Protein AF-A0A316MLR7-F1 (afdb_monomer_lite)

Foldseek 3Di:
DVVQLVLLLLLLLLLQQLLLLLLCLVAVQAADPQQSVLQNVVSNVVSNVNSNVVSVCPVDQLLVSQLVSLVSSCQLQVQVLCVVPVDPVVSVVVSVVVSCVQSVCCVPPNNVVSSVVSVVSNVVSVVSCVVCVPPHHPHLADDQVPDDDPDAFAFPDQFAEEEEAAEQFFDQVLCCVPPVDGPVVLVVLQVVLQKDWDALAWAQELDQQQSVLLQQQLAPPSPHDRVLLVNCVSNQAAEAEEDLQLRNCLHVVVRHDADYLADHPQVSVVCNNHVSSCQSHPVSQVVSVHDHNPPPQDRVRDLVSSVVVVLVVLVDDDPTHYHYYYYYHLDDNDCQLLPLVHDSVNSVVSRVVRSVSVSVVSVSVVVSCVVVVGFHKYKYKYSWHNNNPPCCLDDPDGSCVSVVVVVHHLQSVSSRRIRMIIIINQGPFDAAPDAFRYSSCRSQCVSCSSNVHNHHDDDRYWSFHDDPQFWTQDGRSGGDPPTDTRDPPPDAPAWFFWFDPDDDDDDDPPTPTDGDDPVCLVVLVVVVVVVVVPVRTDRPPHLQVVLVSCCSDPNNVVSLVSLVVVCVVVVPDLPSLLVSLVSCVVVVNLVVNLVNVVPDDPPHDLSSLQSNLVSCVSVVNLVSSLVSLVCSLPPDDPDDLLSNLSSLLSNCVSCVVVVHHNDLVSLVSNLVSCLVPLLDDDPSNVVLLVVLLVDPDPPSCVSSPSVVLRRPDDPSVLVSLLVVPDDPPPDPPVVVSVVVVVVPCPPDLLVLLLSLLLCVVSVHDDDPVSVVSVVVNLVVVLVVLVVLLQADQVVQCVVCCPPPQNDPPHDRSSSCLSRPCLPVVDDRDPQARSVQQCVVVVVVNSVPDRSSNPDPQQQRRDPVDRQVVQCVQPVVNVPDPHGSNSVCRVPPSDGDDDPPDDDD

Sequence (904 aa):
MTAFSCETISVFLFAFISPTLFFCANNTQFFTRSQIVHSLLISGVSGIAAGCVFSLFPSLPPYVISTAALGCFMLLCERMIVELLPHKRMRLFTVSGVFLTFSGLTPFAGLWPLLFFLILFALLSLYDLRRNWNIPKRATFHNFQKRHSSGSKSFTEKPDVFLLLLESFHSRKALDLLYSCDDQDTESFLRQNGFTIYDDIFSNKHNTELSLAALLSQTLDFDAPPETLYRFRDNGYKVFFFDTIAFLSSRYSEFLDTENAGLQPRHIALYRFAGPLFAQSRWLRVFAGGRDPFATTESPITFEDMKGAFERHLSTPDDSPGFHILHFGARHFSGQWYDLRNPANVYRAAYIRGAEQIREIVSLIMHSARAAGRNPLIVAIGDHGALRFRGSFNGPSDPESNVRLHGLDPGLLPYDFFSVLFAVRWGQVSRPARMPHSHVNVFRHICAALEGHSSPSGQDEPDISLLADQYVLARSGKPVSPWERWEESSSPTSLFTLIRPETPLRETMTQIRLAWSRKDFPLAESLVEKLERMPHAELRNNAPDAAAIFMASDRREKGLALMRDELARNPRSEELKLRLARLLIALKRPEDALEMSDGAPSSSSPQFLYEMARASWLCGRPDQAEDTLLRLWESGTQTPVRFKLQVSCLLTLAMERRGEEPCSWLLHQMNALSEQDPLFLPMELQIIIQRLAAGDRPGAEERAWPLLQRAPYLFGLAFLLMDGRLQAGDFPGMEELMKIFHGSMSASPALFGQACCLARAGNLPLDPARTRAADSWLAETGASVLHTGCFSGKWYAARYSRTPHHGPGAQPPLSHYLTRTLLDLTSPNPLFDTRFYLGNCPHIFGYGLLPLLARSDTRLTSPEFDEESYKELHACLLYSNESPMAHALQTGPCPPQEPSGKTR

Radius of gyration: 35.34 Å; chains: 1; bounding box: 99×94×98 Å

Structure (mmCIF, N/CA/C/O backbone):
data_AF-A0A316MLR7-F1
#
_entry.id   AF-A0A316MLR7-F1
#
loop_
_atom_site.group_PDB
_atom_site.id
_atom_site.type_symbol
_atom_site.label_atom_id
_atom_site.label_alt_id
_atom_site.label_comp_id
_atom_site.label_asym_id
_atom_site.label_entity_id
_atom_site.label_seq_id
_atom_site.pdbx_PDB_ins_code
_atom_site.Cartn_x
_atom_site.Cartn_y
_atom_site.Cartn_z
_atom_site.occupancy
_atom_site.B_iso_or_equiv
_atom_site.auth_seq_id
_atom_site.auth_comp_id
_atom_site.auth_asym_id
_atom_site.auth_atom_id
_atom_site.pdbx_PDB_model_num
ATOM 1 N N . MET A 1 1 ? 39.845 43.186 -3.674 1.00 48.44 1 MET A N 1
ATOM 2 C CA . MET A 1 1 ? 39.099 42.715 -2.483 1.00 48.44 1 MET A CA 1
ATOM 3 C C . MET A 1 1 ? 37.630 42.432 -2.790 1.00 48.44 1 MET A C 1
ATOM 5 O O . MET A 1 1 ? 37.203 41.327 -2.503 1.00 48.44 1 MET A O 1
ATOM 9 N N . THR A 1 2 ? 36.889 43.341 -3.437 1.00 56.06 2 THR A N 1
ATOM 10 C CA . THR A 1 2 ? 35.445 43.178 -3.736 1.00 56.06 2 THR A CA 1
ATOM 11 C C . THR A 1 2 ? 35.095 42.010 -4.676 1.00 56.06 2 THR A C 1
ATOM 13 O O . THR A 1 2 ? 34.097 41.331 -4.458 1.00 56.06 2 THR A O 1
ATOM 16 N N . ALA A 1 3 ? 35.921 41.718 -5.689 1.00 59.06 3 ALA A N 1
ATOM 17 C CA . ALA A 1 3 ? 35.700 40.571 -6.584 1.00 59.06 3 ALA A CA 1
ATOM 18 C C . ALA A 1 3 ? 35.919 39.215 -5.879 1.00 59.06 3 ALA A C 1
ATOM 20 O O . ALA A 1 3 ? 35.096 38.314 -5.999 1.00 59.06 3 ALA A O 1
ATOM 21 N N . PHE A 1 4 ? 36.976 39.106 -5.064 1.00 62.66 4 PHE A N 1
ATOM 22 C CA . PHE A 1 4 ? 37.304 37.890 -4.304 1.00 62.66 4 PHE A CA 1
ATOM 23 C C . PHE A 1 4 ? 36.253 37.567 -3.227 1.00 62.66 4 PHE A C 1
ATOM 25 O O . PHE A 1 4 ? 35.919 36.402 -3.006 1.00 62.66 4 PHE A O 1
ATOM 32 N N . SER A 1 5 ? 35.670 38.596 -2.597 1.00 73.44 5 SER A N 1
ATOM 33 C CA . SER A 1 5 ? 34.531 38.414 -1.690 1.00 73.44 5 SER A CA 1
ATOM 34 C C . SER A 1 5 ? 33.284 37.917 -2.425 1.00 73.44 5 SER A C 1
ATOM 36 O O . SER A 1 5 ? 32.590 37.045 -1.913 1.00 73.44 5 SER A O 1
ATOM 38 N N . CYS A 1 6 ? 33.015 38.394 -3.647 1.00 83.44 6 CYS A N 1
ATOM 39 C CA . CYS A 1 6 ? 31.874 37.917 -4.435 1.00 83.44 6 CYS A CA 1
ATOM 40 C C . CYS A 1 6 ? 32.024 36.449 -4.864 1.00 83.44 6 CYS A C 1
ATOM 42 O O . CYS A 1 6 ? 31.054 35.695 -4.783 1.00 83.44 6 CYS A O 1
ATOM 44 N N . GLU A 1 7 ? 33.219 36.023 -5.281 1.00 87.50 7 GLU A N 1
ATOM 45 C CA . GLU A 1 7 ? 33.492 34.622 -5.642 1.00 87.50 7 GLU A CA 1
ATOM 46 C C . GLU A 1 7 ? 33.340 33.689 -4.433 1.00 87.50 7 GLU A C 1
ATOM 48 O O . GLU A 1 7 ? 32.655 32.669 -4.516 1.00 87.50 7 GLU A O 1
ATOM 53 N N . THR A 1 8 ? 33.900 34.082 -3.285 1.00 90.56 8 THR A N 1
ATOM 54 C CA . THR A 1 8 ? 33.795 33.325 -2.027 1.00 90.56 8 THR A CA 1
ATOM 55 C C . THR A 1 8 ? 32.337 33.186 -1.583 1.00 90.56 8 THR A C 1
ATOM 57 O O . THR A 1 8 ? 31.883 32.082 -1.280 1.00 90.56 8 THR A O 1
ATOM 60 N N . ILE A 1 9 ? 31.568 34.281 -1.608 1.00 94.31 9 ILE A N 1
ATOM 61 C CA . ILE A 1 9 ? 30.137 34.263 -1.271 1.00 94.31 9 ILE A CA 1
ATOM 62 C C . ILE A 1 9 ? 29.349 33.374 -2.238 1.00 94.31 9 ILE A C 1
ATOM 64 O O . ILE A 1 9 ? 28.513 32.586 -1.798 1.00 94.31 9 ILE A O 1
ATOM 68 N N . SER A 1 10 ? 29.638 33.451 -3.538 1.00 95.25 10 SER A N 1
ATOM 69 C CA . SER A 1 10 ? 28.940 32.660 -4.558 1.00 95.25 10 SER A CA 1
ATOM 70 C C . SER A 1 10 ? 29.178 31.162 -4.378 1.00 95.25 10 SER A C 1
ATOM 72 O O . SER A 1 10 ? 28.230 30.379 -4.415 1.00 95.25 10 SER A O 1
ATOM 74 N N . VAL A 1 11 ? 30.422 30.750 -4.121 1.00 96.25 11 VAL A N 1
ATOM 75 C CA . VAL A 1 11 ? 30.760 29.339 -3.892 1.00 96.25 11 VAL A CA 1
ATOM 76 C C . VAL A 1 11 ? 30.018 28.779 -2.682 1.00 96.25 11 VAL A C 1
ATOM 78 O O . VAL A 1 11 ? 29.439 27.700 -2.783 1.00 96.25 11 VAL A O 1
ATOM 81 N N . PHE A 1 12 ? 29.968 29.504 -1.561 1.00 97.25 12 PHE A N 1
ATOM 82 C CA . PHE A 1 12 ? 29.240 29.037 -0.378 1.00 97.25 12 PHE A CA 1
ATOM 83 C C . PHE A 1 12 ? 27.716 29.078 -0.551 1.00 97.25 12 PHE A C 1
ATOM 85 O O . PHE A 1 12 ? 27.039 28.150 -0.108 1.00 97.25 12 PHE A O 1
ATOM 92 N N . LEU A 1 13 ? 27.164 30.082 -1.241 1.00 97.00 13 LEU A N 1
ATOM 93 C CA . LEU A 1 13 ? 25.744 30.109 -1.606 1.00 97.00 13 LEU A CA 1
ATOM 94 C C . LEU A 1 13 ? 25.360 28.839 -2.374 1.00 97.00 13 LEU A C 1
ATOM 96 O O . LEU A 1 13 ? 24.424 28.138 -1.984 1.00 97.00 13 LEU A O 1
ATOM 100 N N . PHE A 1 14 ? 26.105 28.513 -3.433 1.00 97.38 14 PHE A N 1
ATOM 101 C CA . PHE A 1 14 ? 25.813 27.337 -4.243 1.00 97.38 14 PHE A CA 1
ATOM 102 C C . PHE A 1 14 ? 26.165 26.022 -3.532 1.00 97.38 14 PHE A C 1
ATOM 104 O O . PHE A 1 14 ? 25.438 25.043 -3.689 1.00 97.38 14 PHE A O 1
ATOM 111 N N . ALA A 1 15 ? 27.187 25.983 -2.676 1.00 96.62 15 ALA A N 1
ATOM 112 C CA . ALA A 1 15 ? 27.495 24.797 -1.876 1.00 96.62 15 ALA A CA 1
ATOM 113 C C . ALA A 1 15 ? 26.358 24.422 -0.910 1.00 96.62 15 ALA A C 1
ATOM 115 O O . ALA A 1 15 ? 26.166 23.241 -0.635 1.00 96.62 15 ALA A O 1
ATOM 116 N N . PHE A 1 16 ? 25.588 25.404 -0.430 1.00 96.56 16 PHE A N 1
ATOM 117 C CA . PHE A 1 16 ? 24.447 25.168 0.455 1.00 96.56 16 PHE A CA 1
ATOM 118 C C . PHE A 1 16 ? 23.129 24.955 -0.292 1.00 96.56 16 PHE A C 1
ATOM 120 O O . PHE A 1 16 ? 22.374 24.043 0.041 1.00 96.56 16 PHE A O 1
ATOM 127 N N . ILE A 1 17 ? 22.817 25.794 -1.284 1.00 95.62 17 ILE A N 1
ATOM 128 C CA . ILE A 1 17 ? 21.501 25.752 -1.933 1.00 95.62 17 ILE A CA 1
ATOM 129 C C . ILE A 1 17 ? 21.362 24.561 -2.884 1.00 95.62 17 ILE A C 1
ATOM 131 O O . ILE A 1 17 ? 20.275 24.000 -2.984 1.00 95.62 17 ILE A O 1
ATOM 135 N N . SER A 1 18 ? 22.441 24.151 -3.559 1.00 95.12 18 SER A N 1
ATOM 136 C CA . SER A 1 18 ? 22.368 23.137 -4.619 1.00 95.12 18 SER A CA 1
ATOM 137 C C . SER A 1 18 ? 22.010 21.739 -4.088 1.00 95.12 18 SER A C 1
ATOM 139 O O . SER A 1 18 ? 21.106 21.129 -4.659 1.00 95.12 18 SER A O 1
ATOM 141 N N . PRO A 1 19 ? 22.601 21.245 -2.977 1.00 94.00 19 PRO A N 1
ATOM 142 C CA . PRO A 1 19 ? 22.156 20.015 -2.310 1.00 94.00 19 PRO A CA 1
ATOM 143 C C . PRO A 1 19 ? 20.678 20.041 -1.915 1.00 94.00 19 PRO A C 1
ATOM 145 O O . PRO A 1 19 ? 19.926 19.127 -2.252 1.00 94.00 19 PRO A O 1
ATOM 148 N N . THR A 1 20 ? 20.239 21.127 -1.269 1.00 94.19 20 THR A N 1
ATOM 149 C CA . THR A 1 20 ? 18.849 21.286 -0.818 1.00 94.19 20 THR A CA 1
ATOM 150 C C . THR A 1 20 ? 17.881 21.321 -1.988 1.00 94.19 20 THR A C 1
ATOM 152 O O . THR A 1 20 ? 16.806 20.723 -1.925 1.00 94.19 20 THR A O 1
ATOM 155 N N . LEU A 1 21 ? 18.260 21.991 -3.073 1.00 94.25 21 LEU A N 1
ATOM 156 C CA . LEU A 1 21 ? 17.476 22.062 -4.296 1.00 94.25 21 LEU A CA 1
ATOM 157 C C . LEU A 1 21 ? 17.327 20.689 -4.948 1.00 94.25 21 LEU A C 1
ATOM 159 O O . LEU A 1 21 ? 16.205 20.301 -5.268 1.00 94.25 21 LEU A O 1
ATOM 163 N N . PHE A 1 22 ? 18.421 19.937 -5.067 1.00 91.50 22 PHE A N 1
ATOM 164 C CA . PHE A 1 22 ? 18.403 18.565 -5.568 1.00 91.50 22 PHE A CA 1
ATOM 165 C C . PHE A 1 22 ? 17.524 17.655 -4.710 1.00 91.50 22 PHE A C 1
ATOM 167 O O . PHE A 1 22 ? 16.672 16.929 -5.227 1.00 91.50 22 PHE A O 1
ATOM 174 N N . PHE A 1 23 ? 17.687 17.713 -3.386 1.00 88.81 23 PHE A N 1
ATOM 175 C CA . PHE A 1 23 ? 16.889 16.910 -2.471 1.00 88.81 23 PHE A CA 1
ATOM 176 C C . PHE A 1 23 ? 15.397 17.233 -2.608 1.00 88.81 23 PHE A C 1
ATOM 178 O O . PHE A 1 23 ? 14.576 16.322 -2.722 1.00 88.81 23 PHE A O 1
ATOM 185 N N . CYS A 1 24 ? 15.038 18.520 -2.667 1.00 88.94 24 CYS A N 1
ATOM 186 C CA . CYS A 1 24 ? 13.657 18.945 -2.887 1.00 88.94 24 CYS A CA 1
ATOM 187 C C . CYS A 1 24 ? 13.115 18.455 -4.234 1.00 88.94 24 CYS A C 1
ATOM 189 O O . CYS A 1 24 ? 11.983 17.980 -4.281 1.00 88.94 24 CY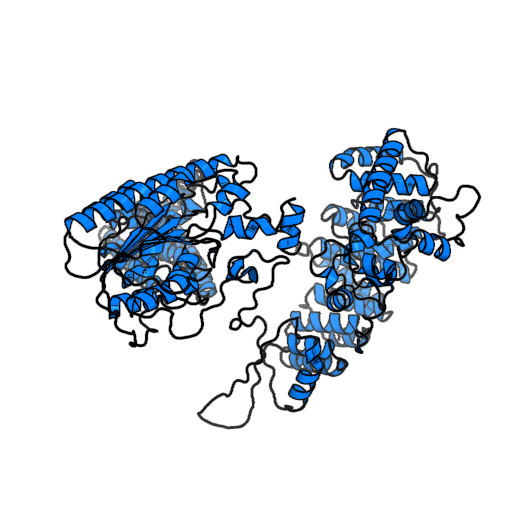S A O 1
ATOM 191 N N . ALA A 1 25 ? 13.906 18.543 -5.308 1.00 87.25 25 ALA A N 1
ATOM 192 C CA . ALA A 1 25 ? 13.509 18.139 -6.657 1.00 87.25 25 ALA A CA 1
ATOM 193 C C . ALA A 1 25 ? 13.110 16.659 -6.741 1.00 87.25 25 ALA A C 1
ATOM 195 O O . ALA A 1 25 ? 12.138 16.318 -7.415 1.00 87.25 25 ALA A O 1
ATOM 196 N N . ASN A 1 26 ? 13.817 15.798 -6.008 1.00 81.69 26 ASN A N 1
ATOM 197 C CA . ASN A 1 26 ? 13.578 14.354 -5.983 1.00 81.69 26 ASN A CA 1
ATOM 198 C C . ASN A 1 26 ? 12.516 13.917 -4.960 1.00 81.69 26 ASN A C 1
ATOM 200 O O . ASN A 1 26 ? 12.100 12.763 -4.960 1.00 81.69 26 ASN A O 1
ATOM 204 N N . ASN A 1 27 ? 12.057 14.824 -4.092 1.00 75.69 27 ASN A N 1
ATOM 205 C CA . ASN A 1 27 ? 11.161 14.501 -2.978 1.00 75.69 27 ASN A CA 1
ATOM 206 C C . ASN A 1 27 ? 9.944 15.437 -2.890 1.00 75.69 27 ASN A C 1
ATOM 208 O O . ASN A 1 27 ? 9.342 15.575 -1.824 1.00 75.69 27 ASN A O 1
ATOM 212 N N . THR A 1 28 ? 9.550 16.087 -3.993 1.00 77.75 28 THR A N 1
ATOM 213 C CA . THR A 1 28 ? 8.468 17.095 -4.001 1.00 77.75 28 THR A CA 1
ATOM 214 C C . THR A 1 28 ? 7.137 16.571 -3.465 1.00 77.75 28 THR A C 1
ATOM 216 O O . THR A 1 28 ? 6.372 17.344 -2.882 1.00 77.75 28 THR A O 1
ATOM 219 N N . GLN A 1 29 ? 6.884 15.269 -3.619 1.00 67.00 29 GLN A N 1
ATOM 220 C CA . GLN A 1 29 ? 5.690 14.590 -3.125 1.00 67.00 29 GLN A CA 1
ATOM 221 C C . GLN A 1 29 ? 5.604 14.549 -1.590 1.00 67.00 29 GLN A C 1
ATOM 223 O O . GLN A 1 29 ? 4.504 14.589 -1.059 1.00 67.00 29 GLN A O 1
ATOM 228 N N . PHE A 1 30 ? 6.721 14.539 -0.856 1.00 66.94 30 PHE A N 1
ATOM 229 C CA . PHE A 1 30 ? 6.719 14.362 0.607 1.00 66.94 30 PHE A CA 1
ATOM 230 C C . PHE A 1 30 ? 6.669 15.673 1.400 1.00 66.94 30 PHE A C 1
ATOM 232 O O . PHE A 1 30 ? 6.506 15.659 2.622 1.00 66.94 30 PHE A O 1
ATOM 239 N N . PHE A 1 31 ? 6.781 16.821 0.727 1.00 74.00 31 PHE A N 1
ATOM 240 C CA . PHE A 1 31 ? 6.895 18.123 1.383 1.00 74.00 31 PHE A CA 1
ATOM 241 C C . PHE A 1 31 ? 5.919 19.147 0.814 1.00 74.00 31 PHE A C 1
ATOM 243 O O . PHE A 1 31 ? 5.691 19.239 -0.393 1.00 74.00 31 PHE A O 1
ATOM 250 N N . THR A 1 32 ? 5.370 19.993 1.682 1.00 76.94 32 THR A N 1
ATOM 251 C CA . THR A 1 32 ? 4.546 21.144 1.291 1.00 76.94 32 THR A CA 1
ATOM 252 C C . THR A 1 32 ? 5.365 22.176 0.505 1.00 76.94 32 THR A C 1
ATOM 254 O O . THR A 1 32 ? 6.594 22.184 0.525 1.00 76.94 32 THR A O 1
ATOM 257 N N . ARG A 1 33 ? 4.694 23.061 -0.252 1.00 82.31 33 ARG A N 1
ATOM 258 C CA . ARG A 1 33 ? 5.398 24.132 -0.995 1.00 82.31 33 ARG A CA 1
ATOM 259 C C . ARG A 1 33 ? 6.144 25.066 -0.040 1.00 82.31 33 ARG A C 1
ATOM 261 O O . ARG A 1 33 ? 7.282 25.420 -0.320 1.00 82.31 33 ARG A O 1
ATOM 268 N N . SER A 1 34 ? 5.530 25.393 1.096 1.00 82.19 34 SER A N 1
ATOM 269 C CA . SER A 1 34 ? 6.141 26.237 2.122 1.00 82.19 34 SER A CA 1
ATOM 270 C C . SER A 1 34 ? 7.401 25.601 2.704 1.00 82.19 34 SER A C 1
ATOM 272 O O . SER A 1 34 ? 8.418 26.274 2.774 1.00 82.19 34 SER A O 1
ATOM 274 N N . GLN A 1 35 ? 7.384 24.300 3.017 1.00 84.06 35 GLN A N 1
ATOM 275 C CA . GLN A 1 35 ? 8.579 23.586 3.491 1.00 84.06 35 GLN A CA 1
ATOM 276 C C . GLN A 1 35 ? 9.738 23.653 2.492 1.00 84.06 35 GLN A C 1
ATOM 278 O O . GLN A 1 35 ? 10.861 23.947 2.888 1.00 84.06 35 GLN A O 1
ATOM 283 N N . ILE A 1 36 ? 9.468 23.425 1.201 1.00 89.00 36 ILE A N 1
ATOM 284 C CA . ILE A 1 36 ? 10.488 23.516 0.143 1.00 89.00 36 ILE A CA 1
ATOM 285 C C . ILE A 1 36 ? 11.070 24.933 0.083 1.00 89.00 36 ILE A C 1
ATOM 287 O O . ILE A 1 36 ? 12.287 25.104 0.102 1.00 89.00 36 ILE A O 1
ATOM 291 N N . VAL A 1 37 ? 10.210 25.954 0.064 1.00 91.69 37 VAL A N 1
ATOM 292 C CA . VAL A 1 37 ? 10.641 27.358 0.006 1.00 91.69 37 VAL A CA 1
ATOM 293 C C . VAL A 1 37 ? 11.453 27.742 1.243 1.00 91.69 37 VAL A C 1
ATOM 295 O O . VAL A 1 37 ? 12.539 28.296 1.101 1.00 91.69 37 VAL A O 1
ATOM 298 N N . HIS A 1 38 ? 10.986 27.410 2.448 1.00 93.75 38 HIS A N 1
ATOM 299 C CA . HIS A 1 38 ? 11.709 27.701 3.686 1.00 93.75 38 HIS A CA 1
ATOM 300 C C . HIS A 1 38 ? 13.068 26.996 3.730 1.00 93.75 38 HIS A C 1
ATOM 302 O O . HIS A 1 38 ? 14.062 27.626 4.075 1.00 93.75 38 HIS A O 1
ATOM 308 N N . SER A 1 39 ? 13.152 25.722 3.332 1.00 93.75 39 SER A N 1
ATOM 309 C CA . SER A 1 39 ? 14.428 24.999 3.287 1.00 93.75 39 SER A CA 1
ATOM 310 C C . SER A 1 39 ? 15.426 25.629 2.314 1.00 93.75 39 SER A C 1
ATOM 312 O O . SER A 1 39 ? 16.605 25.752 2.656 1.00 93.75 39 SER A O 1
ATOM 314 N N . LEU A 1 40 ? 14.973 26.065 1.135 1.00 95.62 40 LEU A N 1
ATOM 315 C CA . LEU A 1 40 ? 15.818 26.759 0.159 1.00 95.62 40 LEU A CA 1
ATOM 316 C C . LEU A 1 40 ? 16.275 28.130 0.667 1.00 95.62 40 LEU A C 1
ATOM 318 O O . LEU A 1 40 ? 17.453 28.457 0.542 1.00 95.62 40 LEU A O 1
ATOM 322 N N . LEU A 1 41 ? 15.373 28.899 1.285 1.00 95.88 41 LEU A N 1
ATOM 323 C CA . LEU A 1 41 ? 15.694 30.197 1.882 1.00 95.88 41 LEU A CA 1
ATOM 324 C C . LEU A 1 41 ? 16.731 30.059 2.997 1.00 95.88 41 LEU A C 1
ATOM 326 O O . LEU A 1 41 ? 17.741 30.756 2.970 1.00 95.88 41 LEU A O 1
ATOM 330 N N . ILE A 1 42 ? 16.522 29.134 3.938 1.00 94.75 42 ILE A N 1
ATOM 331 C CA . ILE A 1 42 ? 17.468 28.891 5.034 1.00 94.75 42 ILE A CA 1
ATOM 332 C C . ILE A 1 42 ? 18.824 28.471 4.467 1.00 94.75 42 ILE A C 1
ATOM 334 O O . ILE A 1 42 ? 19.839 29.039 4.854 1.00 94.75 42 ILE A O 1
ATOM 338 N N . SER A 1 43 ? 18.849 27.546 3.502 1.00 94.94 43 SER A N 1
ATOM 339 C CA . SER A 1 43 ? 20.102 27.100 2.874 1.00 94.94 43 SER A CA 1
ATOM 340 C C . SER A 1 43 ? 20.839 28.253 2.194 1.00 94.94 43 SER A C 1
ATOM 342 O O . SER A 1 43 ? 22.039 28.419 2.398 1.00 94.94 43 SER A O 1
ATOM 344 N N . GLY A 1 44 ? 20.127 29.084 1.428 1.00 95.56 44 GLY A N 1
ATOM 345 C CA . GLY A 1 44 ? 20.712 30.240 0.754 1.00 95.56 44 GLY A CA 1
ATOM 346 C C . GLY A 1 44 ? 21.274 31.272 1.734 1.00 95.56 44 GLY A C 1
ATOM 347 O O . GLY A 1 44 ? 22.416 31.701 1.584 1.00 95.56 44 GLY A O 1
ATOM 348 N N . VAL A 1 45 ? 20.512 31.620 2.777 1.00 96.31 45 VAL A N 1
ATOM 349 C CA . VAL A 1 45 ? 20.953 32.556 3.825 1.00 96.31 45 VAL A CA 1
ATOM 350 C C . VAL A 1 45 ? 22.162 32.005 4.583 1.00 96.31 45 VAL A C 1
ATOM 352 O O . VAL A 1 45 ? 23.124 32.739 4.797 1.00 96.31 45 VAL A O 1
ATOM 355 N N . SER A 1 46 ? 22.163 30.717 4.939 1.00 94.94 46 SER A N 1
ATOM 356 C CA . SER A 1 46 ? 23.307 30.066 5.588 1.00 94.94 46 SER A CA 1
ATOM 357 C C . SER A 1 46 ? 24.551 30.050 4.697 1.00 94.94 46 SER A C 1
ATOM 359 O O . SER A 1 46 ? 25.644 30.322 5.190 1.00 94.94 46 SER A O 1
ATOM 361 N N . GLY A 1 47 ? 24.395 29.803 3.393 1.00 95.81 47 GLY A N 1
ATOM 362 C CA . GLY A 1 47 ? 25.494 29.860 2.429 1.00 95.81 47 GLY A CA 1
ATOM 363 C C . GLY A 1 47 ? 26.076 31.267 2.281 1.00 95.81 47 GLY A C 1
ATOM 364 O O . GLY A 1 47 ? 27.291 31.439 2.336 1.00 95.81 47 GLY A O 1
ATOM 365 N N . ILE A 1 48 ? 25.227 32.296 2.184 1.00 95.88 48 ILE A N 1
ATOM 366 C CA . ILE A 1 48 ? 25.680 33.697 2.143 1.00 95.88 48 ILE A CA 1
ATOM 367 C C . ILE A 1 48 ? 26.408 34.061 3.439 1.00 95.88 48 ILE A C 1
ATOM 369 O O . ILE A 1 48 ? 27.496 34.627 3.386 1.00 95.88 48 ILE A O 1
ATOM 373 N N . ALA A 1 49 ? 25.851 33.700 4.599 1.00 95.00 49 ALA A N 1
ATOM 374 C CA . ALA A 1 49 ? 26.470 33.968 5.894 1.00 95.00 49 ALA A CA 1
ATOM 375 C C . ALA A 1 49 ? 27.848 33.297 6.018 1.00 95.00 49 ALA A C 1
ATOM 377 O O . ALA A 1 49 ? 28.812 33.956 6.407 1.00 95.00 49 ALA A O 1
ATOM 378 N N . ALA A 1 50 ? 27.969 32.024 5.624 1.00 93.81 50 ALA A N 1
ATOM 379 C CA . ALA A 1 50 ? 29.248 31.320 5.584 1.00 93.81 50 ALA A CA 1
ATOM 380 C C . ALA A 1 50 ? 30.242 32.021 4.643 1.00 93.81 50 ALA A C 1
ATOM 382 O O . ALA A 1 50 ? 31.369 32.313 5.036 1.00 93.81 50 ALA A O 1
ATOM 383 N N . GLY A 1 51 ? 29.806 32.383 3.436 1.00 93.81 51 GLY A N 1
ATOM 384 C CA . GLY A 1 51 ? 30.617 33.126 2.476 1.00 93.81 51 GLY A CA 1
ATOM 385 C C . GLY A 1 51 ? 31.112 34.476 3.002 1.00 93.81 51 GLY A C 1
ATOM 386 O O . GLY A 1 51 ? 32.279 34.822 2.809 1.00 93.81 51 GLY A O 1
ATOM 387 N N . CYS A 1 52 ? 30.263 35.218 3.718 1.00 92.62 52 CYS A N 1
ATOM 388 C CA . CYS A 1 52 ? 30.638 36.465 4.383 1.00 92.62 52 CYS A CA 1
ATOM 389 C C . CYS A 1 52 ? 31.701 36.229 5.461 1.00 92.62 52 CYS A C 1
ATOM 391 O O . CYS A 1 52 ? 32.687 36.959 5.491 1.00 92.62 52 CYS A O 1
ATOM 393 N N . VAL A 1 53 ? 31.548 35.194 6.297 1.00 91.94 53 VAL A N 1
ATOM 394 C CA . VAL A 1 53 ? 32.535 34.840 7.333 1.00 91.94 53 VAL A CA 1
ATOM 395 C C . VAL A 1 53 ? 33.893 34.524 6.710 1.00 91.94 53 VAL A C 1
ATOM 397 O O . VAL A 1 53 ? 34.898 35.081 7.138 1.00 91.94 53 VAL A O 1
ATOM 400 N N . PHE A 1 54 ? 33.943 33.694 5.666 1.00 90.19 54 PHE A N 1
ATOM 401 C CA . PHE A 1 54 ? 35.204 33.381 4.984 1.00 90.19 54 PHE A CA 1
ATOM 402 C C . PHE A 1 54 ? 35.800 34.596 4.258 1.00 90.19 54 PHE A C 1
ATOM 404 O O . PHE A 1 54 ? 37.020 34.736 4.199 1.00 90.19 54 PHE A O 1
ATOM 411 N N . SER A 1 55 ? 34.963 35.524 3.787 1.00 87.94 55 SER A N 1
ATOM 412 C CA . SER A 1 55 ? 35.417 36.782 3.178 1.00 87.94 55 SER A CA 1
ATOM 413 C C . SER A 1 55 ? 36.087 37.739 4.176 1.00 87.94 55 SER A C 1
ATOM 415 O O . SER A 1 55 ? 36.832 38.619 3.748 1.00 87.94 55 SER A O 1
ATOM 417 N N . LEU A 1 56 ? 35.882 37.561 5.492 1.00 88.00 56 LEU A N 1
ATOM 418 C CA . LEU A 1 56 ? 36.606 38.306 6.536 1.00 88.00 56 LEU A CA 1
ATOM 419 C C . LEU A 1 56 ? 38.080 37.880 6.659 1.00 88.00 56 LEU A C 1
ATOM 421 O O . LEU A 1 56 ? 38.869 38.594 7.274 1.00 88.00 56 LEU A O 1
ATOM 425 N N . PHE A 1 57 ? 38.465 36.752 6.053 1.00 86.81 57 PHE A N 1
ATOM 426 C CA . PHE A 1 57 ? 39.819 36.197 6.097 1.00 86.81 57 PHE A CA 1
ATOM 427 C C . PHE A 1 57 ? 40.444 36.135 4.690 1.00 86.81 57 PHE A C 1
ATOM 429 O O . PHE A 1 57 ? 40.683 35.048 4.159 1.00 86.81 57 PHE A O 1
ATOM 436 N N . PRO A 1 58 ? 40.754 37.285 4.060 1.00 78.00 58 PRO A N 1
ATOM 437 C CA . PRO A 1 58 ? 41.244 37.345 2.677 1.00 78.00 58 PRO A CA 1
ATOM 438 C C . PRO A 1 58 ? 42.635 36.721 2.478 1.00 78.00 58 PRO A C 1
ATOM 440 O O . PRO A 1 58 ? 43.062 36.535 1.343 1.00 78.00 58 PRO A O 1
ATOM 443 N N . SER A 1 59 ? 43.352 36.412 3.562 1.00 83.88 59 SER A N 1
ATOM 444 C CA . SER A 1 59 ? 44.638 35.709 3.544 1.00 83.88 59 SER A CA 1
ATOM 445 C C . SER A 1 59 ? 44.507 34.188 3.406 1.00 83.88 59 SER A C 1
ATOM 447 O O . SER A 1 59 ? 45.524 33.512 3.243 1.00 83.88 59 SER A O 1
ATOM 449 N N . LEU A 1 60 ? 43.291 33.629 3.477 1.00 86.69 60 LEU A N 1
ATOM 450 C CA . LEU A 1 60 ? 43.082 32.195 3.301 1.00 86.69 60 LEU A CA 1
ATOM 451 C C . LEU A 1 60 ? 43.377 31.771 1.854 1.00 86.69 60 LEU A C 1
ATOM 453 O O . LEU A 1 60 ? 42.832 32.359 0.916 1.00 86.69 60 LEU A O 1
ATOM 457 N N . PRO A 1 61 ? 44.177 30.710 1.647 1.00 89.31 61 PRO A N 1
ATOM 458 C CA . PRO A 1 61 ? 44.395 30.172 0.314 1.00 89.31 61 PRO A CA 1
ATOM 459 C C . PRO A 1 61 ? 43.077 29.706 -0.335 1.00 89.31 61 PRO A C 1
ATOM 461 O O . PRO A 1 61 ? 42.273 29.050 0.335 1.00 89.31 61 PRO A O 1
ATOM 464 N N . PRO A 1 62 ? 42.862 29.929 -1.646 1.00 88.56 62 PRO A N 1
ATOM 465 C CA . PRO A 1 62 ? 41.627 29.530 -2.327 1.00 88.56 62 PRO A CA 1
ATOM 466 C C . PRO A 1 62 ? 41.292 28.038 -2.202 1.00 88.56 62 PRO A C 1
ATOM 468 O O . PRO A 1 62 ? 40.121 27.678 -2.116 1.00 88.56 62 PRO A O 1
ATOM 471 N N . TYR A 1 63 ? 42.293 27.151 -2.126 1.00 89.19 63 TYR A N 1
ATOM 472 C CA . TYR A 1 63 ? 42.048 25.714 -1.944 1.00 89.19 63 TYR A CA 1
ATOM 473 C C . TYR A 1 63 ? 41.442 25.391 -0.569 1.00 89.19 63 TYR A C 1
ATOM 475 O O . TYR A 1 63 ? 40.697 24.419 -0.454 1.00 89.19 63 TYR A O 1
ATOM 483 N N . VAL A 1 64 ? 41.704 26.205 0.464 1.00 91.06 64 VAL A N 1
ATOM 484 C CA . VAL A 1 64 ? 41.070 26.072 1.788 1.00 91.06 64 VAL A CA 1
ATOM 485 C C . VAL A 1 64 ? 39.593 26.441 1.689 1.00 91.06 64 VAL A C 1
ATOM 487 O O . VAL A 1 64 ? 38.747 25.704 2.188 1.00 91.06 64 VAL A O 1
ATOM 490 N N . ILE A 1 65 ? 39.279 27.528 0.977 1.00 91.88 65 ILE A N 1
ATOM 491 C CA . ILE A 1 65 ? 37.902 27.974 0.712 1.00 91.88 65 ILE A CA 1
ATOM 492 C C . ILE A 1 65 ? 37.140 26.905 -0.086 1.00 91.88 65 ILE A C 1
ATOM 494 O O . ILE A 1 65 ? 36.047 26.503 0.305 1.00 91.88 65 ILE A O 1
ATOM 498 N N . SER A 1 66 ? 37.750 26.389 -1.156 1.00 93.50 66 SER A N 1
ATOM 499 C CA . SER A 1 66 ? 37.210 25.309 -1.992 1.00 93.50 66 SER A CA 1
ATOM 500 C C . SER A 1 66 ? 36.942 24.030 -1.186 1.00 93.50 66 SER A C 1
ATOM 502 O O . SER A 1 66 ? 35.846 23.475 -1.237 1.00 93.50 66 SER A O 1
ATOM 504 N N . THR A 1 67 ? 37.896 23.614 -0.347 1.00 93.81 67 THR A N 1
ATOM 505 C CA . THR A 1 67 ? 37.756 22.436 0.527 1.00 93.81 67 THR A CA 1
ATOM 506 C C . THR A 1 67 ? 36.655 22.628 1.574 1.00 93.81 67 THR A C 1
ATOM 508 O O . THR A 1 67 ? 35.863 21.715 1.801 1.00 93.81 67 THR A O 1
ATOM 511 N N . ALA A 1 68 ? 36.560 23.809 2.194 1.00 94.25 68 ALA A N 1
ATOM 512 C CA . ALA A 1 68 ? 35.519 24.115 3.174 1.00 94.25 68 ALA A CA 1
ATOM 513 C C . ALA A 1 68 ? 34.119 24.115 2.539 1.00 94.25 68 ALA A C 1
ATOM 515 O O . ALA A 1 68 ? 33.205 23.476 3.062 1.00 94.25 68 ALA A O 1
ATOM 516 N N . ALA A 1 69 ? 33.961 24.763 1.382 1.00 95.31 69 ALA A N 1
ATOM 517 C CA . ALA A 1 69 ? 32.702 24.781 0.647 1.00 95.31 69 ALA A CA 1
ATOM 518 C C . ALA A 1 69 ? 32.283 23.378 0.189 1.00 95.31 69 ALA A C 1
ATOM 520 O O . ALA A 1 69 ? 31.120 22.999 0.339 1.00 95.31 69 ALA A O 1
ATOM 521 N N . LEU A 1 70 ? 33.230 22.572 -0.297 1.00 94.56 70 LEU A N 1
ATOM 522 C CA . LEU A 1 70 ? 32.967 21.183 -0.660 1.00 94.56 70 LEU A CA 1
ATOM 523 C C . LEU A 1 70 ? 32.589 20.338 0.565 1.00 94.56 70 LEU A C 1
ATOM 525 O O . LEU A 1 70 ? 31.693 19.504 0.479 1.00 94.56 70 LEU A O 1
ATOM 529 N N . GLY A 1 71 ? 33.198 20.596 1.725 1.00 93.31 71 GLY A N 1
ATOM 530 C CA . GLY A 1 71 ? 32.789 20.016 3.004 1.00 93.31 71 GLY A CA 1
ATOM 531 C C . GLY A 1 71 ? 31.325 20.308 3.336 1.00 93.31 71 GLY A C 1
ATOM 532 O O . GLY A 1 71 ? 30.569 19.382 3.627 1.00 93.31 71 GLY A O 1
ATOM 533 N N . CYS A 1 72 ? 30.894 21.566 3.218 1.00 94.12 72 CYS A N 1
ATOM 534 C CA . CYS A 1 72 ? 29.492 21.944 3.411 1.00 94.12 72 CYS A CA 1
ATOM 535 C C . CYS A 1 72 ? 28.559 21.250 2.409 1.00 94.12 72 CYS A C 1
ATOM 537 O O . CYS A 1 72 ? 27.543 20.686 2.816 1.00 94.12 72 CYS A O 1
ATOM 539 N N . PHE A 1 73 ? 28.928 21.229 1.124 1.00 94.44 73 PHE A N 1
ATOM 540 C CA . PHE A 1 73 ? 28.173 20.529 0.084 1.00 94.44 73 PHE A CA 1
ATOM 541 C C . PHE A 1 73 ? 27.996 19.042 0.424 1.00 94.44 73 PHE A C 1
ATOM 543 O O . PHE A 1 73 ? 26.884 18.524 0.378 1.00 94.44 73 PHE A O 1
ATOM 550 N N . MET A 1 74 ? 29.069 18.363 0.838 1.00 90.56 74 MET A N 1
ATOM 551 C CA . MET A 1 74 ? 29.049 16.937 1.184 1.00 90.56 74 MET A CA 1
ATOM 552 C C . MET A 1 74 ? 28.233 16.644 2.448 1.00 90.56 74 MET A C 1
ATOM 554 O O . MET A 1 74 ? 27.537 15.631 2.499 1.00 90.56 74 MET A O 1
ATOM 558 N N . LEU A 1 75 ? 28.273 17.528 3.452 1.00 90.06 75 LEU A N 1
ATOM 559 C CA . LEU A 1 75 ? 27.455 17.400 4.664 1.00 90.06 75 LEU A CA 1
ATOM 560 C C . LEU A 1 75 ? 25.956 17.490 4.362 1.00 90.06 75 LEU A C 1
ATOM 562 O O . LEU A 1 75 ? 25.165 16.779 4.984 1.00 90.06 75 LEU A O 1
ATOM 566 N N . LEU A 1 76 ? 25.563 18.346 3.417 1.00 90.56 76 LEU A N 1
ATOM 567 C CA . LEU A 1 76 ? 24.169 18.522 3.004 1.00 90.56 76 LEU A CA 1
ATOM 568 C C . LEU A 1 76 ? 23.709 17.445 2.008 1.00 90.56 76 LEU A C 1
ATOM 570 O O . LEU A 1 76 ? 22.553 17.041 2.051 1.00 90.56 76 LEU A O 1
ATOM 574 N N . CYS A 1 77 ? 24.621 16.927 1.180 1.00 87.38 77 CYS A N 1
ATOM 575 C CA . CYS A 1 77 ? 24.401 15.810 0.251 1.00 87.38 77 CYS A CA 1
ATOM 576 C C . CYS A 1 77 ? 24.512 14.416 0.900 1.00 87.38 77 CYS A C 1
ATOM 578 O O . CYS A 1 77 ? 24.460 13.410 0.192 1.00 87.38 77 CYS A O 1
ATOM 580 N N . GLU A 1 78 ? 24.694 14.321 2.219 1.00 86.38 78 GLU A N 1
ATOM 581 C CA . GLU A 1 78 ? 25.045 13.070 2.903 1.00 86.38 78 GLU A CA 1
ATOM 582 C C . GLU A 1 78 ? 24.067 11.928 2.600 1.00 86.38 78 GLU A C 1
ATOM 584 O O . GLU A 1 78 ? 24.501 10.852 2.185 1.00 86.38 78 GLU A O 1
ATOM 589 N N . ARG A 1 79 ? 22.754 12.163 2.714 1.00 81.25 79 ARG A N 1
ATOM 590 C CA . ARG A 1 79 ? 21.743 11.135 2.431 1.00 81.25 79 ARG A CA 1
ATOM 591 C C . ARG A 1 79 ? 21.792 10.645 0.985 1.00 81.25 79 ARG A C 1
ATOM 593 O O . ARG A 1 79 ? 21.776 9.441 0.757 1.00 81.25 79 ARG A O 1
ATOM 600 N N . MET A 1 80 ? 21.942 11.559 0.028 1.00 80.62 80 MET A N 1
ATOM 601 C CA . MET A 1 80 ? 22.071 11.223 -1.392 1.00 80.62 80 MET A CA 1
ATOM 602 C C . MET A 1 80 ? 23.300 10.339 -1.644 1.00 80.62 80 MET A C 1
ATOM 604 O O . MET A 1 80 ? 23.212 9.342 -2.355 1.00 80.62 80 MET A O 1
ATOM 608 N N . ILE A 1 81 ? 24.444 10.670 -1.039 1.00 81.62 81 ILE A N 1
ATOM 609 C CA . ILE A 1 81 ? 25.678 9.882 -1.173 1.00 81.62 81 ILE A CA 1
ATOM 610 C C . ILE A 1 81 ? 25.489 8.483 -0.576 1.00 81.62 81 ILE A C 1
ATOM 612 O O . ILE A 1 81 ? 25.959 7.500 -1.145 1.00 81.62 81 ILE A O 1
ATOM 616 N N . VAL A 1 82 ? 24.814 8.380 0.570 1.00 77.88 82 VAL A N 1
ATOM 617 C CA . VAL A 1 82 ? 24.531 7.100 1.232 1.00 77.88 82 VAL A CA 1
ATOM 618 C C . VAL A 1 82 ? 23.598 6.227 0.390 1.00 77.88 82 VAL A C 1
ATOM 620 O O . VAL A 1 82 ? 23.859 5.032 0.267 1.00 77.88 82 VAL A O 1
ATOM 623 N N . GLU A 1 83 ? 22.552 6.812 -0.190 1.00 72.06 83 GLU A N 1
ATOM 624 C CA . GLU A 1 83 ? 21.546 6.100 -0.985 1.00 72.06 83 GLU A CA 1
ATOM 625 C C . GLU A 1 83 ? 22.080 5.684 -2.368 1.00 72.06 83 GLU A C 1
ATOM 627 O O . GLU A 1 83 ? 21.853 4.552 -2.791 1.00 72.06 83 GLU A O 1
ATOM 632 N N . LEU A 1 84 ? 22.846 6.544 -3.052 1.00 74.25 84 LEU A N 1
ATOM 633 C CA . LEU A 1 84 ? 23.432 6.233 -4.366 1.00 74.25 84 LEU A CA 1
ATOM 634 C C . LEU A 1 84 ? 24.629 5.275 -4.283 1.00 74.25 84 LEU A C 1
ATOM 636 O O . LEU A 1 84 ? 24.881 4.513 -5.215 1.00 74.25 84 LEU A O 1
ATOM 640 N N . LEU A 1 85 ? 25.396 5.322 -3.189 1.00 80.62 85 LEU A N 1
ATOM 641 C CA . LEU A 1 85 ? 26.622 4.542 -3.013 1.00 80.62 85 LEU A CA 1
ATOM 642 C C . LEU A 1 85 ? 26.531 3.698 -1.727 1.00 80.62 85 LEU A C 1
ATOM 644 O O . LEU A 1 85 ? 27.104 4.062 -0.697 1.00 80.62 85 LEU A O 1
ATOM 648 N N . PRO A 1 86 ? 25.876 2.525 -1.758 1.00 70.94 86 PRO A N 1
ATOM 649 C CA . PRO A 1 86 ? 25.634 1.737 -0.546 1.00 70.94 86 PRO A CA 1
ATOM 650 C C . PRO A 1 86 ? 26.935 1.210 0.094 1.00 70.94 86 PRO A C 1
ATOM 652 O O . PRO A 1 86 ? 27.066 1.115 1.320 1.00 70.94 86 PRO A O 1
ATOM 655 N N . HIS A 1 87 ? 27.962 0.912 -0.710 1.00 81.12 87 HIS A N 1
ATOM 656 C CA . HIS A 1 87 ? 29.220 0.360 -0.208 1.00 81.12 87 HIS A CA 1
ATOM 657 C C . HIS A 1 87 ? 30.151 1.434 0.379 1.00 81.12 87 HIS A C 1
ATOM 659 O O . HIS A 1 87 ? 30.557 2.383 -0.292 1.00 81.12 87 HIS A O 1
ATOM 665 N N . LYS A 1 88 ? 30.590 1.228 1.634 1.00 81.56 88 LYS A N 1
ATOM 666 C CA . LYS A 1 88 ? 31.524 2.118 2.365 1.00 81.56 88 LYS A CA 1
ATOM 667 C C . LYS A 1 88 ? 32.788 2.471 1.564 1.00 81.56 88 LYS A C 1
ATOM 669 O O . LYS A 1 88 ? 33.197 3.626 1.570 1.00 81.56 88 LYS A O 1
ATOM 674 N N . ARG A 1 89 ? 33.378 1.502 0.850 1.00 84.50 89 ARG A N 1
ATOM 675 C CA . ARG A 1 89 ? 34.601 1.715 0.051 1.00 84.50 89 ARG A CA 1
ATOM 676 C C . ARG A 1 89 ? 34.366 2.618 -1.165 1.00 84.50 89 ARG A C 1
ATOM 678 O O . ARG A 1 89 ? 35.166 3.517 -1.395 1.00 84.50 89 ARG A O 1
ATOM 685 N N . MET A 1 90 ? 33.260 2.431 -1.892 1.00 82.44 90 MET A N 1
ATOM 686 C CA . MET A 1 90 ? 32.919 3.280 -3.044 1.00 82.44 90 MET A CA 1
ATOM 687 C C . MET A 1 90 ? 32.610 4.714 -2.619 1.00 82.44 90 MET A C 1
ATOM 689 O O . MET A 1 90 ? 33.034 5.650 -3.291 1.00 82.44 90 MET A O 1
ATOM 693 N N . ARG A 1 91 ? 31.938 4.895 -1.472 1.00 86.75 91 ARG A N 1
ATOM 694 C CA . ARG A 1 91 ? 31.719 6.226 -0.886 1.00 86.75 91 ARG A CA 1
ATOM 695 C C . ARG A 1 91 ? 33.027 6.936 -0.597 1.00 86.75 91 ARG A C 1
ATOM 697 O O . ARG A 1 91 ? 33.200 8.063 -1.041 1.00 86.75 91 ARG A O 1
ATOM 704 N N . LEU A 1 92 ? 33.944 6.267 0.105 1.00 88.62 92 LEU A N 1
ATOM 705 C CA . LEU A 1 92 ? 35.243 6.849 0.428 1.00 88.62 92 LEU A CA 1
ATOM 706 C C . LEU A 1 92 ? 35.996 7.239 -0.849 1.00 88.62 92 LEU A C 1
ATOM 708 O O . LEU A 1 92 ? 36.420 8.380 -0.965 1.00 88.62 92 LEU A O 1
ATOM 712 N N . PHE A 1 93 ? 36.086 6.336 -1.831 1.00 88.69 93 PHE A N 1
ATOM 713 C CA . PHE A 1 93 ? 36.768 6.615 -3.097 1.00 88.69 93 PHE A CA 1
ATOM 714 C C . PHE A 1 93 ? 36.147 7.797 -3.853 1.00 88.69 93 PHE A C 1
ATOM 716 O O . PHE A 1 93 ? 36.865 8.693 -4.288 1.00 88.69 93 PHE A O 1
ATOM 723 N N . THR A 1 94 ? 34.818 7.833 -3.966 1.00 85.88 94 THR A N 1
ATOM 724 C CA . THR A 1 94 ? 34.107 8.887 -4.704 1.00 85.88 94 THR A CA 1
ATOM 725 C C . THR A 1 94 ? 34.254 10.238 -4.015 1.00 85.88 94 THR A C 1
ATOM 727 O O . THR A 1 94 ? 34.639 11.213 -4.654 1.00 85.88 94 THR A O 1
ATOM 730 N N . VAL A 1 95 ? 34.013 10.300 -2.701 1.00 88.19 95 VAL A N 1
ATOM 731 C CA . VAL A 1 95 ? 34.148 11.541 -1.927 1.00 88.19 95 VAL A CA 1
ATOM 732 C C . VAL A 1 95 ? 35.593 12.040 -1.990 1.00 88.19 95 VAL A C 1
ATOM 734 O O . VAL A 1 95 ? 35.816 13.192 -2.353 1.00 88.19 95 VAL A O 1
ATOM 737 N N . SER A 1 96 ? 36.583 11.177 -1.735 1.00 90.75 96 SER A N 1
ATOM 738 C CA . SER A 1 96 ? 38.001 11.541 -1.839 1.00 90.75 96 SER A CA 1
ATOM 739 C C . SER A 1 96 ? 38.387 12.007 -3.244 1.00 90.75 96 SER A C 1
ATOM 741 O O . SER A 1 96 ? 39.109 12.991 -3.368 1.00 90.75 96 SER A O 1
ATOM 743 N N . GLY A 1 97 ? 37.881 11.359 -4.297 1.00 91.56 97 GLY A N 1
ATOM 744 C CA . GLY A 1 97 ? 38.120 11.760 -5.684 1.00 91.56 97 GLY A CA 1
ATOM 745 C C . GLY A 1 97 ? 37.581 13.157 -5.999 1.00 91.56 97 GLY A C 1
ATOM 746 O O . GLY A 1 97 ? 38.281 13.957 -6.621 1.00 91.56 97 GLY A O 1
ATOM 747 N N . VAL A 1 98 ? 36.383 13.493 -5.512 1.00 90.88 98 VAL A N 1
ATOM 748 C CA . VAL A 1 98 ? 35.797 14.833 -5.679 1.00 90.88 98 VAL A CA 1
ATOM 749 C C . VAL A 1 98 ? 36.627 15.891 -4.940 1.00 90.88 98 VAL A C 1
ATOM 751 O O . VAL A 1 98 ? 36.954 16.921 -5.530 1.00 90.88 98 VAL A O 1
ATOM 754 N N . PHE A 1 99 ? 37.040 15.621 -3.694 1.00 91.38 99 PHE A N 1
ATOM 755 C CA . PHE A 1 99 ? 37.935 16.516 -2.945 1.00 91.38 99 PHE A CA 1
ATOM 756 C C . PHE A 1 99 ? 39.273 16.725 -3.657 1.00 91.38 99 PHE A C 1
ATOM 758 O O . PHE A 1 99 ? 39.676 17.865 -3.870 1.00 91.38 99 PHE A O 1
ATOM 765 N N . LEU A 1 100 ? 39.938 15.648 -4.081 1.00 90.88 100 LEU A N 1
ATOM 766 C CA . LEU A 1 100 ? 41.216 15.734 -4.792 1.00 90.88 100 LEU A CA 1
ATOM 767 C C . LEU A 1 100 ? 41.091 16.521 -6.100 1.00 90.88 100 LEU A C 1
ATOM 769 O O . LEU A 1 100 ? 41.963 17.328 -6.410 1.00 90.88 100 LEU A O 1
ATOM 773 N N . THR A 1 101 ? 39.995 16.335 -6.835 1.00 92.25 101 THR A N 1
ATOM 774 C CA . THR A 1 101 ? 39.761 17.022 -8.109 1.00 92.25 101 THR A CA 1
ATOM 775 C C . THR A 1 101 ? 39.580 18.522 -7.902 1.00 92.25 101 THR A C 1
ATOM 777 O O . THR A 1 101 ? 40.329 19.318 -8.464 1.00 92.25 101 THR A O 1
ATOM 780 N N . PHE A 1 102 ? 38.620 18.943 -7.075 1.00 92.19 102 PHE A N 1
ATOM 781 C CA . PHE A 1 102 ? 38.324 20.369 -6.937 1.00 92.19 102 PHE A CA 1
ATOM 782 C C . PHE A 1 102 ? 39.390 21.103 -6.125 1.00 92.19 102 PHE A C 1
ATOM 784 O O . PHE A 1 102 ? 39.842 22.165 -6.556 1.00 92.19 102 PHE A O 1
ATOM 791 N N . SER A 1 103 ? 39.876 20.534 -5.018 1.00 87.06 103 SER A N 1
ATOM 792 C CA . SER A 1 103 ? 40.963 21.149 -4.247 1.00 87.06 103 SER A CA 1
ATOM 793 C C . SER A 1 103 ? 42.280 21.161 -5.031 1.00 87.06 103 SER A C 1
ATOM 795 O O . SER A 1 103 ? 43.033 22.122 -4.907 1.00 87.06 103 SER A O 1
ATOM 797 N N . GLY A 1 104 ? 42.538 20.157 -5.880 1.00 88.19 104 GLY A N 1
ATOM 798 C CA . GLY A 1 104 ? 43.728 20.078 -6.735 1.00 88.19 104 GLY A CA 1
ATOM 799 C C . GLY A 1 104 ? 43.700 21.006 -7.955 1.00 88.19 104 GLY A C 1
ATOM 800 O O . GLY A 1 104 ? 44.746 21.511 -8.350 1.00 88.19 104 GLY A O 1
ATOM 801 N N . LEU A 1 105 ? 42.524 21.292 -8.525 1.00 90.88 105 LEU A N 1
ATOM 802 C CA . LEU A 1 105 ? 42.364 22.271 -9.612 1.00 90.88 105 LEU A CA 1
ATOM 803 C C . LEU A 1 105 ? 42.378 23.724 -9.113 1.00 90.88 105 LEU A C 1
ATOM 805 O O . LEU A 1 105 ? 42.694 24.639 -9.876 1.00 90.88 105 LEU A O 1
ATOM 809 N N . THR A 1 106 ? 42.060 23.947 -7.834 1.00 92.94 106 THR A N 1
ATOM 810 C CA . THR A 1 106 ? 41.912 25.293 -7.261 1.00 92.94 106 THR A CA 1
ATOM 811 C C . THR A 1 106 ? 43.183 26.165 -7.355 1.00 92.94 106 THR A C 1
ATOM 813 O O . THR A 1 106 ? 43.053 27.347 -7.672 1.00 92.94 106 THR A O 1
ATOM 816 N N . PRO A 1 107 ? 44.415 25.652 -7.151 1.00 89.12 107 PRO A N 1
ATOM 817 C CA . PRO A 1 107 ? 45.642 26.429 -7.354 1.00 89.12 107 PRO A CA 1
ATOM 818 C C . PRO A 1 107 ? 45.846 26.937 -8.789 1.00 89.12 107 PRO A C 1
ATOM 820 O O . PRO A 1 107 ? 46.531 27.938 -8.976 1.00 89.12 107 PRO A O 1
ATOM 823 N N . PHE A 1 108 ? 45.267 26.264 -9.789 1.00 89.56 108 PHE A N 1
ATOM 824 C CA . PHE A 1 108 ? 45.465 26.583 -11.208 1.00 89.56 108 PHE A CA 1
ATOM 825 C C . PHE A 1 108 ? 44.343 27.447 -11.787 1.00 89.56 108 PHE A C 1
ATOM 827 O O . PHE A 1 108 ? 44.599 28.318 -12.612 1.00 89.56 108 PHE A O 1
ATOM 834 N N . ALA A 1 109 ? 43.102 27.202 -11.364 1.00 88.56 109 ALA A N 1
ATOM 835 C CA . ALA A 1 109 ? 41.906 27.812 -11.947 1.00 88.56 109 ALA A CA 1
ATOM 836 C C . ALA A 1 109 ? 41.074 28.625 -10.935 1.00 88.56 109 ALA A C 1
ATOM 838 O O . ALA A 1 109 ? 39.962 29.061 -11.241 1.00 88.56 109 ALA A O 1
ATOM 839 N N . GLY A 1 110 ? 41.592 28.833 -9.721 1.00 90.12 110 GLY A N 1
ATOM 840 C CA . GLY A 1 110 ? 40.866 29.499 -8.644 1.00 90.12 110 GLY A CA 1
ATOM 841 C C . GLY A 1 110 ? 39.606 28.729 -8.244 1.00 90.12 110 GLY A C 1
ATOM 842 O O . GLY A 1 110 ? 39.538 27.505 -8.346 1.00 90.12 110 GLY A O 1
ATOM 843 N N . LEU A 1 111 ? 38.584 29.450 -7.786 1.00 92.69 111 LEU A N 1
ATOM 844 C CA . LEU A 1 111 ? 37.322 28.853 -7.334 1.00 92.69 111 LEU A CA 1
ATOM 845 C C . LEU A 1 111 ? 36.357 28.484 -8.478 1.00 92.69 111 LEU A C 1
ATOM 847 O O . LEU A 1 111 ? 35.338 27.830 -8.243 1.00 92.69 111 LEU A O 1
ATOM 851 N N . TRP A 1 112 ? 36.673 28.876 -9.715 1.00 92.38 112 TRP A N 1
ATOM 852 C CA . TRP A 1 112 ? 35.791 28.746 -10.875 1.00 92.38 112 TRP A CA 1
ATOM 853 C C . TRP A 1 112 ? 35.365 27.312 -11.215 1.00 92.38 112 TRP A C 1
ATOM 855 O O . TRP A 1 112 ? 34.175 27.126 -11.469 1.00 92.38 112 TRP A O 1
ATOM 865 N N . PRO A 1 113 ? 36.239 26.283 -11.183 1.00 93.81 113 PRO A N 1
ATOM 866 C CA . PRO A 1 113 ? 35.816 24.913 -11.477 1.00 93.81 113 PRO A CA 1
ATOM 867 C C . PRO A 1 113 ? 34.753 24.401 -10.500 1.00 93.81 113 PRO A C 1
ATOM 869 O O . PRO A 1 113 ? 33.764 23.799 -10.919 1.00 93.81 113 PRO A O 1
ATOM 872 N N . LEU A 1 114 ? 34.934 24.673 -9.201 1.00 94.56 114 LEU A N 1
ATOM 873 C CA . LEU A 1 114 ? 33.966 24.291 -8.174 1.00 94.56 114 LEU A CA 1
ATOM 874 C C . LEU A 1 114 ? 32.667 25.086 -8.335 1.00 94.56 114 LEU A C 1
ATOM 876 O O . LEU A 1 114 ? 31.588 24.502 -8.316 1.00 94.56 114 LEU A O 1
ATOM 880 N N . LEU A 1 115 ? 32.760 26.403 -8.540 1.00 95.31 115 LEU A N 1
ATOM 881 C CA . LEU A 1 115 ? 31.587 27.252 -8.734 1.00 95.31 115 LEU A CA 1
ATOM 882 C C . LEU A 1 115 ? 30.762 26.815 -9.953 1.00 95.31 115 LEU A C 1
ATOM 884 O O . LEU A 1 115 ? 29.544 26.687 -9.851 1.00 95.31 115 LEU A O 1
ATOM 888 N N . PHE A 1 116 ? 31.417 26.530 -11.082 1.00 95.06 116 PHE A N 1
ATOM 889 C CA . PHE A 1 116 ? 30.764 26.040 -12.295 1.00 95.06 116 PHE A CA 1
ATOM 890 C C . PHE A 1 116 ? 30.032 24.717 -12.051 1.00 95.06 116 PHE A C 1
ATOM 892 O O . PHE A 1 116 ? 28.865 24.587 -12.420 1.00 95.06 116 PHE A O 1
ATOM 899 N N . PHE A 1 117 ? 30.684 23.761 -11.382 1.00 95.38 117 PHE A N 1
ATOM 900 C CA . PHE A 1 117 ? 30.064 22.488 -11.020 1.00 95.38 117 PHE A CA 1
ATOM 901 C C . PHE A 1 117 ? 28.813 22.686 -10.156 1.00 95.38 117 PHE A C 1
ATOM 903 O O . PHE A 1 117 ? 27.762 22.121 -10.458 1.00 95.38 117 PHE A O 1
ATOM 910 N N . LEU A 1 118 ? 28.901 23.516 -9.113 1.00 96.44 118 LEU A N 1
ATOM 911 C CA . LEU A 1 118 ? 27.782 23.760 -8.204 1.00 96.44 118 LEU A CA 1
ATOM 912 C C . LEU A 1 118 ? 26.615 24.473 -8.907 1.00 96.44 118 LEU A C 1
ATOM 914 O O . LEU A 1 118 ? 25.462 24.104 -8.695 1.00 96.44 118 LEU A O 1
ATOM 918 N N . ILE A 1 119 ? 26.896 25.443 -9.785 1.00 96.56 119 ILE A N 1
ATOM 919 C CA . ILE A 1 119 ? 25.870 26.121 -10.591 1.00 96.56 119 ILE A CA 1
ATOM 920 C C . ILE A 1 119 ? 25.194 25.135 -11.544 1.00 96.56 119 ILE A C 1
ATOM 922 O O . ILE A 1 119 ? 23.967 25.100 -11.611 1.00 96.56 119 ILE A O 1
ATOM 926 N N . LEU A 1 120 ? 25.965 24.318 -12.265 1.00 95.81 120 LEU A N 1
ATOM 927 C CA . LEU A 1 120 ? 25.410 23.314 -13.170 1.00 95.81 120 LEU A CA 1
ATOM 928 C C . LEU A 1 120 ? 24.514 22.328 -12.410 1.00 95.81 120 LEU A C 1
ATOM 930 O O . LEU A 1 120 ? 23.390 22.058 -12.835 1.00 95.81 120 LEU A O 1
ATOM 934 N N . PHE A 1 121 ? 24.976 21.852 -11.252 1.00 93.94 121 PHE A N 1
ATOM 935 C CA . PHE A 1 121 ? 24.201 20.980 -10.374 1.00 93.94 121 PHE A CA 1
ATOM 936 C C . PHE A 1 121 ? 22.897 21.651 -9.915 1.00 93.94 121 PHE A C 1
ATOM 938 O O . PHE A 1 121 ? 21.832 21.031 -9.958 1.00 93.94 121 PHE A O 1
ATOM 945 N N . ALA A 1 122 ? 22.946 22.933 -9.540 1.00 95.12 122 ALA A N 1
ATOM 946 C CA . ALA A 1 122 ? 21.762 23.706 -9.175 1.00 95.12 122 ALA A CA 1
ATOM 947 C C . ALA A 1 122 ? 20.780 23.866 -10.345 1.00 95.12 122 ALA A C 1
ATOM 949 O O . ALA A 1 122 ? 19.578 23.714 -10.153 1.00 95.12 122 ALA A O 1
ATOM 950 N N . LEU A 1 123 ? 21.264 24.147 -11.557 1.00 95.88 123 LEU A N 1
ATOM 951 C CA . LEU A 1 123 ? 20.415 24.333 -12.737 1.00 95.88 123 LEU A CA 1
ATOM 952 C C . LEU A 1 123 ? 19.681 23.046 -13.127 1.00 95.88 123 LEU A C 1
ATOM 954 O O . LEU A 1 123 ? 18.479 23.091 -13.389 1.00 95.88 123 LEU A O 1
ATOM 958 N N . LEU A 1 124 ? 20.376 21.905 -13.109 1.00 93.50 124 LEU A N 1
ATOM 959 C CA . LEU A 1 124 ? 19.764 20.592 -13.339 1.00 93.50 124 LEU A CA 1
ATOM 960 C C . LEU A 1 124 ? 18.715 20.283 -12.263 1.00 93.50 124 LEU A C 1
ATOM 962 O O . LEU A 1 124 ? 17.581 19.927 -12.575 1.00 93.50 124 LEU A O 1
ATOM 966 N N . SER A 1 125 ? 19.049 20.544 -10.999 1.00 92.88 125 SER A N 1
ATOM 967 C CA . SER A 1 125 ? 18.121 20.364 -9.880 1.00 92.88 125 SER A CA 1
ATOM 968 C C . SER A 1 125 ? 16.896 21.279 -9.976 1.00 92.88 125 SER A C 1
ATOM 970 O O . SER A 1 125 ? 15.788 20.879 -9.626 1.00 92.88 125 SER A O 1
ATOM 972 N N . LEU A 1 126 ? 17.062 22.511 -10.467 1.00 93.75 126 LEU A N 1
ATOM 973 C CA . LEU A 1 126 ? 15.962 23.449 -10.681 1.00 93.75 126 LEU A CA 1
ATOM 974 C C . LEU A 1 126 ? 15.040 22.983 -11.810 1.00 93.75 126 LEU A C 1
ATOM 976 O O . LEU A 1 126 ? 13.820 23.123 -11.703 1.00 93.75 126 LEU A O 1
ATOM 980 N N . TYR A 1 127 ? 15.617 22.437 -12.883 1.00 92.44 127 TYR A N 1
ATOM 981 C CA . TYR A 1 127 ? 14.864 21.837 -13.980 1.00 92.44 127 TYR A CA 1
ATOM 982 C C . TYR A 1 127 ? 13.989 20.684 -13.472 1.00 92.44 127 TYR A C 1
ATOM 984 O O . TYR A 1 127 ? 12.777 20.686 -13.713 1.00 92.44 127 TYR A O 1
ATOM 992 N N . ASP A 1 128 ? 14.562 19.774 -12.682 1.00 85.81 128 ASP A N 1
ATOM 993 C CA . ASP A 1 128 ? 13.824 18.661 -12.078 1.00 85.81 128 ASP A CA 1
ATOM 994 C C . ASP A 1 128 ? 12.768 19.145 -11.078 1.00 85.81 128 ASP A C 1
ATOM 996 O O . ASP A 1 128 ? 11.622 18.695 -11.118 1.00 85.81 128 ASP A O 1
ATOM 1000 N N . LEU A 1 129 ? 13.091 20.133 -10.235 1.00 87.81 129 LEU A N 1
ATOM 1001 C CA . LEU A 1 129 ? 12.126 20.714 -9.301 1.00 87.81 129 LEU A CA 1
ATOM 1002 C C . LEU A 1 129 ? 10.939 21.338 -10.040 1.00 87.81 129 LEU A C 1
ATOM 1004 O O . LEU A 1 129 ? 9.797 21.159 -9.619 1.00 87.81 129 LEU A O 1
ATOM 1008 N N . ARG A 1 130 ? 11.187 22.053 -11.145 1.00 90.56 130 ARG A N 1
ATOM 1009 C CA . ARG A 1 130 ? 10.136 22.655 -11.976 1.00 90.56 130 ARG A CA 1
ATOM 1010 C C . ARG A 1 130 ? 9.259 21.586 -12.620 1.00 90.56 130 ARG A C 1
ATOM 1012 O O . ARG A 1 130 ? 8.037 21.736 -12.615 1.00 90.56 130 ARG A O 1
ATOM 1019 N N . ARG A 1 131 ? 9.862 20.514 -13.142 1.00 82.50 131 ARG A N 1
ATOM 1020 C CA . ARG A 1 131 ? 9.146 19.360 -13.703 1.00 82.50 131 ARG A CA 1
ATOM 1021 C C . ARG A 1 131 ? 8.261 18.685 -12.651 1.00 82.50 131 ARG A C 1
ATOM 1023 O O . ARG A 1 131 ? 7.113 18.357 -12.936 1.00 82.50 131 ARG A O 1
ATOM 1030 N N . ASN A 1 132 ? 8.768 18.555 -11.428 1.00 78.62 132 ASN A N 1
ATOM 1031 C CA . ASN A 1 132 ? 8.123 17.821 -10.341 1.00 78.62 132 ASN A CA 1
ATOM 1032 C C . ASN A 1 132 ? 7.241 18.702 -9.431 1.00 78.62 132 ASN A C 1
ATOM 1034 O O . ASN A 1 132 ? 6.651 18.204 -8.470 1.00 78.62 132 ASN A O 1
ATOM 1038 N N . TRP A 1 133 ? 7.126 20.007 -9.710 1.00 82.50 133 TRP A N 1
ATOM 1039 C CA . TRP A 1 133 ? 6.475 20.992 -8.831 1.00 82.50 133 TRP A CA 1
ATOM 1040 C C . TRP A 1 133 ? 4.976 20.748 -8.613 1.00 82.50 133 TRP A C 1
ATOM 1042 O O . TRP A 1 133 ? 4.424 21.083 -7.558 1.00 82.50 133 TRP A O 1
ATOM 1052 N N . ASN A 1 134 ? 4.318 20.194 -9.632 1.00 75.62 134 ASN A N 1
ATOM 1053 C CA . ASN A 1 134 ? 2.876 19.954 -9.656 1.00 75.62 134 ASN A CA 1
ATOM 1054 C C . ASN A 1 134 ? 2.501 18.490 -9.391 1.00 75.62 134 ASN A C 1
ATOM 1056 O O . ASN A 1 134 ? 1.323 18.156 -9.483 1.00 75.62 134 ASN A O 1
ATOM 1060 N N . ILE A 1 135 ? 3.467 17.630 -9.049 1.00 66.19 135 ILE A N 1
ATOM 1061 C CA . ILE A 1 135 ? 3.171 16.262 -8.612 1.00 66.19 135 ILE A CA 1
ATOM 1062 C C . ILE A 1 135 ? 2.337 16.335 -7.315 1.00 66.19 135 ILE A C 1
ATOM 1064 O O . ILE A 1 135 ? 2.693 17.114 -6.419 1.00 66.19 135 ILE A O 1
ATOM 1068 N N . PRO A 1 136 ? 1.223 15.578 -7.203 1.00 51.84 136 PRO A N 1
ATOM 1069 C CA . PRO A 1 136 ? 0.409 15.525 -5.991 1.00 51.84 136 PRO A CA 1
ATOM 1070 C C . PRO A 1 136 ? 1.251 15.220 -4.748 1.00 51.84 136 PRO A C 1
ATOM 1072 O O . PRO A 1 136 ? 2.142 14.371 -4.770 1.00 51.84 136 PRO A O 1
ATOM 1075 N N . LYS A 1 137 ? 0.983 15.940 -3.655 1.00 53.66 137 LYS A N 1
ATOM 1076 C CA . LYS A 1 137 ? 1.783 15.860 -2.429 1.00 53.66 137 LYS A CA 1
ATOM 1077 C C . LYS A 1 137 ? 1.165 14.869 -1.446 1.00 53.66 137 LYS A C 1
ATOM 1079 O O . LYS A 1 137 ? 0.073 15.117 -0.954 1.00 53.66 137 LYS A O 1
ATOM 1084 N N . ARG A 1 138 ? 1.917 13.836 -1.077 1.00 55.59 138 ARG A N 1
ATOM 1085 C CA . ARG A 1 138 ? 1.725 12.977 0.103 1.00 55.59 138 ARG A CA 1
ATOM 1086 C C . ARG A 1 138 ? 2.593 13.493 1.253 1.00 55.59 138 ARG A C 1
ATOM 1088 O O . ARG A 1 138 ? 3.552 12.850 1.674 1.00 55.59 138 ARG A O 1
ATOM 1095 N N . ALA A 1 139 ? 2.345 14.735 1.670 1.00 49.84 139 ALA A N 1
ATOM 1096 C CA . ALA A 1 139 ? 3.232 15.402 2.614 1.00 49.84 139 ALA A CA 1
ATOM 1097 C C . ALA A 1 139 ? 3.238 14.694 3.978 1.00 49.84 139 ALA A C 1
ATOM 1099 O O . ALA A 1 139 ? 2.184 14.534 4.588 1.00 49.84 139 ALA A O 1
ATOM 1100 N N . THR A 1 140 ? 4.428 14.352 4.479 1.00 49.50 140 THR A N 1
ATOM 1101 C CA . THR A 1 140 ? 4.638 13.695 5.785 1.00 49.50 140 THR A CA 1
ATOM 1102 C C . THR A 1 140 ? 4.195 14.572 6.962 1.00 49.50 140 THR A C 1
ATOM 1104 O O . THR A 1 140 ? 3.904 14.076 8.039 1.00 49.50 140 THR A O 1
ATOM 1107 N N . PHE A 1 141 ? 4.099 15.884 6.741 1.00 49.81 141 PHE A N 1
ATOM 1108 C CA . PHE A 1 141 ? 3.499 16.853 7.654 1.00 49.81 141 PHE A CA 1
ATOM 1109 C C . PHE A 1 141 ? 2.351 17.536 6.911 1.00 49.81 141 PHE A C 1
ATOM 1111 O O . PHE A 1 141 ? 2.548 18.551 6.236 1.00 49.81 141 PHE A O 1
ATOM 1118 N N . HIS A 1 142 ? 1.175 16.915 6.949 1.00 53.00 142 HIS A N 1
ATOM 1119 C CA . HIS A 1 142 ? -0.030 17.462 6.341 1.00 53.00 142 HIS A CA 1
ATOM 1120 C C . HIS A 1 142 ? -0.676 18.465 7.309 1.00 53.00 142 HIS A C 1
ATOM 1122 O O . HIS A 1 142 ? -0.722 18.213 8.507 1.00 53.00 142 HIS A O 1
ATOM 1128 N N . ASN A 1 143 ? -1.163 19.598 6.797 1.00 53.22 143 ASN A N 1
ATOM 1129 C CA . ASN A 1 143 ? -1.976 20.531 7.582 1.00 53.22 143 ASN A CA 1
ATOM 1130 C C . ASN A 1 143 ? -3.448 20.260 7.254 1.00 53.22 143 ASN A C 1
ATOM 1132 O O . ASN A 1 143 ? -3.923 20.692 6.199 1.00 53.22 143 ASN A O 1
ATOM 1136 N N . PHE A 1 144 ? -4.174 19.565 8.130 1.00 57.03 144 PHE A N 1
ATOM 1137 C CA . PHE A 1 144 ? -5.580 19.211 7.916 1.00 57.03 144 PHE A CA 1
ATOM 1138 C C . PHE A 1 144 ? -6.551 20.366 8.248 1.00 57.03 144 PHE A C 1
ATOM 1140 O O . PHE A 1 144 ? -7.703 20.352 7.810 1.00 57.03 144 PHE A O 1
ATOM 1147 N N . GLN A 1 145 ? -6.073 21.431 8.913 1.00 49.31 145 GLN A N 1
ATOM 1148 C CA . GLN A 1 145 ? -6.876 22.552 9.446 1.00 49.31 145 GLN A CA 1
ATOM 1149 C C . GLN A 1 145 ? -7.847 23.256 8.477 1.00 49.31 145 GLN A C 1
ATOM 1151 O O . GLN A 1 145 ? -8.788 23.895 8.937 1.00 49.31 145 GLN A O 1
ATOM 1156 N N . LYS A 1 146 ? -7.671 23.180 7.150 1.00 48.72 146 LYS A N 1
ATOM 1157 C CA . LYS A 1 146 ? -8.539 23.911 6.200 1.00 48.72 146 LYS A CA 1
ATOM 1158 C C . LYS A 1 146 ? -9.892 23.250 5.903 1.00 48.72 146 LYS A C 1
ATOM 1160 O O . LYS A 1 146 ? -10.680 23.864 5.188 1.00 48.72 146 LYS A O 1
ATOM 1165 N N . ARG A 1 147 ? -10.161 22.024 6.374 1.00 51.53 147 ARG A N 1
ATOM 1166 C CA . ARG A 1 147 ? -11.329 21.234 5.925 1.00 51.53 147 ARG A CA 1
ATOM 1167 C C . ARG A 1 147 ? -12.333 20.818 7.008 1.00 51.53 147 ARG A C 1
ATOM 1169 O O . ARG A 1 147 ? -13.371 20.285 6.639 1.00 51.53 147 ARG A O 1
ATOM 1176 N N . HIS A 1 148 ? -12.081 21.063 8.295 1.00 59.38 148 HIS A N 1
ATOM 1177 C CA . HIS A 1 148 ? -13.011 20.644 9.352 1.00 59.38 148 HIS A CA 1
ATOM 1178 C C . HIS A 1 148 ? -14.103 21.693 9.615 1.00 59.38 148 HIS A C 1
ATOM 1180 O O . HIS A 1 148 ? -13.810 22.828 9.992 1.00 59.38 148 HIS A O 1
ATOM 1186 N N . SER A 1 149 ? -15.368 21.306 9.463 1.00 55.34 149 SER A N 1
ATOM 1187 C CA . SER A 1 149 ? -16.526 22.078 9.925 1.00 55.34 149 SER A CA 1
ATOM 1188 C C . SER A 1 149 ? -16.875 21.667 11.356 1.00 55.34 149 SER A C 1
ATOM 1190 O O . SER A 1 149 ? -17.211 20.509 11.585 1.00 55.34 149 SER A O 1
ATOM 1192 N N . SER A 1 150 ? -16.804 22.594 12.317 1.00 52.66 150 SER A N 1
ATOM 1193 C CA . SER A 1 150 ? -17.126 22.321 13.726 1.00 52.66 150 SER A CA 1
ATOM 1194 C C . SER A 1 150 ? -18.594 21.905 13.884 1.00 52.66 150 SER A C 1
ATOM 1196 O O . SER A 1 150 ? -19.494 22.740 13.776 1.00 52.66 150 SER A O 1
ATOM 1198 N N . GLY A 1 151 ? -18.836 20.617 14.122 1.00 56.28 151 GLY A N 1
ATOM 1199 C CA . GLY A 1 151 ? -20.181 20.060 14.289 1.00 56.28 151 GLY A CA 1
ATOM 1200 C C . GLY A 1 151 ? -20.215 18.715 15.016 1.00 56.28 151 GLY A C 1
ATOM 1201 O O . GLY A 1 151 ? -21.194 17.985 14.876 1.00 56.28 151 GLY A O 1
ATOM 1202 N N . SER A 1 152 ? -19.155 18.363 15.755 1.00 62.62 152 SER A N 1
ATOM 1203 C CA . SER A 1 152 ? -19.066 17.080 16.460 1.00 62.62 152 SER A CA 1
ATOM 1204 C C . SER A 1 152 ? -20.136 16.963 17.553 1.00 62.62 152 SER A C 1
ATOM 1206 O O . SER A 1 152 ? -20.382 17.905 18.311 1.00 62.62 152 SER A O 1
ATOM 1208 N N . LYS A 1 153 ? -20.775 15.792 17.641 1.00 76.75 153 LYS A N 1
ATOM 1209 C CA . LYS A 1 153 ? -21.713 15.459 18.720 1.00 76.75 153 LYS A CA 1
ATOM 1210 C C . LYS A 1 153 ? -20.951 15.264 20.034 1.00 76.75 153 LYS A C 1
ATOM 1212 O O . LYS A 1 153 ? -19.793 14.843 20.048 1.00 76.75 153 LYS A O 1
ATOM 1217 N N . SER A 1 154 ? -21.606 15.580 21.150 1.00 87.44 154 SER A N 1
ATOM 1218 C CA . SER A 1 154 ? -20.987 15.454 22.469 1.00 87.44 154 SER A CA 1
ATOM 1219 C C . SER A 1 154 ? -20.971 13.998 22.944 1.00 87.44 154 SER A C 1
ATOM 1221 O O . SER A 1 154 ? -21.993 13.318 22.872 1.00 87.44 154 SER A O 1
ATOM 1223 N N . PHE A 1 155 ? -19.828 13.533 23.450 1.00 93.25 155 PHE A N 1
ATOM 1224 C CA . PHE A 1 155 ? -19.698 12.223 24.086 1.00 93.25 155 PHE A CA 1
ATOM 1225 C C . PHE A 1 155 ? -20.345 12.240 25.474 1.00 93.25 155 PHE A C 1
ATOM 1227 O O . PHE A 1 155 ? -20.045 13.115 26.292 1.00 93.25 155 PHE A O 1
ATOM 1234 N N . THR A 1 156 ? -21.217 11.264 25.734 1.00 90.75 156 THR A N 1
ATOM 1235 C CA . THR A 1 156 ? -21.895 11.076 27.023 1.00 90.75 156 THR A CA 1
ATOM 1236 C C . THR A 1 156 ? -20.935 10.534 28.072 1.00 90.75 156 THR A C 1
ATOM 1238 O O . THR A 1 156 ? -20.963 10.963 29.220 1.00 90.75 156 THR A O 1
ATOM 1241 N N . GLU A 1 157 ? -20.061 9.620 27.655 1.00 84.19 157 GLU A N 1
ATOM 1242 C CA . GLU A 1 157 ? -19.010 9.021 28.471 1.00 84.19 157 GLU A CA 1
ATOM 1243 C C . GLU A 1 157 ? -17.650 9.499 27.967 1.00 84.19 157 GLU A C 1
ATOM 1245 O O . GLU A 1 157 ? -17.400 9.499 26.760 1.00 84.19 157 GLU A O 1
ATOM 1250 N N . LYS A 1 158 ? -16.751 9.884 28.881 1.00 93.44 158 LYS A N 1
ATOM 1251 C CA . LYS A 1 158 ? -15.407 10.369 28.527 1.00 93.44 158 LYS A CA 1
ATOM 1252 C C . LYS A 1 158 ? -14.282 9.555 29.183 1.00 93.44 158 LYS A C 1
ATOM 1254 O O . LYS A 1 158 ? -13.501 10.118 29.949 1.00 93.44 158 LYS A O 1
ATOM 1259 N N . PRO A 1 159 ? -14.198 8.230 28.948 1.00 94.56 159 PRO A N 1
ATOM 1260 C CA . PRO A 1 159 ? -13.103 7.424 29.477 1.00 94.56 159 PRO A CA 1
ATOM 1261 C C . PRO A 1 159 ? -11.788 7.766 28.770 1.00 94.56 159 PRO A C 1
ATOM 1263 O O . PRO A 1 159 ? -11.796 8.249 27.636 1.00 94.56 159 PRO A O 1
ATOM 1266 N N . ASP A 1 160 ? -10.663 7.410 29.387 1.00 93.88 160 ASP A N 1
ATOM 1267 C CA . ASP A 1 160 ? -9.403 7.293 28.653 1.00 93.88 160 ASP A CA 1
ATOM 1268 C C . ASP A 1 160 ? -9.544 6.220 27.567 1.00 93.88 160 ASP A C 1
ATOM 1270 O O . ASP A 1 160 ? -10.047 5.117 27.818 1.00 93.88 160 ASP A O 1
ATOM 1274 N N . VAL A 1 161 ? -9.105 6.550 26.354 1.00 96.94 161 VAL A N 1
ATOM 1275 C CA . VAL A 1 161 ? -9.174 5.673 25.186 1.00 96.94 161 VAL A CA 1
ATOM 1276 C C . VAL A 1 161 ? -7.760 5.310 24.751 1.00 96.94 161 VAL A C 1
ATOM 1278 O O . VAL A 1 161 ? -6.932 6.190 24.533 1.00 96.94 161 VAL A O 1
ATOM 1281 N N . PHE A 1 162 ? -7.486 4.015 24.605 1.00 97.56 162 PHE A N 1
ATOM 1282 C CA . PHE A 1 162 ? -6.203 3.486 24.142 1.00 97.56 162 PHE A CA 1
ATOM 1283 C C . PHE A 1 162 ? -6.400 2.713 22.836 1.00 97.56 162 PHE A C 1
ATOM 1285 O O . PHE A 1 162 ? -7.092 1.700 22.820 1.00 97.56 162 PHE A O 1
ATOM 1292 N N . LEU A 1 163 ? -5.780 3.167 21.751 1.00 97.94 163 LEU A N 1
ATOM 1293 C CA . LEU A 1 163 ? -5.670 2.463 20.478 1.00 97.94 163 LEU A CA 1
ATOM 1294 C C . LEU A 1 163 ? -4.299 1.782 20.403 1.00 97.94 163 LEU A C 1
ATOM 1296 O O . LEU A 1 163 ? -3.289 2.443 20.177 1.00 97.94 163 LEU A O 1
ATOM 1300 N N . LEU A 1 164 ? -4.268 0.465 20.585 1.00 97.94 164 LEU A N 1
ATOM 1301 C CA . LEU A 1 164 ? -3.100 -0.372 20.329 1.00 97.94 164 LEU A CA 1
ATOM 1302 C C . LEU A 1 164 ? -3.124 -0.760 18.845 1.00 97.94 164 LEU A C 1
ATOM 1304 O O . LEU A 1 164 ? -3.862 -1.664 18.450 1.00 97.94 164 LEU A O 1
ATOM 1308 N N . LEU A 1 165 ? -2.360 -0.036 18.030 1.00 95.94 165 LEU A N 1
ATOM 1309 C CA . LEU A 1 165 ? -2.165 -0.314 16.610 1.00 95.94 165 LEU A CA 1
ATOM 1310 C C . LEU A 1 165 ? -1.049 -1.356 16.470 1.00 95.94 165 LEU A C 1
ATOM 1312 O O . LEU A 1 165 ? 0.109 -1.069 16.778 1.00 95.94 165 LEU A O 1
ATOM 1316 N N . LEU A 1 166 ? -1.410 -2.568 16.051 1.00 95.69 166 LEU A N 1
ATOM 1317 C CA . LEU A 1 166 ? -0.527 -3.729 16.062 1.00 95.69 166 LEU A CA 1
ATOM 1318 C C . LEU A 1 166 ? 0.107 -3.955 14.681 1.00 95.69 166 LEU A C 1
ATOM 1320 O O . LEU A 1 166 ? -0.552 -4.432 13.764 1.00 95.69 166 LEU A O 1
ATOM 1324 N N . GLU A 1 167 ? 1.391 -3.636 14.554 1.00 91.62 167 GLU A N 1
ATOM 1325 C CA . GLU A 1 167 ? 2.170 -3.731 13.313 1.00 91.62 167 GLU A CA 1
ATOM 1326 C C . GLU A 1 167 ? 2.274 -5.175 12.801 1.00 91.62 167 GLU A C 1
ATOM 1328 O O . GLU A 1 167 ? 2.850 -6.046 13.473 1.00 91.62 167 GLU A O 1
ATOM 1333 N N . SER A 1 168 ? 1.792 -5.402 11.576 1.00 91.56 168 SER A N 1
ATOM 1334 C CA . SER A 1 168 ? 1.832 -6.670 10.846 1.00 91.56 168 SER A CA 1
ATOM 1335 C C . SER A 1 168 ? 1.262 -7.851 11.655 1.00 91.56 168 SER A C 1
ATOM 1337 O O . SER A 1 168 ? 1.828 -8.952 11.639 1.00 91.56 168 SER A O 1
ATOM 1339 N N . PHE A 1 169 ? 0.192 -7.633 12.428 1.00 94.25 169 PHE A N 1
ATOM 1340 C CA . PHE A 1 169 ? -0.326 -8.599 13.405 1.00 94.25 169 PHE A CA 1
ATOM 1341 C C . PHE A 1 169 ? -1.617 -9.293 12.937 1.00 94.25 169 PHE A C 1
ATOM 1343 O O . PHE A 1 169 ? -2.691 -8.690 12.867 1.00 94.25 169 PHE A O 1
ATOM 1350 N N . HIS A 1 170 ? -1.514 -10.593 12.652 1.00 94.81 170 HIS A N 1
ATOM 1351 C CA . HIS A 1 170 ? -2.612 -11.400 12.121 1.00 94.81 170 HIS A CA 1
ATOM 1352 C C . HIS A 1 170 ? -3.735 -11.696 13.118 1.00 94.81 170 HIS A C 1
ATOM 1354 O O . HIS A 1 170 ? -3.543 -11.703 14.333 1.00 94.81 170 HIS A O 1
ATOM 1360 N N . SER A 1 171 ? -4.910 -12.019 12.573 1.00 94.38 171 SER A N 1
ATOM 1361 C CA . SER A 1 171 ? -5.937 -12.748 13.321 1.00 94.38 171 SER A CA 1
ATOM 1362 C C . SER A 1 171 ? -5.462 -14.172 13.633 1.00 94.38 171 SER A C 1
ATOM 1364 O O . SER A 1 171 ? -4.681 -14.759 12.877 1.00 94.38 171 SER A O 1
ATOM 1366 N N . ARG A 1 172 ? -5.995 -14.777 14.700 1.00 93.00 172 ARG A N 1
ATOM 1367 C CA . ARG A 1 172 ? -5.734 -16.184 15.045 1.00 93.00 172 ARG A CA 1
ATOM 1368 C C . ARG A 1 172 ? -6.031 -17.130 13.874 1.00 93.00 172 ARG A C 1
ATOM 1370 O O . ARG A 1 172 ? -5.233 -18.010 13.572 1.00 93.00 172 ARG A O 1
ATOM 1377 N N . LYS A 1 173 ? -7.141 -16.893 13.165 1.00 92.25 173 LYS A N 1
ATOM 1378 C CA . LYS A 1 173 ? -7.556 -17.658 11.977 1.00 92.25 173 LYS A CA 1
ATOM 1379 C C . LYS A 1 173 ? -6.527 -17.589 10.848 1.00 92.25 173 LYS A C 1
ATOM 1381 O O . LYS A 1 173 ? -6.205 -18.617 10.263 1.00 92.25 173 LYS A O 1
ATOM 1386 N N . ALA A 1 174 ? -6.002 -16.403 10.538 1.00 92.88 174 ALA A N 1
ATOM 1387 C CA . ALA A 1 174 ? -4.965 -16.256 9.518 1.00 92.88 174 ALA A CA 1
ATOM 1388 C C . ALA A 1 174 ? -3.640 -16.899 9.956 1.00 92.88 174 ALA A C 1
ATOM 1390 O O . ALA A 1 174 ? -2.953 -17.508 9.138 1.00 92.88 174 ALA A O 1
ATOM 1391 N N . LEU A 1 175 ? -3.303 -16.813 11.246 1.00 91.06 175 LEU A N 1
ATOM 1392 C CA . LEU A 1 175 ? -2.104 -17.433 11.799 1.00 91.06 175 LEU A CA 1
ATOM 1393 C C . LEU A 1 175 ? -2.143 -18.967 11.690 1.00 91.06 175 LEU A C 1
ATOM 1395 O O . LEU A 1 175 ? -1.162 -19.574 11.256 1.00 91.06 175 LEU A O 1
ATOM 1399 N N . ASP A 1 176 ? -3.281 -19.586 11.999 1.00 90.81 176 ASP A N 1
ATOM 1400 C CA . ASP A 1 176 ? -3.471 -21.030 11.847 1.00 90.81 176 ASP A CA 1
ATOM 1401 C C . ASP A 1 176 ? -3.430 -21.448 10.367 1.00 90.81 176 ASP A C 1
ATOM 1403 O O . ASP A 1 176 ? -2.640 -22.307 9.971 1.00 90.81 176 ASP A O 1
ATOM 1407 N N . LEU A 1 177 ? -4.185 -20.746 9.516 1.00 90.00 177 LEU A N 1
ATOM 1408 C CA . LEU A 1 177 ? -4.286 -21.026 8.081 1.00 90.00 177 LEU A CA 1
ATOM 1409 C C . LEU A 1 177 ? -2.935 -20.926 7.348 1.00 90.00 177 LEU A C 1
ATOM 1411 O O . LEU A 1 177 ? -2.605 -21.777 6.526 1.00 90.00 177 LEU A O 1
ATOM 1415 N N . LEU A 1 178 ? -2.160 -19.872 7.615 1.00 88.38 178 LEU A N 1
ATOM 1416 C CA . LEU A 1 178 ? -0.958 -19.529 6.840 1.00 88.38 178 LEU A CA 1
ATOM 1417 C C . LEU A 1 178 ? 0.336 -20.007 7.487 1.00 88.38 178 LEU A C 1
ATOM 1419 O O . LEU A 1 178 ? 1.359 -20.186 6.817 1.00 88.38 178 LEU A O 1
ATOM 1423 N N . TYR A 1 179 ? 0.310 -20.173 8.805 1.00 86.19 179 TYR A N 1
ATOM 1424 C CA . TYR A 1 179 ? 1.483 -20.492 9.591 1.00 86.19 179 TYR A CA 1
ATOM 1425 C C . TYR A 1 179 ? 1.259 -21.684 10.506 1.00 86.19 179 TYR A C 1
ATOM 1427 O O . TYR A 1 179 ? 2.153 -21.916 11.297 1.00 86.19 179 TYR A O 1
ATOM 1435 N N . SER A 1 180 ? 0.167 -22.452 10.438 1.00 84.62 180 SER A N 1
ATOM 1436 C CA . SER A 1 180 ? -0.057 -23.643 11.289 1.00 84.62 180 SER A CA 1
ATOM 1437 C C . SER A 1 180 ? 0.326 -23.385 12.752 1.00 84.62 180 SER A C 1
ATOM 1439 O O . SER A 1 180 ? 1.140 -24.103 13.348 1.00 84.62 180 SER A O 1
ATOM 1441 N N . CYS A 1 181 ? -0.114 -22.237 13.257 1.00 83.38 181 CYS A N 1
ATOM 1442 C CA . CYS A 1 181 ? 0.228 -21.717 14.565 1.00 83.38 181 CYS A CA 1
ATOM 1443 C C . CYS A 1 181 ? -1.050 -21.173 15.190 1.00 83.38 181 CYS A C 1
ATOM 1445 O O . CYS A 1 181 ? -1.647 -20.235 14.669 1.00 83.38 181 CYS A O 1
ATOM 1447 N N . ASP A 1 182 ? -1.446 -21.770 16.307 1.00 85.56 182 ASP A N 1
ATOM 1448 C CA . ASP A 1 182 ? -2.653 -21.400 17.025 1.00 85.56 182 ASP A CA 1
ATOM 1449 C C . ASP A 1 182 ? -2.300 -20.527 18.240 1.00 85.56 182 ASP A C 1
ATOM 1451 O O . ASP A 1 182 ? -1.621 -20.986 19.156 1.00 85.56 182 ASP A O 1
ATOM 1455 N N . ASP A 1 183 ? -2.734 -19.263 18.253 1.00 88.62 183 ASP A N 1
ATOM 1456 C CA . ASP A 1 183 ? -2.443 -18.304 19.333 1.00 88.62 183 ASP A CA 1
ATOM 1457 C C . ASP A 1 183 ? -3.602 -18.180 20.335 1.00 88.62 183 ASP A C 1
ATOM 1459 O O . ASP A 1 183 ? -4.148 -17.105 20.606 1.00 88.62 183 ASP A O 1
ATOM 1463 N N . GLN A 1 184 ? -4.000 -19.318 20.900 1.00 91.69 184 GLN A N 1
ATOM 1464 C CA . GLN A 1 184 ? -5.045 -19.373 21.922 1.00 91.69 184 GLN A CA 1
ATOM 1465 C C . GLN A 1 184 ? -4.666 -18.604 23.201 1.00 91.69 184 GLN A C 1
ATOM 1467 O O . GLN A 1 184 ? -5.544 -18.075 23.894 1.00 91.69 184 GLN A O 1
ATOM 1472 N N . ASP A 1 185 ? -3.375 -18.521 23.520 1.00 92.62 185 ASP A N 1
ATOM 1473 C CA . ASP A 1 185 ? -2.879 -17.895 24.746 1.00 92.62 185 ASP A CA 1
ATOM 1474 C C . ASP A 1 185 ? -3.102 -16.381 24.755 1.00 92.62 185 ASP A C 1
ATOM 1476 O O . ASP A 1 185 ? -3.462 -15.810 25.790 1.00 92.62 185 ASP A O 1
ATOM 1480 N N . THR A 1 186 ? -2.898 -15.702 23.624 1.00 93.69 186 THR A N 1
ATOM 1481 C CA . THR A 1 186 ? -3.149 -14.255 23.528 1.00 93.69 186 THR A CA 1
ATOM 1482 C C . THR A 1 186 ? -4.640 -13.955 23.609 1.00 93.69 186 THR A C 1
ATOM 1484 O O . THR A 1 186 ? -5.041 -13.068 24.365 1.00 93.69 186 THR A O 1
ATOM 1487 N N . GLU A 1 187 ? -5.487 -14.728 22.921 1.00 94.00 187 GLU A N 1
ATOM 1488 C CA . GLU A 1 187 ? -6.941 -14.565 23.030 1.00 94.00 187 GLU A CA 1
ATOM 1489 C C . GLU A 1 187 ? -7.441 -14.793 24.458 1.00 94.00 187 GLU A C 1
ATOM 1491 O O . GLU A 1 187 ? -8.260 -14.024 24.967 1.00 94.00 187 GLU A O 1
ATOM 1496 N N . SER A 1 188 ? -6.932 -15.831 25.124 1.00 96.25 188 SER A N 1
ATOM 1497 C CA . SER A 1 188 ? -7.294 -16.157 26.504 1.00 96.25 188 SER A CA 1
ATOM 1498 C C . SER A 1 188 ? -6.902 -15.030 27.456 1.00 96.25 188 SER A C 1
ATOM 1500 O O . SER A 1 188 ? -7.728 -14.594 28.259 1.00 96.25 188 SER A O 1
ATOM 1502 N N . PHE A 1 189 ? -5.686 -14.493 27.318 1.00 97.62 189 PHE A N 1
ATOM 1503 C CA . PHE A 1 189 ? -5.227 -13.337 28.087 1.00 97.62 189 PHE A CA 1
ATOM 1504 C C . PHE A 1 189 ? -6.119 -12.103 27.871 1.00 97.62 189 PHE A C 1
ATOM 1506 O O . PHE A 1 189 ? -6.522 -11.449 28.838 1.00 97.62 189 PHE A O 1
ATOM 1513 N N . LEU A 1 190 ? -6.467 -11.787 26.620 1.00 97.88 190 LEU A N 1
ATOM 1514 C CA . LEU A 1 190 ? -7.333 -10.651 26.299 1.00 97.88 190 LEU A CA 1
ATOM 1515 C C . LEU A 1 190 ? -8.732 -10.834 26.907 1.00 97.88 190 LEU A C 1
ATOM 1517 O O . LEU A 1 190 ? -9.240 -9.931 27.577 1.00 97.88 190 LEU A O 1
ATOM 1521 N N . ARG A 1 191 ? -9.342 -12.017 26.764 1.00 97.56 191 ARG A N 1
ATOM 1522 C CA . ARG A 1 191 ? -10.659 -12.319 27.354 1.00 97.56 191 ARG A CA 1
ATOM 1523 C C . ARG A 1 191 ? -10.640 -12.226 28.880 1.00 97.56 191 ARG A C 1
ATOM 1525 O O . ARG A 1 191 ? -11.546 -11.627 29.456 1.00 97.56 191 ARG A O 1
ATOM 1532 N N . GLN A 1 192 ? -9.594 -12.734 29.534 1.00 97.00 192 GLN A N 1
ATOM 1533 C CA . GLN A 1 192 ? -9.408 -12.616 30.988 1.00 97.00 192 GLN A CA 1
ATOM 1534 C C . GLN A 1 192 ? -9.297 -11.155 31.455 1.00 97.00 192 GLN A C 1
ATOM 1536 O O . GLN A 1 192 ? -9.726 -10.826 32.559 1.00 97.00 192 GLN A O 1
ATOM 1541 N N . ASN A 1 193 ? -8.794 -10.260 30.602 1.00 96.56 193 ASN A N 1
ATOM 1542 C CA . ASN A 1 193 ? -8.737 -8.817 30.855 1.00 96.56 193 ASN A CA 1
ATOM 1543 C C . ASN A 1 193 ? -9.987 -8.054 30.361 1.00 96.56 193 ASN A C 1
ATOM 1545 O O . ASN A 1 193 ? -10.013 -6.820 30.323 1.00 96.56 193 ASN A O 1
ATOM 1549 N N . GLY A 1 194 ? -11.065 -8.770 30.028 1.00 95.88 194 GLY A N 1
ATOM 1550 C CA . GLY A 1 194 ? -12.366 -8.199 29.680 1.00 95.88 194 GLY A CA 1
ATOM 1551 C C . GLY A 1 194 ? -12.455 -7.633 28.263 1.00 95.88 194 GLY A C 1
ATOM 1552 O O . GLY A 1 194 ? -13.291 -6.766 28.008 1.00 95.88 194 GLY A O 1
ATOM 1553 N N . PHE A 1 195 ? -11.603 -8.093 27.347 1.00 98.00 195 PHE A N 1
ATOM 1554 C CA . PHE A 1 195 ? -11.752 -7.793 25.928 1.00 98.00 195 PHE A CA 1
ATOM 1555 C C . PHE A 1 195 ? -12.805 -8.697 25.285 1.00 98.00 195 PHE A C 1
ATOM 1557 O O . PHE A 1 195 ? -12.887 -9.899 25.543 1.00 98.00 195 PHE A O 1
ATOM 1564 N N . THR A 1 196 ? -13.577 -8.110 24.378 1.00 96.88 196 THR A N 1
ATOM 1565 C CA . THR A 1 196 ? -14.338 -8.834 23.364 1.00 96.88 196 THR A CA 1
ATOM 1566 C C . THR A 1 196 ? -13.483 -8.944 22.111 1.00 96.88 196 THR A C 1
ATOM 1568 O O . THR A 1 196 ? -13.026 -7.922 21.609 1.00 96.88 196 THR A O 1
ATOM 1571 N N . ILE A 1 197 ? -13.298 -10.159 21.602 1.00 96.00 197 ILE A N 1
ATOM 1572 C CA . ILE A 1 197 ? -12.599 -10.421 20.338 1.00 96.00 197 ILE A CA 1
ATOM 1573 C C . ILE A 1 197 ? -13.639 -10.531 19.225 1.00 96.00 197 ILE A C 1
ATOM 1575 O O . ILE A 1 197 ? -14.698 -11.129 19.436 1.00 96.00 197 ILE A O 1
ATOM 1579 N N . TYR A 1 198 ? -13.338 -9.928 18.082 1.00 94.94 198 TYR A N 1
ATOM 1580 C CA . TYR A 1 198 ? -14.179 -9.928 16.894 1.00 94.94 198 TYR A CA 1
ATOM 1581 C C . TYR A 1 198 ? -13.436 -10.619 15.754 1.00 94.94 198 TYR A C 1
ATOM 1583 O O . TYR A 1 198 ? -12.313 -10.241 15.420 1.00 94.94 198 TYR A O 1
ATOM 1591 N N . ASP A 1 199 ? -14.082 -11.622 15.172 1.00 90.62 199 ASP A N 1
ATOM 1592 C CA . ASP A 1 199 ? -13.531 -12.408 14.074 1.00 90.62 199 ASP A CA 1
ATOM 1593 C C . ASP A 1 199 ? -13.830 -11.773 12.713 1.00 90.62 199 ASP A C 1
ATOM 1595 O O . ASP A 1 199 ? -14.676 -10.885 12.588 1.00 90.62 199 ASP A O 1
ATOM 1599 N N . ASP A 1 200 ? -13.144 -12.271 11.680 1.00 91.62 200 ASP A N 1
ATOM 1600 C CA . ASP A 1 200 ? -13.382 -11.895 10.283 1.00 91.62 200 ASP A CA 1
ATOM 1601 C C . ASP A 1 200 ? -13.285 -10.370 10.046 1.00 91.62 200 ASP A C 1
ATOM 1603 O O . ASP A 1 200 ? -14.082 -9.770 9.319 1.00 91.62 200 ASP A O 1
ATOM 1607 N N . ILE A 1 201 ? -12.278 -9.746 10.669 1.00 95.25 201 ILE A N 1
ATOM 1608 C CA . ILE A 1 201 ? -11.882 -8.355 10.429 1.00 95.25 201 ILE A CA 1
ATOM 1609 C C . ILE A 1 201 ? -10.733 -8.311 9.434 1.00 95.25 201 ILE A C 1
ATOM 1611 O O . ILE A 1 201 ? -9.717 -8.997 9.597 1.00 95.25 201 ILE A O 1
ATOM 1615 N N . PHE A 1 202 ? -10.904 -7.479 8.410 1.00 96.81 202 PHE A N 1
ATOM 1616 C CA . PHE A 1 202 ? -9.913 -7.257 7.373 1.00 96.81 202 PHE A CA 1
ATOM 1617 C C . PHE A 1 202 ? -9.585 -5.764 7.282 1.00 96.81 202 PHE A C 1
ATOM 1619 O O . PHE A 1 202 ? -10.475 -4.922 7.151 1.00 96.81 202 PHE A O 1
ATOM 1626 N N . SER A 1 203 ? -8.304 -5.408 7.341 1.00 96.62 203 SER A N 1
ATOM 1627 C CA . SER A 1 203 ? -7.860 -4.031 7.146 1.00 96.62 203 SER A CA 1
ATOM 1628 C C . SER A 1 203 ? -8.237 -3.536 5.744 1.00 96.62 203 SER A C 1
ATOM 1630 O O . SER A 1 203 ? -8.243 -4.295 4.771 1.00 96.62 203 SER A O 1
ATOM 1632 N N . ASN A 1 204 ? -8.557 -2.246 5.590 1.00 94.25 204 ASN A N 1
ATOM 1633 C CA . ASN A 1 204 ? -8.894 -1.714 4.261 1.00 94.25 204 ASN A CA 1
ATOM 1634 C C . ASN A 1 204 ? -7.673 -1.682 3.327 1.00 94.25 204 ASN A C 1
ATOM 1636 O O . ASN A 1 204 ? -7.825 -1.709 2.104 1.00 94.25 204 ASN A O 1
ATOM 1640 N N . LYS A 1 205 ? -6.463 -1.610 3.897 1.00 91.25 205 LYS A N 1
ATOM 1641 C CA . LYS A 1 205 ? -5.184 -1.533 3.188 1.00 91.25 205 LYS A CA 1
ATOM 1642 C C . LYS A 1 205 ? -4.162 -2.475 3.806 1.00 91.25 205 LYS A C 1
ATOM 1644 O O . LYS A 1 205 ? -4.264 -2.871 4.959 1.00 91.25 205 LYS A O 1
ATOM 1649 N N . HIS A 1 206 ? -3.163 -2.820 3.008 1.00 86.31 206 HIS A N 1
ATOM 1650 C CA . HIS A 1 206 ? -2.075 -3.720 3.380 1.00 86.31 206 HIS A CA 1
ATOM 1651 C C . HIS A 1 206 ? -0.794 -2.938 3.737 1.00 86.31 206 HIS A C 1
ATOM 1653 O O . HIS A 1 206 ? 0.315 -3.411 3.507 1.00 86.31 206 HIS A O 1
ATOM 1659 N N . ASN A 1 207 ? -0.945 -1.690 4.199 1.00 82.31 207 ASN A N 1
ATOM 1660 C CA . ASN A 1 207 ? 0.155 -0.845 4.656 1.00 82.31 207 ASN A CA 1
ATOM 1661 C C . ASN A 1 207 ? -0.273 -0.029 5.882 1.00 82.31 207 ASN A C 1
ATOM 1663 O O . ASN A 1 207 ? -1.428 0.387 5.985 1.00 82.31 207 ASN A O 1
ATOM 1667 N N . THR A 1 208 ? 0.664 0.201 6.797 1.00 85.19 208 THR A N 1
ATOM 1668 C CA . THR A 1 208 ? 0.401 0.820 8.101 1.00 85.19 208 THR A CA 1
ATOM 1669 C C . THR A 1 208 ? -0.208 2.213 7.985 1.00 85.19 208 THR A C 1
ATOM 1671 O O . THR A 1 208 ? -1.181 2.541 8.663 1.00 85.19 208 THR A O 1
ATOM 1674 N N . GLU A 1 209 ? 0.340 3.041 7.092 1.00 81.25 209 GLU A N 1
ATOM 1675 C CA . GLU A 1 209 ? -0.042 4.448 6.964 1.00 81.25 209 GLU A CA 1
ATOM 1676 C C . GLU A 1 209 ? -1.499 4.614 6.511 1.00 81.25 209 GLU A C 1
ATOM 1678 O O . GLU A 1 209 ? -2.262 5.354 7.132 1.00 81.25 209 GLU A O 1
ATOM 1683 N N . LEU A 1 210 ? -1.908 3.917 5.448 1.00 83.88 210 LEU A N 1
ATOM 1684 C CA . LEU A 1 210 ? -3.271 4.009 4.933 1.00 83.88 210 LEU A CA 1
ATOM 1685 C C . LEU A 1 210 ? -4.262 3.237 5.812 1.00 83.88 210 LEU A C 1
ATOM 1687 O O . LEU A 1 210 ? -5.422 3.634 5.896 1.00 83.88 210 LEU A O 1
ATOM 1691 N N . SER A 1 211 ? -3.829 2.174 6.496 1.00 89.81 211 SER A N 1
ATOM 1692 C CA . SER A 1 211 ? -4.661 1.484 7.487 1.00 89.81 211 SER A CA 1
ATOM 1693 C C . SER A 1 211 ? -4.985 2.373 8.686 1.00 89.81 211 SER A C 1
ATOM 1695 O O . SER A 1 211 ? -6.134 2.390 9.131 1.00 89.81 211 SER A O 1
ATOM 1697 N N . LEU A 1 212 ? -4.011 3.145 9.177 1.00 91.19 212 LEU A N 1
ATOM 1698 C CA . LEU A 1 212 ? -4.243 4.149 10.214 1.00 91.19 212 LEU A CA 1
ATOM 1699 C C . LEU A 1 212 ? -5.084 5.319 9.687 1.00 91.19 212 LEU A C 1
ATOM 1701 O O . LEU A 1 212 ? -5.982 5.786 10.386 1.00 91.19 212 LEU A O 1
ATOM 1705 N N . ALA A 1 213 ? -4.854 5.758 8.444 1.00 87.25 213 ALA A N 1
ATOM 1706 C CA . ALA A 1 213 ? -5.697 6.768 7.810 1.00 87.25 213 ALA A CA 1
ATOM 1707 C C . ALA A 1 213 ? -7.162 6.315 7.752 1.00 87.25 213 ALA A C 1
ATOM 1709 O O . ALA A 1 213 ? -8.021 7.080 8.168 1.00 87.25 213 ALA A O 1
ATOM 1710 N N . ALA A 1 214 ? -7.439 5.066 7.361 1.00 90.12 214 ALA A N 1
ATOM 1711 C CA . ALA A 1 214 ? -8.791 4.503 7.346 1.00 90.12 214 ALA A CA 1
ATOM 1712 C C . ALA A 1 214 ? -9.460 4.549 8.732 1.00 90.12 214 ALA A C 1
ATOM 1714 O O . ALA A 1 214 ? -10.611 4.966 8.851 1.00 90.12 214 ALA A O 1
ATOM 1715 N N . LEU A 1 215 ? -8.729 4.170 9.791 1.00 93.50 215 LEU A N 1
ATOM 1716 C CA . LEU A 1 215 ? -9.225 4.221 11.174 1.00 93.50 215 LEU A CA 1
ATOM 1717 C C . LEU A 1 215 ? -9.572 5.648 11.620 1.00 93.50 215 LEU A C 1
ATOM 1719 O O . LEU A 1 215 ? -10.546 5.858 12.347 1.00 93.50 215 LEU A O 1
ATOM 1723 N N . LEU A 1 216 ? -8.757 6.630 11.227 1.00 92.62 216 LEU A N 1
ATOM 1724 C CA . LEU A 1 216 ? -8.868 7.998 11.728 1.00 92.62 216 LEU A CA 1
ATOM 1725 C C . LEU A 1 216 ? -9.744 8.909 10.862 1.00 92.62 216 LEU A C 1
ATOM 1727 O O . LEU A 1 216 ? -10.339 9.830 11.411 1.00 92.62 216 LEU A O 1
ATOM 1731 N N . SER A 1 217 ? -9.835 8.688 9.549 1.00 86.94 217 SER A N 1
ATOM 1732 C CA . SER A 1 217 ? -10.651 9.504 8.637 1.00 86.94 217 SER A CA 1
ATOM 1733 C C . SER A 1 217 ? -12.106 9.048 8.566 1.00 86.94 217 SER A C 1
ATOM 1735 O O . SER A 1 217 ? -12.985 9.845 8.247 1.00 86.94 217 SER A O 1
ATOM 1737 N N . GLN A 1 218 ? -12.365 7.773 8.873 1.00 85.94 218 GLN A N 1
ATOM 1738 C CA . GLN A 1 218 ? -13.665 7.124 8.706 1.00 85.94 218 GLN A CA 1
ATOM 1739 C C . GLN A 1 218 ? -14.176 7.136 7.253 1.00 85.94 218 GLN A C 1
ATOM 1741 O O . GLN A 1 218 ? -15.378 7.047 7.015 1.00 85.94 218 GLN A O 1
ATOM 1746 N N . THR A 1 219 ? -13.291 7.254 6.264 1.00 84.62 219 THR A N 1
ATOM 1747 C CA . THR A 1 219 ? -13.651 7.190 4.842 1.00 84.62 219 THR A CA 1
ATOM 1748 C C . THR A 1 219 ? -12.586 6.463 4.028 1.00 84.62 219 THR A C 1
ATOM 1750 O O . THR A 1 219 ? -11.434 6.341 4.451 1.00 84.62 219 THR A O 1
ATOM 1753 N N . LEU A 1 220 ? -12.980 5.957 2.858 1.00 80.12 220 LEU A N 1
ATOM 1754 C CA . LEU A 1 220 ? -12.065 5.349 1.893 1.00 80.12 220 LEU A CA 1
ATOM 1755 C C . LEU A 1 220 ? -11.246 6.395 1.110 1.00 80.12 220 LEU A C 1
ATOM 1757 O O . LEU A 1 220 ? -10.356 6.011 0.360 1.00 80.12 220 LEU A O 1
ATOM 1761 N N . ASP A 1 221 ? -11.478 7.697 1.315 1.00 77.06 221 ASP A N 1
ATOM 1762 C CA . ASP A 1 221 ? -10.524 8.747 0.933 1.00 77.06 221 ASP A CA 1
ATOM 1763 C C . ASP A 1 221 ? -9.380 8.808 1.967 1.00 77.06 221 ASP A C 1
ATOM 1765 O O . ASP A 1 221 ? -9.495 9.408 3.038 1.00 77.06 221 ASP A O 1
ATOM 1769 N N . PHE A 1 222 ? -8.251 8.166 1.663 1.00 71.50 222 PHE A N 1
ATOM 1770 C CA . PHE A 1 222 ? -7.101 8.083 2.579 1.00 71.50 222 PHE A CA 1
ATOM 1771 C C . PHE A 1 222 ? -6.308 9.396 2.717 1.00 71.50 222 PHE A C 1
ATOM 1773 O O . PHE A 1 222 ? -5.384 9.475 3.538 1.00 71.50 222 PHE A O 1
ATOM 1780 N N . ASP A 1 223 ? -6.666 10.422 1.940 1.00 69.06 223 ASP A N 1
ATOM 1781 C CA . ASP A 1 223 ? -6.169 11.792 2.075 1.00 69.06 223 ASP A CA 1
ATOM 1782 C C . ASP A 1 223 ? -7.157 12.691 2.845 1.00 69.06 223 ASP A C 1
ATOM 1784 O O . ASP A 1 223 ? -6.871 13.871 3.096 1.00 69.06 223 ASP A O 1
ATOM 1788 N N . ALA A 1 224 ? -8.309 12.151 3.260 1.00 72.44 224 ALA A N 1
ATOM 1789 C CA . ALA A 1 224 ? -9.288 12.883 4.044 1.00 72.44 224 ALA A CA 1
ATOM 1790 C C . ALA A 1 224 ? -8.744 13.281 5.432 1.00 72.44 224 ALA A C 1
ATOM 1792 O O . ALA A 1 224 ? -7.856 12.625 5.990 1.00 72.44 224 ALA A O 1
ATOM 1793 N N . PRO A 1 225 ? -9.277 14.369 6.019 1.00 81.06 225 PRO A N 1
ATOM 1794 C CA . PRO A 1 225 ? -8.940 14.766 7.380 1.00 81.06 225 PRO A CA 1
ATOM 1795 C C . PRO A 1 225 ? -9.212 13.651 8.405 1.00 81.06 225 PRO A C 1
ATOM 1797 O O . PRO A 1 225 ? -10.171 12.896 8.237 1.00 81.06 225 PRO A O 1
ATOM 1800 N N . PRO A 1 226 ? -8.415 13.553 9.488 1.00 88.12 226 PRO A N 1
ATOM 1801 C CA . PRO A 1 226 ? -8.613 12.558 10.538 1.00 88.12 226 PRO A CA 1
ATOM 1802 C C . PRO A 1 226 ? -9.790 12.948 11.444 1.00 88.12 226 PRO A C 1
ATOM 1804 O O . PRO A 1 226 ? -9.603 13.432 12.561 1.00 88.12 226 PRO A O 1
ATOM 1807 N N . GLU A 1 227 ? -11.007 12.753 10.945 1.00 87.88 227 GLU A N 1
ATOM 1808 C CA . GLU A 1 227 ? -12.276 13.061 11.612 1.00 87.88 227 GLU A CA 1
ATOM 1809 C C . GLU A 1 227 ? -12.332 12.549 13.059 1.00 87.88 227 GLU A C 1
ATOM 1811 O O . GLU A 1 227 ? -12.743 13.272 13.963 1.00 87.88 227 GLU A O 1
ATOM 1816 N N . THR A 1 228 ? -11.837 11.337 13.316 1.00 92.00 228 THR A N 1
ATOM 1817 C CA . THR A 1 228 ? -11.748 10.773 14.668 1.00 92.00 228 THR A CA 1
ATOM 1818 C C . THR A 1 228 ? -10.939 11.680 15.601 1.00 92.00 228 THR A C 1
ATOM 1820 O O . THR A 1 228 ? -11.385 11.969 16.707 1.00 92.00 228 THR A O 1
ATOM 1823 N N . LEU A 1 229 ? -9.782 12.199 15.175 1.00 92.38 229 LEU A N 1
ATOM 1824 C CA . LEU A 1 229 ? -8.960 13.069 16.027 1.00 92.38 229 LEU A CA 1
ATOM 1825 C C . LEU A 1 229 ? -9.650 14.399 16.325 1.00 92.38 229 LEU A C 1
ATOM 1827 O O . LEU A 1 229 ? -9.600 14.869 17.462 1.00 92.38 229 LEU A O 1
ATOM 1831 N N . TYR A 1 230 ? -10.323 14.983 15.332 1.00 90.38 230 TYR A N 1
ATOM 1832 C CA . TYR A 1 230 ? -11.104 16.196 15.548 1.00 90.38 230 TYR A CA 1
ATOM 1833 C C . TYR A 1 230 ? -12.239 15.973 16.544 1.00 90.38 230 TYR A C 1
ATOM 1835 O O . TYR A 1 230 ? -12.343 16.722 17.510 1.00 90.38 230 TYR A O 1
ATOM 1843 N N . ARG A 1 231 ? -13.029 14.904 16.385 1.00 90.25 231 ARG A N 1
ATOM 1844 C CA . ARG A 1 231 ? -14.146 14.600 17.294 1.00 90.25 231 ARG A CA 1
ATOM 1845 C C . ARG A 1 231 ? -13.712 14.435 18.740 1.00 90.25 231 ARG A C 1
ATOM 1847 O O . ARG A 1 231 ? -14.411 14.891 19.644 1.00 90.25 231 ARG A O 1
ATOM 1854 N N . PHE A 1 232 ? -12.573 13.786 18.959 1.00 93.25 232 PHE A N 1
ATOM 1855 C CA . PHE A 1 232 ? -11.996 13.636 20.288 1.00 93.25 232 PHE A CA 1
ATOM 1856 C C . PHE A 1 232 ? -11.550 14.995 20.854 1.00 93.25 232 PHE A C 1
ATOM 1858 O O . PHE A 1 232 ? -11.944 15.337 21.972 1.00 93.25 232 PHE A O 1
ATOM 1865 N N . ARG A 1 233 ? -10.818 15.818 20.084 1.00 90.62 233 ARG A N 1
ATOM 1866 C CA . ARG A 1 233 ? -10.405 17.164 20.531 1.00 90.62 233 ARG A CA 1
ATOM 1867 C C . ARG A 1 233 ? -11.597 18.085 20.813 1.00 90.62 233 ARG A C 1
ATOM 1869 O O . ARG A 1 233 ? -11.603 18.744 21.849 1.00 90.62 233 ARG A O 1
ATOM 1876 N N . ASP A 1 234 ? -12.622 18.074 19.962 1.00 90.94 234 ASP A N 1
ATOM 1877 C CA . ASP A 1 234 ? -13.872 18.827 20.152 1.00 90.94 234 ASP A CA 1
ATOM 1878 C C . ASP A 1 234 ? -14.599 18.413 21.445 1.00 90.94 234 ASP A C 1
ATOM 1880 O O . ASP A 1 234 ? -15.289 19.217 22.071 1.00 90.94 234 ASP A O 1
ATOM 1884 N N . ASN A 1 235 ? -14.400 17.170 21.896 1.00 92.69 235 ASN A N 1
ATOM 1885 C CA . ASN A 1 235 ? -14.930 16.652 23.155 1.00 92.69 235 ASN A CA 1
ATOM 1886 C C . ASN A 1 235 ? -13.998 16.845 24.365 1.00 92.69 235 ASN A C 1
ATOM 1888 O O . ASN A 1 235 ? -14.322 16.375 25.463 1.00 92.69 235 ASN A O 1
ATOM 1892 N N . GLY A 1 236 ? -12.893 17.578 24.204 1.00 91.69 236 GLY A N 1
ATOM 1893 C CA . GLY A 1 236 ? -11.956 17.926 25.274 1.00 91.69 236 GLY A CA 1
ATOM 1894 C C . GLY A 1 236 ? -10.875 16.880 25.539 1.00 91.69 236 GLY A C 1
ATOM 1895 O O . GLY A 1 236 ? -10.224 16.947 26.579 1.00 91.69 236 GLY A O 1
ATOM 1896 N N . TYR A 1 237 ? -10.682 15.921 24.631 1.00 93.06 237 TYR A N 1
ATOM 1897 C CA . TYR A 1 237 ? -9.600 14.953 24.762 1.00 93.06 237 TYR A CA 1
ATOM 1898 C C . TYR A 1 237 ? -8.251 15.559 24.398 1.00 93.06 237 TYR A C 1
ATOM 1900 O O . TYR A 1 237 ? -8.123 16.274 23.399 1.00 93.06 237 TYR A O 1
ATOM 1908 N N . LYS A 1 238 ? -7.230 15.171 25.160 1.00 90.75 238 LYS A N 1
ATOM 1909 C CA . LYS A 1 238 ? -5.835 15.293 24.734 1.00 90.75 238 LYS A CA 1
ATOM 1910 C C . LYS A 1 238 ? -5.448 14.072 23.912 1.00 90.75 238 LYS A C 1
ATOM 1912 O O . LYS A 1 238 ? -5.877 12.966 24.226 1.00 90.75 238 LYS A O 1
ATOM 1917 N N . VAL A 1 239 ? -4.650 14.252 22.867 1.00 89.62 239 VAL A N 1
ATOM 1918 C CA . VAL A 1 239 ? -4.205 13.159 21.998 1.00 89.62 239 VAL A CA 1
ATOM 1919 C C . VAL A 1 239 ? -2.721 12.901 22.211 1.00 89.62 239 VAL A C 1
ATOM 1921 O O . VAL A 1 239 ? -1.884 13.803 22.135 1.00 89.62 239 VAL A O 1
ATOM 1924 N N . PHE A 1 240 ? -2.394 11.634 22.427 1.00 87.56 240 PHE A N 1
ATOM 1925 C CA . PHE A 1 240 ? -1.049 11.156 22.700 1.00 87.56 240 PHE A CA 1
ATOM 1926 C C . PHE A 1 240 ? -0.681 10.066 21.701 1.00 87.56 240 PHE A C 1
ATOM 1928 O O . PHE A 1 240 ? -1.511 9.222 21.372 1.00 87.56 240 PHE A O 1
ATOM 1935 N N . PHE A 1 241 ? 0.558 10.069 21.214 1.00 86.81 241 PHE A N 1
ATOM 1936 C CA . PHE A 1 241 ? 1.022 9.087 20.235 1.00 86.81 241 PHE A CA 1
ATOM 1937 C C . PHE A 1 241 ? 2.391 8.556 20.653 1.00 86.81 241 PHE A C 1
ATOM 1939 O O . PHE A 1 241 ? 3.363 9.309 20.701 1.00 86.81 241 PHE A O 1
ATOM 1946 N N . PHE A 1 242 ? 2.455 7.256 20.920 1.00 85.81 242 PHE A N 1
ATOM 1947 C CA . PHE A 1 242 ? 3.653 6.514 21.287 1.00 85.81 242 PHE A CA 1
ATOM 1948 C C . PHE A 1 242 ? 4.000 5.566 20.149 1.00 85.81 242 PHE A C 1
ATOM 1950 O O . PHE A 1 242 ? 3.299 4.588 19.892 1.00 85.81 242 PHE A O 1
ATOM 1957 N N . ASP A 1 243 ? 5.070 5.884 19.432 1.00 78.75 243 ASP A N 1
ATOM 1958 C CA . ASP A 1 243 ? 5.407 5.201 18.192 1.00 78.75 243 ASP A CA 1
ATOM 1959 C C . ASP A 1 243 ? 6.804 4.597 18.244 1.00 78.75 243 ASP A C 1
ATOM 1961 O O . ASP A 1 243 ? 7.749 5.204 18.752 1.00 78.75 243 ASP A O 1
ATOM 1965 N N . THR A 1 244 ? 6.945 3.422 17.643 1.00 72.56 244 THR A N 1
ATOM 1966 C CA . THR A 1 244 ? 8.249 2.831 17.347 1.00 72.56 244 THR A CA 1
ATOM 1967 C C . THR A 1 244 ? 8.796 3.256 15.976 1.00 72.56 244 THR A C 1
ATOM 1969 O O . THR A 1 244 ? 9.953 2.969 15.661 1.00 72.56 244 THR A O 1
ATOM 1972 N N . ILE A 1 245 ? 8.018 3.993 15.174 1.00 66.50 245 ILE A N 1
ATOM 1973 C CA . ILE A 1 245 ? 8.369 4.552 13.861 1.00 66.50 245 ILE A CA 1
ATOM 1974 C C . ILE A 1 245 ? 8.030 6.050 13.834 1.00 66.50 245 ILE A C 1
ATOM 1976 O O . ILE A 1 245 ? 6.885 6.441 13.690 1.00 66.50 245 ILE A O 1
ATOM 1980 N N . ALA A 1 246 ? 9.019 6.942 13.889 1.00 61.53 246 ALA A N 1
ATOM 1981 C CA . ALA A 1 246 ? 8.762 8.389 13.975 1.00 61.53 246 ALA A CA 1
ATOM 1982 C C . ALA A 1 246 ? 7.900 8.984 12.824 1.00 61.53 246 ALA A C 1
ATOM 1984 O O . ALA A 1 246 ? 7.311 10.053 12.994 1.00 61.53 246 ALA A O 1
ATOM 1985 N N . PHE A 1 247 ? 7.786 8.289 11.687 1.00 64.19 247 PHE A N 1
ATOM 1986 C CA . PHE A 1 247 ? 7.017 8.701 10.511 1.00 64.19 247 PHE A CA 1
ATOM 1987 C C . PHE A 1 247 ? 5.508 8.884 10.767 1.00 64.19 247 PHE A C 1
ATOM 1989 O O . PHE A 1 247 ? 4.976 9.939 10.423 1.00 64.19 247 PHE A O 1
ATOM 1996 N N . LEU A 1 248 ? 4.800 7.930 11.388 1.00 71.00 248 LEU A N 1
ATOM 1997 C CA . LEU A 1 248 ? 3.325 7.994 11.469 1.00 71.00 248 LEU A CA 1
ATOM 1998 C C . LEU A 1 248 ? 2.868 9.129 12.385 1.00 71.00 248 LEU A C 1
ATOM 2000 O O . LEU A 1 248 ? 2.058 9.968 11.993 1.00 71.00 248 LEU A O 1
ATOM 2004 N N . SER A 1 249 ? 3.462 9.220 13.576 1.00 69.06 249 SER A N 1
ATOM 2005 C CA . SER A 1 249 ? 3.194 10.324 14.506 1.00 69.06 249 SER A CA 1
ATOM 2006 C C . SER A 1 249 ? 3.444 11.713 13.901 1.00 69.06 249 SER A C 1
ATOM 2008 O O . SER A 1 249 ? 2.768 12.682 14.248 1.00 69.06 249 SER A O 1
ATOM 2010 N N . SER A 1 250 ? 4.389 11.828 12.962 1.00 66.75 250 SER A N 1
ATOM 2011 C CA . SER A 1 250 ? 4.711 13.098 12.317 1.00 66.75 250 SER A CA 1
ATOM 2012 C C . SER A 1 250 ? 3.574 13.601 11.414 1.00 66.75 250 SER A C 1
ATOM 2014 O O . SER A 1 250 ? 3.289 14.807 11.419 1.00 66.75 250 SER A O 1
ATOM 2016 N N . ARG A 1 251 ? 2.833 12.678 10.775 1.00 72.38 251 ARG A N 1
ATOM 2017 C CA . ARG A 1 251 ? 1.648 12.958 9.944 1.00 72.38 251 ARG A CA 1
ATOM 2018 C C . ARG A 1 251 ? 0.497 13.561 10.743 1.00 72.38 251 ARG A C 1
ATOM 2020 O O . ARG A 1 251 ? -0.165 14.466 10.248 1.00 72.38 251 ARG A O 1
ATOM 2027 N N . TYR A 1 252 ? 0.305 13.118 11.984 1.00 77.94 252 TYR A N 1
ATOM 2028 C CA . TYR A 1 252 ? -0.765 13.591 12.878 1.00 77.94 252 TYR A CA 1
ATOM 2029 C C . TYR A 1 252 ? -0.285 14.588 13.925 1.00 77.94 252 TYR A C 1
ATOM 2031 O O . TYR A 1 252 ? -1.009 14.918 14.862 1.00 77.94 252 TYR A O 1
ATOM 2039 N N . SER A 1 253 ? 0.940 15.084 13.774 1.00 73.12 253 SER A N 1
ATOM 2040 C CA . SER A 1 253 ? 1.607 15.838 14.824 1.00 73.12 253 SER A CA 1
ATOM 2041 C C . SER A 1 253 ? 0.839 17.088 15.272 1.00 73.12 253 SER A C 1
ATOM 2043 O O . SER A 1 253 ? 1.084 17.591 16.364 1.00 73.12 253 SER A O 1
ATOM 2045 N N . GLU A 1 254 ? -0.024 17.668 14.427 1.00 74.19 254 GLU A N 1
ATOM 2046 C CA . GLU A 1 254 ? -0.790 18.878 14.768 1.00 74.19 254 GLU A CA 1
ATOM 2047 C C . GLU A 1 254 ? -1.874 18.631 15.819 1.00 74.19 254 GLU A C 1
ATOM 2049 O O . GLU A 1 254 ? -2.315 19.577 16.465 1.00 74.19 254 GLU A O 1
ATOM 2054 N N . PHE A 1 255 ? -2.246 17.368 16.019 1.00 79.38 255 PHE A N 1
ATOM 2055 C CA . PHE A 1 255 ? -3.211 16.946 17.021 1.00 79.38 255 PHE A CA 1
ATOM 2056 C C . PHE A 1 255 ? -2.555 16.509 18.328 1.00 79.38 255 PHE A C 1
ATOM 2058 O O . PHE A 1 255 ? -3.292 16.270 19.270 1.00 79.38 255 PHE A O 1
ATOM 2065 N N . LEU A 1 256 ? -1.230 16.366 18.403 1.00 78.75 256 LEU A N 1
ATOM 2066 C CA . LEU A 1 256 ? -0.569 15.754 19.560 1.00 78.75 256 LEU A CA 1
ATOM 2067 C C . LEU A 1 256 ? -0.306 16.773 20.672 1.00 78.75 256 LEU A C 1
ATOM 2069 O O . LEU A 1 256 ? 0.239 17.845 20.408 1.00 78.75 256 LEU A O 1
ATOM 2073 N N . ASP A 1 257 ? -0.648 16.413 21.911 1.00 76.88 257 ASP A N 1
ATOM 2074 C CA . ASP A 1 257 ? -0.496 17.282 23.084 1.00 76.88 257 ASP A CA 1
ATOM 2075 C C . ASP A 1 257 ? 0.800 17.024 23.886 1.00 76.88 257 ASP A C 1
ATOM 2077 O O . ASP A 1 257 ? 1.246 17.925 24.597 1.00 76.88 257 ASP A O 1
ATOM 2081 N N . THR A 1 258 ? 1.452 15.854 23.776 1.00 60.88 258 THR A N 1
ATOM 2082 C CA . THR A 1 258 ? 2.726 15.560 24.483 1.00 60.88 258 THR A CA 1
ATOM 2083 C C . THR A 1 258 ? 3.784 14.843 23.631 1.00 60.88 258 THR A C 1
ATOM 2085 O O . THR A 1 258 ? 3.604 14.573 22.442 1.00 60.88 258 THR A O 1
ATOM 2088 N N . GLU A 1 259 ? 4.945 14.621 24.261 1.00 54.31 259 GLU A N 1
ATOM 2089 C CA . GLU A 1 259 ? 6.151 13.986 23.734 1.00 54.31 259 GLU A CA 1
ATOM 2090 C C . GLU A 1 259 ? 5.890 12.579 23.181 1.00 54.31 259 GLU A C 1
ATOM 2092 O O . GLU A 1 259 ? 5.407 11.695 23.882 1.00 54.31 259 GLU A O 1
ATOM 2097 N N . ASN A 1 260 ? 6.303 12.343 21.935 1.00 55.69 260 ASN A N 1
ATOM 2098 C CA . ASN A 1 260 ? 6.435 10.990 21.410 1.00 55.69 260 ASN A CA 1
ATOM 2099 C C . ASN A 1 260 ? 7.824 10.440 21.784 1.00 55.69 260 ASN A C 1
ATOM 2101 O O . ASN A 1 260 ? 8.815 11.176 21.743 1.00 55.69 260 ASN A O 1
ATOM 2105 N N . ALA A 1 261 ? 7.926 9.134 22.046 1.00 50.22 261 ALA A N 1
ATOM 2106 C CA . ALA A 1 261 ? 9.174 8.396 22.268 1.00 50.22 261 ALA A CA 1
ATOM 2107 C C . ALA A 1 261 ? 10.250 8.629 21.182 1.00 50.22 261 ALA A C 1
ATOM 2109 O O . ALA A 1 261 ? 11.437 8.385 21.408 1.00 50.22 261 ALA A O 1
ATOM 2110 N N . GLY A 1 262 ? 9.853 9.124 20.002 1.00 52.09 262 GLY A N 1
ATOM 2111 C CA . GLY A 1 262 ? 10.742 9.399 18.875 1.00 52.09 262 GLY A CA 1
ATOM 2112 C C . GLY A 1 262 ? 11.182 10.846 18.633 1.00 52.09 262 GLY A C 1
ATOM 2113 O O . GLY A 1 262 ? 12.256 11.042 18.059 1.00 52.09 262 GLY A O 1
ATOM 2114 N N . LEU A 1 263 ? 10.390 11.862 19.004 1.00 55.12 263 LEU A N 1
ATOM 2115 C CA . LEU A 1 263 ? 10.620 13.259 18.593 1.00 55.12 263 LEU A CA 1
ATOM 2116 C C . LEU A 1 263 ? 10.051 14.266 19.605 1.00 55.12 263 LEU A C 1
ATOM 2118 O O . LEU A 1 263 ? 8.858 14.262 19.893 1.00 55.12 263 LEU A O 1
ATOM 2122 N N . GLN A 1 264 ? 10.889 15.198 20.074 1.00 60.81 264 GLN A N 1
ATOM 2123 C CA . GLN A 1 264 ? 10.440 16.327 20.898 1.00 60.81 264 GLN A CA 1
ATOM 2124 C C . GLN A 1 264 ? 9.630 17.356 20.077 1.00 60.81 264 GLN A C 1
ATOM 2126 O O . GLN A 1 264 ? 9.929 17.550 18.891 1.00 60.81 264 GLN A O 1
ATOM 2131 N N . PRO A 1 265 ? 8.688 18.103 20.692 1.00 60.28 265 PRO A N 1
ATOM 2132 C CA . PRO A 1 265 ? 7.842 19.091 20.004 1.00 60.28 265 PRO A CA 1
ATOM 2133 C C . PRO A 1 265 ? 8.616 20.130 19.178 1.00 60.28 265 PRO A C 1
ATOM 2135 O O . PRO A 1 265 ? 8.231 20.465 18.057 1.00 60.28 265 PRO A O 1
ATOM 2138 N N . ARG A 1 266 ? 9.769 20.589 19.683 1.00 66.88 266 ARG A N 1
ATOM 2139 C CA . ARG A 1 266 ? 10.662 21.513 18.961 1.00 66.88 266 ARG A CA 1
ATOM 2140 C C . ARG A 1 266 ? 11.203 20.927 17.651 1.00 66.88 266 ARG A C 1
ATOM 2142 O O . ARG A 1 266 ? 11.361 21.658 16.679 1.00 66.88 266 ARG A O 1
ATOM 2149 N N . HIS A 1 267 ? 11.449 19.616 17.599 1.00 69.19 267 HIS A N 1
ATOM 2150 C CA . HIS A 1 267 ? 11.920 18.947 16.386 1.00 69.19 267 HIS A CA 1
ATOM 2151 C C . HIS A 1 267 ? 10.787 18.862 15.365 1.00 69.19 267 HIS A C 1
ATOM 2153 O O . HIS A 1 267 ? 10.989 19.186 14.201 1.00 69.19 267 HIS A O 1
ATOM 2159 N N . ILE A 1 268 ? 9.576 18.511 15.803 1.00 64.50 268 ILE A N 1
ATOM 2160 C CA . ILE A 1 268 ? 8.381 18.496 14.949 1.00 64.50 268 ILE A CA 1
ATOM 2161 C C . ILE A 1 268 ? 8.144 19.879 14.333 1.00 64.50 268 ILE A C 1
ATOM 2163 O O . ILE A 1 268 ? 7.954 19.982 13.122 1.00 64.50 268 ILE A O 1
ATOM 2167 N N . ALA A 1 269 ? 8.215 20.948 15.133 1.00 71.31 269 ALA A N 1
ATOM 2168 C CA . ALA A 1 269 ? 8.083 22.318 14.641 1.00 71.31 269 ALA A CA 1
ATOM 2169 C C . ALA A 1 269 ? 9.136 22.649 13.568 1.00 71.31 269 ALA A C 1
ATOM 2171 O O . ALA A 1 269 ? 8.814 23.229 12.531 1.00 71.31 269 ALA A O 1
ATOM 2172 N N . LEU A 1 270 ? 10.379 22.209 13.777 1.00 75.00 270 LEU A N 1
ATOM 2173 C CA . LEU A 1 270 ? 11.479 22.401 12.838 1.00 75.00 270 LEU A CA 1
ATOM 2174 C C . LEU A 1 270 ? 11.254 21.658 11.507 1.00 75.00 270 LEU A C 1
ATOM 2176 O O . LEU A 1 270 ? 11.440 22.241 10.437 1.00 75.00 270 LEU A O 1
ATOM 2180 N N . TYR A 1 271 ? 10.780 20.407 11.548 1.00 72.12 271 TYR A N 1
ATOM 2181 C CA . TYR A 1 271 ? 10.434 19.646 10.342 1.00 72.12 271 TYR A CA 1
ATOM 2182 C C . TYR A 1 271 ? 9.181 20.182 9.633 1.00 72.12 271 TYR A C 1
ATOM 2184 O O . TYR A 1 271 ? 9.134 20.210 8.400 1.00 72.12 271 TYR A O 1
ATOM 2192 N N . ARG A 1 272 ? 8.177 20.675 10.368 1.00 73.31 272 ARG A N 1
ATOM 2193 C CA . ARG A 1 272 ? 7.036 21.384 9.765 1.00 73.31 272 ARG A CA 1
ATOM 2194 C C . ARG A 1 272 ? 7.476 22.648 9.046 1.00 73.31 272 ARG A C 1
ATOM 2196 O O . ARG A 1 272 ? 6.965 22.942 7.970 1.00 73.31 272 ARG A O 1
ATOM 2203 N N . PHE A 1 273 ? 8.425 23.378 9.623 1.00 82.12 273 PHE A N 1
ATOM 2204 C CA . PHE A 1 273 ? 8.897 24.627 9.049 1.00 82.12 273 PHE A CA 1
ATOM 2205 C C . PHE A 1 273 ? 9.789 24.400 7.825 1.00 82.12 273 PHE A C 1
ATOM 2207 O O . PHE A 1 273 ? 9.526 24.984 6.777 1.00 82.12 273 PHE A O 1
ATOM 2214 N N . ALA A 1 274 ? 10.804 23.536 7.933 1.00 86.38 274 ALA A N 1
ATOM 2215 C CA . ALA A 1 274 ? 11.849 23.363 6.921 1.00 86.38 274 ALA A CA 1
ATOM 2216 C C . ALA A 1 274 ? 12.295 21.896 6.757 1.00 86.38 274 ALA A C 1
ATOM 2218 O O . ALA A 1 274 ? 13.485 21.605 6.645 1.00 86.38 274 ALA A O 1
ATOM 2219 N N . GLY A 1 275 ? 11.336 20.967 6.730 1.00 80.75 275 GLY A N 1
ATOM 2220 C CA . GLY A 1 275 ? 11.555 19.517 6.654 1.00 80.75 275 GLY A CA 1
ATOM 2221 C C . GLY A 1 275 ? 12.625 19.035 5.666 1.00 80.75 275 GLY A C 1
ATOM 2222 O O . GLY A 1 275 ? 13.495 18.278 6.101 1.00 80.75 275 GLY A O 1
ATOM 2223 N N . PRO A 1 276 ? 12.634 19.476 4.391 1.00 87.44 276 PRO A N 1
ATOM 2224 C CA . PRO A 1 276 ? 13.636 19.046 3.415 1.00 87.44 276 PRO A CA 1
ATOM 2225 C C . PRO A 1 276 ? 15.086 19.259 3.868 1.00 87.44 276 PRO A C 1
ATOM 2227 O O . PRO A 1 276 ? 15.931 18.386 3.678 1.00 87.44 276 PRO A O 1
ATOM 2230 N N . LEU A 1 277 ? 15.361 20.388 4.529 1.00 88.44 277 LEU A N 1
ATOM 2231 C CA . LEU A 1 277 ? 16.697 20.746 5.013 1.00 88.44 277 LEU A CA 1
ATOM 2232 C C . LEU A 1 277 ? 17.229 19.744 6.044 1.00 88.44 277 LEU A C 1
ATOM 2234 O O . LEU A 1 277 ? 18.407 19.405 6.020 1.00 88.44 277 LEU A O 1
ATOM 2238 N N . PHE A 1 278 ? 16.370 19.251 6.934 1.00 83.12 278 PHE A N 1
ATOM 2239 C CA . PHE A 1 278 ? 16.759 18.278 7.958 1.00 83.12 278 PHE A CA 1
ATOM 2240 C C . PHE A 1 278 ? 16.683 16.840 7.434 1.00 83.12 278 PHE A C 1
ATOM 2242 O O . PHE A 1 278 ? 17.450 15.979 7.857 1.00 83.12 278 PHE A O 1
ATOM 2249 N N . ALA A 1 279 ? 15.806 16.565 6.467 1.00 78.69 279 ALA A N 1
ATOM 2250 C CA . ALA A 1 279 ? 15.655 15.246 5.859 1.00 78.69 279 ALA A CA 1
ATOM 2251 C C . ALA A 1 279 ? 16.884 14.809 5.037 1.00 78.69 279 ALA A C 1
ATOM 2253 O O . ALA A 1 279 ? 17.213 13.619 5.022 1.00 78.69 279 ALA A O 1
ATOM 2254 N N . GLN A 1 280 ? 17.591 15.752 4.406 1.00 85.88 280 GLN A N 1
ATOM 2255 C CA . GLN A 1 280 ? 18.740 15.472 3.532 1.00 85.88 280 GLN A CA 1
ATOM 2256 C C . GLN A 1 280 ? 20.059 15.148 4.258 1.00 85.88 280 GLN A C 1
ATOM 2258 O O . GLN A 1 280 ? 20.965 14.589 3.645 1.00 85.88 280 GLN A O 1
ATOM 2263 N N . SER A 1 281 ? 20.185 15.474 5.551 1.00 85.06 281 SER A N 1
ATOM 2264 C CA . SER A 1 281 ? 21.447 15.318 6.289 1.00 85.06 281 SER A CA 1
ATOM 2265 C C . SER A 1 281 ? 21.232 14.857 7.724 1.00 85.06 281 SER A C 1
ATOM 2267 O O . SER A 1 281 ? 20.646 15.570 8.539 1.00 85.06 281 SER A O 1
ATOM 2269 N N . ARG A 1 282 ? 21.767 13.683 8.069 1.00 77.94 282 ARG A N 1
ATOM 2270 C CA . ARG A 1 282 ? 21.792 13.143 9.434 1.00 77.94 282 ARG A CA 1
ATOM 2271 C C . ARG A 1 282 ? 22.508 14.082 10.396 1.00 77.94 282 ARG A C 1
ATOM 2273 O O . ARG A 1 282 ? 22.092 14.190 11.545 1.00 77.94 282 ARG A O 1
ATOM 2280 N N . TRP A 1 283 ? 23.544 14.782 9.943 1.00 80.75 283 TRP A N 1
ATOM 2281 C CA . TRP A 1 283 ? 24.288 15.733 10.770 1.00 80.75 283 TRP A CA 1
ATOM 2282 C C . TRP A 1 283 ? 23.420 16.908 11.207 1.00 80.75 283 TRP A C 1
ATOM 2284 O O . TRP A 1 283 ? 23.427 17.262 12.384 1.00 80.75 283 TRP A O 1
ATOM 2294 N N . LEU A 1 284 ? 22.606 17.449 10.294 1.00 82.50 284 LEU A N 1
ATOM 2295 C CA . LEU A 1 284 ? 21.637 18.491 10.635 1.00 82.50 284 LEU A CA 1
ATOM 2296 C C . LEU A 1 284 ? 20.571 17.983 11.609 1.00 82.50 284 LEU A C 1
ATOM 2298 O O . LEU A 1 284 ? 20.170 18.723 12.504 1.00 82.50 284 LEU A O 1
ATOM 2302 N N . ARG A 1 285 ? 20.149 16.717 11.487 1.00 77.31 285 ARG A N 1
ATOM 2303 C CA . ARG A 1 285 ? 19.209 16.099 12.438 1.00 77.31 285 ARG A CA 1
ATOM 2304 C C . ARG A 1 285 ? 19.808 15.969 13.832 1.00 77.31 285 ARG A C 1
ATOM 2306 O O . ARG A 1 285 ? 19.189 16.413 14.793 1.00 77.31 285 ARG A O 1
ATOM 2313 N N . VAL A 1 286 ? 21.023 15.424 13.929 1.00 73.94 286 VAL A N 1
ATOM 2314 C CA . VAL A 1 286 ? 21.752 15.267 15.198 1.00 73.94 286 VAL A CA 1
ATOM 2315 C C . VAL A 1 286 ? 21.994 16.624 15.852 1.00 73.94 286 VAL A C 1
ATOM 2317 O O . VAL A 1 286 ? 21.728 16.775 17.041 1.00 73.94 286 VAL A O 1
ATOM 2320 N N . PHE A 1 287 ? 22.434 17.624 15.082 1.00 74.81 287 PHE A N 1
ATOM 2321 C CA . PHE A 1 287 ? 22.626 18.988 15.576 1.00 74.81 287 PHE A CA 1
ATOM 2322 C C . PHE A 1 287 ? 21.320 19.600 16.098 1.00 74.81 287 PHE A C 1
ATOM 2324 O O . PHE A 1 287 ? 21.304 20.232 17.150 1.00 74.81 287 PHE A O 1
ATOM 2331 N N . ALA A 1 288 ? 20.208 19.359 15.403 1.00 69.00 288 ALA A N 1
ATOM 2332 C CA . ALA A 1 288 ? 18.885 19.783 15.837 1.00 69.00 288 ALA A CA 1
ATOM 2333 C C . ALA A 1 288 ? 18.314 18.954 17.003 1.00 69.00 288 ALA A C 1
ATOM 2335 O O . ALA A 1 288 ? 17.186 19.218 17.403 1.00 69.00 288 ALA A O 1
ATOM 2336 N N . GLY A 1 289 ? 19.041 17.959 17.531 1.00 60.50 289 GLY A N 1
ATOM 2337 C CA . GLY A 1 289 ? 18.583 17.059 18.597 1.00 60.50 289 GLY A CA 1
ATOM 2338 C C . GLY A 1 289 ? 17.569 15.997 18.150 1.00 60.50 289 GLY A C 1
ATOM 2339 O O . GLY A 1 289 ? 17.034 15.264 18.983 1.00 60.50 289 GLY A O 1
ATOM 2340 N N . GLY A 1 290 ? 17.283 15.901 16.849 1.00 59.12 290 GLY A N 1
ATOM 2341 C CA . GLY A 1 290 ? 16.253 15.035 16.278 1.00 59.12 290 GLY A CA 1
ATOM 2342 C C . GLY A 1 290 ? 16.772 13.669 15.816 1.00 59.12 290 GLY A C 1
ATOM 2343 O O . GLY A 1 290 ? 17.860 13.551 15.251 1.00 59.12 290 GLY A O 1
ATOM 2344 N N . ARG A 1 291 ? 15.950 12.625 15.997 1.00 61.41 291 ARG A N 1
ATOM 2345 C CA . ARG A 1 291 ? 16.077 11.338 15.285 1.00 61.41 291 ARG A CA 1
ATOM 2346 C C . ARG A 1 291 ? 15.505 11.488 13.861 1.00 61.41 291 ARG A C 1
ATOM 2348 O O . ARG A 1 291 ? 14.840 12.480 13.571 1.00 61.41 291 ARG A O 1
ATOM 2355 N N . ASP A 1 292 ? 15.806 10.559 12.952 1.00 59.19 292 ASP A N 1
ATOM 2356 C CA . ASP A 1 292 ? 15.321 10.612 11.562 1.00 59.19 292 ASP A CA 1
ATOM 2357 C C . ASP A 1 292 ? 13.831 10.227 11.472 1.00 59.19 292 ASP A C 1
ATOM 2359 O O . ASP A 1 292 ? 13.514 9.056 11.687 1.00 59.19 292 ASP A O 1
ATOM 2363 N N . PRO A 1 293 ? 12.908 11.160 11.151 1.00 53.53 293 PRO A N 1
ATOM 2364 C CA . PRO A 1 293 ? 11.491 10.837 10.989 1.00 53.53 293 PRO A CA 1
ATOM 2365 C C . PRO A 1 293 ? 11.205 10.014 9.728 1.00 53.53 293 PRO A C 1
ATOM 2367 O O . PRO A 1 293 ? 10.099 9.508 9.580 1.00 53.53 293 PRO A O 1
ATOM 2370 N N . PHE A 1 294 ? 12.179 9.876 8.823 1.00 53.50 294 PHE A N 1
ATOM 2371 C CA . PHE A 1 294 ? 12.049 9.161 7.553 1.00 53.50 294 PHE A CA 1
ATOM 2372 C C . PHE A 1 294 ? 12.754 7.798 7.556 1.00 53.50 294 PHE A C 1
ATOM 2374 O O . PHE A 1 294 ? 12.876 7.183 6.498 1.00 53.50 294 PHE A O 1
ATOM 2381 N N . ALA A 1 295 ? 13.253 7.328 8.704 1.00 53.84 295 ALA A N 1
ATOM 2382 C CA . ALA A 1 295 ? 13.811 5.984 8.819 1.00 53.84 295 ALA A CA 1
ATOM 2383 C C . ALA A 1 295 ? 12.671 4.951 8.771 1.00 53.84 295 ALA A C 1
ATOM 2385 O O . ALA A 1 295 ? 12.027 4.673 9.780 1.00 53.84 295 ALA A O 1
ATOM 2386 N N . THR A 1 296 ? 12.404 4.409 7.581 1.00 47.59 296 THR A N 1
ATOM 2387 C CA . THR A 1 296 ? 11.306 3.461 7.325 1.00 47.59 296 THR A CA 1
ATOM 2388 C C . THR A 1 296 ? 11.681 1.998 7.574 1.00 47.59 296 THR A C 1
ATOM 2390 O O . THR A 1 296 ? 10.791 1.177 7.758 1.00 47.59 296 THR A O 1
ATOM 2393 N N . THR A 1 297 ? 12.973 1.652 7.603 1.00 43.38 297 THR A N 1
ATOM 2394 C CA . THR A 1 297 ? 13.439 0.251 7.696 1.00 43.38 297 THR A CA 1
ATOM 2395 C C . THR A 1 297 ? 14.229 -0.070 8.965 1.00 43.38 297 THR A C 1
ATOM 2397 O O . THR A 1 297 ? 14.206 -1.205 9.425 1.00 43.38 297 THR A O 1
ATOM 2400 N N . GLU A 1 298 ? 14.867 0.924 9.585 1.00 50.84 298 GLU A N 1
ATOM 2401 C CA . GLU A 1 298 ? 15.592 0.787 10.855 1.00 50.84 298 GLU A CA 1
ATOM 2402 C C . GLU A 1 298 ? 15.311 2.017 11.722 1.00 50.84 298 GLU A C 1
ATOM 2404 O O . GLU A 1 298 ? 16.124 2.937 11.832 1.00 50.84 298 GLU A O 1
ATOM 2409 N N . SER A 1 299 ? 14.115 2.081 12.312 1.00 54.34 299 SER A N 1
ATOM 2410 C CA . SER A 1 299 ? 13.871 3.088 13.344 1.00 54.34 299 SER A CA 1
ATOM 2411 C C . SER A 1 299 ? 14.769 2.772 14.548 1.00 54.34 299 SER A C 1
ATOM 2413 O O . SER A 1 299 ? 14.687 1.661 15.076 1.00 54.34 299 SER A O 1
ATOM 2415 N N . PRO A 1 300 ? 15.590 3.723 15.033 1.00 56.50 300 PRO A N 1
ATOM 2416 C CA . PRO A 1 300 ? 16.387 3.541 16.245 1.00 56.50 300 PRO A CA 1
ATOM 2417 C C . PRO A 1 300 ? 15.524 3.509 17.518 1.00 56.50 300 PRO A C 1
ATOM 2419 O O . PRO A 1 300 ? 16.071 3.455 18.613 1.00 56.50 300 PRO A O 1
ATOM 2422 N N . ILE A 1 301 ? 14.195 3.627 17.397 1.00 68.38 301 ILE A N 1
ATOM 2423 C CA . ILE A 1 301 ? 13.251 3.571 18.513 1.00 68.38 301 ILE A CA 1
ATOM 2424 C C . ILE A 1 301 ? 12.825 2.114 18.707 1.00 68.38 301 ILE A C 1
ATOM 2426 O O . ILE A 1 301 ? 12.158 1.496 17.862 1.00 68.38 301 ILE A O 1
ATOM 2430 N N . THR A 1 302 ? 13.252 1.560 19.833 1.00 79.62 302 THR A N 1
ATOM 2431 C CA . THR A 1 302 ? 12.911 0.206 20.262 1.00 79.62 302 THR A CA 1
ATOM 2432 C C . THR A 1 302 ? 11.540 0.177 20.939 1.00 79.62 302 THR A C 1
ATOM 2434 O O . THR A 1 302 ? 10.977 1.216 21.286 1.00 79.62 302 THR A O 1
ATOM 2437 N N . PHE A 1 303 ? 10.985 -1.023 21.126 1.00 86.31 303 PHE A N 1
ATOM 2438 C CA . PHE A 1 303 ? 9.781 -1.190 21.945 1.00 86.31 303 PHE A CA 1
ATOM 2439 C C . PHE A 1 303 ? 10.001 -0.664 23.373 1.00 86.31 303 PHE A C 1
ATOM 2441 O O . PHE A 1 303 ? 9.146 0.048 23.884 1.00 86.31 303 PHE A O 1
ATOM 2448 N N . GLU A 1 304 ? 11.173 -0.915 23.964 1.00 88.19 304 GLU A N 1
ATOM 2449 C CA . GLU A 1 304 ? 11.514 -0.439 25.312 1.00 88.19 304 GLU A CA 1
ATOM 2450 C C . GLU A 1 304 ? 11.586 1.088 25.409 1.00 88.19 304 GLU A C 1
ATOM 2452 O O . GLU A 1 304 ? 11.125 1.664 26.392 1.00 88.19 304 GLU A O 1
ATOM 2457 N N . ASP A 1 305 ? 12.100 1.774 24.381 1.00 83.25 305 ASP A N 1
ATOM 2458 C CA . ASP A 1 305 ? 12.089 3.243 24.344 1.00 83.25 305 ASP A CA 1
ATOM 2459 C C . ASP A 1 305 ? 10.652 3.791 24.373 1.00 83.25 305 ASP A C 1
ATOM 2461 O O . ASP A 1 305 ? 10.348 4.736 25.108 1.00 83.25 305 ASP A O 1
ATOM 2465 N N . MET A 1 306 ? 9.770 3.189 23.566 1.00 87.38 306 MET A N 1
ATOM 2466 C CA . MET A 1 306 ? 8.357 3.559 23.472 1.00 87.38 306 MET A CA 1
ATOM 2467 C C . MET A 1 306 ? 7.623 3.275 24.781 1.00 87.38 306 MET A C 1
ATOM 2469 O O . MET A 1 306 ? 6.994 4.175 25.341 1.00 87.38 306 MET A O 1
ATOM 2473 N N . LYS A 1 307 ? 7.777 2.060 25.310 1.00 90.88 307 LYS A N 1
ATOM 2474 C CA . LYS A 1 307 ? 7.203 1.626 26.583 1.00 90.88 307 LYS A CA 1
ATOM 2475 C C . LYS A 1 307 ? 7.671 2.510 27.735 1.00 90.88 307 LYS A C 1
ATOM 2477 O O . LYS A 1 307 ? 6.836 3.001 28.481 1.00 90.88 307 LYS A O 1
ATOM 2482 N N . GLY A 1 308 ? 8.965 2.807 27.839 1.00 88.81 308 GLY A N 1
ATOM 2483 C CA . GLY A 1 308 ? 9.486 3.677 28.893 1.00 88.81 308 GLY A CA 1
ATOM 2484 C C . GLY A 1 308 ? 8.945 5.110 28.813 1.00 88.81 308 GLY A C 1
ATOM 2485 O O . GLY A 1 308 ? 8.737 5.754 29.841 1.00 88.81 308 GLY A O 1
ATOM 2486 N N . ALA A 1 309 ? 8.692 5.638 27.609 1.00 84.31 309 ALA A N 1
ATOM 2487 C CA . ALA A 1 309 ? 8.003 6.921 27.449 1.00 84.31 309 ALA A CA 1
ATOM 2488 C C . ALA A 1 309 ? 6.535 6.844 27.890 1.00 84.31 309 ALA A C 1
ATOM 2490 O O . ALA A 1 309 ? 6.052 7.745 28.575 1.00 84.31 309 ALA A O 1
ATOM 2491 N N . PHE A 1 310 ? 5.856 5.753 27.547 1.00 90.00 310 PHE A N 1
ATOM 2492 C CA . PHE A 1 310 ? 4.477 5.510 27.942 1.00 90.00 310 PHE A CA 1
ATOM 2493 C C . PHE A 1 310 ? 4.318 5.323 29.460 1.00 90.00 310 PHE A C 1
ATOM 2495 O O . PHE A 1 310 ? 3.418 5.902 30.057 1.00 90.00 310 PHE A O 1
ATOM 2502 N N . GLU A 1 311 ? 5.228 4.604 30.117 1.00 91.00 311 GLU A N 1
ATOM 2503 C CA . GLU A 1 311 ? 5.257 4.450 31.577 1.00 91.00 311 GLU A CA 1
ATOM 2504 C C . GLU A 1 311 ? 5.423 5.797 32.288 1.00 91.00 311 GLU A C 1
ATOM 2506 O O . GLU A 1 311 ? 4.701 6.087 33.244 1.00 91.00 311 GLU A O 1
ATOM 2511 N N . ARG A 1 312 ? 6.323 6.660 31.791 1.00 87.06 312 ARG A N 1
ATOM 2512 C CA . ARG A 1 312 ? 6.466 8.027 32.316 1.00 87.06 312 ARG A CA 1
ATOM 2513 C C . ARG A 1 312 ? 5.177 8.824 32.151 1.00 87.06 312 ARG A C 1
ATOM 2515 O O . ARG A 1 312 ? 4.760 9.474 33.103 1.00 87.06 312 ARG A O 1
ATOM 2522 N N . HIS A 1 313 ? 4.527 8.731 30.992 1.00 86.94 313 HIS A N 1
ATOM 2523 C CA . HIS A 1 313 ? 3.245 9.393 30.744 1.00 86.94 313 HIS A CA 1
ATOM 2524 C C . HIS A 1 313 ? 2.146 8.918 31.703 1.00 86.94 313 HIS A C 1
ATOM 2526 O O . HIS A 1 313 ? 1.460 9.736 32.307 1.00 86.94 313 HIS A O 1
ATOM 2532 N N . LEU A 1 314 ? 2.025 7.606 31.925 1.00 87.75 314 LEU A N 1
ATOM 2533 C CA . LEU A 1 314 ? 1.064 7.049 32.885 1.00 87.75 314 LEU A CA 1
ATOM 2534 C C . LEU A 1 314 ? 1.356 7.458 34.340 1.00 87.75 314 LEU A C 1
ATOM 2536 O O . LEU A 1 314 ? 0.452 7.429 35.173 1.00 87.75 314 LEU A O 1
ATOM 2540 N N . SER A 1 315 ? 2.603 7.826 34.657 1.00 84.12 315 SER A N 1
ATOM 2541 C CA . SER A 1 315 ? 3.007 8.297 35.989 1.00 84.12 315 SER A CA 1
ATOM 2542 C C . SER A 1 315 ? 2.755 9.790 36.232 1.00 84.12 315 SER A C 1
ATOM 2544 O O . SER A 1 315 ? 2.846 10.245 37.372 1.00 84.12 315 SER A O 1
ATOM 2546 N N . THR A 1 316 ? 2.433 10.557 35.187 1.00 78.38 316 THR A N 1
ATOM 2547 C CA . THR A 1 316 ? 2.108 11.986 35.274 1.00 78.38 316 THR A CA 1
ATOM 2548 C C . THR A 1 316 ? 0.592 12.184 35.197 1.00 78.38 316 THR A C 1
ATOM 2550 O O . THR A 1 316 ? 0.044 12.157 34.096 1.00 78.38 316 THR A O 1
ATOM 2553 N N . PRO A 1 317 ? -0.110 12.357 36.332 1.00 63.41 317 PRO A N 1
ATOM 2554 C CA . PRO A 1 317 ? -1.565 12.450 36.338 1.00 63.41 317 PRO A CA 1
ATOM 2555 C C . PRO A 1 317 ? -2.063 13.702 35.603 1.00 63.41 317 PRO A C 1
ATOM 2557 O O . PRO A 1 317 ? -1.605 14.816 35.859 1.00 63.41 317 PRO A O 1
ATOM 2560 N N . ASP A 1 318 ? -3.030 13.495 34.711 1.00 71.56 318 ASP A N 1
ATOM 2561 C CA . ASP A 1 318 ? -3.800 14.527 34.018 1.00 71.56 318 ASP A CA 1
ATOM 2562 C C . ASP A 1 318 ? -5.290 14.238 34.232 1.00 71.56 318 ASP A C 1
ATOM 2564 O O . ASP A 1 318 ? -5.748 13.099 34.073 1.00 71.56 318 ASP A O 1
ATOM 2568 N N . ASP A 1 319 ? -6.043 15.262 34.624 1.00 77.56 319 ASP A N 1
ATOM 2569 C CA . ASP A 1 319 ? -7.488 15.160 34.853 1.00 77.56 319 ASP A CA 1
ATOM 2570 C C . ASP A 1 319 ? -8.287 15.193 33.540 1.00 77.56 319 ASP A C 1
ATOM 2572 O O . ASP A 1 319 ? -9.476 14.875 33.522 1.00 77.56 319 ASP A O 1
ATOM 2576 N N . SER A 1 320 ? -7.642 15.556 32.426 1.00 85.00 320 SER A N 1
ATOM 2577 C CA . SER A 1 320 ? -8.256 15.553 31.095 1.00 85.00 320 SER A CA 1
ATOM 2578 C C . SER A 1 320 ? -8.339 14.124 30.541 1.00 85.00 320 SER A C 1
ATOM 2580 O O . SER A 1 320 ? -7.373 13.372 30.688 1.00 85.00 320 SER A O 1
ATOM 2582 N N . PRO A 1 321 ? -9.425 13.740 29.843 1.00 91.38 321 PRO A N 1
ATOM 2583 C CA . PRO A 1 321 ? -9.490 12.437 29.192 1.00 91.38 321 PRO A CA 1
ATOM 2584 C C . PRO A 1 321 ? -8.474 12.361 28.041 1.00 91.38 321 PRO A C 1
ATOM 2586 O O . PRO A 1 321 ? -8.321 13.304 27.258 1.00 91.38 321 PRO A O 1
ATOM 2589 N N . GLY A 1 322 ? -7.759 11.243 27.937 1.00 9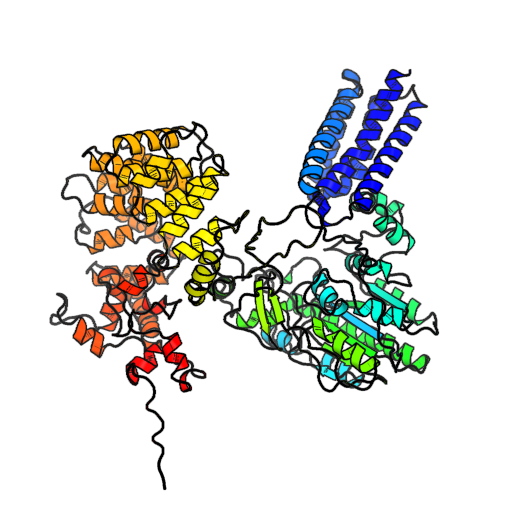2.00 322 GLY A N 1
ATOM 2590 C CA . GLY A 1 322 ? -6.718 11.041 26.931 1.00 92.00 322 GLY A CA 1
ATOM 2591 C C . GLY A 1 322 ? -7.113 10.056 25.832 1.00 92.00 322 GLY A C 1
ATOM 2592 O O . GLY A 1 322 ? -7.659 8.989 26.109 1.00 92.00 322 GLY A O 1
ATOM 2593 N N . PHE A 1 323 ? -6.795 10.384 24.577 1.00 94.88 323 PHE A N 1
ATOM 2594 C CA . PHE A 1 323 ? -6.799 9.456 23.447 1.00 94.88 323 PHE A CA 1
ATOM 2595 C C . PHE A 1 323 ? -5.360 9.075 23.102 1.00 94.88 323 PHE A C 1
ATOM 2597 O O . PHE A 1 323 ? -4.608 9.866 22.537 1.00 94.88 323 PHE A O 1
ATOM 2604 N N . HIS A 1 324 ? -4.971 7.864 23.476 1.00 93.50 324 HIS A N 1
ATOM 2605 C CA . HIS A 1 324 ? -3.609 7.360 23.381 1.00 93.50 324 HIS A CA 1
ATOM 2606 C C . HIS A 1 324 ? -3.502 6.389 22.210 1.00 93.50 324 HIS A C 1
ATOM 2608 O O . HIS A 1 324 ? -4.202 5.382 22.181 1.00 93.50 324 HIS A O 1
ATOM 2614 N N . ILE A 1 325 ? -2.603 6.650 21.270 1.00 93.56 325 ILE A N 1
ATOM 2615 C CA . ILE A 1 325 ? -2.289 5.758 20.154 1.00 93.56 325 ILE A CA 1
ATOM 2616 C C . ILE A 1 325 ? -0.918 5.144 20.423 1.00 93.56 325 ILE A C 1
ATOM 2618 O O . ILE A 1 325 ? 0.059 5.871 20.588 1.00 93.56 325 ILE A O 1
ATOM 2622 N N . LEU A 1 326 ? -0.842 3.818 20.496 1.00 93.19 326 LEU A N 1
ATOM 2623 C CA . LEU A 1 326 ? 0.387 3.067 20.736 1.00 93.19 326 LEU A CA 1
ATOM 2624 C C . LEU A 1 326 ? 0.654 2.159 19.540 1.00 93.19 326 LEU A C 1
ATOM 2626 O O . LEU A 1 326 ? -0.197 1.342 19.202 1.00 93.19 326 LEU A O 1
ATOM 2630 N N . HIS A 1 327 ? 1.829 2.282 18.923 1.00 91.50 327 HIS A N 1
ATOM 2631 C CA . HIS A 1 327 ? 2.186 1.537 17.717 1.00 91.50 327 HIS A CA 1
ATOM 2632 C C . HIS A 1 327 ? 3.397 0.612 17.934 1.00 91.50 327 HIS A C 1
ATOM 2634 O O . HIS A 1 327 ? 4.543 1.057 18.082 1.00 91.50 327 HIS A O 1
ATOM 2640 N N . PHE A 1 328 ? 3.129 -0.694 17.968 1.00 91.25 328 PHE A N 1
ATOM 2641 C CA . PHE A 1 328 ? 4.085 -1.783 18.215 1.00 91.25 328 PHE A CA 1
ATOM 2642 C C . PHE A 1 328 ? 3.544 -3.096 17.629 1.00 91.25 328 PHE A C 1
ATOM 2644 O O . PHE A 1 328 ? 2.443 -3.100 17.107 1.00 91.25 328 PHE A O 1
ATOM 2651 N N . GLY A 1 329 ? 4.273 -4.214 17.680 1.00 90.50 329 GLY A N 1
ATOM 2652 C CA . GLY A 1 329 ? 3.781 -5.480 17.119 1.00 90.50 329 GLY A CA 1
ATOM 2653 C C . GLY A 1 329 ? 4.889 -6.363 16.560 1.00 90.50 329 GLY A C 1
ATOM 2654 O O . GLY A 1 329 ? 6.023 -6.331 17.041 1.00 90.50 329 GLY A O 1
ATOM 2655 N N . ALA A 1 330 ? 4.569 -7.148 15.528 1.00 86.44 330 ALA A N 1
ATOM 2656 C CA . ALA A 1 330 ? 5.496 -8.123 14.959 1.00 86.44 330 ALA A CA 1
ATOM 2657 C C . ALA A 1 330 ? 6.738 -7.452 14.344 1.00 86.44 330 ALA A C 1
ATOM 2659 O O . ALA A 1 330 ? 7.849 -7.940 14.550 1.00 86.44 330 ALA A O 1
ATOM 2660 N N . ARG A 1 331 ? 6.559 -6.307 13.664 1.00 79.19 331 ARG A N 1
ATOM 2661 C CA . ARG A 1 331 ? 7.599 -5.469 13.022 1.00 79.19 331 ARG A CA 1
ATOM 2662 C C . ARG A 1 331 ? 8.565 -6.222 12.095 1.00 79.19 331 ARG A C 1
ATOM 2664 O O . ARG A 1 331 ? 9.437 -6.973 12.528 1.00 79.19 331 ARG A O 1
ATOM 2671 N N . HIS A 1 332 ? 8.541 -5.913 10.803 1.00 70.25 332 HIS A N 1
ATOM 2672 C CA . HIS A 1 332 ? 9.588 -6.350 9.869 1.00 70.25 332 HIS A CA 1
ATOM 2673 C C . HIS A 1 332 ? 10.780 -5.375 9.844 1.00 70.25 332 HIS A C 1
ATOM 2675 O O . HIS A 1 332 ? 10.652 -4.236 9.403 1.00 70.25 332 HIS A O 1
ATOM 2681 N N . PHE A 1 333 ? 11.972 -5.827 10.252 1.00 54.50 333 PHE A N 1
ATOM 2682 C CA . PHE A 1 333 ? 13.198 -5.001 10.251 1.00 54.50 333 PHE A CA 1
ATOM 2683 C C . PHE A 1 333 ? 14.053 -5.118 8.972 1.00 54.50 333 PHE A C 1
ATOM 2685 O O . PHE A 1 333 ? 15.075 -4.457 8.852 1.00 54.50 333 PHE A O 1
ATOM 2692 N N . SER A 1 334 ? 13.680 -5.964 8.004 1.00 52.28 334 SER A N 1
ATOM 2693 C CA . SER A 1 334 ? 14.466 -6.146 6.759 1.00 52.28 334 SER A CA 1
ATOM 2694 C C . SER A 1 334 ? 13.735 -6.901 5.637 1.00 52.28 334 SER A C 1
ATOM 2696 O O . SER A 1 334 ? 14.366 -7.393 4.706 1.00 52.28 334 SER A O 1
ATOM 2698 N N . GLY A 1 335 ? 12.405 -7.040 5.719 1.00 56.94 335 GLY A N 1
ATOM 2699 C CA . GLY A 1 335 ? 11.619 -7.785 4.723 1.00 56.94 335 GLY A CA 1
ATOM 2700 C C . GLY A 1 335 ? 11.956 -9.280 4.621 1.00 56.94 335 GLY A C 1
ATOM 2701 O O . GLY A 1 335 ? 11.583 -9.925 3.646 1.00 56.94 335 GLY A O 1
ATOM 2702 N N . GLN A 1 336 ? 12.651 -9.842 5.618 1.00 60.72 336 GLN A N 1
ATOM 2703 C CA . GLN A 1 336 ? 13.128 -11.229 5.603 1.00 60.72 336 GLN A CA 1
ATOM 2704 C C . GLN A 1 336 ? 12.014 -12.255 5.375 1.00 60.72 336 GLN A C 1
ATOM 2706 O O . GLN A 1 336 ? 12.266 -13.272 4.745 1.00 60.72 336 GLN A O 1
ATOM 2711 N N . TRP A 1 337 ? 10.784 -12.016 5.827 1.00 72.25 337 TRP A N 1
ATOM 2712 C CA . TRP A 1 337 ? 9.688 -12.970 5.619 1.00 72.25 337 TRP A CA 1
ATOM 2713 C C . TRP A 1 337 ? 8.841 -12.720 4.361 1.00 72.25 337 TRP A C 1
ATOM 2715 O O . TRP A 1 337 ? 7.879 -13.449 4.145 1.00 72.25 337 TRP A O 1
ATOM 2725 N N . TYR A 1 338 ? 9.178 -11.728 3.528 1.00 62.88 338 TYR A N 1
ATOM 2726 C CA . TYR A 1 338 ? 8.543 -11.553 2.211 1.00 62.88 338 TYR A CA 1
ATOM 2727 C C . TYR A 1 338 ? 9.124 -12.496 1.153 1.00 62.88 338 TYR A C 1
ATOM 2729 O O . TYR A 1 338 ? 8.512 -12.745 0.120 1.00 62.88 338 TYR A O 1
ATOM 2737 N N . ASP A 1 339 ? 10.342 -12.987 1.380 1.00 63.84 339 ASP A N 1
ATOM 2738 C CA . ASP A 1 339 ? 10.976 -13.943 0.487 1.00 63.84 339 ASP A CA 1
ATOM 2739 C C . ASP A 1 339 ? 10.407 -15.334 0.766 1.00 63.84 339 ASP A C 1
ATOM 2741 O O . ASP A 1 339 ? 10.660 -15.910 1.823 1.00 63.84 339 ASP A O 1
ATOM 2745 N N . LEU A 1 340 ? 9.660 -15.889 -0.190 1.00 61.38 340 LEU A N 1
ATOM 2746 C CA . LEU A 1 340 ? 9.063 -17.223 -0.072 1.00 61.38 340 LEU A CA 1
ATOM 2747 C C . LEU A 1 340 ? 10.101 -18.339 0.123 1.00 61.38 340 LEU A C 1
ATOM 2749 O O . LEU A 1 340 ? 9.740 -19.425 0.574 1.00 61.38 340 LEU A O 1
ATOM 2753 N N . ARG A 1 341 ? 11.384 -18.080 -0.171 1.00 58.38 341 ARG A N 1
ATOM 2754 C CA . ARG A 1 341 ? 12.492 -19.000 0.130 1.00 58.38 341 ARG A CA 1
ATOM 2755 C C . ARG A 1 341 ? 12.803 -19.069 1.624 1.00 58.38 341 ARG A C 1
ATOM 2757 O O . ARG A 1 341 ? 13.381 -20.056 2.074 1.00 58.38 341 ARG A O 1
ATOM 2764 N N . ASN A 1 342 ? 12.439 -18.042 2.390 1.00 60.59 342 ASN A N 1
ATOM 2765 C CA . ASN A 1 342 ? 12.664 -18.013 3.826 1.00 60.59 342 ASN A CA 1
ATOM 2766 C C . ASN A 1 342 ? 11.571 -18.795 4.574 1.00 60.59 342 ASN A C 1
ATOM 2768 O O . ASN A 1 342 ? 10.387 -18.757 4.219 1.00 60.59 342 ASN A O 1
ATOM 2772 N N . PRO A 1 343 ? 11.951 -19.532 5.631 1.00 65.00 343 PRO A N 1
ATOM 2773 C CA . PRO A 1 343 ? 11.028 -20.407 6.332 1.00 65.00 343 PRO A CA 1
ATOM 2774 C C . PRO A 1 343 ? 9.933 -19.626 7.072 1.00 65.00 343 PRO A C 1
ATOM 2776 O O . PRO A 1 343 ? 10.118 -18.509 7.552 1.00 65.00 343 PRO A O 1
ATOM 2779 N N . ALA A 1 344 ? 8.758 -20.251 7.200 1.00 70.94 344 ALA A N 1
ATOM 2780 C CA . ALA A 1 344 ? 7.579 -19.642 7.819 1.00 70.94 344 ALA A CA 1
ATOM 2781 C C . ALA A 1 344 ? 7.773 -19.211 9.283 1.00 70.94 344 ALA A C 1
ATOM 2783 O O . ALA A 1 344 ? 7.040 -18.359 9.781 1.00 70.94 344 ALA A O 1
ATOM 2784 N N . ASN A 1 345 ? 8.745 -19.802 9.975 1.00 76.44 345 ASN A N 1
ATOM 2785 C CA . ASN A 1 345 ? 9.050 -19.530 11.377 1.00 76.44 345 ASN A CA 1
ATOM 2786 C C . ASN A 1 345 ? 9.618 -18.121 11.626 1.00 76.44 345 ASN A C 1
ATOM 2788 O O . ASN A 1 345 ? 9.521 -17.644 12.754 1.00 76.44 345 ASN A O 1
ATOM 2792 N N . VAL A 1 346 ? 10.154 -17.437 10.606 1.00 79.31 346 VAL A N 1
ATOM 2793 C CA . VAL A 1 346 ? 10.696 -16.074 10.756 1.00 79.31 346 VAL A CA 1
ATOM 2794 C C . VAL A 1 346 ? 9.595 -15.100 11.185 1.00 79.31 346 VAL A C 1
ATOM 2796 O O . VAL A 1 346 ? 9.778 -14.350 12.144 1.00 79.31 346 VAL A O 1
ATOM 2799 N N . TYR A 1 347 ? 8.425 -15.162 10.539 1.00 86.62 347 TYR A N 1
ATOM 2800 C CA . TYR A 1 347 ? 7.265 -14.371 10.954 1.00 86.62 347 TYR A CA 1
ATOM 2801 C C . TYR A 1 347 ? 6.701 -14.846 12.299 1.00 86.62 347 TYR A C 1
ATOM 2803 O O . TYR A 1 347 ? 6.428 -14.015 13.159 1.00 86.62 347 TYR A O 1
ATOM 2811 N N . ARG A 1 348 ? 6.598 -16.165 12.542 1.00 86.69 348 ARG A N 1
ATOM 2812 C CA . ARG A 1 348 ? 6.082 -16.690 13.826 1.00 86.69 348 ARG A CA 1
ATOM 2813 C C . ARG A 1 348 ? 6.853 -16.138 15.028 1.00 86.69 348 ARG A C 1
ATOM 2815 O O . ARG A 1 348 ? 6.247 -15.723 16.007 1.00 86.69 348 ARG A O 1
ATOM 2822 N N . ALA A 1 349 ? 8.182 -16.082 14.946 1.00 85.25 349 ALA A N 1
ATOM 2823 C CA . ALA A 1 349 ? 9.008 -15.527 16.017 1.00 85.25 349 ALA A CA 1
ATOM 2824 C C . ALA A 1 349 ? 8.741 -14.030 16.251 1.00 85.25 349 ALA A C 1
ATOM 2826 O O . ALA A 1 349 ? 8.800 -13.556 17.383 1.00 85.25 349 ALA A O 1
ATOM 2827 N N . ALA A 1 350 ? 8.464 -13.278 15.186 1.00 86.56 350 ALA A N 1
ATOM 2828 C CA . ALA A 1 350 ? 8.098 -11.870 15.272 1.00 86.56 350 ALA A CA 1
ATOM 2829 C C . ALA A 1 350 ? 6.710 -11.676 15.892 1.00 86.56 350 ALA A C 1
ATOM 2831 O O . ALA A 1 350 ? 6.555 -10.867 16.804 1.00 86.56 350 ALA A O 1
ATOM 2832 N N . TYR A 1 351 ? 5.742 -12.485 15.466 1.00 91.19 351 TYR A N 1
ATOM 2833 C CA . TYR A 1 351 ? 4.398 -12.521 16.024 1.00 91.19 351 TYR A CA 1
ATOM 2834 C C . TYR A 1 351 ? 4.407 -12.822 17.532 1.00 91.19 351 TYR A C 1
ATOM 2836 O O . TYR A 1 351 ? 3.807 -12.072 18.296 1.00 91.19 351 TYR A O 1
ATOM 2844 N N . ILE A 1 352 ? 5.151 -13.845 17.981 1.00 90.62 352 ILE A N 1
ATOM 2845 C CA . ILE A 1 352 ? 5.253 -14.211 19.408 1.00 90.62 352 ILE A CA 1
ATOM 2846 C C . ILE A 1 352 ? 5.769 -13.035 20.249 1.00 90.62 352 ILE A C 1
ATOM 2848 O O . ILE A 1 352 ? 5.174 -12.713 21.274 1.00 90.62 352 ILE A O 1
ATOM 2852 N N . ARG A 1 353 ? 6.811 -12.329 19.783 1.00 90.50 353 ARG A N 1
ATOM 2853 C CA . ARG A 1 353 ? 7.290 -11.112 20.463 1.00 90.50 353 ARG A CA 1
ATOM 2854 C C . ARG A 1 353 ? 6.216 -10.026 20.515 1.00 90.50 353 ARG A C 1
ATOM 2856 O O . ARG A 1 353 ? 6.051 -9.382 21.542 1.00 90.50 353 ARG A O 1
ATOM 2863 N N . GLY A 1 354 ? 5.476 -9.819 19.425 1.00 92.38 354 GLY A N 1
ATOM 2864 C CA . GLY A 1 354 ? 4.346 -8.886 19.406 1.00 92.38 354 GLY A CA 1
ATOM 2865 C C . GLY A 1 354 ? 3.262 -9.262 20.424 1.00 92.38 354 GLY A C 1
ATOM 2866 O O . GLY A 1 354 ? 2.757 -8.398 21.134 1.00 92.38 354 GLY A O 1
ATOM 2867 N N . ALA A 1 355 ? 2.954 -10.553 20.560 1.00 94.44 355 ALA A N 1
ATOM 2868 C CA . ALA A 1 355 ? 1.991 -11.058 21.533 1.00 94.44 355 ALA A CA 1
ATOM 2869 C C . ALA A 1 355 ? 2.446 -10.827 22.987 1.00 94.44 355 ALA A C 1
ATOM 2871 O O . ALA A 1 355 ? 1.641 -10.453 23.839 1.00 94.44 355 ALA A O 1
ATOM 2872 N N . GLU A 1 356 ? 3.735 -11.003 23.285 1.00 95.25 356 GLU A N 1
ATOM 2873 C CA . GLU A 1 356 ? 4.327 -10.649 24.585 1.00 95.25 356 GLU A CA 1
ATOM 2874 C C . GLU A 1 356 ? 4.202 -9.144 24.868 1.00 95.25 356 GLU A C 1
ATOM 2876 O O . GLU A 1 356 ? 3.708 -8.757 25.928 1.00 95.25 356 GLU A O 1
ATOM 2881 N N . GLN A 1 357 ? 4.511 -8.296 23.881 1.00 95.56 357 GLN A N 1
ATOM 2882 C CA . GLN A 1 357 ? 4.368 -6.839 23.992 1.00 95.56 357 GLN A CA 1
ATOM 2883 C C . GLN A 1 357 ? 2.922 -6.405 24.283 1.00 95.56 357 GLN A C 1
ATOM 2885 O O . GLN A 1 357 ? 2.703 -5.501 25.091 1.00 95.56 357 GLN A O 1
ATOM 2890 N N . ILE A 1 358 ? 1.918 -7.062 23.680 1.00 97.25 358 ILE A N 1
ATOM 2891 C CA . ILE A 1 358 ? 0.498 -6.808 23.985 1.00 97.25 358 ILE A CA 1
ATOM 2892 C C . ILE A 1 358 ? 0.225 -7.065 25.470 1.00 97.25 358 ILE A C 1
ATOM 2894 O O . ILE A 1 358 ? -0.420 -6.242 26.124 1.00 97.25 358 ILE A O 1
ATOM 2898 N N . ARG A 1 359 ? 0.731 -8.179 26.019 1.00 97.31 359 ARG A N 1
ATOM 2899 C CA . ARG A 1 359 ? 0.540 -8.522 27.437 1.00 97.31 359 ARG A CA 1
ATOM 2900 C C . ARG A 1 359 ? 1.148 -7.470 28.353 1.00 97.31 359 ARG A C 1
ATOM 2902 O O . ARG A 1 359 ? 0.500 -7.072 29.321 1.00 97.31 359 ARG A O 1
ATOM 2909 N N . GLU A 1 360 ? 2.348 -6.995 28.037 1.00 97.31 360 GLU A N 1
ATOM 2910 C CA . GLU A 1 360 ? 3.027 -5.956 28.812 1.00 97.31 360 GLU A CA 1
ATOM 2911 C C . GLU A 1 360 ? 2.250 -4.636 28.809 1.00 97.31 360 GLU A C 1
ATOM 2913 O O . GLU A 1 360 ? 1.917 -4.113 29.874 1.00 97.31 360 GLU A O 1
ATOM 2918 N N . ILE A 1 361 ? 1.892 -4.125 27.628 1.00 97.69 361 ILE A N 1
ATOM 2919 C CA . ILE A 1 361 ? 1.197 -2.839 27.490 1.00 97.69 361 ILE A CA 1
ATOM 2920 C C . ILE A 1 361 ? -0.202 -2.885 28.113 1.00 97.69 361 ILE A C 1
ATOM 2922 O O . ILE A 1 361 ? -0.577 -1.970 28.848 1.00 97.69 361 ILE A O 1
ATOM 2926 N N . VAL A 1 362 ? -0.973 -3.954 27.882 1.00 98.19 362 VAL A N 1
ATOM 2927 C CA . VAL A 1 362 ? -2.298 -4.114 28.504 1.00 98.19 362 VAL A CA 1
ATOM 2928 C C . VAL A 1 362 ? -2.169 -4.183 30.024 1.00 98.19 362 VAL A C 1
ATOM 2930 O O . VAL A 1 362 ? -2.940 -3.531 30.726 1.00 98.19 362 VAL A O 1
ATOM 2933 N N . SER A 1 363 ? -1.178 -4.908 30.551 1.00 97.19 363 SER A N 1
ATOM 2934 C CA . SER A 1 363 ? -0.951 -4.987 32.000 1.00 97.19 363 SER A CA 1
ATOM 2935 C C . SER A 1 363 ? -0.597 -3.623 32.599 1.00 97.19 363 SER A C 1
ATOM 2937 O O . SER A 1 363 ? -1.138 -3.272 33.648 1.00 97.19 363 SER A O 1
ATOM 2939 N N . LEU A 1 364 ? 0.236 -2.827 31.918 1.00 96.44 364 LEU A N 1
ATOM 2940 C CA . LEU A 1 364 ? 0.575 -1.459 32.327 1.00 96.44 364 LEU A CA 1
ATOM 2941 C C . LEU A 1 364 ? -0.659 -0.550 32.373 1.00 96.44 364 LEU A C 1
ATOM 2943 O O . LEU A 1 364 ? -0.900 0.102 33.392 1.00 96.44 364 LEU A O 1
ATOM 2947 N N . ILE A 1 365 ? -1.475 -0.554 31.312 1.00 96.06 365 ILE A N 1
ATOM 2948 C CA . ILE A 1 365 ? -2.719 0.230 31.252 1.00 96.06 365 ILE A CA 1
ATOM 2949 C C . ILE A 1 365 ? -3.651 -0.179 32.392 1.00 96.06 365 ILE A C 1
ATOM 2951 O O . ILE A 1 365 ? -4.152 0.674 33.122 1.00 96.06 365 ILE A O 1
ATOM 2955 N N . MET A 1 366 ? -3.870 -1.482 32.580 1.00 95.50 366 MET A N 1
ATOM 2956 C CA . MET A 1 366 ? -4.788 -1.988 33.600 1.00 95.50 366 MET A CA 1
ATOM 2957 C C . MET A 1 366 ? -4.294 -1.706 35.021 1.00 95.50 366 MET A C 1
ATOM 2959 O O . MET A 1 366 ? -5.110 -1.420 35.897 1.00 95.50 366 MET A O 1
ATOM 2963 N N . HIS A 1 367 ? -2.984 -1.766 35.268 1.00 94.44 367 HIS A N 1
ATOM 2964 C CA . HIS A 1 367 ? -2.402 -1.422 36.563 1.00 94.44 367 HIS A CA 1
ATOM 2965 C C . HIS A 1 367 ? -2.584 0.068 36.883 1.00 94.44 367 HIS A C 1
ATOM 2967 O O . HIS A 1 367 ? -3.111 0.402 37.945 1.00 94.44 367 HIS A O 1
ATOM 2973 N N . SER A 1 368 ? -2.229 0.949 35.941 1.00 91.88 368 SER A N 1
ATOM 2974 C CA . SER A 1 368 ? -2.400 2.402 36.079 1.00 91.88 368 SER A CA 1
ATOM 2975 C C . SER A 1 368 ? -3.876 2.786 36.254 1.00 91.88 368 SER A C 1
ATOM 2977 O O . SER A 1 368 ? -4.228 3.496 37.196 1.00 91.88 368 SER A O 1
ATOM 2979 N N . ALA A 1 369 ? -4.767 2.228 35.428 1.00 90.88 369 ALA A N 1
ATOM 2980 C CA . ALA A 1 369 ? -6.203 2.476 35.511 1.00 90.88 369 ALA A CA 1
ATOM 2981 C C . ALA A 1 369 ? -6.795 2.060 36.864 1.00 90.88 369 ALA A C 1
ATOM 2983 O O . ALA A 1 369 ? -7.552 2.824 37.460 1.00 90.88 369 ALA A O 1
ATOM 2984 N N . ARG A 1 370 ? -6.418 0.883 37.390 1.00 90.88 370 ARG A N 1
ATOM 2985 C CA . ARG A 1 370 ? -6.852 0.430 38.723 1.00 90.88 370 ARG A CA 1
ATOM 2986 C C . ARG A 1 370 ? -6.362 1.360 39.828 1.00 90.88 370 ARG A C 1
ATOM 2988 O O . ARG A 1 370 ? -7.147 1.686 40.712 1.00 90.88 370 ARG A O 1
ATOM 2995 N N . ALA A 1 371 ? -5.102 1.794 39.773 1.00 88.50 371 ALA A N 1
ATOM 2996 C CA . ALA A 1 371 ? -4.541 2.725 40.753 1.00 88.50 371 ALA A CA 1
ATOM 2997 C C . ALA A 1 371 ? -5.269 4.082 40.747 1.00 88.50 371 ALA A C 1
ATOM 2999 O O . ALA A 1 371 ? -5.470 4.674 41.803 1.00 88.50 371 ALA A O 1
ATOM 3000 N N . ALA A 1 372 ? -5.716 4.536 39.573 1.00 87.12 372 ALA A N 1
ATOM 3001 C CA . ALA A 1 372 ? -6.471 5.774 39.401 1.00 87.12 372 ALA A CA 1
ATOM 3002 C C . ALA A 1 372 ? -7.999 5.618 39.573 1.00 87.12 372 ALA A C 1
ATOM 3004 O O . ALA A 1 372 ? -8.725 6.599 39.428 1.00 87.12 372 ALA A O 1
ATOM 3005 N N . GLY A 1 373 ? -8.513 4.407 39.830 1.00 88.69 373 GLY A N 1
ATOM 3006 C CA . GLY A 1 373 ? -9.957 4.140 39.888 1.00 88.69 373 GLY A CA 1
ATOM 3007 C C . GLY A 1 373 ? -10.695 4.361 38.559 1.00 88.69 373 GLY A C 1
ATOM 3008 O O . GLY A 1 373 ? -11.902 4.592 38.559 1.00 88.69 373 GLY A O 1
ATOM 3009 N N . ARG A 1 374 ? -9.984 4.313 37.426 1.00 89.25 374 ARG A N 1
ATOM 3010 C CA . ARG A 1 374 ? -10.518 4.538 36.074 1.00 89.25 374 ARG A CA 1
ATOM 3011 C C . ARG A 1 374 ? -10.839 3.214 35.377 1.00 89.25 374 ARG A C 1
ATOM 3013 O O . ARG A 1 374 ? -10.252 2.174 35.675 1.00 89.25 374 ARG A O 1
ATOM 3020 N N . ASN A 1 375 ? -11.745 3.253 34.400 1.00 92.62 375 ASN A N 1
ATOM 3021 C CA . ASN A 1 375 ? -12.119 2.088 33.596 1.00 92.62 375 ASN A CA 1
ATOM 3022 C C . ASN A 1 375 ? -12.019 2.403 32.089 1.00 92.62 375 ASN A C 1
ATOM 3024 O O . ASN A 1 375 ? -13.014 2.809 31.483 1.00 92.62 375 ASN A O 1
ATOM 3028 N N . PRO A 1 376 ? -10.823 2.262 31.489 1.00 95.06 376 PRO A N 1
ATOM 3029 C CA . PRO A 1 376 ? -10.551 2.755 30.145 1.00 95.06 376 PRO A CA 1
ATOM 3030 C C . PRO A 1 376 ? -11.197 1.901 29.051 1.00 95.06 376 PRO A C 1
ATOM 3032 O O . PRO A 1 376 ? -11.421 0.697 29.220 1.00 95.06 376 PRO A O 1
ATOM 3035 N N . LEU A 1 377 ? -11.412 2.534 27.899 1.00 97.94 377 LEU A N 1
ATOM 3036 C CA . LEU A 1 377 ? -11.731 1.880 26.634 1.00 97.94 377 LEU A CA 1
ATOM 3037 C C . LEU A 1 377 ? -10.416 1.521 25.927 1.00 97.94 377 LEU A C 1
ATOM 3039 O O . LEU A 1 377 ? -9.602 2.400 25.656 1.00 97.94 377 LEU A O 1
ATOM 3043 N N . ILE A 1 378 ? -10.196 0.243 25.615 1.00 98.50 378 ILE A N 1
ATOM 3044 C CA . ILE A 1 378 ? -8.977 -0.215 24.926 1.00 98.50 378 ILE A CA 1
ATOM 3045 C C . ILE A 1 378 ? -9.360 -0.918 23.629 1.00 98.50 378 ILE A C 1
ATOM 3047 O O . ILE A 1 378 ? -10.153 -1.857 23.640 1.00 98.50 378 ILE A O 1
ATOM 3051 N N . VAL A 1 379 ? -8.770 -0.483 22.524 1.00 98.44 379 VAL A N 1
ATOM 3052 C CA . VAL A 1 379 ? -8.963 -1.001 21.171 1.00 98.44 379 VAL A CA 1
ATOM 3053 C C . VAL A 1 379 ? -7.633 -1.581 20.711 1.00 98.44 379 VAL A C 1
ATOM 3055 O O . VAL A 1 379 ? -6.695 -0.831 20.472 1.00 98.44 379 VAL A O 1
ATOM 3058 N N . ALA A 1 380 ? -7.533 -2.901 20.602 1.00 98.31 380 ALA A N 1
ATOM 3059 C CA . ALA A 1 380 ? -6.380 -3.579 20.023 1.00 98.31 380 ALA A CA 1
ATOM 3060 C C . ALA A 1 380 ? -6.728 -4.025 18.603 1.00 98.31 380 ALA A C 1
ATOM 3062 O O . ALA A 1 380 ? -7.669 -4.799 18.420 1.00 98.31 380 ALA A O 1
ATOM 3063 N N . ILE A 1 381 ? -6.007 -3.518 17.605 1.00 97.94 381 ILE A N 1
ATOM 3064 C CA . ILE A 1 381 ? -6.279 -3.821 16.200 1.00 97.94 381 ILE A CA 1
ATOM 3065 C C . ILE A 1 381 ? -4.988 -3.921 15.393 1.00 97.94 381 ILE A C 1
ATOM 3067 O O . ILE A 1 381 ? -4.118 -3.061 15.520 1.00 97.94 381 ILE A O 1
ATOM 3071 N N . GLY A 1 382 ? -4.854 -4.964 14.573 1.00 96.81 382 GLY A N 1
ATOM 3072 C CA . GLY A 1 382 ? -3.756 -5.056 13.609 1.00 96.81 382 GLY A CA 1
ATOM 3073 C C . GLY A 1 382 ? -3.896 -4.028 12.492 1.00 96.81 382 GLY A C 1
ATOM 3074 O O . GLY A 1 382 ? -5.004 -3.714 12.076 1.00 96.81 382 GLY A O 1
ATOM 3075 N N . ASP A 1 383 ? -2.788 -3.481 12.003 1.00 93.88 383 ASP A N 1
ATOM 3076 C CA . ASP A 1 383 ? -2.804 -2.541 10.880 1.00 93.88 383 ASP A CA 1
ATOM 3077 C C . ASP A 1 383 ? -2.979 -3.260 9.527 1.00 93.88 383 ASP A C 1
ATOM 3079 O O . ASP A 1 383 ? -3.753 -2.815 8.677 1.00 93.88 383 ASP A O 1
ATOM 3083 N N . HIS A 1 384 ? -2.287 -4.380 9.339 1.00 93.75 384 HIS A N 1
ATOM 3084 C CA . HIS A 1 384 ? -2.375 -5.304 8.215 1.00 93.75 384 HIS A CA 1
ATOM 3085 C C . HIS A 1 384 ? -1.745 -6.663 8.570 1.00 93.75 384 HIS A C 1
ATOM 3087 O O . HIS A 1 384 ? -1.233 -6.872 9.670 1.00 93.75 384 HIS A O 1
ATOM 3093 N N . GLY A 1 385 ? -1.791 -7.610 7.631 1.00 91.56 385 GLY A N 1
ATOM 3094 C CA . GLY A 1 385 ? -1.160 -8.924 7.774 1.00 91.56 385 GLY A CA 1
ATOM 3095 C C . GLY A 1 385 ? 0.353 -8.932 7.505 1.00 91.56 385 GLY A C 1
ATOM 3096 O O . GLY A 1 385 ? 0.987 -7.889 7.362 1.00 91.56 385 GLY A O 1
ATOM 3097 N N . ALA A 1 386 ? 0.959 -10.117 7.424 1.00 87.94 386 ALA A N 1
ATOM 3098 C CA . ALA A 1 386 ? 2.406 -10.295 7.293 1.00 87.94 386 ALA A CA 1
ATOM 3099 C C . ALA A 1 386 ? 2.974 -9.995 5.897 1.00 87.94 386 ALA A C 1
ATOM 3101 O O . ALA A 1 386 ? 4.187 -9.777 5.771 1.00 87.94 386 ALA A O 1
ATOM 3102 N N . LEU A 1 387 ? 2.123 -10.001 4.863 1.00 87.12 387 LEU A N 1
ATOM 3103 C CA . LEU A 1 387 ? 2.502 -9.821 3.456 1.00 87.12 387 LEU A CA 1
ATOM 3104 C C . LEU A 1 387 ? 3.509 -10.877 2.972 1.00 87.12 387 LEU A C 1
ATOM 3106 O O . LEU A 1 387 ? 4.438 -10.568 2.221 1.00 87.12 387 LEU A O 1
ATOM 3110 N N . ARG A 1 388 ? 3.362 -12.130 3.406 1.00 83.38 388 ARG A N 1
ATOM 3111 C CA . ARG A 1 388 ? 4.235 -13.234 2.995 1.00 83.38 388 ARG A CA 1
ATOM 3112 C C . ARG A 1 388 ? 4.203 -13.460 1.488 1.00 83.38 388 ARG A C 1
ATOM 3114 O O . ARG A 1 388 ? 5.238 -13.706 0.880 1.00 83.38 388 ARG A O 1
ATOM 3121 N N . PHE A 1 389 ? 3.025 -13.375 0.878 1.00 83.19 389 PHE A N 1
ATOM 3122 C CA . PHE A 1 389 ? 2.835 -13.592 -0.556 1.00 83.19 389 PHE A CA 1
ATOM 3123 C C . PHE A 1 389 ? 2.995 -12.301 -1.361 1.00 83.19 389 PHE A C 1
ATOM 3125 O O . PHE A 1 389 ? 2.505 -12.192 -2.491 1.00 83.19 389 PHE A O 1
ATOM 3132 N N . ARG A 1 390 ? 3.677 -11.295 -0.801 1.00 77.12 390 ARG A N 1
ATOM 3133 C CA . ARG A 1 390 ? 3.948 -10.032 -1.484 1.00 77.12 390 ARG A CA 1
ATOM 3134 C C . ARG A 1 390 ? 4.661 -10.284 -2.811 1.00 77.12 390 ARG A C 1
ATOM 3136 O O . ARG A 1 390 ? 5.712 -10.909 -2.867 1.00 77.12 390 ARG A O 1
ATOM 3143 N N . GLY A 1 391 ? 4.083 -9.753 -3.885 1.00 72.75 391 GLY A N 1
ATOM 3144 C CA . GLY A 1 391 ? 4.627 -9.862 -5.236 1.00 72.75 391 GLY A CA 1
ATOM 3145 C C . GLY A 1 391 ? 4.181 -11.095 -6.021 1.00 72.75 391 GLY A C 1
ATOM 3146 O O . GLY A 1 391 ? 4.407 -11.110 -7.223 1.00 72.75 391 GLY A O 1
ATOM 3147 N N . SER A 1 392 ? 3.479 -12.057 -5.408 1.00 77.62 392 SER A N 1
ATOM 3148 C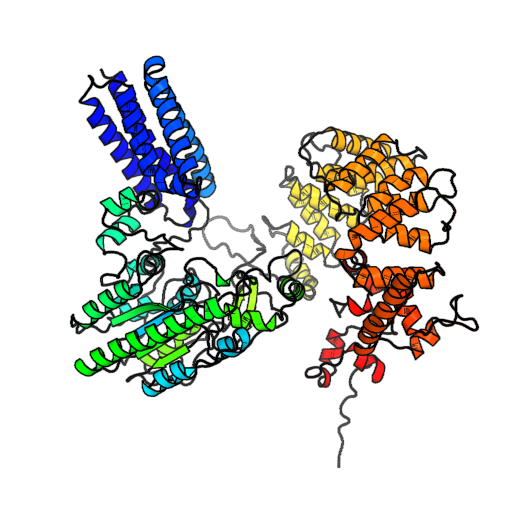 CA . SER A 1 392 ? 2.849 -13.177 -6.139 1.00 77.62 392 SER A CA 1
ATOM 3149 C C . SER A 1 392 ? 1.797 -12.720 -7.156 1.00 77.62 392 SER A C 1
ATOM 3151 O O . SER A 1 392 ? 1.490 -13.421 -8.107 1.00 77.62 392 SER A O 1
ATOM 3153 N N . PHE A 1 393 ? 1.254 -11.521 -6.981 1.00 75.19 393 PHE A N 1
ATOM 3154 C CA . PHE A 1 393 ? 0.301 -10.910 -7.902 1.00 75.19 393 PHE A CA 1
ATOM 3155 C C . PHE A 1 393 ? 0.972 -10.112 -9.035 1.00 75.19 393 PHE A C 1
ATOM 3157 O O . PHE A 1 393 ? 0.285 -9.619 -9.930 1.00 75.19 393 PHE A O 1
ATOM 3164 N N . ASN A 1 394 ? 2.302 -9.961 -9.014 1.00 67.19 394 ASN A N 1
ATOM 3165 C CA . ASN A 1 394 ? 3.039 -9.272 -10.070 1.00 67.19 394 ASN A CA 1
ATOM 3166 C C . ASN A 1 394 ? 3.275 -10.218 -11.245 1.00 67.19 394 ASN A C 1
ATOM 3168 O O . ASN A 1 394 ? 3.704 -11.352 -11.062 1.00 67.19 394 ASN A O 1
ATOM 3172 N N . GLY A 1 395 ? 3.084 -9.723 -12.459 1.00 57.91 395 GLY A N 1
ATOM 3173 C CA . GLY A 1 395 ? 3.316 -10.522 -13.649 1.00 57.91 395 GLY A CA 1
ATOM 3174 C C . GLY A 1 395 ? 2.634 -9.937 -14.878 1.00 57.91 395 GLY A C 1
ATOM 3175 O O . GLY A 1 395 ? 2.012 -8.876 -14.798 1.00 57.91 395 GLY A O 1
ATOM 3176 N N . PRO A 1 396 ? 2.789 -10.605 -16.029 1.00 41.25 396 PRO A N 1
ATOM 3177 C CA . PRO A 1 396 ? 2.238 -10.149 -17.299 1.00 41.25 396 PRO A CA 1
ATOM 3178 C C . PRO A 1 396 ? 0.722 -10.377 -17.426 1.00 41.25 396 PRO A C 1
ATOM 3180 O O . PRO A 1 396 ? 0.107 -9.779 -18.308 1.00 41.25 396 PRO A O 1
ATOM 3183 N N . SER A 1 397 ? 0.131 -11.226 -16.579 1.00 55.22 397 SER A N 1
ATOM 3184 C CA . SER A 1 397 ? -1.304 -11.546 -16.573 1.00 55.22 397 SER A CA 1
ATOM 3185 C C . SER A 1 397 ? -2.059 -10.699 -15.544 1.00 55.22 397 SER A C 1
ATOM 3187 O O . SER A 1 397 ? -1.464 -9.859 -14.860 1.00 55.22 397 SER A O 1
ATOM 3189 N N . ASP A 1 398 ? -3.374 -10.906 -15.408 1.00 72.88 398 ASP A N 1
ATOM 3190 C CA . ASP A 1 398 ? -4.125 -10.269 -14.327 1.00 72.88 398 ASP A CA 1
ATOM 3191 C C . ASP A 1 398 ? -3.607 -10.720 -12.940 1.00 72.88 398 ASP A C 1
ATOM 3193 O O . ASP A 1 398 ? -3.055 -11.820 -12.808 1.00 72.88 398 ASP A O 1
ATOM 3197 N N . PRO A 1 399 ? -3.746 -9.872 -11.901 1.00 69.44 399 PRO A N 1
ATOM 3198 C CA . PRO A 1 399 ? -3.139 -10.122 -10.597 1.00 69.44 399 PRO A CA 1
ATOM 3199 C C . PRO A 1 399 ? -3.531 -11.452 -9.948 1.00 69.44 399 PRO A C 1
ATOM 3201 O O . PRO A 1 399 ? -2.681 -12.083 -9.326 1.00 69.44 399 PRO A O 1
ATOM 3204 N N . GLU A 1 400 ? -4.778 -11.900 -10.104 1.00 79.81 400 GLU A N 1
ATOM 3205 C CA . GLU A 1 400 ? -5.245 -13.159 -9.519 1.00 79.81 400 GLU A CA 1
ATOM 3206 C C . GLU A 1 400 ? -4.668 -14.366 -10.271 1.00 79.81 400 GLU A C 1
ATOM 3208 O O . GLU A 1 400 ? -4.205 -15.329 -9.653 1.00 79.81 400 GLU A O 1
ATOM 3213 N N . SER A 1 401 ? -4.614 -14.300 -11.604 1.00 77.44 401 SER A N 1
ATOM 3214 C CA . SER A 1 401 ? -3.960 -15.326 -12.423 1.00 77.44 401 SER A CA 1
ATOM 3215 C C . SER A 1 401 ? -2.468 -15.442 -12.120 1.00 77.44 401 SER A C 1
ATOM 3217 O O . SER A 1 401 ? -1.957 -16.557 -12.039 1.00 77.44 401 SER A O 1
ATOM 3219 N N . ASN A 1 402 ? -1.764 -14.326 -11.894 1.00 74.31 402 ASN A N 1
ATOM 3220 C CA . ASN A 1 402 ? -0.350 -14.359 -11.499 1.00 74.31 402 ASN A CA 1
ATOM 3221 C C . ASN A 1 402 ? -0.152 -15.154 -10.196 1.00 74.31 402 ASN A C 1
ATOM 3223 O O . ASN A 1 402 ? 0.742 -15.993 -10.115 1.00 74.31 402 ASN A O 1
ATOM 3227 N N . VAL A 1 403 ? -1.042 -14.983 -9.215 1.00 78.88 403 VAL A N 1
ATOM 3228 C CA . VAL A 1 403 ? -0.988 -15.730 -7.946 1.00 78.88 403 VAL A CA 1
ATOM 3229 C C . VAL A 1 403 ? -1.138 -17.232 -8.186 1.00 78.88 403 VAL A C 1
ATOM 3231 O O . VAL A 1 403 ? -0.348 -18.021 -7.661 1.00 78.88 403 VAL A O 1
ATOM 3234 N N . ARG A 1 404 ? -2.090 -17.630 -9.041 1.00 82.56 404 ARG A N 1
ATOM 3235 C CA . ARG A 1 404 ? -2.283 -19.039 -9.428 1.00 82.56 404 ARG A CA 1
ATOM 3236 C C . ARG A 1 404 ? -1.069 -19.599 -10.170 1.00 82.56 404 ARG A C 1
ATOM 3238 O O . ARG A 1 404 ? -0.688 -20.740 -9.921 1.00 82.56 404 ARG A O 1
ATOM 3245 N N . LEU A 1 405 ? -0.423 -18.804 -11.028 1.00 72.19 405 LEU A N 1
ATOM 3246 C CA . LEU A 1 405 ? 0.814 -19.192 -11.723 1.00 72.19 405 LEU A CA 1
ATOM 3247 C C . LEU A 1 405 ? 1.971 -19.457 -10.753 1.00 72.19 405 LEU A C 1
ATOM 3249 O O . LEU A 1 405 ? 2.816 -20.308 -11.020 1.00 72.19 405 LEU A O 1
ATOM 3253 N N . HIS A 1 406 ? 1.985 -18.783 -9.604 1.00 70.12 406 HIS A N 1
ATOM 3254 C CA . HIS A 1 406 ? 2.922 -19.062 -8.518 1.00 70.12 406 HIS A CA 1
ATOM 3255 C C . HIS A 1 406 ? 2.523 -20.267 -7.644 1.00 70.12 406 HIS A C 1
ATOM 3257 O O . HIS A 1 406 ? 3.178 -20.526 -6.635 1.00 70.12 406 HIS A O 1
ATOM 3263 N N . GLY A 1 407 ? 1.484 -21.022 -8.022 1.00 76.19 407 GLY A N 1
ATOM 3264 C CA . GLY A 1 407 ? 1.014 -22.207 -7.299 1.00 76.19 407 GLY A CA 1
ATOM 3265 C C . GLY A 1 407 ? 0.293 -21.886 -5.989 1.00 76.19 407 GLY A C 1
ATOM 3266 O O . GLY A 1 407 ? 0.180 -22.756 -5.127 1.00 76.19 407 GLY A O 1
ATOM 3267 N N . LEU A 1 408 ? -0.164 -20.644 -5.816 1.00 81.00 408 LEU A N 1
ATOM 3268 C CA . LEU A 1 408 ? -0.871 -20.187 -4.624 1.00 81.00 408 LEU A CA 1
ATOM 3269 C C . LEU A 1 408 ? -2.374 -20.095 -4.897 1.00 81.00 408 LEU A C 1
ATOM 3271 O O . LEU A 1 408 ? -2.800 -19.726 -5.991 1.00 81.00 408 LEU A O 1
ATOM 3275 N N . ASP A 1 409 ? -3.178 -20.395 -3.880 1.00 86.25 409 ASP A N 1
ATOM 3276 C CA . ASP A 1 409 ? -4.614 -20.124 -3.905 1.00 86.25 409 ASP A CA 1
ATOM 3277 C C . ASP A 1 409 ? -4.860 -18.623 -3.652 1.00 86.25 409 ASP A C 1
ATOM 3279 O O . ASP A 1 409 ? -4.502 -18.121 -2.579 1.00 86.25 409 ASP A O 1
ATOM 3283 N N . PRO A 1 410 ? -5.482 -17.883 -4.592 1.00 87.19 410 PRO A N 1
ATOM 3284 C CA . PRO A 1 410 ? -5.802 -16.475 -4.385 1.00 87.19 410 PRO A CA 1
ATOM 3285 C C . PRO A 1 410 ? -6.716 -16.201 -3.193 1.00 87.19 410 PRO A C 1
ATOM 3287 O O . PRO A 1 410 ? -6.685 -15.090 -2.664 1.00 87.19 410 PRO A O 1
ATOM 3290 N N . GLY A 1 411 ? -7.482 -17.195 -2.732 1.00 89.19 411 GLY A N 1
ATOM 3291 C CA . GLY A 1 411 ? -8.287 -17.101 -1.514 1.00 89.19 411 GLY A CA 1
ATOM 3292 C C . GLY A 1 411 ? -7.464 -16.912 -0.233 1.00 89.19 411 GLY A C 1
ATOM 3293 O O . GLY A 1 411 ? -7.998 -16.431 0.767 1.00 89.19 411 GLY A O 1
ATOM 3294 N N . LEU A 1 412 ? -6.160 -17.220 -0.254 1.00 89.50 412 LEU A N 1
ATOM 3295 C CA . LEU A 1 412 ? -5.254 -17.054 0.890 1.00 89.50 412 LEU A CA 1
ATOM 3296 C C . LEU A 1 412 ? -4.707 -15.629 1.033 1.00 89.50 412 LEU A C 1
ATOM 3298 O O . LEU A 1 412 ? -4.378 -15.203 2.140 1.00 89.50 412 LEU A O 1
ATOM 3302 N N . LEU A 1 413 ? -4.618 -14.869 -0.062 1.00 90.88 413 LEU A N 1
ATOM 3303 C CA . LEU A 1 413 ? -4.047 -13.518 -0.048 1.00 90.88 413 LEU A CA 1
ATOM 3304 C C . LEU A 1 413 ? -4.834 -12.528 0.818 1.00 90.88 413 LEU A C 1
ATOM 3306 O O . LEU A 1 413 ? -4.198 -11.759 1.538 1.00 90.88 413 LEU A O 1
ATOM 3310 N N . PRO A 1 414 ? -6.180 -12.540 0.827 1.00 93.75 414 PRO A N 1
ATOM 3311 C CA . PRO A 1 414 ? -6.946 -11.709 1.744 1.00 93.75 414 PRO A CA 1
ATOM 3312 C C . PRO A 1 414 ? -6.580 -11.952 3.215 1.00 93.75 414 PRO A C 1
ATOM 3314 O O . PRO A 1 414 ? -6.480 -10.998 3.990 1.00 93.75 414 PRO A O 1
ATOM 3317 N N . TYR A 1 415 ? -6.316 -13.209 3.593 1.00 94.44 415 TYR A N 1
ATOM 3318 C CA . TYR A 1 415 ? -5.863 -13.554 4.940 1.00 94.44 415 TYR A CA 1
ATOM 3319 C C . TYR A 1 415 ? -4.444 -13.054 5.220 1.00 94.44 415 TYR A C 1
ATOM 3321 O O . TYR A 1 415 ? -4.213 -12.468 6.272 1.00 94.44 415 TYR A O 1
ATOM 3329 N N . ASP A 1 416 ? -3.521 -13.223 4.271 1.00 92.00 416 ASP A N 1
ATOM 3330 C CA . ASP A 1 416 ? -2.116 -12.811 4.419 1.00 92.00 416 ASP A CA 1
ATOM 3331 C C . ASP A 1 416 ? -1.935 -11.285 4.436 1.00 92.00 416 ASP A C 1
ATOM 3333 O O . ASP A 1 416 ? -1.033 -10.764 5.090 1.00 92.00 416 ASP A O 1
ATOM 3337 N N . PHE A 1 417 ? -2.789 -10.547 3.726 1.00 92.06 417 PHE A N 1
ATOM 3338 C CA . PHE A 1 417 ? -2.606 -9.108 3.540 1.00 92.06 417 PHE A CA 1
ATOM 3339 C C . PHE A 1 417 ? -3.443 -8.286 4.505 1.00 92.06 417 PHE A C 1
ATOM 3341 O O . PHE A 1 417 ? -2.983 -7.237 4.953 1.00 92.06 417 PHE A O 1
ATOM 3348 N N . PHE A 1 418 ? -4.657 -8.738 4.820 1.00 95.94 418 PHE A N 1
ATOM 3349 C CA . PHE A 1 418 ? -5.634 -7.881 5.483 1.00 95.94 418 PHE A CA 1
ATOM 3350 C C . PHE A 1 418 ? -6.242 -8.489 6.744 1.00 95.94 418 PHE A C 1
ATOM 3352 O O . PHE A 1 418 ? -6.748 -7.732 7.561 1.00 95.94 418 PHE A O 1
ATOM 3359 N N . SER A 1 419 ? -6.209 -9.810 6.954 1.00 96.38 419 SER A N 1
ATOM 3360 C CA . SER A 1 419 ? -6.826 -10.389 8.154 1.00 96.38 419 SER A CA 1
ATOM 3361 C C . SER A 1 419 ? -5.999 -10.110 9.409 1.00 96.38 419 SER A C 1
ATOM 3363 O O . SER A 1 419 ? -4.861 -10.572 9.539 1.00 96.38 419 SER A O 1
ATOM 3365 N N . VAL A 1 420 ? -6.605 -9.389 10.352 1.00 97.19 420 VAL A N 1
ATOM 3366 C CA . VAL A 1 420 ? -5.940 -8.818 11.530 1.00 97.19 420 VAL A CA 1
ATOM 3367 C C . VAL A 1 420 ? -6.676 -9.162 12.821 1.00 97.19 420 VAL A C 1
ATOM 3369 O O . VAL A 1 420 ? -7.882 -9.411 12.818 1.00 97.19 420 VAL A O 1
ATOM 3372 N N . LEU A 1 421 ? -5.955 -9.171 13.945 1.00 96.75 421 LEU A N 1
ATOM 3373 C CA . LEU A 1 421 ? -6.581 -9.230 15.267 1.00 96.75 421 LEU A CA 1
ATOM 3374 C C . LEU A 1 421 ? -7.446 -7.980 15.476 1.00 96.75 421 LEU A C 1
ATOM 3376 O O . LEU A 1 421 ? -6.985 -6.871 15.210 1.00 96.75 421 LEU A O 1
ATOM 3380 N N . PHE A 1 422 ? -8.653 -8.146 16.021 1.00 97.69 422 PHE A N 1
ATOM 3381 C CA . PHE A 1 422 ? -9.457 -7.042 16.540 1.00 97.69 422 PHE A CA 1
ATOM 3382 C C . PHE A 1 422 ? -10.089 -7.407 17.882 1.00 97.69 422 PHE A C 1
ATOM 3384 O O . PHE A 1 422 ? -10.872 -8.353 17.994 1.00 97.69 422 PHE A O 1
ATOM 3391 N N . ALA A 1 423 ? -9.767 -6.637 18.916 1.00 97.94 423 ALA A N 1
ATOM 3392 C CA . ALA A 1 423 ? -10.297 -6.830 20.253 1.00 97.94 423 ALA A CA 1
ATOM 3393 C C . ALA A 1 423 ? -10.589 -5.490 20.931 1.00 97.94 423 ALA A C 1
ATOM 3395 O O . ALA A 1 423 ? -9.781 -4.565 20.887 1.00 97.94 423 ALA A O 1
ATOM 3396 N N . VAL A 1 424 ? -11.733 -5.391 21.609 1.00 98.38 424 VAL A N 1
ATOM 3397 C CA . VAL A 1 424 ? -12.139 -4.176 22.327 1.00 98.38 424 VAL A CA 1
ATOM 3398 C C . VAL A 1 424 ? -12.507 -4.499 23.766 1.00 98.38 424 VAL A C 1
ATOM 3400 O O . VAL A 1 424 ? -13.387 -5.322 24.028 1.00 98.38 424 VAL A O 1
ATOM 3403 N N . ARG A 1 425 ? -11.869 -3.810 24.710 1.00 97.81 425 ARG A N 1
ATOM 3404 C CA . ARG A 1 425 ? -12.302 -3.712 26.102 1.00 97.81 425 ARG A CA 1
ATOM 3405 C C . ARG A 1 425 ? -13.139 -2.447 26.255 1.00 97.81 425 ARG A C 1
ATOM 3407 O O . ARG A 1 425 ? -12.586 -1.357 26.245 1.00 97.81 425 ARG A O 1
ATOM 3414 N N . TRP A 1 426 ? -14.449 -2.595 26.443 1.00 95.75 426 TRP A N 1
ATOM 3415 C CA . TRP A 1 426 ? -15.395 -1.468 26.468 1.00 95.75 426 TRP A CA 1
ATOM 3416 C C . TRP A 1 426 ? -15.385 -0.635 27.757 1.00 95.75 426 TRP A C 1
ATOM 3418 O O . TRP A 1 426 ? -15.869 0.494 27.764 1.00 95.75 426 TRP A O 1
ATOM 3428 N N . GLY A 1 427 ? -14.821 -1.162 28.845 1.00 91.38 427 GLY A N 1
ATOM 3429 C CA . GLY A 1 427 ? -14.770 -0.450 30.119 1.00 91.38 427 GLY A CA 1
ATOM 3430 C C . GLY A 1 427 ? -16.174 -0.120 30.631 1.00 91.38 427 GLY A C 1
ATOM 3431 O O . GLY A 1 427 ? -16.946 -1.035 30.916 1.00 91.38 427 GLY A O 1
ATOM 3432 N N . GLN A 1 428 ? -16.477 1.171 30.780 1.00 87.62 428 GLN A N 1
ATOM 3433 C CA . GLN A 1 428 ? -17.796 1.677 31.193 1.00 87.62 428 GLN A CA 1
ATOM 3434 C C . GLN A 1 428 ? -18.723 2.035 30.018 1.00 87.62 428 GLN A C 1
ATOM 3436 O O . GLN A 1 428 ? -19.896 2.330 30.224 1.00 87.62 428 GLN A O 1
ATOM 3441 N N . VAL A 1 429 ? -18.210 2.012 28.785 1.00 93.25 429 VAL A N 1
ATOM 3442 C CA . VAL A 1 429 ? -18.964 2.379 27.583 1.00 93.25 429 VAL A CA 1
ATOM 3443 C C . VAL A 1 429 ? -19.893 1.233 27.193 1.00 93.25 429 VAL A C 1
ATOM 3445 O O . VAL A 1 429 ? -19.494 0.067 27.174 1.00 93.25 429 VAL A O 1
ATOM 3448 N N . SER A 1 430 ? -21.137 1.559 26.846 1.00 90.00 430 SER A N 1
ATOM 3449 C CA . SER A 1 430 ? -22.086 0.560 26.354 1.00 90.00 430 SER A CA 1
ATOM 3450 C C . SER A 1 430 ? -21.642 0.026 24.996 1.00 90.00 430 SER A C 1
ATOM 3452 O O . SER A 1 430 ? -21.398 0.786 24.062 1.00 90.00 430 SER A O 1
ATOM 3454 N N . ARG A 1 431 ? -21.544 -1.300 24.877 1.00 90.81 431 ARG A N 1
ATOM 3455 C CA . ARG A 1 431 ? -21.129 -1.957 23.636 1.00 90.81 431 ARG A CA 1
ATOM 3456 C C . ARG A 1 431 ? -22.167 -1.713 22.518 1.00 90.81 431 ARG A C 1
ATOM 3458 O O . ARG A 1 431 ? -23.359 -1.899 22.766 1.00 90.81 431 ARG A O 1
ATOM 3465 N N . PRO A 1 432 ? -21.741 -1.372 21.288 1.00 88.75 432 PRO A N 1
ATOM 3466 C CA . PRO A 1 432 ? -22.628 -1.248 20.136 1.00 88.75 432 PRO A CA 1
ATOM 3467 C C . PRO A 1 432 ? -23.224 -2.602 19.734 1.00 88.75 432 PRO A C 1
ATOM 3469 O O . PRO A 1 432 ? -22.666 -3.664 20.019 1.00 88.75 432 PRO A O 1
ATOM 3472 N N . ALA A 1 433 ? -24.363 -2.567 19.038 1.00 85.25 433 ALA A N 1
ATOM 3473 C CA . ALA A 1 433 ? -25.105 -3.775 18.664 1.00 85.25 433 ALA A CA 1
ATOM 3474 C C . ALA A 1 433 ? -24.317 -4.689 17.710 1.00 85.25 433 ALA A C 1
ATOM 3476 O O . ALA A 1 433 ? -24.432 -5.913 17.769 1.00 85.25 433 ALA A O 1
ATOM 3477 N N . ARG A 1 434 ? -23.501 -4.089 16.841 1.00 88.19 434 ARG A N 1
ATOM 3478 C CA . ARG A 1 434 ? -22.605 -4.772 15.908 1.00 88.19 434 ARG A CA 1
ATOM 3479 C C . ARG A 1 434 ? -21.294 -4.005 15.804 1.00 88.19 434 ARG A C 1
ATOM 3481 O O . ARG A 1 434 ? -21.266 -2.810 16.076 1.00 88.19 434 ARG A O 1
ATOM 3488 N N . MET A 1 435 ? -20.240 -4.693 15.385 1.00 92.19 435 MET A N 1
ATOM 3489 C CA . MET A 1 435 ? -19.007 -4.056 14.931 1.00 92.19 435 MET A CA 1
ATOM 3490 C C . MET A 1 435 ? -18.823 -4.315 13.433 1.00 92.19 435 MET A C 1
ATOM 3492 O O . MET A 1 435 ? -19.314 -5.333 12.942 1.00 92.19 435 MET A O 1
ATOM 3496 N N . PRO A 1 436 ? -18.168 -3.395 12.710 1.00 93.25 436 PRO A N 1
ATOM 3497 C CA . PRO A 1 436 ? -17.906 -3.535 11.281 1.00 93.25 436 PRO A CA 1
ATOM 3498 C C . PRO A 1 436 ? -16.813 -4.564 10.993 1.00 93.25 436 PRO A C 1
ATOM 3500 O O . PRO A 1 436 ? -16.108 -4.990 11.906 1.00 93.25 436 PRO A O 1
ATOM 3503 N N . HIS A 1 437 ? -16.640 -4.903 9.714 1.00 94.69 437 HIS A N 1
ATOM 3504 C CA . HIS A 1 437 ? -15.646 -5.881 9.258 1.00 94.69 437 HIS A CA 1
ATOM 3505 C C . HIS A 1 437 ? -14.343 -5.271 8.717 1.00 94.69 437 HIS A C 1
ATOM 3507 O O . HIS A 1 437 ? -13.445 -6.013 8.317 1.00 94.69 437 HIS A O 1
ATOM 3513 N N . SER A 1 438 ? -14.218 -3.939 8.696 1.00 94.56 438 SER A N 1
ATOM 3514 C CA . SER A 1 438 ? -13.004 -3.245 8.254 1.00 94.56 438 SER A CA 1
ATOM 3515 C C . SER A 1 438 ? -12.717 -1.955 9.030 1.00 94.56 438 SER A C 1
ATOM 3517 O O . SER A 1 438 ? -13.592 -1.409 9.708 1.00 94.56 438 SER A O 1
ATOM 3519 N N . HIS A 1 439 ? -11.478 -1.458 8.937 1.00 95.88 439 HIS A N 1
ATOM 3520 C CA . HIS A 1 439 ? -10.975 -0.317 9.718 1.00 95.88 439 HIS A CA 1
ATOM 3521 C C . HIS A 1 439 ? -11.805 0.960 9.567 1.00 95.88 439 HIS A C 1
ATOM 3523 O O . HIS A 1 439 ? -12.057 1.639 10.561 1.00 95.88 439 HIS A O 1
ATOM 3529 N N . VAL A 1 440 ? -12.244 1.268 8.345 1.00 93.50 440 VAL A N 1
ATOM 3530 C CA . VAL A 1 440 ? -12.913 2.526 7.975 1.00 93.50 440 VAL A CA 1
ATOM 3531 C C . VAL A 1 440 ? -14.148 2.827 8.829 1.00 93.50 440 VAL A C 1
ATOM 3533 O O . VAL A 1 440 ? -14.505 3.980 9.047 1.00 93.50 440 VAL A O 1
ATOM 3536 N N . ASN A 1 441 ? -14.788 1.793 9.371 1.00 94.50 441 ASN A N 1
ATOM 3537 C CA . ASN A 1 441 ? -15.995 1.926 10.175 1.00 94.50 441 ASN A CA 1
ATOM 3538 C C . ASN A 1 441 ? -15.742 1.780 11.688 1.00 94.50 441 ASN A C 1
ATOM 3540 O O . ASN A 1 441 ? -16.633 2.076 12.481 1.00 94.50 441 ASN A O 1
ATOM 3544 N N . VAL A 1 442 ? -14.565 1.324 12.135 1.00 95.62 442 VAL A N 1
ATOM 3545 C CA . VAL A 1 442 ? -14.330 0.964 13.550 1.00 95.62 442 VAL A CA 1
ATOM 3546 C C . VAL A 1 442 ? -14.580 2.150 14.480 1.00 95.62 442 VAL A C 1
ATOM 3548 O O . VAL A 1 442 ? -15.390 2.057 15.405 1.00 95.62 442 VAL A O 1
ATOM 3551 N N . PHE A 1 443 ? -13.943 3.293 14.212 1.00 95.06 443 PHE A N 1
ATOM 3552 C CA . PHE A 1 443 ? -14.122 4.485 15.043 1.00 95.06 443 PHE A CA 1
ATOM 3553 C C . PHE A 1 443 ? -15.460 5.185 14.825 1.00 95.06 443 PHE A C 1
ATOM 3555 O O . PHE A 1 443 ? -15.935 5.860 15.733 1.00 95.06 443 PHE A O 1
ATOM 3562 N N . ARG A 1 444 ? -16.132 4.949 13.693 1.00 92.69 444 ARG A N 1
ATOM 3563 C CA . ARG A 1 444 ? -17.515 5.392 13.492 1.00 92.69 444 ARG A CA 1
ATOM 3564 C C . ARG A 1 444 ? -18.449 4.740 14.522 1.00 92.69 444 ARG A C 1
ATOM 3566 O O . ARG A 1 444 ? -19.238 5.437 15.157 1.00 92.69 444 ARG A O 1
ATOM 3573 N N . HIS A 1 445 ? -18.316 3.430 14.747 1.00 94.81 445 HIS A N 1
ATOM 3574 C CA . HIS A 1 445 ? -19.108 2.696 15.747 1.00 94.81 445 HIS A CA 1
ATOM 3575 C C . HIS A 1 445 ? -18.668 2.987 17.188 1.00 94.81 445 HIS A C 1
ATOM 3577 O O . HIS A 1 445 ? -19.515 3.118 18.068 1.00 94.81 445 HIS A O 1
ATOM 3583 N N . ILE A 1 446 ? -17.365 3.147 17.441 1.00 95.38 446 ILE A N 1
ATOM 3584 C CA . ILE A 1 446 ? -16.862 3.507 18.778 1.00 95.38 446 ILE A CA 1
ATOM 3585 C C . ILE A 1 446 ? -17.311 4.915 19.187 1.00 95.38 446 ILE A C 1
ATOM 3587 O O . ILE A 1 446 ? -17.774 5.093 20.311 1.00 95.38 446 ILE A O 1
ATOM 3591 N N . CYS A 1 447 ? -17.219 5.908 18.296 1.00 93.88 447 CYS A N 1
ATOM 3592 C CA . CYS A 1 447 ? -17.722 7.252 18.582 1.00 93.88 447 CYS A CA 1
ATOM 3593 C C . CYS A 1 447 ? -19.229 7.231 18.853 1.00 93.88 447 CYS A C 1
ATOM 3595 O O . CYS A 1 447 ? -19.666 7.847 19.815 1.00 93.88 447 CYS A O 1
ATOM 3597 N N . ALA A 1 448 ? -20.013 6.457 18.094 1.00 92.62 448 ALA A N 1
ATOM 3598 C CA . ALA A 1 448 ? -21.441 6.300 18.366 1.00 92.62 448 ALA A CA 1
ATOM 3599 C C . ALA A 1 448 ? -21.714 5.721 19.766 1.00 92.62 448 ALA A C 1
ATOM 3601 O O . ALA A 1 448 ? -22.589 6.209 20.475 1.00 92.62 448 ALA A O 1
ATOM 3602 N N . ALA A 1 449 ? -20.927 4.733 20.198 1.00 94.50 449 ALA A N 1
ATOM 3603 C CA . ALA A 1 449 ? -21.026 4.171 21.543 1.00 94.50 449 ALA A CA 1
ATOM 3604 C C . ALA A 1 449 ? -20.659 5.192 22.638 1.00 94.50 449 ALA A C 1
ATOM 3606 O O . ALA A 1 449 ? -21.334 5.261 23.664 1.00 94.50 449 ALA A O 1
ATOM 3607 N N . LEU A 1 450 ? -19.634 6.023 22.407 1.00 94.75 450 LEU A N 1
ATOM 3608 C CA . LEU A 1 450 ? -19.260 7.136 23.293 1.00 94.75 450 LEU A CA 1
ATOM 3609 C C . LEU A 1 450 ? -20.317 8.252 23.328 1.00 94.75 450 LEU A C 1
ATOM 3611 O O . LEU A 1 450 ? -20.445 8.938 24.337 1.00 94.75 450 LEU A O 1
ATOM 3615 N N . GLU A 1 451 ? -21.091 8.417 22.254 1.00 93.06 451 GLU A N 1
ATOM 3616 C CA . GLU A 1 451 ? -22.275 9.288 22.169 1.00 93.06 451 GLU A CA 1
ATOM 3617 C C . GLU A 1 451 ? -23.524 8.667 22.839 1.00 93.06 451 GLU A C 1
ATOM 3619 O O . GLU A 1 451 ? -24.573 9.305 22.894 1.00 93.06 451 GLU A O 1
ATOM 3624 N N . GLY A 1 452 ? -23.442 7.430 23.348 1.00 91.56 452 GLY A N 1
ATOM 3625 C CA . GLY A 1 452 ? -24.564 6.729 23.982 1.00 91.56 452 GLY A CA 1
ATOM 3626 C C . GLY A 1 452 ? -25.521 6.048 22.995 1.00 91.56 452 GLY A C 1
ATOM 3627 O O . GLY A 1 452 ? -26.654 5.716 23.348 1.00 91.56 452 GLY A O 1
ATOM 3628 N N . HIS A 1 453 ? -25.090 5.830 21.753 1.00 90.69 453 HIS A N 1
ATOM 3629 C CA . HIS A 1 453 ? -25.872 5.191 20.700 1.00 90.69 453 HIS A CA 1
ATOM 3630 C C . HIS A 1 453 ? -25.371 3.775 20.392 1.00 90.69 453 HIS A C 1
ATOM 3632 O O . HIS A 1 453 ? -24.176 3.494 20.366 1.00 90.69 453 HIS A O 1
ATOM 3638 N N . SER A 1 454 ? -26.296 2.859 20.094 1.00 87.00 454 SER A N 1
ATOM 3639 C CA . SER A 1 454 ? -25.967 1.469 19.742 1.00 87.00 454 SER A CA 1
ATOM 3640 C C . SER A 1 454 ? -25.461 1.296 18.303 1.00 87.00 454 SER A C 1
ATOM 3642 O O . SER A 1 454 ? -25.035 0.199 17.932 1.00 87.00 454 SER A O 1
ATOM 3644 N N . SER A 1 455 ? -25.546 2.343 17.475 1.00 86.94 455 SER A N 1
ATOM 3645 C CA . SER A 1 455 ? -25.117 2.379 16.073 1.00 86.94 455 SER A CA 1
ATOM 3646 C C . SER A 1 455 ? -24.857 3.824 15.622 1.00 86.94 455 SER A C 1
ATOM 3648 O O . SER A 1 455 ? -25.475 4.746 16.161 1.00 86.94 455 SER A O 1
ATOM 3650 N N . PRO A 1 456 ? -23.962 4.042 14.644 1.00 86.69 456 PRO A N 1
ATOM 3651 C CA . PRO A 1 456 ? -23.647 5.373 14.138 1.00 86.69 456 PRO A CA 1
ATOM 3652 C C . PRO A 1 456 ? -24.798 6.010 13.360 1.00 86.69 456 PRO A C 1
ATOM 3654 O O . PRO A 1 456 ? -25.644 5.332 12.781 1.00 86.69 456 PRO A O 1
ATOM 3657 N N . SER A 1 457 ? -24.803 7.345 13.308 1.00 78.00 457 SER A N 1
ATOM 3658 C CA . SER A 1 457 ? -25.695 8.090 12.419 1.00 78.00 457 SER A CA 1
ATOM 3659 C C . SER A 1 457 ? -25.132 8.130 10.999 1.00 78.00 457 SER A C 1
ATOM 3661 O O . SER A 1 457 ? -24.040 8.660 10.799 1.00 78.00 457 SER A O 1
ATOM 3663 N N . GLY A 1 458 ? -25.900 7.643 10.025 1.00 79.81 458 GLY A N 1
ATOM 3664 C CA . GLY A 1 458 ? -25.498 7.575 8.617 1.00 79.81 458 GLY A CA 1
ATOM 3665 C C . GLY A 1 458 ? -25.228 6.144 8.158 1.00 79.81 458 GLY A C 1
ATOM 3666 O O . GLY A 1 458 ? -25.351 5.198 8.933 1.00 79.81 458 GLY A O 1
ATOM 3667 N N . GLN A 1 459 ? -24.910 5.983 6.875 1.00 82.75 459 GLN A N 1
ATOM 3668 C CA . GLN A 1 459 ? -24.512 4.686 6.335 1.00 82.75 459 GLN A CA 1
ATOM 3669 C C . GLN A 1 459 ? -23.027 4.435 6.604 1.00 82.75 459 GLN A C 1
ATOM 3671 O O . GLN A 1 459 ? -22.213 5.358 6.542 1.00 82.75 459 GLN A O 1
ATOM 3676 N N . ASP A 1 460 ? -22.702 3.182 6.920 1.00 88.56 460 ASP A N 1
ATOM 3677 C CA . ASP A 1 460 ? -21.321 2.714 6.987 1.00 88.56 460 ASP A CA 1
ATOM 3678 C C . ASP A 1 460 ? -20.670 2.834 5.598 1.00 88.56 460 ASP A C 1
ATOM 3680 O O . ASP A 1 460 ? -21.323 2.664 4.566 1.00 88.56 460 ASP A O 1
ATOM 3684 N N . GLU A 1 461 ? -19.368 3.104 5.584 1.00 89.56 461 GLU A N 1
ATOM 3685 C CA . GLU A 1 461 ? -18.559 2.983 4.371 1.00 89.56 461 GLU A CA 1
ATOM 3686 C C . GLU A 1 461 ? -18.477 1.501 3.971 1.00 89.56 461 GLU A C 1
ATOM 3688 O O . GLU A 1 461 ? -18.630 0.623 4.830 1.00 89.56 461 GLU A O 1
ATOM 3693 N N . PRO A 1 462 ? -18.226 1.174 2.695 1.00 90.38 462 PRO A N 1
ATOM 3694 C CA . PRO A 1 462 ? -18.098 -0.212 2.270 1.00 90.38 462 PRO A CA 1
ATOM 3695 C C . PRO A 1 462 ? -17.012 -0.955 3.063 1.00 90.38 462 PRO A C 1
ATOM 3697 O O . PRO A 1 462 ? -15.846 -0.559 3.063 1.00 90.38 462 PRO A O 1
ATOM 3700 N N . ASP A 1 463 ? -17.382 -2.069 3.700 1.00 91.69 463 ASP A N 1
ATOM 3701 C CA . ASP A 1 463 ? -16.427 -2.948 4.379 1.00 91.69 463 ASP A CA 1
ATOM 3702 C C . ASP A 1 463 ? -15.632 -3.756 3.349 1.00 91.69 463 ASP A C 1
ATOM 3704 O O . ASP A 1 463 ? -16.032 -4.860 2.977 1.00 91.69 463 ASP A O 1
ATOM 3708 N N . ILE A 1 464 ? -14.532 -3.186 2.855 1.00 93.19 464 ILE A N 1
ATOM 3709 C CA . ILE A 1 464 ? -13.709 -3.778 1.795 1.00 93.19 464 ILE A CA 1
ATOM 3710 C C . ILE A 1 464 ? -12.209 -3.661 2.058 1.00 93.19 464 ILE A C 1
ATOM 3712 O O . ILE A 1 464 ? -11.739 -2.679 2.632 1.00 93.19 464 ILE A O 1
ATOM 3716 N N . SER A 1 465 ? -11.451 -4.616 1.528 1.00 93.44 465 SER A N 1
ATOM 3717 C CA . SER A 1 465 ? -9.986 -4.599 1.510 1.00 93.44 465 SER A CA 1
ATOM 3718 C C . SER A 1 465 ? -9.457 -4.423 0.098 1.00 93.44 465 SER A C 1
ATOM 3720 O O . SER A 1 465 ? -9.812 -5.185 -0.802 1.00 93.44 465 SER A O 1
ATOM 3722 N N . LEU A 1 466 ? -8.598 -3.422 -0.085 1.00 87.00 466 LEU A N 1
ATOM 3723 C CA . LEU A 1 466 ? -8.153 -2.958 -1.392 1.00 87.00 466 LEU A CA 1
ATOM 3724 C C . LEU A 1 466 ? -6.679 -3.271 -1.650 1.00 87.00 466 LEU A C 1
ATOM 3726 O O . LEU A 1 466 ? -5.783 -2.829 -0.922 1.00 87.00 466 LEU A O 1
ATOM 3730 N N . LEU A 1 467 ? -6.425 -3.962 -2.759 1.00 81.69 467 LEU A N 1
ATOM 3731 C CA . LEU A 1 467 ? -5.099 -4.144 -3.338 1.00 81.69 467 LEU A CA 1
ATOM 3732 C C . LEU A 1 467 ? -4.876 -3.120 -4.457 1.00 81.69 467 LEU A C 1
ATOM 3734 O O . LEU A 1 467 ? -5.666 -3.033 -5.397 1.00 81.69 467 LEU A O 1
ATOM 3738 N N . ALA A 1 468 ? -3.786 -2.355 -4.343 1.00 66.75 468 ALA A N 1
ATOM 3739 C CA . ALA A 1 468 ? -3.346 -1.355 -5.325 1.00 66.75 468 ALA A CA 1
ATOM 3740 C C . ALA A 1 468 ? -4.437 -0.355 -5.769 1.00 66.75 468 ALA A C 1
ATOM 3742 O O . ALA A 1 468 ? -4.414 0.106 -6.904 1.00 66.75 468 ALA A O 1
ATOM 3743 N N . ASP A 1 469 ? -5.401 -0.058 -4.889 1.00 65.25 469 ASP A N 1
ATOM 3744 C CA . ASP A 1 469 ? -6.573 0.802 -5.150 1.00 65.25 469 ASP A CA 1
ATOM 3745 C C . ASP A 1 469 ? -7.456 0.332 -6.320 1.00 65.25 469 ASP A C 1
ATOM 3747 O O . ASP A 1 469 ? -8.312 1.071 -6.789 1.00 65.25 469 ASP A O 1
ATOM 3751 N N . GLN A 1 470 ? -7.261 -0.906 -6.778 1.00 68.19 470 GLN A N 1
ATOM 3752 C CA . GLN A 1 470 ? -7.841 -1.419 -8.017 1.00 68.19 470 GLN A CA 1
ATOM 3753 C C . GLN A 1 470 ? -8.605 -2.719 -7.838 1.00 68.19 470 GLN A C 1
ATOM 3755 O O . GLN A 1 470 ? -9.432 -3.023 -8.688 1.00 68.19 470 GLN A O 1
ATOM 3760 N N . TYR A 1 471 ? -8.332 -3.501 -6.792 1.00 81.62 471 TYR A N 1
ATOM 3761 C CA . TYR A 1 471 ? -8.959 -4.808 -6.600 1.00 81.62 471 TYR A CA 1
ATOM 3762 C C . TYR A 1 471 ? -9.476 -4.973 -5.175 1.00 81.62 471 TYR A C 1
ATOM 3764 O O . TYR A 1 471 ? -8.761 -4.681 -4.216 1.00 81.62 471 TYR A O 1
ATOM 3772 N N . VAL A 1 472 ? -10.709 -5.456 -5.045 1.00 89.62 472 VAL A N 1
ATOM 3773 C CA . VAL A 1 472 ? -11.330 -5.853 -3.783 1.00 89.62 472 VAL A CA 1
ATOM 3774 C C . VAL A 1 472 ? -11.006 -7.316 -3.526 1.00 89.62 472 VAL A C 1
ATOM 3776 O O . VAL A 1 472 ? -11.411 -8.199 -4.280 1.00 89.62 472 VAL A O 1
ATOM 3779 N N . LEU A 1 473 ? -10.270 -7.554 -2.445 1.00 91.94 473 LEU A N 1
ATOM 3780 C CA . LEU A 1 473 ? -9.805 -8.881 -2.042 1.00 91.94 473 LEU A CA 1
ATOM 3781 C C . LEU A 1 473 ? -10.637 -9.466 -0.898 1.00 91.94 473 LEU A C 1
ATOM 3783 O O . LEU A 1 473 ? -10.759 -10.682 -0.780 1.00 91.94 473 LEU A O 1
ATOM 3787 N N . ALA A 1 474 ? -11.233 -8.612 -0.069 1.00 93.19 474 ALA A N 1
ATOM 3788 C CA . ALA A 1 474 ? -12.201 -9.016 0.940 1.00 93.19 474 ALA A CA 1
ATOM 3789 C C . ALA A 1 474 ? -13.369 -8.034 0.977 1.00 93.19 474 ALA A C 1
ATOM 3791 O O . ALA A 1 474 ? -13.181 -6.836 0.755 1.00 93.19 474 ALA A O 1
ATOM 3792 N N . ARG A 1 475 ? -14.563 -8.544 1.278 1.00 93.62 475 ARG A N 1
ATOM 3793 C CA . ARG A 1 475 ? -15.796 -7.774 1.437 1.00 93.62 475 ARG A CA 1
ATOM 3794 C C . ARG A 1 475 ? -16.587 -8.325 2.613 1.00 93.62 475 ARG A C 1
ATOM 3796 O O . ARG A 1 475 ? -16.797 -9.532 2.701 1.00 93.62 475 ARG A O 1
ATOM 3803 N N . SER A 1 476 ? -17.017 -7.445 3.513 1.00 91.62 476 SER A N 1
ATOM 3804 C CA . SER A 1 476 ? -17.853 -7.792 4.671 1.00 91.62 476 SER A CA 1
ATOM 3805 C C . SER A 1 476 ? -17.310 -8.997 5.456 1.00 91.62 476 SER A C 1
ATOM 3807 O O . SER A 1 476 ? -18.044 -9.929 5.779 1.00 91.62 476 SER A O 1
ATOM 3809 N N . GLY A 1 477 ? -15.995 -8.999 5.698 1.00 90.06 477 GLY A N 1
ATOM 3810 C CA . GLY A 1 477 ? -15.314 -10.027 6.486 1.00 9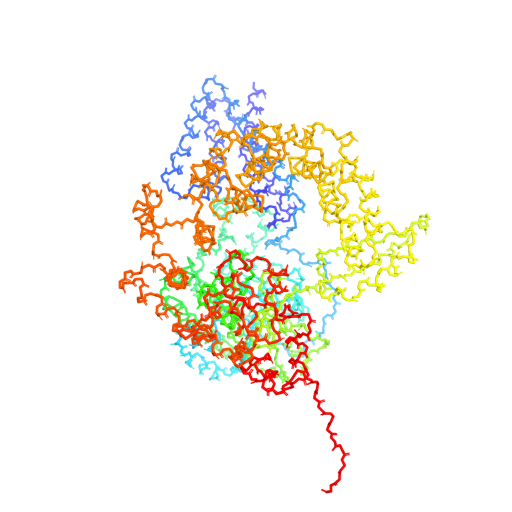0.06 477 GLY A CA 1
ATOM 3811 C C . GLY A 1 477 ? -15.016 -11.332 5.746 1.00 90.06 477 GLY A C 1
ATOM 3812 O O . GLY A 1 477 ? -14.665 -12.327 6.374 1.00 90.06 477 GLY A O 1
ATOM 3813 N N . LYS A 1 478 ? -15.161 -11.380 4.418 1.00 93.00 478 LYS A N 1
ATOM 3814 C CA . LYS A 1 478 ? -14.917 -12.601 3.640 1.00 93.00 478 LYS A CA 1
ATOM 3815 C C . LYS A 1 478 ? -13.993 -12.352 2.451 1.00 93.00 478 LYS A C 1
ATOM 3817 O O . LYS A 1 478 ? -14.138 -11.313 1.806 1.00 93.00 478 LYS A O 1
ATOM 3822 N N . PRO A 1 479 ? -13.087 -13.295 2.129 1.00 92.06 479 PRO A N 1
ATOM 3823 C CA . PRO A 1 479 ? -12.361 -13.302 0.865 1.00 92.06 479 PRO A CA 1
ATOM 3824 C C . PRO A 1 479 ? -13.308 -13.231 -0.335 1.00 92.06 479 PRO A C 1
ATOM 3826 O O . PRO A 1 479 ? -14.375 -13.844 -0.330 1.00 92.06 479 PRO A O 1
ATOM 3829 N N . VAL A 1 480 ? -12.886 -12.514 -1.368 1.00 88.06 480 VAL A N 1
ATOM 3830 C CA . VAL A 1 480 ? -13.567 -12.421 -2.661 1.00 88.06 480 VAL A CA 1
ATOM 3831 C C . VAL A 1 480 ? -12.719 -13.176 -3.686 1.00 88.06 480 VAL A C 1
ATOM 3833 O O . VAL A 1 480 ? -11.514 -12.958 -3.751 1.00 88.06 480 VAL A O 1
ATOM 3836 N N . SER A 1 481 ? -13.319 -14.085 -4.458 1.00 77.56 481 SER A N 1
ATOM 3837 C CA . SER A 1 481 ? -12.696 -14.731 -5.624 1.00 77.56 481 SER A CA 1
ATOM 3838 C C . SER A 1 481 ? -13.799 -15.092 -6.635 1.00 77.56 481 SER A C 1
ATOM 3840 O O . SER A 1 481 ? -14.766 -15.752 -6.242 1.00 77.56 481 SER A O 1
ATOM 3842 N N . PRO A 1 482 ? -13.704 -14.654 -7.905 1.00 77.81 482 PRO A N 1
ATOM 3843 C CA . PRO A 1 482 ? -12.607 -13.866 -8.474 1.00 77.81 482 PRO A CA 1
ATOM 3844 C C . PRO A 1 482 ? -12.533 -12.443 -7.895 1.00 77.81 482 PRO A C 1
ATOM 3846 O O . PRO A 1 482 ? -13.550 -11.886 -7.485 1.00 77.81 482 PRO A O 1
ATOM 3849 N N . TRP A 1 483 ? -11.332 -11.864 -7.829 1.00 79.75 483 TRP A N 1
ATOM 3850 C CA . TRP A 1 483 ? -11.093 -10.515 -7.316 1.00 79.75 483 TRP A CA 1
ATOM 3851 C C . TRP A 1 483 ? -11.876 -9.493 -8.136 1.00 79.75 483 TRP A C 1
ATOM 3853 O O . TRP A 1 483 ? -11.733 -9.383 -9.356 1.00 79.75 483 TRP A O 1
ATOM 3863 N N . GLU A 1 484 ? -12.696 -8.700 -7.456 1.00 79.25 484 GLU A N 1
ATOM 3864 C CA . GLU A 1 484 ? -13.490 -7.661 -8.101 1.00 79.25 484 GLU A CA 1
ATOM 3865 C C . GLU A 1 484 ? -12.616 -6.434 -8.354 1.00 79.25 484 GLU A C 1
ATOM 3867 O O . GLU A 1 484 ? -11.832 -6.044 -7.491 1.00 79.25 484 GLU A O 1
ATOM 3872 N N . ARG A 1 485 ? -12.770 -5.758 -9.495 1.00 69.69 485 ARG A N 1
ATOM 3873 C CA . ARG A 1 485 ? -12.152 -4.438 -9.653 1.00 69.69 485 ARG A CA 1
ATOM 3874 C C . ARG A 1 485 ? -12.853 -3.410 -8.770 1.00 69.69 485 ARG A C 1
ATOM 3876 O O . ARG A 1 485 ? -14.072 -3.266 -8.822 1.00 69.69 485 ARG A O 1
ATOM 3883 N N . TRP A 1 486 ? -12.064 -2.693 -7.978 1.00 65.44 486 TRP A N 1
ATOM 3884 C CA . TRP A 1 486 ? -12.493 -1.508 -7.262 1.00 65.44 486 TRP A CA 1
ATOM 3885 C C . TRP A 1 486 ? -12.498 -0.326 -8.219 1.00 65.44 486 TRP A C 1
ATOM 3887 O O . TRP A 1 486 ? -11.460 0.240 -8.553 1.00 65.44 486 TRP A O 1
ATOM 3897 N N . GLU A 1 487 ? -13.688 0.022 -8.678 1.00 53.22 487 GLU A N 1
ATOM 3898 C CA . GLU A 1 487 ? -13.931 1.293 -9.335 1.00 53.22 487 GLU A CA 1
ATOM 3899 C C . GLU A 1 487 ? -14.398 2.246 -8.242 1.00 53.22 487 GLU A C 1
ATOM 3901 O O . GLU A 1 487 ? -15.520 2.159 -7.742 1.00 53.22 487 GLU A O 1
ATOM 3906 N N . GLU A 1 488 ? -13.482 3.097 -7.787 1.00 43.25 488 GLU A N 1
ATOM 3907 C CA . GLU A 1 488 ? -13.791 4.134 -6.819 1.00 43.25 488 GLU A CA 1
ATOM 3908 C C . GLU A 1 488 ? -14.953 4.956 -7.389 1.00 43.25 488 GLU A C 1
ATOM 3910 O O . GLU A 1 488 ? -14.812 5.588 -8.436 1.00 43.25 488 GLU A O 1
ATOM 3915 N N . SER A 1 489 ? -16.110 4.957 -6.716 1.00 35.28 489 SER A N 1
ATOM 3916 C CA . SER A 1 489 ? -17.286 5.737 -7.148 1.00 35.28 489 SER A CA 1
ATOM 3917 C C . SER A 1 489 ? -17.015 7.254 -7.259 1.00 35.28 489 SER A C 1
ATOM 3919 O O . SER A 1 489 ? -17.886 8.023 -7.665 1.00 35.28 489 SER A O 1
ATOM 3921 N N . SER A 1 490 ? -15.791 7.689 -6.943 1.00 31.50 490 SER A N 1
ATOM 3922 C CA . SER A 1 490 ? -15.303 9.063 -6.941 1.00 31.50 490 SER A CA 1
ATOM 3923 C C . SER A 1 490 ? -13.958 9.304 -7.660 1.00 31.50 490 SER A C 1
ATOM 3925 O O . SER A 1 490 ? -13.586 10.474 -7.774 1.00 31.50 490 SER A O 1
ATOM 3927 N N . SER A 1 491 ? -13.257 8.299 -8.217 1.00 26.67 491 SER A N 1
ATOM 3928 C CA . SER A 1 491 ? -12.032 8.530 -9.018 1.00 26.67 491 SER A CA 1
ATOM 3929 C C . SER A 1 491 ? -12.186 8.036 -10.460 1.00 26.67 491 SER A C 1
ATOM 3931 O O . SER A 1 491 ? -12.086 6.843 -10.751 1.00 26.67 491 SER A O 1
ATOM 3933 N N . PRO A 1 492 ? -12.467 8.955 -11.394 1.00 29.97 492 PRO A N 1
ATOM 3934 C CA . PRO A 1 492 ? -12.787 8.613 -12.767 1.00 29.97 492 PRO A CA 1
ATOM 3935 C C . PRO A 1 492 ? -11.507 8.349 -13.566 1.00 29.97 492 PRO A C 1
ATOM 3937 O O . PRO A 1 492 ? -10.680 9.243 -13.741 1.00 29.97 492 PRO A O 1
ATOM 3940 N N . THR A 1 493 ? -11.365 7.148 -14.130 1.00 30.12 493 THR A N 1
ATOM 3941 C CA . THR A 1 493 ? -10.284 6.839 -15.087 1.00 30.12 493 THR A CA 1
ATOM 3942 C C . THR A 1 493 ? -10.611 7.196 -16.544 1.00 30.12 493 THR A C 1
ATOM 3944 O O . THR A 1 493 ? -9.793 6.953 -17.423 1.00 30.12 493 THR A O 1
ATOM 3947 N N . SER A 1 494 ? -11.725 7.885 -16.810 1.00 33.25 494 SER A N 1
ATOM 3948 C CA . SER A 1 494 ? -11.981 8.578 -18.086 1.00 33.25 494 SER A CA 1
ATOM 3949 C C . SER A 1 494 ? -13.118 9.595 -17.908 1.00 33.25 494 SER A C 1
ATOM 3951 O O . SER A 1 494 ? -14.271 9.214 -17.708 1.00 33.25 494 SER A O 1
ATOM 3953 N N . LEU A 1 495 ? -12.803 10.897 -17.909 1.00 32.31 495 LEU A N 1
ATOM 3954 C CA . LEU A 1 495 ? -13.756 11.992 -17.655 1.00 32.31 495 LEU A CA 1
ATOM 3955 C C . LEU A 1 495 ? -14.229 12.633 -18.961 1.00 32.31 495 LEU A C 1
ATOM 3957 O O . LEU A 1 495 ? -13.523 13.482 -19.487 1.00 32.31 495 LEU A O 1
ATOM 3961 N N . PHE A 1 496 ? -15.456 12.392 -19.427 1.00 33.50 496 PHE A N 1
ATOM 3962 C CA . PHE A 1 496 ? -16.047 13.262 -20.454 1.00 33.50 496 PHE A CA 1
ATOM 3963 C C . PHE A 1 496 ? -16.355 14.646 -19.865 1.00 33.50 496 PHE A C 1
ATOM 3965 O O . PHE A 1 496 ? -17.163 14.774 -18.947 1.00 33.50 496 PHE A O 1
ATOM 3972 N N . THR A 1 497 ? -15.725 15.699 -20.393 1.00 33.22 497 THR A N 1
ATOM 3973 C CA . THR A 1 497 ? -16.096 17.087 -20.074 1.00 33.22 497 THR A CA 1
ATOM 3974 C C . THR A 1 497 ? -16.940 17.641 -21.216 1.00 33.22 497 THR A C 1
ATOM 3976 O O . THR A 1 497 ? -16.408 17.916 -22.288 1.00 33.22 497 THR A O 1
ATOM 3979 N N . LEU A 1 498 ? -18.246 17.792 -20.984 1.00 34.16 498 LEU A N 1
ATOM 3980 C CA . LEU A 1 498 ? -19.181 18.474 -21.882 1.00 34.16 498 LEU A CA 1
ATOM 3981 C C . LEU A 1 498 ? -19.276 19.958 -21.501 1.00 34.16 498 LEU A C 1
ATOM 3983 O O . LEU A 1 498 ? -19.630 20.283 -20.367 1.00 34.16 498 LEU A O 1
ATOM 3987 N N . ILE A 1 499 ? -18.989 20.859 -22.442 1.00 33.22 499 ILE A N 1
ATOM 3988 C CA . ILE A 1 499 ? -19.153 22.311 -22.260 1.00 33.22 499 ILE A CA 1
ATOM 3989 C C . ILE A 1 499 ? -20.310 22.789 -23.147 1.00 33.22 499 ILE A C 1
ATOM 3991 O O . ILE A 1 499 ? -20.280 22.572 -24.356 1.00 33.22 499 ILE A O 1
ATOM 3995 N N . ARG A 1 500 ? -21.325 23.441 -22.556 1.00 33.47 500 ARG A N 1
ATOM 3996 C CA . ARG A 1 500 ? -22.358 24.192 -23.295 1.00 33.47 500 ARG A CA 1
ATOM 3997 C C . ARG A 1 500 ? -21.857 25.619 -23.549 1.00 33.47 500 ARG A C 1
ATOM 3999 O O . ARG A 1 500 ? -21.558 26.304 -22.571 1.00 33.47 500 ARG A O 1
ATOM 4006 N N . PRO A 1 501 ? -21.788 26.097 -24.800 1.00 32.06 501 PRO A N 1
ATOM 4007 C CA . PRO A 1 501 ? -21.264 27.421 -25.094 1.00 32.06 501 PRO A CA 1
ATOM 4008 C C . PRO A 1 501 ? -22.391 28.449 -25.249 1.00 32.06 501 PRO A C 1
ATOM 4010 O O . PRO A 1 501 ? -22.482 29.073 -26.291 1.00 32.06 501 PRO A O 1
ATOM 4013 N N . GLU A 1 502 ? -23.258 28.659 -24.254 1.00 33.94 502 GLU A N 1
ATOM 4014 C CA . GLU A 1 502 ? -24.228 29.767 -24.335 1.00 33.94 502 GLU A CA 1
ATOM 4015 C C . GLU A 1 502 ? -24.457 30.443 -22.980 1.00 33.94 502 GLU A C 1
ATOM 4017 O O . GLU A 1 502 ? -25.384 30.094 -22.256 1.00 33.94 502 GLU A O 1
ATOM 4022 N N . THR A 1 503 ? -23.583 31.393 -22.614 1.00 27.38 503 THR A N 1
ATOM 4023 C CA . THR A 1 503 ? -23.938 32.772 -22.183 1.00 27.38 503 THR A CA 1
ATOM 4024 C C . THR A 1 503 ? -22.690 33.570 -21.756 1.00 27.38 503 THR A C 1
ATOM 4026 O O . THR A 1 503 ? -21.759 33.005 -21.176 1.00 27.38 503 THR A O 1
ATOM 4029 N N . PRO A 1 504 ? -22.620 34.887 -22.042 1.00 39.28 504 PRO A N 1
ATOM 4030 C CA . PRO A 1 504 ? -21.504 35.726 -21.630 1.00 39.28 504 PRO A CA 1
ATOM 4031 C C . PRO A 1 504 ? -21.697 36.235 -20.190 1.00 39.28 504 PRO A C 1
ATOM 4033 O O . PRO A 1 504 ? -22.755 36.751 -19.854 1.00 39.28 504 PRO A O 1
ATOM 4036 N N . LEU A 1 505 ? -20.615 36.169 -19.402 1.00 30.22 505 LEU A N 1
ATOM 4037 C CA . LEU A 1 505 ? -20.396 36.775 -18.073 1.00 30.22 505 LEU A CA 1
ATOM 4038 C C . LEU A 1 505 ? -21.045 36.089 -16.851 1.00 30.22 505 LEU A C 1
ATOM 4040 O O . LEU A 1 505 ? -22.254 36.056 -16.693 1.00 30.22 505 LEU A O 1
ATOM 4044 N N . ARG A 1 506 ? -20.154 35.646 -15.942 1.00 34.19 506 ARG A N 1
ATOM 4045 C CA . ARG A 1 506 ? -20.348 35.324 -14.511 1.00 34.19 506 ARG A CA 1
ATOM 4046 C C . ARG A 1 506 ? -21.668 34.628 -14.140 1.00 34.19 506 ARG A C 1
ATOM 4048 O O . ARG A 1 506 ? -22.599 35.298 -13.732 1.00 34.19 506 ARG A O 1
ATOM 4055 N N . GLU A 1 507 ? -21.660 33.294 -14.138 1.00 28.56 507 GLU A N 1
ATOM 4056 C CA . GLU A 1 507 ? -22.104 32.398 -13.046 1.00 28.56 507 GLU A CA 1
ATOM 4057 C C . GLU A 1 507 ? -22.320 30.968 -13.580 1.00 28.56 507 GLU A C 1
ATOM 4059 O O . GLU A 1 507 ? -22.779 30.763 -14.693 1.00 28.56 507 GLU A O 1
ATOM 4064 N N . THR A 1 508 ? -21.929 29.976 -12.769 1.00 26.91 508 THR A N 1
ATOM 4065 C CA . THR A 1 508 ? -22.148 28.517 -12.910 1.00 26.91 508 THR A CA 1
ATOM 4066 C C . THR A 1 508 ? -21.875 27.843 -14.273 1.00 26.91 508 THR A C 1
ATOM 4068 O O . THR A 1 508 ? -22.759 27.622 -15.092 1.00 26.91 508 THR A O 1
ATOM 4071 N N . MET A 1 509 ? -20.649 27.326 -14.446 1.00 24.28 509 MET A N 1
ATOM 4072 C CA . MET A 1 509 ? -20.408 26.196 -15.356 1.00 24.28 509 MET A CA 1
ATOM 4073 C C . MET A 1 509 ? -21.161 24.966 -14.828 1.00 24.28 509 MET A C 1
ATOM 4075 O O . MET A 1 509 ? -20.697 24.318 -13.889 1.00 24.28 509 MET A O 1
ATOM 4079 N N . THR A 1 510 ? -22.308 24.611 -15.406 1.00 29.77 510 THR A N 1
ATOM 4080 C CA . THR A 1 510 ? -22.943 23.319 -15.113 1.00 29.77 510 THR A CA 1
ATOM 4081 C C . THR A 1 510 ? -22.163 22.215 -15.832 1.00 29.77 510 THR A C 1
ATOM 4083 O O . THR A 1 510 ? -22.440 21.874 -16.978 1.00 29.77 510 THR A O 1
ATOM 4086 N N . GLN A 1 511 ? -21.130 21.685 -15.173 1.00 30.05 511 GLN A N 1
ATOM 4087 C CA . GLN A 1 511 ? -20.440 20.475 -15.619 1.00 30.05 511 GLN A CA 1
ATOM 4088 C C . GLN A 1 511 ? -21.378 19.279 -15.440 1.00 30.05 511 GLN A C 1
ATOM 4090 O O . GLN A 1 511 ? -21.611 18.839 -14.316 1.00 30.05 511 GLN A O 1
ATOM 4095 N N . ILE A 1 512 ? -21.891 18.722 -16.534 1.00 33.78 512 ILE A N 1
ATOM 4096 C CA . ILE A 1 512 ? -22.515 17.397 -16.495 1.00 33.78 512 ILE A CA 1
ATOM 4097 C C . ILE A 1 512 ? -21.375 16.380 -16.591 1.00 33.78 512 ILE A C 1
ATOM 4099 O O . ILE A 1 512 ? -20.795 16.189 -17.658 1.00 33.78 512 ILE A O 1
ATOM 4103 N N . ARG A 1 513 ? -21.007 15.780 -15.453 1.00 30.00 513 ARG A N 1
ATOM 4104 C CA . ARG A 1 513 ? -20.016 14.698 -15.375 1.00 30.00 513 ARG A CA 1
ATOM 4105 C C . ARG A 1 513 ? -20.734 13.367 -15.574 1.00 30.00 513 ARG A C 1
ATOM 4107 O O . ARG A 1 513 ? -21.625 13.039 -14.798 1.00 30.00 513 ARG A O 1
ATOM 4114 N N . LEU A 1 514 ? -20.350 12.613 -16.600 1.00 34.59 514 LEU A N 1
ATOM 4115 C CA . LEU A 1 514 ? -20.832 11.250 -16.832 1.00 34.59 514 LEU A CA 1
ATOM 4116 C C . LEU A 1 514 ? -19.650 10.293 -16.619 1.00 34.59 514 LEU A C 1
ATOM 4118 O O . LEU A 1 514 ? -18.638 10.414 -17.305 1.00 34.59 514 LEU A O 1
ATOM 4122 N N . ALA A 1 515 ? -19.765 9.405 -15.627 1.00 31.48 515 ALA A N 1
ATOM 4123 C CA . ALA A 1 515 ? -18.770 8.391 -15.263 1.00 31.48 515 ALA A CA 1
ATOM 4124 C C . ALA A 1 515 ? -19.108 7.055 -15.943 1.00 31.48 515 ALA A C 1
ATOM 4126 O O . ALA A 1 515 ? -20.289 6.716 -16.000 1.00 31.48 515 ALA A O 1
ATOM 4127 N N . TRP A 1 516 ? -18.111 6.333 -16.469 1.00 35.50 516 TRP A N 1
ATOM 4128 C CA . TRP A 1 516 ? -18.306 5.086 -17.227 1.00 35.50 516 TRP A CA 1
ATOM 4129 C C . TRP A 1 516 ? -17.291 3.998 -16.851 1.00 35.50 516 TRP A C 1
ATOM 4131 O O . TRP A 1 516 ? -16.118 4.306 -16.635 1.00 35.50 516 TRP A O 1
ATOM 4141 N N . SER A 1 517 ? -17.751 2.739 -16.847 1.00 33.12 517 SER A N 1
ATOM 4142 C CA . SER A 1 517 ? -16.968 1.505 -16.681 1.00 33.12 517 SER A CA 1
ATOM 4143 C C . SER A 1 517 ? -17.075 0.588 -17.912 1.00 33.12 517 SER A C 1
ATOM 4145 O O . SER A 1 517 ? -17.968 0.728 -18.748 1.00 33.12 517 SER A O 1
ATOM 4147 N N . ARG A 1 518 ? -16.210 -0.434 -18.017 1.00 30.52 518 ARG A N 1
ATOM 4148 C CA . ARG A 1 518 ? -16.316 -1.478 -19.066 1.00 30.52 518 ARG A CA 1
ATOM 4149 C C . ARG A 1 518 ? -17.585 -2.338 -18.945 1.00 30.52 518 ARG A C 1
ATOM 4151 O O . ARG A 1 518 ? -17.954 -2.981 -19.924 1.00 30.52 518 ARG A O 1
ATOM 4158 N N . LYS A 1 519 ? -18.245 -2.356 -17.779 1.00 32.34 519 LYS A N 1
ATOM 4159 C CA . LYS A 1 519 ? -19.507 -3.082 -17.552 1.00 32.34 519 LYS A CA 1
ATOM 4160 C C . LYS A 1 519 ? -20.719 -2.383 -18.181 1.00 32.34 519 LYS A C 1
ATOM 4162 O O . LYS A 1 519 ? -21.738 -3.033 -18.385 1.00 32.34 519 LYS A O 1
ATOM 4167 N N . ASP A 1 520 ? -20.583 -1.117 -18.575 1.00 36.56 520 ASP A N 1
ATOM 4168 C CA . ASP A 1 520 ? -21.653 -0.315 -19.186 1.00 36.56 520 ASP A CA 1
ATOM 4169 C C . ASP A 1 520 ? -21.733 -0.461 -20.721 1.00 36.56 520 ASP A C 1
ATOM 4171 O O . ASP A 1 520 ? -22.499 0.240 -21.379 1.00 36.56 520 ASP A O 1
ATOM 4175 N N . PHE A 1 521 ? -20.978 -1.393 -21.318 1.00 38.44 521 PHE A N 1
ATOM 4176 C CA . PHE A 1 521 ? -21.003 -1.688 -22.761 1.00 38.44 521 PHE A CA 1
ATOM 4177 C C . PHE A 1 521 ? -22.423 -1.893 -23.352 1.00 38.44 521 PHE A C 1
ATOM 4179 O O . PHE A 1 521 ? -22.673 -1.388 -24.447 1.00 38.44 521 PHE A O 1
ATOM 4186 N N . PRO A 1 522 ? -23.388 -2.529 -22.651 1.00 37.25 522 PRO A N 1
ATOM 4187 C CA . PRO A 1 522 ? -24.773 -2.655 -23.127 1.00 37.25 522 PRO A CA 1
ATOM 4188 C C . PRO A 1 522 ? -25.585 -1.343 -23.107 1.00 37.25 522 PRO A C 1
ATOM 4190 O O . PRO A 1 522 ? -26.635 -1.262 -23.735 1.00 37.25 522 PRO A O 1
ATOM 4193 N N . LEU A 1 523 ? -25.120 -0.300 -22.406 1.00 40.34 523 LEU A N 1
ATOM 4194 C CA . LEU A 1 523 ? -25.758 1.025 -22.330 1.00 40.34 523 LEU A CA 1
ATOM 4195 C C . LEU A 1 523 ? -25.256 2.001 -23.414 1.00 40.34 523 LEU A C 1
ATOM 4197 O O . LEU A 1 523 ? -25.691 3.159 -23.443 1.00 40.34 523 LEU A O 1
ATOM 4201 N N . ALA A 1 524 ? -24.366 1.557 -24.315 1.00 44.81 524 ALA A N 1
ATOM 4202 C CA . ALA A 1 524 ? -23.754 2.397 -25.348 1.00 44.81 524 ALA A CA 1
ATOM 4203 C C . ALA A 1 524 ? -24.793 3.087 -26.249 1.00 44.81 524 ALA A C 1
ATOM 4205 O O . ALA A 1 524 ? -24.633 4.267 -26.549 1.00 44.81 524 ALA A O 1
ATOM 4206 N N . GLU A 1 525 ? -25.899 2.423 -26.604 1.00 47.94 525 GLU A N 1
ATOM 4207 C CA . GLU A 1 525 ? -26.951 3.025 -27.443 1.00 47.94 525 GLU A CA 1
ATOM 4208 C C . GLU A 1 525 ? -27.701 4.175 -26.749 1.00 47.94 525 GLU A C 1
ATOM 4210 O O . GLU A 1 525 ? -27.920 5.227 -27.350 1.00 47.94 525 GLU A O 1
ATOM 4215 N N . SER A 1 526 ? -28.020 4.032 -25.457 1.00 51.06 526 SER A N 1
ATOM 4216 C CA . SER A 1 526 ? -28.681 5.079 -24.660 1.00 51.06 526 SER A CA 1
ATOM 4217 C C . SER A 1 526 ? -27.818 6.339 -24.527 1.00 51.06 526 SER A C 1
ATOM 4219 O O . SER A 1 526 ? -28.329 7.466 -24.528 1.00 51.06 526 SER A O 1
ATOM 4221 N N . LEU A 1 527 ? -26.502 6.159 -24.394 1.00 50.34 527 LEU A N 1
ATOM 4222 C CA . LEU A 1 527 ? -25.557 7.266 -24.306 1.00 50.34 527 LEU A CA 1
ATOM 4223 C C . LEU A 1 527 ? -25.321 7.914 -25.668 1.00 50.34 527 LEU A C 1
ATOM 4225 O O . LEU A 1 527 ? -25.296 9.143 -25.745 1.00 50.34 527 LEU A O 1
ATOM 4229 N N . VAL A 1 528 ? -25.190 7.106 -26.724 1.00 57.69 528 VAL A N 1
ATOM 4230 C CA . VAL A 1 528 ? -25.123 7.582 -28.106 1.00 57.69 528 VAL A CA 1
ATOM 4231 C C . VAL A 1 528 ? -26.314 8.501 -28.368 1.00 57.69 528 VAL A C 1
ATOM 4233 O O . VAL A 1 528 ? -26.082 9.673 -28.650 1.00 57.69 528 VAL A O 1
ATOM 4236 N N . GLU A 1 529 ? -27.556 8.070 -28.112 1.00 62.03 529 GLU A N 1
ATOM 4237 C CA . GLU A 1 529 ? -28.751 8.918 -28.273 1.00 62.03 529 GLU A CA 1
ATOM 4238 C C . GLU A 1 529 ? -28.690 10.243 -27.490 1.00 62.03 529 GLU A C 1
ATOM 4240 O O . GLU A 1 529 ? -29.104 11.291 -27.994 1.00 62.03 529 GLU A O 1
ATOM 4245 N N . LYS A 1 530 ? -28.182 10.231 -26.250 1.00 56.38 530 LYS A N 1
ATOM 4246 C CA . LYS A 1 530 ? -28.046 11.449 -25.430 1.00 56.38 530 LYS A CA 1
ATOM 4247 C C . LYS A 1 530 ? -27.002 12.412 -25.994 1.00 56.38 530 LYS A C 1
ATOM 4249 O O . LYS A 1 530 ? -27.242 13.619 -25.988 1.00 56.38 530 LYS A O 1
ATOM 4254 N N . LEU A 1 531 ? -25.882 11.894 -26.498 1.00 56.00 531 LEU A N 1
ATOM 4255 C CA . LEU A 1 531 ? -24.846 12.687 -27.161 1.00 56.00 531 LEU A CA 1
ATOM 4256 C C . LEU A 1 531 ? -25.353 13.265 -28.492 1.00 56.00 531 LEU A C 1
ATOM 4258 O O . LEU A 1 531 ? -25.059 14.416 -28.804 1.00 56.00 531 LEU A O 1
ATOM 4262 N N . GLU A 1 532 ? -26.171 12.525 -29.250 1.00 61.31 532 GLU A N 1
ATOM 4263 C CA . GLU A 1 532 ? -26.775 13.032 -30.494 1.00 61.31 532 GLU A CA 1
ATOM 4264 C C . GLU A 1 532 ? -27.761 14.184 -30.253 1.00 61.31 532 GLU A C 1
ATOM 4266 O O . GLU A 1 532 ? -27.841 15.103 -31.067 1.00 61.31 532 GLU A O 1
ATOM 4271 N N . ARG A 1 533 ? -28.471 14.181 -29.118 1.00 60.75 533 ARG A N 1
ATOM 4272 C CA . ARG A 1 533 ? -29.395 15.260 -28.717 1.00 60.75 533 ARG A CA 1
ATOM 4273 C C . ARG A 1 533 ? -28.683 16.535 -28.232 1.00 60.75 533 ARG A C 1
ATOM 4275 O O . ARG A 1 533 ? -29.355 17.509 -27.895 1.00 60.75 533 ARG A O 1
ATOM 4282 N N . MET A 1 534 ? -27.346 16.559 -28.194 1.00 53.38 534 MET A N 1
ATOM 4283 C CA . MET A 1 534 ? -26.530 17.692 -27.731 1.00 53.38 534 MET A CA 1
ATOM 4284 C C . MET A 1 534 ? -25.492 18.141 -28.786 1.00 53.38 534 MET A C 1
ATOM 4286 O O . MET A 1 534 ? -24.290 18.050 -28.543 1.00 53.38 534 MET A O 1
ATOM 4290 N N . PRO A 1 535 ? -25.915 18.680 -29.946 1.00 48.00 535 PRO A N 1
ATOM 4291 C CA . PRO A 1 535 ? -25.029 18.943 -31.091 1.00 48.00 535 PRO A CA 1
ATOM 4292 C C . PRO A 1 535 ? -23.952 20.023 -30.864 1.00 48.00 535 PRO A C 1
ATOM 4294 O O . PRO A 1 535 ? -22.993 20.087 -31.625 1.00 48.00 535 PRO A O 1
ATOM 4297 N N . HIS A 1 536 ? -24.075 20.855 -29.823 1.00 45.72 536 HIS A N 1
ATOM 4298 C CA . HIS A 1 536 ? -23.119 21.931 -29.497 1.00 45.72 536 HIS A CA 1
ATOM 4299 C C . HIS A 1 536 ? -22.163 21.588 -28.343 1.00 45.72 536 HIS A C 1
ATOM 4301 O O . HIS A 1 536 ? -21.480 22.462 -27.814 1.00 45.72 536 HIS A O 1
ATOM 4307 N N . ALA A 1 537 ? -22.141 20.329 -27.913 1.00 46.81 537 ALA A N 1
ATOM 4308 C CA . ALA A 1 537 ? -21.250 19.855 -26.870 1.00 46.81 537 ALA A CA 1
ATOM 4309 C C . ALA A 1 537 ? -19.794 19.782 -27.355 1.00 46.81 537 ALA A C 1
ATOM 4311 O O . ALA A 1 537 ? -19.442 18.909 -28.148 1.00 46.81 537 ALA A O 1
ATOM 4312 N N . GLU A 1 538 ? -18.912 20.640 -26.836 1.00 46.22 538 GLU A N 1
ATOM 4313 C CA . GLU A 1 538 ? -17.471 20.449 -27.038 1.00 46.22 538 GLU A CA 1
ATOM 4314 C C . GLU A 1 538 ? -16.960 19.305 -26.146 1.00 46.22 538 GLU A C 1
ATOM 4316 O O . GLU A 1 538 ? -16.902 19.442 -24.923 1.00 46.22 538 GLU A O 1
ATOM 4321 N N . LEU A 1 539 ? -16.557 18.187 -26.761 1.00 51.19 539 LEU A N 1
ATOM 4322 C CA . LEU A 1 539 ? -15.830 17.091 -26.111 1.00 51.19 539 LEU A CA 1
ATOM 4323 C C . LEU A 1 539 ? -14.340 17.452 -26.027 1.00 51.19 539 LEU A C 1
ATOM 4325 O O . LEU A 1 539 ? -13.559 17.100 -26.908 1.00 51.19 539 LEU A O 1
ATOM 4329 N N . ARG A 1 540 ? -13.928 18.185 -24.990 1.00 41.50 540 ARG A N 1
ATOM 4330 C CA . ARG A 1 540 ? -12.504 18.513 -24.797 1.00 41.50 540 ARG A CA 1
ATOM 4331 C C . ARG A 1 540 ? -11.750 17.350 -24.142 1.00 41.50 540 ARG A C 1
ATOM 4333 O O . ARG A 1 540 ? -12.232 16.759 -23.177 1.00 41.50 540 ARG A O 1
ATOM 4340 N N . ASN A 1 541 ? -10.547 17.065 -24.645 1.00 42.94 541 ASN A N 1
ATOM 4341 C CA . ASN A 1 541 ? -9.534 16.161 -24.072 1.00 42.94 541 ASN A CA 1
ATOM 4342 C C . ASN A 1 541 ? -9.871 14.653 -23.986 1.00 42.94 541 ASN A C 1
ATOM 4344 O O . ASN A 1 541 ? -9.041 13.907 -23.480 1.00 42.94 541 ASN A O 1
ATOM 4348 N N . ASN A 1 542 ? -11.025 14.186 -24.490 1.00 50.97 542 ASN A N 1
ATOM 4349 C CA . ASN A 1 542 ? -11.453 12.770 -24.391 1.00 50.97 542 ASN A CA 1
ATOM 4350 C C . ASN A 1 542 ? -12.103 12.228 -25.683 1.00 50.97 542 ASN A C 1
ATOM 4352 O O . ASN A 1 542 ? -12.885 11.278 -25.658 1.00 50.97 542 ASN A O 1
ATOM 4356 N N . ALA A 1 543 ? -11.803 12.837 -26.836 1.00 53.22 543 ALA A N 1
ATOM 4357 C CA . ALA A 1 543 ? -12.305 12.381 -28.136 1.00 53.22 543 ALA A CA 1
ATOM 4358 C C . ALA A 1 543 ? -11.969 10.907 -28.472 1.00 53.22 543 ALA A C 1
ATOM 4360 O O . ALA A 1 543 ? -12.834 10.248 -29.048 1.00 53.22 543 ALA A O 1
ATOM 4361 N N . PRO A 1 544 ? -10.799 10.343 -28.087 1.00 52.12 544 PRO A N 1
ATOM 4362 C CA . PRO A 1 544 ?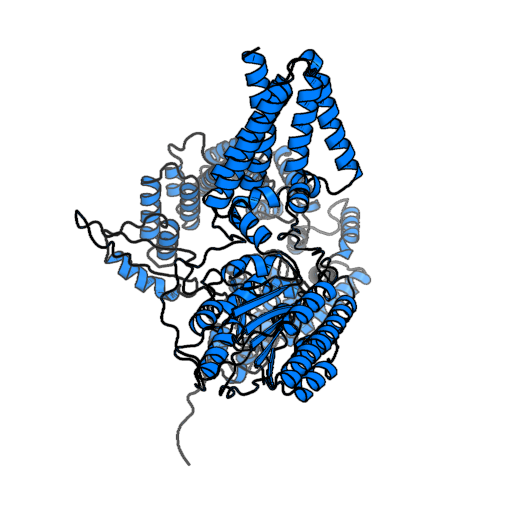 -10.507 8.923 -28.305 1.00 52.12 544 PRO A CA 1
ATOM 4363 C C . PRO A 1 544 ? -11.483 7.984 -27.590 1.00 52.12 544 PRO A C 1
ATOM 4365 O O . PRO A 1 544 ? -11.859 6.953 -28.145 1.00 52.12 544 PRO A O 1
ATOM 4368 N N . ASP A 1 545 ? -11.932 8.363 -26.395 1.00 50.84 545 ASP A N 1
ATOM 4369 C CA . ASP A 1 545 ? -12.854 7.561 -25.591 1.00 50.84 545 ASP A CA 1
ATOM 4370 C C . ASP A 1 545 ? -14.291 7.693 -26.116 1.00 50.84 545 ASP A C 1
ATOM 4372 O O . ASP A 1 545 ? -15.022 6.708 -26.185 1.00 50.84 545 ASP A O 1
ATOM 4376 N N . ALA A 1 546 ? -14.683 8.883 -26.590 1.00 55.41 546 ALA A N 1
ATOM 4377 C CA . ALA A 1 546 ? -15.969 9.083 -27.267 1.00 55.41 546 ALA A CA 1
ATOM 4378 C C . ALA A 1 546 ? -16.025 8.284 -28.574 1.00 55.41 546 ALA A C 1
ATOM 4380 O O . ALA A 1 546 ? -17.013 7.609 -28.859 1.00 55.41 546 ALA A O 1
ATOM 4381 N N . ALA A 1 547 ? -14.945 8.321 -29.356 1.00 57.81 547 ALA A N 1
ATOM 4382 C CA . ALA A 1 547 ? -14.827 7.534 -30.569 1.00 57.81 547 ALA A CA 1
ATOM 4383 C C . ALA A 1 547 ? -14.922 6.037 -30.271 1.00 57.81 547 ALA A C 1
ATOM 4385 O O . ALA A 1 547 ? -15.659 5.346 -30.962 1.00 57.81 547 ALA A O 1
ATOM 4386 N N . ALA A 1 548 ? -14.274 5.541 -29.212 1.00 52.09 548 ALA A N 1
ATOM 4387 C CA . ALA A 1 548 ? -14.403 4.147 -28.791 1.00 52.09 548 ALA A CA 1
ATOM 4388 C C . ALA A 1 548 ? -15.863 3.748 -28.484 1.00 52.09 548 ALA A C 1
ATOM 4390 O O . ALA A 1 548 ? -16.278 2.661 -28.878 1.00 52.09 548 ALA A O 1
ATOM 4391 N N . ILE A 1 549 ? -16.667 4.636 -27.883 1.00 51.75 549 ILE A N 1
ATOM 4392 C CA . ILE A 1 549 ? -18.104 4.415 -27.610 1.00 51.75 549 ILE A CA 1
ATOM 4393 C C . ILE A 1 549 ? -18.933 4.358 -28.906 1.00 51.75 549 ILE A C 1
ATOM 4395 O O . ILE A 1 549 ? -19.750 3.455 -29.094 1.00 51.75 549 ILE A O 1
ATOM 4399 N N . PHE A 1 550 ? -18.710 5.284 -29.843 1.00 56.16 550 PHE A N 1
ATOM 4400 C CA . PHE A 1 550 ? -19.381 5.258 -31.151 1.00 56.16 550 PHE A CA 1
ATOM 4401 C C . PHE A 1 550 ? -18.926 4.079 -32.031 1.00 56.16 550 PHE A C 1
ATOM 4403 O O . PHE A 1 550 ? -19.692 3.592 -32.856 1.00 56.16 550 PHE A O 1
ATOM 4410 N N . MET A 1 551 ? -17.694 3.598 -31.848 1.00 58.12 551 MET A N 1
ATOM 4411 C CA . MET A 1 551 ? -17.138 2.437 -32.553 1.00 58.12 551 MET A CA 1
ATOM 4412 C C . MET A 1 551 ? -17.641 1.104 -31.988 1.00 58.12 551 MET A C 1
ATOM 4414 O O . MET A 1 551 ? -17.784 0.142 -32.741 1.00 58.12 551 MET A O 1
ATOM 4418 N N . ALA A 1 552 ? -17.909 1.057 -30.680 1.00 48.16 552 ALA A N 1
ATOM 4419 C CA . ALA A 1 552 ? -18.511 -0.076 -29.979 1.00 48.16 552 ALA A CA 1
ATOM 4420 C C . ALA A 1 552 ? -20.026 -0.217 -30.223 1.00 48.16 552 ALA A C 1
ATOM 4422 O O . ALA A 1 552 ? -20.597 -1.255 -29.905 1.00 48.16 552 ALA A O 1
ATOM 4423 N N . SER A 1 553 ? -20.667 0.804 -30.796 1.00 54.53 553 SER A N 1
ATOM 4424 C CA . SER A 1 553 ? -22.053 0.768 -31.281 1.00 54.53 553 SER A CA 1
ATOM 4425 C C . SER A 1 553 ? -22.097 0.647 -32.813 1.00 54.53 553 SER A C 1
ATOM 4427 O O . SER A 1 553 ? -21.075 0.755 -33.495 1.00 54.53 553 SER A O 1
ATOM 4429 N N . ASP A 1 554 ? -23.289 0.508 -33.398 1.00 59.19 554 ASP A N 1
ATOM 4430 C CA . ASP A 1 554 ? -23.499 0.525 -34.859 1.00 59.19 554 ASP A CA 1
ATOM 4431 C C . ASP A 1 554 ? -23.373 1.937 -35.487 1.00 59.19 554 ASP A C 1
ATOM 4433 O O . ASP A 1 554 ? -23.954 2.245 -36.529 1.00 59.19 554 ASP A O 1
ATOM 4437 N N . ARG A 1 555 ? -22.612 2.846 -34.859 1.00 62.41 555 ARG A N 1
ATOM 4438 C CA . ARG A 1 555 ? -22.431 4.252 -35.271 1.00 62.41 555 ARG A CA 1
ATOM 4439 C C . ARG A 1 555 ? -20.962 4.597 -35.552 1.00 62.41 555 ARG A C 1
ATOM 4441 O O . ARG A 1 555 ? -20.510 5.717 -35.306 1.00 62.41 555 ARG A O 1
ATOM 4448 N N . ARG A 1 556 ? -20.233 3.642 -36.139 1.00 65.50 556 ARG A N 1
ATOM 4449 C CA . ARG A 1 556 ? -18.785 3.700 -36.435 1.00 65.50 556 ARG A CA 1
ATOM 4450 C C . ARG A 1 556 ? -18.352 4.960 -37.199 1.00 65.50 556 ARG A C 1
ATOM 4452 O O . ARG A 1 556 ? -17.355 5.578 -36.839 1.00 65.50 556 ARG A O 1
ATOM 4459 N N . GLU A 1 557 ? -19.134 5.407 -38.185 1.00 78.12 557 GLU A N 1
ATOM 4460 C CA . GLU A 1 557 ? -18.828 6.618 -38.972 1.00 78.12 557 GLU A CA 1
ATOM 4461 C C . GLU A 1 557 ? -18.794 7.896 -38.125 1.00 78.12 557 GLU A C 1
ATOM 4463 O O . GLU A 1 557 ? -17.986 8.792 -38.365 1.00 78.12 557 GLU A O 1
ATOM 4468 N N . LYS A 1 558 ? -19.626 7.971 -37.083 1.00 68.88 558 LYS A N 1
ATOM 4469 C CA . LYS A 1 558 ? -19.663 9.126 -36.183 1.00 68.88 558 LYS A CA 1
ATOM 4470 C C . LYS A 1 558 ? -18.450 9.149 -35.252 1.00 68.88 558 LYS A C 1
ATOM 4472 O O . LYS A 1 558 ? -17.892 10.212 -34.995 1.00 68.88 558 LYS A O 1
ATOM 4477 N N . GLY A 1 559 ? -17.991 7.972 -34.820 1.00 69.06 559 GLY A N 1
ATOM 4478 C CA . GLY A 1 559 ? -16.733 7.819 -34.084 1.00 69.06 559 GLY A CA 1
ATOM 4479 C C . GLY A 1 559 ? -15.517 8.238 -34.915 1.00 69.06 559 GLY A C 1
ATOM 4480 O O . GLY A 1 559 ? -14.643 8.946 -34.415 1.00 69.06 559 GLY A O 1
ATOM 4481 N N . LEU A 1 560 ? -15.496 7.881 -36.205 1.00 72.62 560 LEU A N 1
ATOM 4482 C CA . LEU A 1 560 ? -14.462 8.327 -37.144 1.00 72.62 560 LEU A CA 1
ATOM 4483 C C . LEU A 1 560 ? -14.494 9.845 -37.369 1.00 72.62 560 LEU A C 1
ATOM 4485 O O . LEU A 1 560 ? -13.437 10.475 -37.360 1.00 72.62 560 LEU A O 1
ATOM 4489 N N . ALA A 1 561 ? -15.680 10.439 -37.533 1.00 77.31 561 ALA A N 1
ATOM 4490 C CA . ALA A 1 561 ? -15.834 11.887 -37.686 1.00 77.31 561 ALA A CA 1
ATOM 4491 C C . ALA A 1 561 ? -15.296 12.653 -36.466 1.00 77.31 561 ALA A C 1
ATOM 4493 O O . ALA A 1 561 ? -14.542 13.607 -36.628 1.00 77.31 561 ALA A O 1
ATOM 4494 N N . LEU A 1 562 ? -15.580 12.180 -35.247 1.00 69.88 562 LEU A N 1
ATOM 4495 C CA . LEU A 1 562 ? -15.060 12.783 -34.014 1.00 69.88 562 LEU A CA 1
ATOM 4496 C C . LEU A 1 562 ? -13.530 12.719 -33.916 1.00 69.88 562 LEU A C 1
ATOM 4498 O O . LEU A 1 562 ? -12.896 13.695 -33.518 1.00 69.88 562 LEU A O 1
ATOM 4502 N N . MET A 1 563 ? -12.925 11.589 -34.297 1.00 69.75 563 MET A N 1
ATOM 4503 C CA . MET A 1 563 ? -11.462 11.467 -34.347 1.00 69.75 563 MET A CA 1
ATOM 4504 C C . MET A 1 563 ? -10.843 12.390 -35.402 1.00 69.75 563 MET A C 1
ATOM 4506 O O . MET A 1 563 ? -9.782 12.961 -35.154 1.00 69.75 563 MET A O 1
ATOM 4510 N N . ARG A 1 564 ? -11.497 12.552 -36.561 1.00 79.44 564 ARG A N 1
ATOM 4511 C CA . ARG A 1 564 ? -11.063 13.470 -37.627 1.00 79.44 564 ARG A CA 1
ATOM 4512 C C . ARG A 1 564 ? -11.150 14.930 -37.183 1.00 79.44 564 ARG A C 1
ATOM 4514 O O . ARG A 1 564 ? -10.181 15.662 -37.363 1.00 79.44 564 ARG A O 1
ATOM 4521 N N . ASP A 1 565 ? -12.243 15.327 -36.538 1.00 74.75 565 ASP A N 1
ATOM 4522 C CA . ASP A 1 565 ? -12.421 16.677 -35.994 1.00 74.75 565 ASP A CA 1
ATOM 4523 C C . ASP A 1 565 ? -11.378 16.999 -34.920 1.00 74.75 565 ASP A C 1
ATOM 4525 O O . ASP A 1 565 ? -10.790 18.082 -34.915 1.00 74.75 565 ASP A O 1
ATOM 4529 N N . GLU A 1 566 ? -11.099 16.055 -34.017 1.00 70.56 566 GLU A N 1
ATOM 4530 C CA . GLU A 1 566 ? -10.087 16.267 -32.982 1.00 70.56 566 GLU A CA 1
ATOM 4531 C C . GLU A 1 566 ? -8.674 16.337 -33.570 1.00 70.56 566 GLU A C 1
ATOM 4533 O O . GLU A 1 566 ? -7.862 17.160 -33.140 1.00 70.56 566 GLU A O 1
ATOM 4538 N N . LEU A 1 567 ? -8.382 15.527 -34.589 1.00 74.62 567 LEU A N 1
ATOM 4539 C CA . LEU A 1 567 ? -7.127 15.622 -35.324 1.00 74.62 567 LEU A CA 1
ATOM 4540 C C . LEU A 1 567 ? -7.012 16.956 -36.080 1.00 74.62 567 LEU A C 1
ATOM 4542 O O . LEU A 1 567 ? -5.930 17.536 -36.102 1.00 74.62 567 LEU A O 1
ATOM 4546 N N . ALA A 1 568 ? -8.107 17.491 -36.630 1.00 76.81 568 ALA A N 1
ATOM 4547 C CA . ALA A 1 568 ? -8.127 18.806 -37.273 1.00 76.81 568 ALA A CA 1
ATOM 4548 C C . ALA A 1 568 ? -7.847 19.948 -36.278 1.00 76.81 568 ALA A C 1
ATOM 4550 O O . ALA A 1 568 ? -7.171 20.917 -36.626 1.00 76.81 568 ALA A O 1
ATOM 4551 N N . ARG A 1 569 ? -8.300 19.821 -35.021 1.00 71.44 569 ARG A N 1
ATOM 4552 C CA . ARG A 1 569 ? -7.961 20.760 -33.932 1.00 71.44 569 ARG A CA 1
ATOM 4553 C C . ARG A 1 569 ? -6.525 20.596 -33.436 1.00 71.44 569 ARG A C 1
ATOM 4555 O O . ARG A 1 569 ? -5.891 21.583 -33.069 1.00 71.44 569 ARG A O 1
ATOM 4562 N N . ASN A 1 570 ? -6.008 19.367 -33.436 1.00 68.94 570 ASN A N 1
ATOM 4563 C CA . ASN A 1 570 ? -4.675 19.013 -32.945 1.00 68.94 570 ASN A CA 1
ATOM 4564 C C . ASN A 1 570 ? -3.805 18.342 -34.031 1.00 68.94 570 ASN A C 1
ATOM 4566 O O . ASN A 1 570 ? -3.327 17.218 -33.834 1.00 68.94 570 ASN A O 1
ATOM 4570 N N . PRO A 1 571 ? -3.500 19.027 -35.151 1.00 70.50 571 PRO A N 1
ATOM 4571 C CA . PRO A 1 571 ? -2.876 18.410 -36.330 1.00 70.50 571 PRO A CA 1
ATOM 4572 C C . PRO A 1 571 ? -1.435 17.924 -36.099 1.00 70.50 571 PRO A C 1
ATOM 4574 O O . PRO A 1 571 ? -0.880 17.169 -36.898 1.00 70.50 571 PRO A O 1
ATOM 4577 N N . ARG A 1 572 ? -0.804 18.335 -34.990 1.00 68.38 572 ARG A N 1
ATOM 4578 C CA . ARG A 1 572 ? 0.548 17.912 -34.585 1.00 68.38 572 ARG A CA 1
ATOM 4579 C C . ARG A 1 572 ? 0.569 16.682 -33.665 1.00 68.38 572 ARG A C 1
ATOM 4581 O O . ARG A 1 572 ? 1.650 16.258 -33.272 1.00 68.38 572 ARG A O 1
ATOM 4588 N N . SER A 1 573 ? -0.586 16.128 -33.291 1.00 73.69 573 SER A N 1
ATOM 4589 C CA . SER A 1 573 ? -0.660 14.989 -32.369 1.00 73.69 573 SER A CA 1
ATOM 4590 C C . SER A 1 573 ? -0.372 13.661 -33.076 1.00 73.69 573 SER A C 1
ATOM 4592 O O . SER A 1 573 ? -1.237 13.099 -33.745 1.00 73.69 573 SER A O 1
ATOM 4594 N N . GLU A 1 574 ? 0.841 13.138 -32.901 1.00 69.06 574 GLU A N 1
ATOM 4595 C CA . GLU A 1 574 ? 1.264 11.855 -33.488 1.00 69.06 574 GLU A CA 1
ATOM 4596 C C . GLU A 1 574 ? 0.473 10.655 -32.940 1.00 69.06 574 GLU A C 1
ATOM 4598 O O . GLU A 1 574 ? 0.154 9.728 -33.681 1.00 69.06 574 GLU A O 1
ATOM 4603 N N . GLU A 1 575 ? 0.069 10.702 -31.668 1.00 69.12 575 GLU A N 1
ATOM 4604 C CA . GLU A 1 575 ? -0.737 9.647 -31.038 1.00 69.12 575 GLU A CA 1
ATOM 4605 C C . GLU A 1 575 ? -2.148 9.562 -31.644 1.00 69.12 575 GLU A C 1
ATOM 4607 O O . GLU A 1 575 ? -2.657 8.467 -31.895 1.00 69.12 575 GLU A O 1
ATOM 4612 N N . LEU A 1 576 ? -2.784 10.707 -31.931 1.00 70.44 576 LEU A N 1
ATOM 4613 C CA . LEU A 1 576 ? -4.111 10.736 -32.562 1.00 70.44 576 LEU A CA 1
ATOM 4614 C C . LEU A 1 576 ? -4.060 10.221 -34.003 1.00 70.44 576 LEU A C 1
ATOM 4616 O O . LEU A 1 576 ? -4.931 9.446 -34.401 1.00 70.44 576 LEU A O 1
ATOM 4620 N N . LYS A 1 577 ? -3.018 10.594 -34.757 1.00 76.12 577 LYS A N 1
ATOM 4621 C CA . LYS A 1 577 ? -2.783 10.085 -36.116 1.00 76.12 577 LYS A CA 1
ATOM 4622 C C . LYS A 1 577 ? -2.608 8.569 -36.125 1.00 76.12 577 LYS A C 1
ATOM 4624 O O . LYS A 1 577 ? -3.275 7.886 -36.898 1.00 76.12 577 LYS A O 1
ATOM 4629 N N . LEU A 1 578 ? -1.766 8.039 -35.234 1.00 72.75 578 LEU A N 1
ATOM 4630 C CA . LEU A 1 578 ? -1.519 6.602 -35.106 1.00 72.75 578 LEU A CA 1
ATOM 4631 C C . LEU A 1 578 ? -2.789 5.823 -34.753 1.00 72.75 578 LEU A C 1
ATOM 4633 O O . LEU A 1 578 ? -3.078 4.795 -35.369 1.00 72.75 578 LEU A O 1
ATOM 4637 N N . ARG A 1 579 ? -3.570 6.310 -33.783 1.00 70.50 579 ARG A N 1
ATOM 4638 C CA . ARG A 1 579 ? -4.831 5.666 -33.388 1.00 70.50 579 ARG A CA 1
ATOM 4639 C C . ARG A 1 579 ? -5.852 5.662 -34.521 1.00 70.50 579 ARG A C 1
ATOM 4641 O O . ARG A 1 579 ? -6.441 4.617 -34.787 1.00 70.50 579 ARG A O 1
ATOM 4648 N N . LEU A 1 580 ? -6.042 6.794 -35.198 1.00 77.00 580 LEU A N 1
ATOM 4649 C CA . LEU A 1 580 ? -6.985 6.896 -36.311 1.00 77.00 580 LEU A CA 1
ATOM 4650 C C . LEU A 1 580 ? -6.571 6.001 -37.492 1.00 77.00 580 LEU A C 1
ATOM 4652 O O . LEU A 1 580 ? -7.413 5.272 -38.011 1.00 77.00 580 LEU A O 1
ATOM 4656 N N . ALA A 1 581 ? -5.285 5.966 -37.852 1.00 72.56 581 ALA A N 1
ATOM 4657 C CA . ALA A 1 581 ? -4.772 5.084 -38.904 1.00 72.56 581 ALA A CA 1
ATOM 4658 C C . ALA A 1 581 ? -5.048 3.600 -38.613 1.00 72.56 581 ALA A C 1
ATOM 4660 O O . ALA A 1 581 ? -5.571 2.881 -39.464 1.00 72.56 581 ALA A O 1
ATOM 4661 N N . ARG A 1 582 ? -4.771 3.141 -37.385 1.00 71.00 582 ARG A N 1
ATOM 4662 C CA . ARG A 1 582 ? -5.064 1.759 -36.965 1.00 71.00 582 ARG A CA 1
ATOM 4663 C C . ARG A 1 582 ? -6.549 1.426 -37.037 1.00 71.00 582 ARG A C 1
ATOM 4665 O O . ARG A 1 582 ? -6.901 0.330 -37.466 1.00 71.00 582 ARG A O 1
ATOM 4672 N N . LEU A 1 583 ? -7.408 2.360 -36.628 1.00 66.44 583 LEU A N 1
ATOM 4673 C CA . LEU A 1 583 ? -8.861 2.191 -36.681 1.00 66.44 583 LEU A CA 1
ATOM 4674 C C . LEU A 1 583 ? -9.361 2.073 -38.123 1.00 66.44 583 LEU A C 1
ATOM 4676 O O . LEU A 1 583 ? -10.126 1.161 -38.424 1.00 66.44 583 LEU A O 1
ATOM 4680 N N . LEU A 1 584 ? -8.896 2.943 -39.021 1.00 73.69 584 LEU A N 1
ATOM 4681 C CA . LEU A 1 584 ? -9.247 2.898 -40.443 1.00 73.69 584 LEU A CA 1
ATOM 4682 C C . LEU A 1 584 ? -8.807 1.576 -41.091 1.00 73.69 584 LEU A C 1
ATOM 4684 O O . LEU A 1 584 ? -9.601 0.932 -41.777 1.00 73.69 584 LEU A O 1
ATOM 4688 N N . ILE A 1 585 ? -7.594 1.101 -40.790 1.00 68.88 585 ILE A N 1
ATOM 4689 C CA . ILE A 1 585 ? -7.101 -0.207 -41.252 1.00 68.88 585 ILE A CA 1
ATOM 4690 C C . ILE A 1 585 ? -7.962 -1.356 -40.702 1.00 68.88 585 ILE A C 1
ATOM 4692 O O . ILE A 1 585 ? -8.360 -2.241 -41.460 1.00 68.88 585 ILE A O 1
ATOM 4696 N N . ALA A 1 586 ? -8.290 -1.346 -39.405 1.00 58.59 586 ALA A N 1
ATOM 4697 C CA . ALA A 1 586 ? -9.124 -2.375 -38.775 1.00 58.59 586 ALA A CA 1
ATOM 4698 C C . ALA A 1 586 ? -10.547 -2.424 -39.360 1.00 58.59 586 ALA A C 1
ATOM 4700 O O . ALA A 1 586 ? -11.127 -3.499 -39.503 1.00 58.59 586 ALA A O 1
ATOM 4701 N N . LEU A 1 587 ? -11.084 -1.271 -39.764 1.00 62.97 587 LEU A N 1
ATOM 4702 C CA . LEU A 1 587 ? -12.369 -1.145 -40.450 1.00 62.97 587 LEU A CA 1
ATOM 4703 C C . LEU A 1 587 ? -12.311 -1.460 -41.952 1.00 62.97 587 LEU A C 1
ATOM 4705 O O . LEU A 1 587 ? -13.300 -1.251 -42.651 1.00 62.97 587 LEU A O 1
ATOM 4709 N N . LYS A 1 588 ? -11.184 -1.980 -42.454 1.00 73.62 588 LYS A N 1
ATOM 4710 C CA . LYS A 1 588 ? -10.966 -2.280 -43.877 1.00 73.62 588 LYS A CA 1
ATOM 4711 C C . LYS A 1 588 ? -11.070 -1.044 -44.786 1.00 73.62 588 LYS A C 1
ATOM 4713 O O . LYS A 1 588 ? -11.451 -1.171 -45.945 1.00 73.62 588 LYS A O 1
ATOM 4718 N N . ARG A 1 589 ? -10.679 0.134 -44.284 1.00 78.38 589 ARG A N 1
ATOM 4719 C CA . ARG A 1 589 ? -10.551 1.402 -45.033 1.00 78.38 589 ARG A CA 1
ATOM 4720 C C . ARG A 1 589 ? -9.089 1.880 -45.087 1.00 78.38 589 ARG A C 1
ATOM 4722 O O . ARG A 1 589 ? -8.762 2.938 -44.555 1.00 78.38 589 ARG A O 1
ATOM 4729 N N . PRO A 1 590 ? -8.168 1.090 -45.665 1.00 79.19 590 PRO A N 1
ATOM 4730 C CA . PRO A 1 590 ? -6.754 1.452 -45.717 1.00 79.19 590 PRO A CA 1
ATOM 4731 C C . PRO A 1 590 ? -6.471 2.649 -46.644 1.00 79.19 590 PRO A C 1
ATOM 4733 O O . PRO A 1 590 ? -5.498 3.354 -46.411 1.00 79.19 590 PRO A O 1
ATOM 4736 N N . GLU A 1 591 ? -7.316 2.925 -47.644 1.00 84.69 591 GLU A N 1
ATOM 4737 C CA . GLU A 1 591 ? -7.167 4.091 -48.534 1.00 84.69 591 GLU A CA 1
ATOM 4738 C C . GLU A 1 591 ? -7.338 5.411 -47.771 1.00 84.69 591 GLU A C 1
ATOM 4740 O O . GLU A 1 591 ? -6.453 6.259 -47.825 1.00 84.69 591 GLU A O 1
ATOM 4745 N N . ASP A 1 592 ? -8.379 5.528 -46.941 1.00 83.50 592 ASP A N 1
ATOM 4746 C CA . ASP A 1 592 ? -8.575 6.661 -46.028 1.00 83.50 592 ASP A CA 1
ATOM 4747 C C . ASP A 1 592 ? -7.399 6.865 -45.061 1.00 83.50 592 ASP A C 1
ATOM 4749 O O . ASP A 1 592 ? -7.113 7.987 -44.647 1.00 83.50 592 ASP A O 1
ATOM 4753 N N . ALA A 1 593 ? -6.737 5.779 -44.645 1.00 81.06 593 ALA A N 1
ATOM 4754 C CA . ALA A 1 593 ? -5.554 5.873 -43.797 1.00 81.06 593 ALA A CA 1
ATOM 4755 C C . ALA A 1 593 ? -4.369 6.468 -44.576 1.00 81.06 593 ALA A C 1
ATOM 4757 O O . ALA A 1 593 ? -3.606 7.240 -44.007 1.00 81.06 593 ALA A O 1
ATOM 4758 N N . LEU A 1 594 ? -4.240 6.160 -45.872 1.00 80.25 594 LEU A N 1
ATOM 4759 C CA . LEU A 1 594 ? -3.200 6.714 -46.745 1.00 80.25 594 LEU A CA 1
ATOM 4760 C C . LEU A 1 594 ? -3.422 8.180 -47.095 1.00 80.25 594 LEU A C 1
ATOM 4762 O O . LEU A 1 594 ? -2.445 8.912 -47.206 1.00 80.25 594 LEU A O 1
ATOM 4766 N N . GLU A 1 595 ? -4.667 8.639 -47.198 1.00 80.12 595 GLU A N 1
ATOM 4767 C CA . GLU A 1 595 ? -4.964 10.068 -47.369 1.00 80.12 595 GLU A CA 1
ATOM 4768 C C . GLU A 1 595 ? -4.425 10.906 -46.196 1.00 80.12 595 GLU A C 1
ATOM 4770 O O . GLU A 1 595 ? -4.055 12.064 -46.370 1.00 80.12 595 GLU A O 1
ATOM 4775 N N . MET A 1 596 ? -4.289 10.311 -45.002 1.00 72.06 596 MET A N 1
ATOM 4776 C CA . MET A 1 596 ? -3.638 10.959 -43.855 1.00 72.06 596 MET A CA 1
ATOM 4777 C C . MET A 1 596 ? -2.116 11.107 -44.025 1.00 72.06 596 MET A C 1
ATOM 4779 O O . MET A 1 596 ? -1.490 11.866 -43.280 1.00 72.06 596 MET A O 1
ATOM 4783 N N . SER A 1 597 ? -1.515 10.357 -44.954 1.00 65.00 597 SER A N 1
ATOM 4784 C CA . SER A 1 597 ? -0.088 10.401 -45.283 1.00 65.00 597 SER A CA 1
ATOM 4785 C C . SER A 1 597 ? 0.250 11.478 -46.316 1.00 65.00 597 SER A C 1
ATOM 4787 O O . SER A 1 597 ? 1.406 11.910 -46.367 1.00 65.00 597 SER A O 1
ATOM 4789 N N . ASP A 1 598 ? -0.714 11.917 -47.130 1.00 55.72 598 ASP A N 1
ATOM 4790 C CA . ASP A 1 598 ? -0.504 12.947 -48.149 1.00 55.72 598 ASP A CA 1
ATOM 4791 C C . ASP A 1 598 ? -0.292 14.312 -47.469 1.00 55.72 598 ASP A C 1
ATOM 4793 O O . ASP A 1 598 ? -1.222 14.992 -47.040 1.00 55.72 598 ASP A O 1
ATOM 4797 N N . GLY A 1 599 ? 0.982 14.695 -47.312 1.00 53.25 599 GLY A N 1
ATOM 4798 C CA . GLY A 1 599 ? 1.412 15.903 -46.594 1.00 53.25 599 GLY A CA 1
ATOM 4799 C C . GLY A 1 599 ? 2.004 15.663 -45.198 1.00 53.25 599 GLY A C 1
ATOM 4800 O O . GLY A 1 599 ? 2.234 16.627 -44.461 1.00 53.25 599 GLY A O 1
ATOM 4801 N N . ALA A 1 600 ? 2.278 14.411 -44.811 1.00 50.91 600 ALA A N 1
ATOM 4802 C CA . ALA A 1 600 ? 2.918 14.105 -43.534 1.00 50.91 600 ALA A CA 1
ATOM 4803 C C . ALA A 1 600 ? 4.343 14.711 -43.454 1.00 50.91 600 ALA A C 1
ATOM 4805 O O . ALA A 1 600 ? 5.156 14.502 -44.358 1.00 50.91 600 ALA A O 1
ATOM 4806 N N . PRO A 1 601 ? 4.686 15.469 -42.390 1.00 52.97 601 PRO A N 1
ATOM 4807 C CA . PRO A 1 601 ? 6.019 16.045 -42.240 1.00 52.97 601 PRO A CA 1
ATOM 4808 C C . PRO A 1 601 ? 7.077 14.947 -42.067 1.00 52.97 601 PRO A C 1
ATOM 4810 O O . PRO A 1 601 ? 6.801 13.880 -41.511 1.00 52.97 601 PRO A O 1
ATOM 4813 N N . SER A 1 602 ? 8.322 15.251 -42.445 1.00 53.62 602 SER A N 1
ATOM 4814 C CA . SER A 1 602 ? 9.507 14.383 -42.290 1.00 53.62 602 SER A CA 1
ATOM 4815 C C . SER A 1 602 ? 9.819 13.963 -40.839 1.00 53.62 602 SER A C 1
ATOM 4817 O O . SER A 1 602 ? 10.743 13.192 -40.610 1.00 53.62 602 SER A O 1
ATOM 4819 N N . SER A 1 603 ? 9.048 14.449 -39.860 1.00 54.56 603 SER A N 1
ATOM 4820 C CA . SER A 1 603 ? 9.156 14.177 -38.423 1.00 54.56 603 SER A CA 1
ATOM 4821 C C . SER A 1 603 ? 8.103 13.193 -37.880 1.00 54.56 603 SER A C 1
ATOM 4823 O O . SER A 1 603 ? 7.868 13.176 -36.672 1.00 54.56 603 SER A O 1
ATOM 4825 N N . SER A 1 604 ? 7.401 12.454 -38.742 1.00 67.88 604 SER A N 1
ATOM 4826 C CA . SER A 1 604 ? 6.338 11.523 -38.323 1.00 67.88 604 SER A CA 1
ATOM 4827 C C . SER A 1 604 ? 6.898 10.323 -37.546 1.00 67.88 604 SER A C 1
ATOM 4829 O O . SER A 1 604 ? 8.006 9.860 -37.822 1.00 67.88 604 SER A O 1
ATOM 4831 N N . SER A 1 605 ? 6.147 9.812 -36.563 1.00 74.69 605 SER A N 1
ATOM 4832 C CA . SER A 1 605 ? 6.636 8.715 -35.710 1.00 74.69 605 SER A CA 1
ATOM 4833 C C . SER A 1 605 ? 6.875 7.408 -36.494 1.00 74.69 605 SER A C 1
ATOM 4835 O O . SER A 1 605 ? 6.096 7.089 -37.400 1.00 74.69 605 SER A O 1
ATOM 4837 N N . PRO A 1 606 ? 7.888 6.593 -36.126 1.00 75.81 606 PRO A N 1
ATOM 4838 C CA . PRO A 1 606 ? 8.157 5.318 -36.794 1.00 75.81 606 PRO A CA 1
ATOM 4839 C C . PRO A 1 606 ? 6.942 4.380 -36.835 1.00 75.81 606 PRO A C 1
ATOM 4841 O O . PRO A 1 606 ? 6.673 3.747 -37.852 1.00 75.81 606 PRO A O 1
ATOM 4844 N N . GLN A 1 607 ? 6.162 4.326 -35.754 1.00 74.31 607 GLN A N 1
ATOM 4845 C CA . GLN A 1 607 ? 4.965 3.489 -35.651 1.00 74.31 607 GLN A CA 1
ATOM 4846 C C . GLN A 1 607 ? 3.843 3.953 -36.583 1.00 74.31 607 GLN A C 1
ATOM 4848 O O . GLN A 1 607 ? 3.135 3.115 -37.135 1.00 74.31 607 GLN A O 1
ATOM 4853 N N . PHE A 1 608 ? 3.675 5.263 -36.776 1.00 79.06 608 PHE A N 1
ATOM 4854 C CA . PHE A 1 608 ? 2.695 5.788 -37.726 1.00 79.06 608 PHE A CA 1
ATOM 4855 C C . PHE A 1 608 ? 3.091 5.447 -39.164 1.00 79.06 608 PHE A C 1
ATOM 4857 O O . PHE A 1 608 ? 2.279 4.911 -39.914 1.00 79.06 608 PHE A O 1
ATOM 4864 N N . LEU A 1 609 ? 4.360 5.661 -39.516 1.00 78.56 609 LEU A N 1
ATOM 4865 C CA . LEU A 1 609 ? 4.904 5.309 -40.830 1.00 78.56 609 LEU A CA 1
ATOM 4866 C C . LEU A 1 609 ? 4.811 3.799 -41.118 1.00 78.56 609 LEU A C 1
ATOM 4868 O O . LEU A 1 609 ? 4.535 3.411 -42.251 1.00 78.56 609 LEU A O 1
ATOM 4872 N N . TYR A 1 610 ? 4.956 2.945 -40.099 1.00 80.94 610 TYR A N 1
ATOM 4873 C CA . TYR A 1 610 ? 4.725 1.501 -40.223 1.00 80.94 610 TYR A CA 1
ATOM 4874 C C . TYR A 1 610 ? 3.270 1.173 -40.592 1.00 80.94 610 TYR A C 1
ATOM 4876 O O . TYR A 1 610 ? 3.028 0.375 -41.497 1.00 80.94 610 TYR A O 1
ATOM 4884 N N . GLU A 1 611 ? 2.285 1.811 -39.950 1.00 78.88 611 GLU A N 1
ATOM 4885 C CA . GLU A 1 611 ? 0.873 1.613 -40.311 1.00 78.88 611 GLU A CA 1
ATOM 4886 C C . GLU A 1 611 ? 0.555 2.182 -41.705 1.00 78.88 611 GLU A C 1
ATOM 4888 O O . GLU A 1 611 ? -0.268 1.606 -42.411 1.00 78.88 611 GLU A O 1
ATOM 4893 N N . MET A 1 612 ? 1.233 3.247 -42.156 1.00 84.62 612 MET A N 1
ATOM 4894 C CA . MET A 1 612 ? 1.106 3.759 -43.533 1.00 84.62 612 MET A CA 1
ATOM 4895 C C . MET A 1 612 ? 1.691 2.798 -44.570 1.00 84.62 612 MET A C 1
ATOM 4897 O O . MET A 1 612 ? 1.084 2.576 -45.619 1.00 84.62 612 MET A O 1
ATOM 4901 N N . ALA A 1 613 ? 2.829 2.166 -44.274 1.00 78.31 613 ALA A N 1
ATOM 4902 C CA . ALA A 1 613 ? 3.373 1.107 -45.120 1.00 78.31 613 ALA A CA 1
ATOM 4903 C C . ALA A 1 613 ? 2.418 -0.096 -45.187 1.00 78.31 613 ALA A C 1
ATOM 4905 O O . ALA A 1 613 ? 2.143 -0.627 -46.263 1.00 78.31 613 ALA A O 1
ATOM 4906 N N . ARG A 1 614 ? 1.825 -0.475 -44.050 1.00 76.00 614 ARG A N 1
ATOM 4907 C CA . ARG A 1 614 ? 0.804 -1.526 -43.974 1.00 76.00 614 ARG A CA 1
ATOM 4908 C C . ARG A 1 614 ? -0.482 -1.158 -44.721 1.00 76.00 614 ARG A C 1
ATOM 4910 O O . ARG A 1 614 ? -1.059 -2.012 -45.388 1.00 76.00 614 ARG A O 1
ATOM 4917 N N . ALA A 1 615 ? -0.927 0.093 -44.663 1.00 79.12 615 ALA A N 1
ATOM 4918 C CA . ALA A 1 615 ? -2.060 0.571 -45.449 1.00 79.12 615 ALA A CA 1
ATOM 4919 C C . ALA A 1 615 ? -1.740 0.553 -46.956 1.00 79.12 615 ALA A C 1
ATOM 4921 O O . ALA A 1 615 ? -2.528 0.027 -47.736 1.00 79.12 615 ALA A O 1
ATOM 4922 N N . SER A 1 616 ? -0.544 1.006 -47.355 1.00 78.44 616 SER A N 1
ATOM 4923 C CA . SER A 1 616 ? -0.056 0.979 -48.748 1.00 78.44 616 SER A CA 1
ATOM 4924 C C . SER A 1 616 ? -0.060 -0.447 -49.294 1.00 78.44 616 SER A C 1
ATOM 4926 O O . SER A 1 616 ? -0.520 -0.705 -50.407 1.00 78.44 616 SER A O 1
ATOM 4928 N N . TRP A 1 617 ? 0.361 -1.397 -48.461 1.00 72.25 617 TRP A N 1
ATOM 4929 C CA . TRP A 1 617 ? 0.319 -2.821 -48.756 1.00 72.25 617 TRP A CA 1
ATOM 4930 C C . TRP A 1 617 ? -1.100 -3.358 -48.989 1.00 72.25 617 TRP A C 1
ATOM 4932 O O . TRP A 1 617 ? -1.355 -4.064 -49.975 1.00 72.25 617 TRP A O 1
ATOM 4942 N N . LEU A 1 618 ? -2.032 -3.020 -48.093 1.00 73.00 618 LEU A N 1
ATOM 4943 C CA . LEU A 1 618 ? -3.434 -3.431 -48.188 1.00 73.00 618 LEU A CA 1
ATOM 4944 C C . LEU A 1 618 ? -4.125 -2.831 -49.422 1.00 73.00 618 LEU A C 1
ATOM 4946 O O . LEU A 1 618 ? -4.947 -3.510 -50.031 1.00 73.00 618 LEU A O 1
ATOM 4950 N N . CYS A 1 619 ? -3.725 -1.630 -49.843 1.00 78.50 619 CYS A N 1
ATOM 4951 C CA . CYS A 1 619 ? -4.207 -0.963 -51.058 1.00 78.50 619 CYS A CA 1
ATOM 4952 C C . CYS A 1 619 ? -3.519 -1.434 -52.353 1.00 78.50 619 CYS A C 1
ATOM 4954 O O . CYS A 1 619 ? -3.768 -0.874 -53.416 1.00 78.50 619 CYS A O 1
ATOM 4956 N N . GLY A 1 620 ? -2.623 -2.426 -52.292 1.00 76.88 620 GLY A N 1
ATOM 4957 C CA . GLY A 1 620 ? -1.930 -2.931 -53.480 1.00 76.88 620 GLY A CA 1
ATOM 4958 C C . GLY A 1 620 ? -0.879 -1.974 -54.054 1.00 76.88 620 GLY A C 1
ATOM 4959 O O . GLY A 1 620 ? -0.606 -2.034 -55.249 1.00 76.88 620 GLY A O 1
ATOM 4960 N N . ARG A 1 621 ? -0.269 -1.121 -53.218 1.00 78.81 621 ARG A N 1
ATOM 4961 C CA . ARG A 1 621 ? 0.845 -0.216 -53.562 1.00 78.81 621 ARG A CA 1
ATOM 4962 C C . ARG A 1 621 ? 2.162 -0.697 -52.921 1.00 78.81 621 ARG A C 1
ATOM 4964 O O . ARG A 1 621 ? 2.642 -0.079 -51.967 1.00 78.81 621 ARG A O 1
ATOM 4971 N N . PRO A 1 622 ? 2.739 -1.822 -53.382 1.00 71.00 622 PRO A N 1
ATOM 4972 C CA . PRO A 1 622 ? 3.911 -2.434 -52.750 1.00 71.00 622 PRO A CA 1
ATOM 4973 C C . PRO A 1 622 ? 5.160 -1.537 -52.791 1.00 71.00 622 PRO A C 1
ATOM 4975 O O . PRO A 1 622 ? 5.902 -1.499 -51.818 1.00 71.00 622 PRO A O 1
ATOM 4978 N N . ASP A 1 623 ? 5.348 -0.757 -53.859 1.00 75.19 623 ASP A N 1
ATOM 4979 C CA . ASP A 1 623 ? 6.496 0.153 -54.070 1.00 75.19 623 ASP A CA 1
ATOM 4980 C C . ASP A 1 623 ? 6.563 1.254 -53.020 1.00 75.19 623 ASP A C 1
ATOM 4982 O O . ASP A 1 623 ? 7.609 1.510 -52.430 1.00 75.19 623 ASP A O 1
ATOM 4986 N N . GLN A 1 624 ? 5.411 1.841 -52.712 1.00 79.81 624 GLN A N 1
ATOM 4987 C CA . GLN A 1 624 ? 5.292 2.863 -51.681 1.00 79.81 624 GLN A CA 1
ATOM 4988 C C . GLN A 1 624 ? 5.494 2.284 -50.270 1.00 79.81 624 GLN A C 1
ATOM 4990 O O . GLN A 1 624 ? 6.103 2.930 -49.409 1.00 79.81 624 GLN A O 1
ATOM 4995 N N . ALA A 1 625 ? 4.991 1.068 -50.027 1.00 74.38 625 ALA A N 1
ATOM 4996 C CA . ALA A 1 625 ? 5.163 0.377 -48.753 1.00 74.38 625 ALA A CA 1
ATOM 4997 C C . ALA A 1 625 ? 6.644 0.074 -48.490 1.00 74.38 625 ALA A C 1
ATOM 4999 O O . ALA A 1 625 ? 7.152 0.370 -47.412 1.00 74.38 625 ALA A O 1
ATOM 5000 N N . GLU A 1 626 ? 7.341 -0.459 -49.489 1.00 75.00 626 GLU A N 1
ATOM 5001 C CA . GLU A 1 626 ? 8.748 -0.832 -49.399 1.00 75.00 626 GLU A CA 1
ATOM 5002 C C . GLU A 1 626 ? 9.665 0.374 -49.180 1.00 75.00 626 GLU A C 1
ATOM 5004 O O . GLU A 1 626 ? 10.438 0.369 -48.227 1.00 75.00 626 GLU A O 1
ATOM 5009 N N . ASP A 1 627 ? 9.533 1.440 -49.976 1.00 78.38 627 ASP A N 1
ATOM 5010 C CA . ASP A 1 627 ? 10.331 2.668 -49.818 1.00 78.38 627 ASP A CA 1
ATOM 5011 C C . ASP A 1 627 ? 10.163 3.287 -48.415 1.00 78.38 627 ASP A C 1
ATOM 5013 O O . ASP A 1 627 ? 11.095 3.812 -47.801 1.00 78.38 627 ASP A O 1
ATOM 5017 N N . THR A 1 628 ? 8.961 3.187 -47.844 1.00 78.31 628 THR A N 1
ATOM 5018 C CA . THR A 1 628 ? 8.691 3.635 -46.470 1.00 78.31 628 THR A CA 1
ATOM 5019 C C . THR A 1 628 ? 9.357 2.728 -45.433 1.00 78.31 628 THR A C 1
ATOM 5021 O O . THR A 1 628 ? 9.951 3.221 -44.473 1.00 78.31 628 THR A O 1
ATOM 5024 N N . LEU A 1 629 ? 9.302 1.410 -45.619 1.00 76.56 629 LEU A N 1
ATOM 5025 C CA . LEU A 1 629 ? 9.896 0.444 -44.695 1.00 76.56 629 LEU A CA 1
ATOM 5026 C C . LEU A 1 629 ? 11.429 0.436 -44.747 1.00 76.56 629 LEU A C 1
ATOM 5028 O O . LEU A 1 629 ? 12.057 0.299 -43.699 1.00 76.56 629 LEU A O 1
ATOM 5032 N N . LEU A 1 630 ? 12.032 0.622 -45.923 1.00 77.06 630 LEU A N 1
ATOM 5033 C CA . LEU A 1 630 ? 13.484 0.739 -46.087 1.00 77.06 630 LEU A CA 1
ATOM 5034 C C . LEU A 1 630 ? 14.014 1.976 -45.356 1.00 77.06 630 LEU A C 1
ATOM 5036 O O . LEU A 1 630 ? 14.951 1.872 -44.568 1.00 77.06 630 LEU A O 1
ATOM 5040 N N . ARG A 1 631 ? 13.337 3.123 -45.490 1.00 76.19 631 ARG A N 1
ATOM 5041 C CA . ARG A 1 631 ? 13.677 4.337 -44.727 1.00 76.19 631 ARG A CA 1
ATOM 5042 C C . ARG A 1 631 ? 13.543 4.142 -43.215 1.00 76.19 631 ARG A C 1
ATOM 5044 O O . ARG A 1 631 ? 14.390 4.615 -42.459 1.00 76.19 631 ARG A O 1
ATOM 5051 N N . LEU A 1 632 ? 12.505 3.430 -42.766 1.00 75.12 632 LEU A N 1
ATOM 5052 C CA . LEU A 1 632 ? 12.316 3.082 -41.350 1.00 75.12 632 LEU A CA 1
ATOM 5053 C C . LEU A 1 632 ? 13.390 2.129 -40.820 1.00 75.12 632 LEU A C 1
ATOM 5055 O O . LEU A 1 632 ? 13.746 2.181 -39.641 1.00 75.12 632 LEU A O 1
ATOM 5059 N N . TRP A 1 633 ? 13.892 1.249 -41.679 1.00 72.25 633 TRP A N 1
ATOM 5060 C CA . TRP A 1 633 ? 14.978 0.341 -41.354 1.00 72.25 633 TRP A CA 1
ATOM 5061 C C . TRP A 1 633 ? 16.320 1.081 -41.226 1.00 72.25 633 TRP A C 1
ATOM 5063 O O . TRP A 1 633 ? 17.071 0.850 -40.275 1.00 72.25 633 TRP A O 1
ATOM 5073 N N . GLU A 1 634 ? 16.596 2.016 -42.137 1.00 71.44 634 GLU A N 1
ATOM 5074 C CA . GLU A 1 634 ? 17.843 2.790 -42.200 1.00 71.44 634 GLU A CA 1
ATOM 5075 C C . GLU A 1 634 ? 17.971 3.869 -41.110 1.00 71.44 634 GLU A C 1
ATOM 5077 O O . GLU A 1 634 ? 19.086 4.248 -40.750 1.00 71.44 634 GLU A O 1
ATOM 5082 N N . SER A 1 635 ? 16.866 4.338 -40.515 1.00 68.06 635 SER A N 1
ATOM 5083 C CA . SER A 1 635 ? 16.865 5.479 -39.582 1.00 68.06 635 SER A CA 1
ATOM 5084 C C . SER A 1 635 ? 17.517 5.243 -38.199 1.00 68.06 635 SER A C 1
ATOM 5086 O O . SER A 1 635 ? 17.520 6.152 -37.372 1.00 68.06 635 SER A O 1
ATOM 5088 N N . GLY A 1 636 ? 18.109 4.073 -37.931 1.00 57.69 636 GLY A N 1
ATOM 5089 C CA . GLY A 1 636 ? 19.131 3.898 -36.883 1.00 57.69 636 GLY A CA 1
ATOM 5090 C C . GLY A 1 636 ? 18.698 3.595 -35.424 1.00 57.69 636 GLY A C 1
ATOM 5091 O O . GLY A 1 636 ? 17.755 4.144 -34.864 1.00 57.69 636 GLY A O 1
ATOM 5092 N N . THR A 1 637 ? 19.469 2.666 -34.835 1.00 46.03 637 THR A N 1
ATOM 5093 C CA . THR A 1 637 ? 19.791 2.244 -33.437 1.00 46.03 637 THR A CA 1
ATOM 5094 C C . THR A 1 637 ? 18.880 2.428 -32.205 1.00 46.03 637 THR A C 1
ATOM 5096 O O . THR A 1 637 ? 19.113 1.678 -31.260 1.00 46.03 637 THR A O 1
ATOM 5099 N N . GLN A 1 638 ? 17.851 3.282 -32.152 1.00 51.69 638 GLN A N 1
ATOM 5100 C CA . GLN A 1 638 ? 16.997 3.408 -30.939 1.00 51.69 638 GLN A CA 1
ATOM 5101 C C . GLN A 1 638 ? 15.628 2.709 -31.016 1.00 51.69 638 GLN A C 1
ATOM 5103 O O . GLN A 1 638 ? 14.869 2.712 -30.047 1.00 51.69 638 GLN A O 1
ATOM 5108 N N . THR A 1 639 ? 15.298 2.072 -32.139 1.00 59.47 639 THR A N 1
ATOM 5109 C CA . THR A 1 639 ? 14.041 1.330 -32.302 1.00 59.47 639 THR A CA 1
ATOM 5110 C C . THR A 1 639 ? 14.085 -0.048 -31.618 1.00 59.47 639 THR A C 1
ATOM 5112 O O . THR A 1 639 ? 15.047 -0.794 -31.835 1.00 59.47 639 THR A O 1
ATOM 5115 N N . PRO A 1 640 ? 13.057 -0.421 -30.820 1.00 70.12 640 PRO A N 1
ATOM 5116 C CA . PRO A 1 640 ? 12.991 -1.716 -30.139 1.00 70.12 640 PRO A CA 1
ATOM 5117 C C . PRO A 1 640 ? 13.120 -2.906 -31.099 1.00 70.12 640 PRO A C 1
ATOM 5119 O O . PRO A 1 640 ? 12.589 -2.862 -32.210 1.00 70.12 640 PRO A O 1
ATOM 5122 N N . VAL A 1 641 ? 13.749 -3.994 -30.638 1.00 67.00 641 VAL A N 1
ATOM 5123 C CA . VAL A 1 641 ? 13.958 -5.251 -31.392 1.00 67.00 641 VAL A CA 1
ATOM 5124 C C . VAL A 1 641 ? 12.666 -5.737 -32.063 1.00 67.00 641 VAL A C 1
ATOM 5126 O O . VAL A 1 641 ? 12.660 -6.011 -33.262 1.00 67.00 641 VAL A O 1
ATOM 5129 N N . ARG A 1 642 ? 11.546 -5.726 -31.325 1.00 68.56 642 ARG A N 1
ATOM 5130 C CA . ARG A 1 642 ? 10.208 -6.096 -31.825 1.00 68.56 642 ARG A CA 1
ATOM 5131 C C . ARG A 1 642 ? 9.772 -5.299 -33.055 1.00 68.56 642 ARG A C 1
ATOM 5133 O O . ARG A 1 642 ? 9.230 -5.865 -33.997 1.00 68.56 642 ARG A O 1
ATOM 5140 N N . PHE A 1 643 ? 10.016 -3.990 -33.052 1.00 71.25 643 PHE A N 1
ATOM 5141 C CA . PHE A 1 643 ? 9.597 -3.099 -34.133 1.00 71.25 643 PHE A CA 1
ATOM 5142 C C . PHE A 1 643 ? 10.441 -3.313 -35.393 1.00 71.25 643 PHE A C 1
ATOM 5144 O O . PHE A 1 643 ? 9.905 -3.369 -36.495 1.00 71.25 643 PHE A O 1
ATOM 5151 N N . LYS A 1 644 ? 11.755 -3.516 -35.232 1.00 72.00 644 LYS A N 1
ATOM 5152 C CA . LYS A 1 644 ? 12.636 -3.881 -36.349 1.00 72.00 644 LYS A CA 1
ATOM 5153 C C . LYS A 1 644 ? 12.217 -5.213 -36.970 1.00 72.00 644 LYS A C 1
ATOM 5155 O O . LYS A 1 644 ? 12.115 -5.297 -38.187 1.00 72.00 644 LYS A O 1
ATOM 5160 N N . LEU A 1 645 ? 11.883 -6.207 -36.144 1.00 69.94 645 LEU A N 1
ATOM 5161 C CA . LEU A 1 645 ? 11.407 -7.502 -36.627 1.00 69.94 645 LEU A CA 1
ATOM 5162 C C . LEU A 1 645 ? 10.110 -7.363 -37.443 1.00 69.94 645 LEU A C 1
ATOM 5164 O O . LEU A 1 645 ? 10.011 -7.932 -38.525 1.00 69.94 645 LEU A O 1
ATOM 5168 N N . GLN A 1 646 ? 9.151 -6.554 -36.980 1.00 68.69 646 GLN A N 1
ATOM 5169 C CA . GLN A 1 646 ? 7.913 -6.256 -37.718 1.00 68.69 646 GLN A CA 1
ATOM 5170 C C . GLN A 1 646 ? 8.177 -5.595 -39.081 1.00 68.69 646 GLN A C 1
ATOM 5172 O O . GLN A 1 646 ? 7.610 -6.020 -40.088 1.00 68.69 646 GLN A O 1
ATOM 5177 N N . VAL A 1 647 ? 9.069 -4.599 -39.133 1.00 75.00 647 VAL A N 1
ATOM 5178 C CA . VAL A 1 647 ? 9.469 -3.921 -40.380 1.00 75.00 647 VAL A CA 1
ATOM 5179 C C . VAL A 1 647 ? 10.109 -4.907 -41.366 1.00 75.00 647 VAL A C 1
ATOM 5181 O O . VAL A 1 647 ? 9.717 -4.932 -42.532 1.00 75.00 647 VAL A O 1
ATOM 5184 N N . SER A 1 648 ? 11.029 -5.766 -40.910 1.00 74.44 648 SER A N 1
ATOM 5185 C CA . SER A 1 648 ? 11.660 -6.781 -41.769 1.00 74.44 648 SER A CA 1
ATOM 5186 C C . SER A 1 648 ? 10.666 -7.801 -42.324 1.00 74.44 648 SER A C 1
ATOM 5188 O O . SER A 1 648 ? 10.790 -8.219 -43.476 1.00 74.44 648 SER A O 1
ATOM 5190 N N . CYS A 1 649 ? 9.666 -8.197 -41.530 1.00 68.06 649 CYS A N 1
ATOM 5191 C CA . CYS A 1 649 ? 8.633 -9.124 -41.987 1.00 68.06 649 CYS A CA 1
ATOM 5192 C C . CYS A 1 649 ? 7.781 -8.493 -43.095 1.00 68.06 649 CYS A C 1
ATOM 5194 O O . CYS A 1 649 ? 7.555 -9.107 -44.136 1.00 68.06 649 CYS A O 1
ATOM 5196 N N . LEU A 1 650 ? 7.340 -7.246 -42.917 1.00 68.31 650 LEU A N 1
ATOM 5197 C CA . LEU A 1 650 ? 6.513 -6.585 -43.926 1.00 68.31 650 LEU A CA 1
ATOM 5198 C C . LEU A 1 650 ? 7.299 -6.298 -45.222 1.00 68.31 650 LEU A C 1
ATOM 5200 O O . LEU A 1 650 ? 6.734 -6.446 -46.302 1.00 68.31 650 LEU A O 1
ATOM 5204 N N . LEU A 1 651 ? 8.600 -5.980 -45.129 1.00 71.81 651 LEU A N 1
ATOM 5205 C CA . LEU A 1 651 ? 9.512 -5.876 -46.284 1.00 71.81 651 LEU A CA 1
ATOM 5206 C C . LEU A 1 651 ? 9.612 -7.195 -47.055 1.00 71.81 651 LEU A C 1
ATOM 5208 O O . LEU A 1 651 ? 9.501 -7.213 -48.275 1.00 71.81 651 LEU A O 1
ATOM 5212 N N . THR A 1 652 ? 9.764 -8.305 -46.335 1.00 69.81 652 THR A N 1
ATOM 5213 C CA . THR A 1 652 ? 9.857 -9.643 -46.934 1.00 69.81 652 THR A CA 1
ATOM 5214 C C . THR A 1 652 ? 8.581 -10.000 -47.692 1.00 69.81 652 THR A C 1
ATOM 5216 O O . THR A 1 652 ? 8.639 -10.399 -48.853 1.00 69.81 652 THR A O 1
ATOM 5219 N N . LEU A 1 653 ? 7.416 -9.778 -47.072 1.00 64.44 653 LEU A N 1
ATOM 5220 C CA . LEU A 1 653 ? 6.128 -9.977 -47.737 1.00 64.44 653 LEU A CA 1
ATOM 5221 C C . LEU A 1 653 ? 5.995 -9.086 -48.977 1.00 64.44 653 LEU A C 1
ATOM 5223 O O . LEU A 1 653 ? 5.430 -9.536 -49.975 1.00 64.44 653 LEU A O 1
ATOM 5227 N N . ALA A 1 654 ? 6.530 -7.859 -48.928 1.00 65.00 654 ALA A N 1
ATOM 5228 C CA . ALA A 1 654 ? 6.497 -6.919 -50.041 1.00 65.00 654 ALA A CA 1
ATOM 5229 C C . ALA A 1 654 ? 7.258 -7.401 -51.276 1.00 65.00 654 ALA A C 1
ATOM 5231 O O . ALA A 1 654 ? 6.683 -7.409 -52.369 1.00 65.00 654 ALA A O 1
ATOM 5232 N N . MET A 1 655 ? 8.487 -7.876 -51.082 1.00 67.88 655 MET A N 1
ATOM 5233 C CA . MET A 1 655 ? 9.319 -8.450 -52.143 1.00 67.88 655 MET A CA 1
ATOM 5234 C C . MET A 1 655 ? 8.645 -9.681 -52.775 1.00 67.88 655 MET A C 1
ATOM 5236 O O . MET A 1 655 ? 8.509 -9.767 -53.998 1.00 67.88 655 MET A O 1
ATOM 5240 N N . GLU A 1 656 ? 8.093 -10.582 -51.953 1.00 62.06 656 GLU A N 1
ATOM 5241 C CA . GLU A 1 656 ? 7.451 -11.812 -52.437 1.00 62.06 656 GLU A CA 1
ATOM 5242 C C . GLU A 1 656 ? 6.256 -11.559 -53.369 1.00 62.06 656 GLU A C 1
ATOM 5244 O O . GLU A 1 656 ? 6.070 -12.270 -54.358 1.00 62.06 656 GLU A O 1
ATOM 5249 N N . ARG A 1 657 ? 5.423 -10.545 -53.095 1.00 61.28 657 ARG A N 1
ATOM 5250 C CA . ARG A 1 657 ? 4.233 -10.254 -53.925 1.00 61.28 657 ARG A CA 1
ATOM 5251 C C . ARG A 1 657 ? 4.584 -9.675 -55.293 1.00 61.28 657 ARG A C 1
ATOM 5253 O O . ARG A 1 657 ? 3.750 -9.756 -56.193 1.00 61.28 657 ARG A O 1
ATOM 5260 N N . ARG A 1 658 ? 5.797 -9.143 -55.469 1.00 61.88 658 ARG A N 1
ATOM 5261 C CA . ARG A 1 658 ? 6.343 -8.787 -56.789 1.00 61.88 658 ARG A CA 1
ATOM 5262 C C . ARG A 1 658 ? 6.974 -9.965 -57.526 1.00 61.88 658 ARG A C 1
ATOM 5264 O O . ARG A 1 658 ? 7.369 -9.821 -58.678 1.00 61.88 658 ARG A O 1
ATOM 5271 N N . GLY A 1 659 ? 7.047 -11.130 -56.886 1.00 59.22 659 GLY A N 1
ATOM 5272 C CA . GLY A 1 659 ? 7.779 -12.279 -57.407 1.00 59.22 659 GLY A CA 1
ATOM 5273 C C . GLY A 1 659 ? 9.294 -12.142 -57.254 1.00 59.22 659 GLY A C 1
ATOM 5274 O O . GLY A 1 659 ? 10.022 -12.916 -57.872 1.00 59.22 659 GLY A O 1
ATOM 5275 N N . GLU A 1 660 ? 9.762 -11.186 -56.449 1.00 63.53 660 GLU A N 1
ATOM 5276 C CA . GLU A 1 660 ? 11.169 -11.037 -56.094 1.00 63.53 660 GLU A CA 1
ATOM 5277 C C . GLU A 1 660 ? 11.498 -11.941 -54.904 1.00 63.53 660 GLU A C 1
ATOM 5279 O O . GLU A 1 660 ? 10.681 -12.146 -54.003 1.00 63.53 660 GLU A O 1
ATOM 5284 N N . GLU A 1 661 ? 12.701 -12.512 -54.902 1.00 58.69 661 GLU A N 1
ATOM 5285 C CA . GLU A 1 661 ? 13.123 -13.359 -53.793 1.00 58.69 661 GLU A CA 1
ATOM 5286 C C . GLU A 1 661 ? 13.612 -12.508 -52.610 1.00 58.69 661 GLU A C 1
ATOM 5288 O O . GLU A 1 661 ? 14.397 -11.576 -52.820 1.00 58.69 661 GLU A O 1
ATOM 5293 N N . PRO A 1 662 ? 13.217 -12.836 -51.361 1.00 60.97 662 PRO A N 1
ATOM 5294 C CA . PRO A 1 662 ? 13.759 -12.179 -50.180 1.00 60.97 662 PRO A CA 1
ATOM 5295 C C . PRO A 1 662 ? 15.283 -12.282 -50.174 1.00 60.97 662 PRO A C 1
ATOM 5297 O O . PRO A 1 662 ? 15.847 -13.379 -50.228 1.00 60.97 662 PRO A O 1
ATOM 5300 N N . CYS A 1 663 ? 15.972 -11.143 -50.115 1.00 63.94 663 CYS A N 1
ATOM 5301 C CA . CYS A 1 663 ? 17.426 -11.145 -50.150 1.00 63.94 663 CYS A CA 1
ATOM 5302 C C . CYS A 1 663 ? 17.993 -11.817 -48.885 1.00 63.94 663 CYS A C 1
ATOM 5304 O O . CYS A 1 663 ? 17.518 -11.598 -47.768 1.00 63.94 663 CYS A O 1
ATOM 5306 N N . SER A 1 664 ? 19.035 -12.639 -49.052 1.00 62.72 664 SER A N 1
ATOM 5307 C CA . SER A 1 664 ? 19.651 -13.437 -47.974 1.00 62.72 664 SER A CA 1
ATOM 5308 C C . SER A 1 664 ? 20.068 -12.599 -46.762 1.00 62.72 664 SER A C 1
ATOM 5310 O O . SER A 1 664 ? 20.009 -13.059 -45.621 1.00 62.72 664 SER A O 1
ATOM 5312 N N . TRP A 1 665 ? 20.430 -11.340 -47.003 1.00 68.38 665 TRP A N 1
ATOM 5313 C CA . TRP A 1 665 ? 20.722 -10.362 -45.967 1.00 68.38 665 TRP A CA 1
ATOM 5314 C C . TRP A 1 665 ? 19.513 -10.061 -45.064 1.00 68.38 665 TRP A C 1
ATOM 5316 O O . TRP A 1 665 ? 19.669 -10.062 -43.845 1.00 68.38 665 TRP A O 1
ATOM 5326 N N . LEU A 1 666 ? 18.310 -9.860 -45.616 1.00 65.94 666 LEU A N 1
ATOM 5327 C CA . LEU A 1 666 ? 17.107 -9.526 -44.839 1.00 65.94 666 LEU A CA 1
ATOM 5328 C C . LEU A 1 666 ? 16.672 -10.703 -43.955 1.00 65.94 666 LEU A C 1
ATOM 5330 O O . LEU A 1 666 ? 16.396 -10.520 -42.770 1.00 65.94 666 LEU A O 1
ATOM 5334 N N . LEU A 1 667 ? 16.723 -11.921 -44.501 1.00 63.00 667 LEU A N 1
ATOM 5335 C CA . LEU A 1 667 ? 16.468 -13.157 -43.754 1.00 63.00 667 LEU A CA 1
ATOM 5336 C C . LEU A 1 667 ? 17.477 -13.345 -42.607 1.00 63.00 667 LEU A C 1
ATOM 5338 O O . LEU A 1 667 ? 17.098 -13.712 -41.495 1.00 63.00 667 LEU A O 1
ATOM 5342 N N . HIS A 1 668 ? 18.756 -13.023 -42.833 1.00 66.44 668 HIS A N 1
ATOM 5343 C CA . HIS A 1 668 ? 19.780 -13.050 -41.786 1.00 66.44 668 HIS A CA 1
ATOM 5344 C C . HIS A 1 668 ? 19.520 -12.007 -40.684 1.00 66.44 668 HIS A C 1
ATOM 5346 O O . HIS A 1 668 ? 19.735 -12.286 -39.504 1.00 66.44 668 HIS A O 1
ATOM 5352 N N . GLN A 1 669 ? 19.044 -10.808 -41.034 1.00 67.56 669 GLN A N 1
ATOM 5353 C CA . GLN A 1 669 ? 18.687 -9.778 -40.050 1.00 67.56 669 GLN A CA 1
ATOM 5354 C C . GLN A 1 669 ? 17.459 -10.174 -39.221 1.00 67.56 669 GLN A C 1
ATOM 5356 O O . GLN A 1 669 ? 17.470 -10.015 -38.002 1.00 67.56 669 GLN A O 1
ATOM 5361 N N . MET A 1 670 ? 16.430 -10.747 -39.851 1.00 66.00 670 MET A N 1
ATOM 5362 C CA . MET A 1 670 ? 15.258 -11.289 -39.153 1.00 66.00 670 MET A CA 1
ATOM 5363 C C . MET A 1 670 ? 15.647 -12.377 -38.156 1.00 66.00 670 MET A C 1
ATOM 5365 O O . MET A 1 670 ? 15.133 -12.399 -37.037 1.00 66.00 670 MET A O 1
ATOM 5369 N N . ASN A 1 671 ? 16.599 -13.233 -38.533 1.00 61.72 671 ASN A N 1
ATOM 5370 C CA . ASN A 1 671 ? 17.141 -14.258 -37.652 1.00 61.72 671 ASN A CA 1
ATOM 5371 C C . ASN A 1 671 ? 17.845 -13.638 -36.431 1.00 61.72 671 ASN A C 1
ATOM 5373 O O . ASN A 1 671 ? 17.479 -13.916 -35.292 1.00 61.72 671 ASN A O 1
ATOM 5377 N N . ALA A 1 672 ? 18.772 -12.703 -36.659 1.00 65.75 672 ALA A N 1
ATOM 5378 C CA . ALA A 1 672 ? 19.509 -12.027 -35.588 1.00 65.75 672 ALA A CA 1
ATOM 5379 C C . ALA A 1 672 ? 18.613 -11.196 -34.644 1.00 65.75 672 ALA A C 1
ATOM 5381 O O . ALA A 1 672 ? 18.928 -11.034 -33.465 1.00 65.75 672 ALA A O 1
ATOM 5382 N N . LEU A 1 673 ? 17.502 -10.646 -35.146 1.00 66.19 673 LEU A N 1
ATOM 5383 C CA . LEU A 1 673 ? 16.518 -9.929 -34.328 1.00 66.19 673 LEU A CA 1
ATOM 5384 C C . LEU A 1 673 ? 15.631 -10.879 -33.519 1.00 66.19 673 LEU A C 1
ATOM 5386 O O . LEU A 1 673 ? 15.333 -10.588 -32.363 1.00 66.19 673 LEU A O 1
ATOM 5390 N N . SER A 1 674 ? 15.242 -12.016 -34.097 1.00 58.53 674 SER A N 1
ATOM 5391 C CA . SER A 1 674 ? 14.452 -13.042 -33.403 1.00 58.53 674 SER A CA 1
ATOM 5392 C C . SER A 1 674 ? 15.238 -13.688 -32.255 1.00 58.53 674 SER A C 1
ATOM 5394 O O . SER A 1 674 ? 14.656 -14.011 -31.224 1.00 58.53 674 SER A O 1
ATOM 5396 N N . GLU A 1 675 ? 16.567 -13.794 -32.376 1.00 60.19 675 GLU A N 1
ATOM 5397 C CA . GLU A 1 675 ? 17.457 -14.228 -31.283 1.00 60.19 675 GLU A CA 1
ATOM 5398 C C . GLU A 1 675 ? 17.425 -13.289 -30.066 1.00 60.19 675 GLU A C 1
ATOM 5400 O O . GLU A 1 675 ? 17.600 -13.732 -28.932 1.00 60.19 675 GLU A O 1
ATOM 5405 N N . GLN A 1 676 ? 17.211 -11.989 -30.283 1.00 61.44 676 GLN A N 1
ATOM 5406 C CA . GLN A 1 676 ? 17.231 -10.984 -29.218 1.00 61.44 676 GLN A CA 1
ATOM 5407 C C . GLN A 1 676 ? 15.898 -10.881 -28.459 1.00 61.44 676 GLN A C 1
ATOM 5409 O O . GLN A 1 676 ? 15.901 -10.454 -27.305 1.00 61.44 676 GLN A O 1
ATOM 5414 N N . ASP A 1 677 ? 14.770 -11.264 -29.072 1.00 54.22 677 ASP A N 1
ATOM 5415 C CA . ASP A 1 677 ? 13.453 -11.338 -28.414 1.00 54.22 677 ASP A CA 1
ATOM 5416 C C . ASP A 1 677 ? 12.680 -12.614 -28.809 1.00 54.22 677 ASP A C 1
ATOM 5418 O O . ASP A 1 677 ? 11.712 -12.566 -29.575 1.00 54.22 677 ASP A O 1
ATOM 5422 N N . PRO A 1 678 ? 13.101 -13.772 -28.272 1.00 48.88 678 PRO A N 1
ATOM 5423 C CA . PRO A 1 678 ? 12.600 -15.084 -28.671 1.00 48.88 678 PRO A CA 1
ATOM 5424 C C . PRO A 1 678 ? 11.103 -15.335 -28.424 1.00 48.88 678 PRO A C 1
ATOM 5426 O O . PRO A 1 678 ? 10.536 -16.269 -28.985 1.00 48.88 678 PRO A O 1
ATOM 5429 N N . LEU A 1 679 ? 10.462 -14.550 -27.552 1.00 44.00 679 LEU A N 1
ATOM 5430 C CA . LEU A 1 679 ? 9.055 -14.727 -27.164 1.00 44.00 679 LEU A CA 1
ATOM 5431 C C . LEU A 1 679 ? 8.091 -13.899 -28.025 1.00 44.00 679 LEU A C 1
ATOM 5433 O O . LEU A 1 679 ? 6.877 -13.964 -27.831 1.00 44.00 679 LEU A O 1
ATOM 5437 N N . PHE A 1 680 ? 8.610 -13.091 -28.950 1.00 47.56 680 PHE A N 1
ATOM 5438 C CA . PHE A 1 680 ? 7.810 -12.213 -29.788 1.00 47.56 680 PHE A CA 1
ATOM 5439 C C . PHE A 1 680 ? 7.736 -12.735 -31.226 1.00 47.56 680 PHE A C 1
ATOM 5441 O O . PHE A 1 680 ? 8.688 -12.624 -31.992 1.00 47.56 680 PHE A O 1
ATOM 5448 N N . LEU A 1 681 ? 6.568 -13.261 -31.608 1.00 52.59 681 LEU A N 1
ATOM 5449 C CA . LEU A 1 681 ? 6.312 -13.788 -32.948 1.00 52.59 681 LEU A CA 1
ATOM 5450 C C . LEU A 1 681 ? 5.238 -12.946 -33.661 1.00 52.59 681 LEU A C 1
ATOM 5452 O O . LEU A 1 681 ? 4.045 -13.222 -33.495 1.00 52.59 681 LEU A O 1
ATOM 5456 N N . PRO A 1 682 ? 5.614 -11.907 -34.432 1.00 52.06 682 PRO A N 1
ATOM 5457 C CA . PRO A 1 682 ? 4.635 -11.092 -35.140 1.00 52.06 682 PRO A CA 1
ATOM 5458 C C . PRO A 1 682 ? 3.885 -11.928 -36.187 1.00 52.06 682 PRO A C 1
ATOM 5460 O O . PRO A 1 682 ? 4.435 -12.856 -36.779 1.00 52.06 682 PRO A O 1
ATOM 5463 N N . MET A 1 683 ? 2.613 -11.602 -36.413 1.00 50.34 683 MET A N 1
ATOM 5464 C CA . MET A 1 683 ? 1.724 -12.329 -37.328 1.00 50.34 683 MET A CA 1
ATOM 5465 C C . MET A 1 683 ? 2.300 -12.413 -38.750 1.00 50.34 683 MET A C 1
ATOM 5467 O O 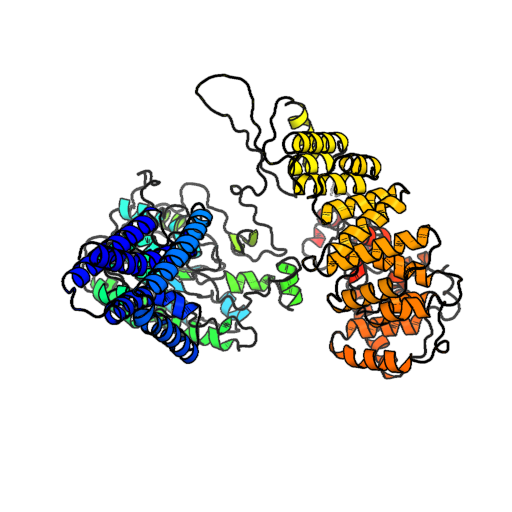. MET A 1 683 ? 2.179 -13.433 -39.421 1.00 50.34 683 MET A O 1
ATOM 5471 N N . GLU A 1 684 ? 2.979 -11.361 -39.197 1.00 56.84 684 GLU A N 1
ATOM 5472 C CA . GLU A 1 684 ? 3.653 -11.288 -40.490 1.00 56.84 684 GLU A CA 1
ATOM 5473 C C . GLU A 1 684 ? 4.755 -12.350 -40.622 1.00 56.84 684 GLU A C 1
ATOM 5475 O O . GLU A 1 684 ? 4.859 -12.989 -41.665 1.00 56.84 684 GLU A O 1
ATOM 5480 N N . LEU A 1 685 ? 5.520 -12.604 -39.551 1.00 54.78 685 LEU A N 1
ATOM 5481 C CA . LEU A 1 685 ? 6.545 -13.653 -39.519 1.00 54.78 685 LEU A CA 1
ATOM 5482 C C . LEU A 1 685 ? 5.921 -15.046 -39.638 1.00 54.78 685 LEU A C 1
ATOM 5484 O O . LEU A 1 685 ? 6.460 -15.908 -40.323 1.00 54.78 685 LEU A O 1
ATOM 5488 N N . GLN A 1 686 ? 4.752 -15.252 -39.027 1.00 51.19 686 GLN A N 1
ATOM 5489 C CA . GLN A 1 686 ? 4.005 -16.508 -39.127 1.00 51.19 686 GLN A CA 1
ATOM 5490 C C . GLN A 1 686 ? 3.517 -16.755 -40.557 1.00 51.19 686 GLN A C 1
ATOM 5492 O O . GLN A 1 686 ? 3.641 -17.868 -41.057 1.00 51.19 686 GLN A O 1
ATOM 5497 N N . ILE A 1 687 ? 3.022 -15.715 -41.238 1.00 53.97 687 ILE A N 1
ATOM 5498 C CA . ILE A 1 687 ? 2.583 -15.797 -42.639 1.00 53.97 687 ILE A CA 1
ATOM 5499 C C . ILE A 1 687 ? 3.766 -16.118 -43.561 1.00 53.97 687 ILE A C 1
ATOM 5501 O O . ILE A 1 687 ? 3.624 -16.958 -44.445 1.00 53.97 687 ILE A O 1
ATOM 5505 N N . ILE A 1 688 ? 4.928 -15.490 -43.351 1.00 54.75 688 ILE A N 1
ATOM 5506 C CA . ILE A 1 688 ? 6.152 -15.768 -44.124 1.00 54.75 688 ILE A CA 1
ATOM 5507 C C . ILE A 1 688 ? 6.596 -17.215 -43.909 1.00 54.75 688 ILE A C 1
ATOM 5509 O O . ILE A 1 688 ? 6.813 -17.934 -44.877 1.00 54.75 688 ILE A O 1
ATOM 5513 N N . ILE A 1 689 ? 6.657 -17.679 -42.656 1.00 53.75 689 ILE A N 1
ATOM 5514 C CA . ILE A 1 689 ? 7.018 -19.066 -42.328 1.00 53.75 689 ILE A CA 1
ATOM 5515 C C . ILE A 1 689 ? 6.038 -20.053 -42.979 1.00 53.75 689 ILE A C 1
ATOM 5517 O O . ILE A 1 689 ? 6.468 -21.023 -43.596 1.00 53.75 689 ILE A O 1
ATOM 5521 N N . GLN A 1 690 ? 4.730 -19.786 -42.902 1.00 51.38 690 GLN A N 1
ATOM 5522 C CA . GLN A 1 690 ? 3.693 -20.612 -43.526 1.00 51.38 690 GLN A CA 1
ATOM 5523 C C . GLN A 1 690 ? 3.788 -20.623 -45.058 1.00 51.38 690 GLN A C 1
ATOM 5525 O O . GLN A 1 690 ? 3.532 -21.655 -45.669 1.00 51.38 690 GLN A O 1
ATOM 5530 N N . ARG A 1 691 ? 4.157 -19.506 -45.698 1.00 51.53 691 ARG A N 1
ATOM 5531 C CA . ARG A 1 691 ? 4.256 -19.393 -47.165 1.00 51.53 691 ARG A CA 1
ATOM 5532 C C . ARG A 1 691 ? 5.546 -19.969 -47.733 1.00 51.53 691 ARG A C 1
ATOM 5534 O O . ARG A 1 691 ? 5.476 -20.671 -48.737 1.00 51.53 691 ARG A O 1
ATOM 5541 N N . LEU A 1 692 ? 6.683 -19.735 -47.074 1.00 52.75 692 LEU A N 1
ATOM 5542 C CA . LEU A 1 692 ? 7.954 -20.391 -47.398 1.00 52.75 692 LEU A CA 1
ATOM 5543 C C . LEU A 1 692 ? 7.816 -21.913 -47.301 1.00 52.75 692 LEU A C 1
ATOM 5545 O O . LEU A 1 692 ? 8.346 -22.637 -48.134 1.00 52.75 692 LEU A O 1
ATOM 5549 N N . ALA A 1 693 ? 7.038 -22.388 -46.331 1.00 48.12 693 ALA A N 1
ATOM 5550 C CA . ALA A 1 693 ? 6.712 -23.796 -46.181 1.00 48.12 693 ALA A CA 1
ATOM 5551 C C . ALA A 1 693 ? 5.652 -24.341 -47.157 1.00 48.12 693 ALA A C 1
ATOM 5553 O O . ALA A 1 693 ? 5.617 -25.539 -47.429 1.00 48.12 693 ALA A O 1
ATOM 5554 N N . ALA A 1 694 ? 4.752 -23.493 -47.660 1.00 44.84 694 ALA A N 1
ATOM 5555 C CA . ALA A 1 694 ? 3.664 -23.915 -48.541 1.00 44.84 694 ALA A CA 1
ATOM 5556 C C . ALA A 1 694 ? 4.079 -24.064 -50.019 1.00 44.84 694 ALA A C 1
ATOM 5558 O O . ALA A 1 694 ? 3.268 -24.543 -50.815 1.00 44.84 694 ALA A O 1
ATOM 5559 N N . GLY A 1 695 ? 5.286 -23.639 -50.409 1.00 45.59 695 GLY A N 1
ATOM 5560 C CA . GLY A 1 695 ? 5.692 -23.527 -51.813 1.00 45.59 695 GLY A CA 1
ATOM 5561 C C . GLY A 1 695 ? 6.144 -24.833 -52.487 1.00 45.59 695 GLY A C 1
ATOM 5562 O O . GLY A 1 695 ? 7.083 -25.471 -52.031 1.00 45.59 695 GLY A O 1
ATOM 5563 N N . ASP A 1 696 ? 5.576 -25.133 -53.663 1.00 41.28 696 ASP A N 1
ATOM 5564 C CA . ASP A 1 696 ? 6.012 -26.155 -54.647 1.00 41.28 696 ASP A CA 1
ATOM 5565 C C . ASP A 1 696 ? 7.358 -25.813 -55.354 1.00 41.28 696 ASP A C 1
ATOM 5567 O O . ASP A 1 696 ? 7.558 -26.132 -56.529 1.00 41.28 696 ASP A O 1
ATOM 5571 N N . ARG A 1 697 ? 8.290 -25.090 -54.707 1.00 46.94 697 ARG A N 1
ATOM 5572 C CA . ARG A 1 697 ? 9.528 -24.593 -55.353 1.00 46.94 697 ARG A CA 1
ATOM 5573 C C . ARG A 1 697 ? 10.806 -25.184 -54.733 1.00 46.94 697 ARG A C 1
ATOM 5575 O O . ARG A 1 697 ? 10.949 -25.145 -53.512 1.00 46.94 697 ARG A O 1
ATOM 5582 N N . PRO A 1 698 ? 11.782 -25.647 -55.543 1.00 41.81 698 PRO A N 1
ATOM 5583 C CA . PRO A 1 698 ? 13.053 -26.170 -55.037 1.00 41.81 698 PRO A CA 1
ATOM 5584 C C . PRO A 1 698 ? 13.833 -25.117 -54.226 1.00 41.81 698 PRO A C 1
ATOM 5586 O O . PRO A 1 698 ? 14.003 -23.986 -54.683 1.00 41.81 698 PRO A O 1
ATOM 5589 N N . GLY A 1 699 ? 14.325 -25.481 -53.035 1.00 48.97 699 GLY A N 1
ATOM 5590 C CA . GLY A 1 699 ? 15.199 -24.629 -52.209 1.00 48.97 699 GLY A CA 1
ATOM 5591 C C . GLY A 1 699 ? 14.495 -23.639 -51.266 1.00 48.97 699 GLY A C 1
ATOM 5592 O O . GLY A 1 699 ? 15.145 -22.745 -50.725 1.00 48.97 699 GLY A O 1
ATOM 5593 N N . ALA A 1 700 ? 13.178 -23.754 -51.061 1.00 47.22 700 ALA A N 1
ATOM 5594 C CA . ALA A 1 700 ? 12.454 -22.966 -50.053 1.00 47.22 700 ALA A CA 1
ATOM 5595 C C . ALA A 1 700 ? 12.818 -23.377 -48.606 1.00 47.22 700 ALA A C 1
ATOM 5597 O O . ALA A 1 700 ? 12.890 -22.537 -47.708 1.00 47.22 700 ALA A O 1
ATOM 5598 N N . GLU A 1 701 ? 13.142 -24.655 -48.401 1.00 47.28 701 GLU A N 1
ATOM 5599 C CA . GLU A 1 701 ? 13.444 -25.250 -47.093 1.00 47.28 701 GLU A CA 1
ATOM 5600 C C . GLU A 1 701 ? 14.805 -24.810 -46.534 1.00 47.28 701 GLU A C 1
ATOM 5602 O O . GLU A 1 701 ? 14.871 -24.367 -45.390 1.00 47.28 701 GLU A O 1
ATOM 5607 N N . GLU A 1 702 ? 15.868 -24.796 -47.349 1.00 50.75 702 GLU A N 1
ATOM 5608 C CA . GLU A 1 702 ? 17.203 -24.292 -46.961 1.00 50.75 702 GLU A CA 1
ATOM 5609 C C . GLU A 1 702 ? 17.179 -22.824 -46.501 1.00 50.75 702 GLU A C 1
ATOM 5611 O O . GLU A 1 702 ? 17.993 -22.406 -45.676 1.00 50.75 702 GLU A O 1
ATOM 5616 N N . ARG A 1 703 ? 16.224 -22.038 -47.014 1.00 50.41 703 ARG A N 1
ATOM 5617 C CA . ARG A 1 703 ? 16.067 -20.608 -46.714 1.00 50.41 703 ARG A CA 1
ATOM 5618 C C . ARG A 1 703 ? 15.198 -20.343 -45.487 1.00 50.41 703 ARG A C 1
ATOM 5620 O O . ARG A 1 703 ? 15.465 -19.393 -44.753 1.00 50.41 703 ARG A O 1
ATOM 5627 N N . ALA A 1 704 ? 14.196 -21.186 -45.236 1.00 49.81 704 ALA A N 1
ATOM 5628 C CA . ALA A 1 704 ? 13.367 -21.135 -44.030 1.00 49.81 704 ALA A CA 1
ATOM 5629 C C . ALA A 1 704 ? 14.094 -21.701 -42.792 1.00 49.81 704 ALA A C 1
ATOM 5631 O O . ALA A 1 704 ? 13.827 -21.291 -41.661 1.00 49.81 704 ALA A O 1
ATOM 5632 N N . TRP A 1 705 ? 15.040 -22.620 -43.003 1.00 46.41 705 TRP A N 1
ATOM 5633 C CA . TRP A 1 705 ? 15.717 -23.393 -41.961 1.00 46.41 705 TRP A CA 1
ATOM 5634 C C . TRP A 1 705 ? 16.425 -22.567 -40.868 1.00 46.41 705 TRP A C 1
ATOM 5636 O O . TRP A 1 705 ? 16.205 -22.859 -39.692 1.00 46.41 705 TRP A O 1
ATOM 5646 N N . PRO A 1 706 ? 17.192 -21.495 -41.162 1.00 50.69 706 PRO A N 1
ATOM 5647 C CA . PRO A 1 706 ? 17.850 -20.705 -40.117 1.00 50.69 706 PRO A CA 1
ATOM 5648 C C . PRO A 1 706 ? 16.864 -19.947 -39.215 1.00 50.69 706 PRO A C 1
ATOM 5650 O O . PRO A 1 706 ? 17.124 -19.803 -38.023 1.00 50.69 706 PRO A O 1
ATOM 5653 N N . LEU A 1 707 ? 15.725 -19.508 -39.771 1.00 49.22 707 LEU A N 1
ATOM 5654 C CA . LEU A 1 707 ? 14.641 -18.841 -39.036 1.00 49.22 707 LEU A CA 1
ATOM 5655 C C . LEU A 1 707 ? 13.861 -19.836 -38.160 1.00 49.22 707 LEU A C 1
ATOM 5657 O O . LEU A 1 707 ? 13.464 -19.508 -37.044 1.00 49.22 707 LEU A O 1
ATOM 5661 N N . LEU A 1 708 ? 13.687 -21.070 -38.645 1.00 48.22 708 LEU A N 1
ATOM 5662 C CA . LEU A 1 708 ? 13.027 -22.168 -37.931 1.00 48.22 708 LEU A CA 1
ATOM 5663 C C . LEU A 1 708 ? 13.891 -22.772 -36.807 1.00 48.22 708 LEU A C 1
ATOM 5665 O O . LEU A 1 708 ? 13.345 -23.256 -35.818 1.00 48.22 708 LEU A O 1
ATOM 5669 N N . GLN A 1 709 ? 15.222 -22.740 -36.931 1.00 44.56 709 GLN A N 1
ATOM 5670 C CA . GLN A 1 709 ? 16.157 -23.317 -35.954 1.00 44.56 709 GLN A CA 1
ATOM 5671 C C . GLN A 1 709 ? 16.310 -22.511 -34.653 1.00 44.56 709 GLN A C 1
ATOM 5673 O O . GLN A 1 709 ? 16.762 -23.073 -33.655 1.00 44.56 709 GLN A O 1
ATOM 5678 N N . ARG A 1 710 ? 16.011 -21.204 -34.658 1.00 46.38 710 ARG A N 1
ATOM 5679 C CA . ARG A 1 710 ? 16.407 -20.281 -33.571 1.00 46.38 710 ARG A CA 1
ATOM 5680 C C . ARG A 1 710 ? 15.259 -19.521 -32.906 1.00 46.38 710 ARG A C 1
ATOM 5682 O O . ARG A 1 710 ? 15.480 -18.897 -31.872 1.00 46.38 710 ARG A O 1
ATOM 5689 N N . ALA A 1 711 ? 14.038 -19.628 -33.431 1.00 40.12 711 ALA A N 1
ATOM 5690 C CA . ALA A 1 711 ? 12.826 -19.255 -32.709 1.00 40.12 711 ALA A CA 1
ATOM 5691 C C . ALA A 1 711 ? 12.514 -20.352 -31.676 1.00 40.12 711 ALA A C 1
ATOM 5693 O O . ALA A 1 711 ? 12.303 -21.509 -32.058 1.00 40.12 711 ALA A O 1
ATOM 5694 N N . PRO A 1 712 ? 12.503 -20.061 -30.367 1.00 37.00 712 PRO A N 1
ATOM 5695 C CA . PRO A 1 712 ? 12.165 -21.082 -29.407 1.00 37.00 712 PRO A CA 1
ATOM 5696 C C . PRO A 1 712 ? 10.681 -21.407 -29.540 1.00 37.00 712 PRO A C 1
ATOM 5698 O O . PRO A 1 712 ? 9.807 -20.551 -29.426 1.00 37.00 712 PRO A O 1
ATOM 5701 N N . TYR A 1 713 ? 10.463 -22.703 -29.739 1.00 43.34 713 TYR A N 1
ATOM 5702 C CA . TYR A 1 713 ? 9.214 -23.448 -29.633 1.00 43.34 713 TYR A CA 1
ATOM 5703 C C . TYR A 1 713 ? 8.435 -23.659 -30.943 1.00 43.34 713 TYR A C 1
ATOM 5705 O O . TYR A 1 713 ? 7.429 -23.024 -31.235 1.00 43.34 713 TYR A O 1
ATOM 5713 N N . LEU A 1 714 ? 8.867 -24.703 -31.665 1.00 47.53 714 LEU A N 1
ATOM 5714 C CA . LEU A 1 714 ? 8.142 -25.978 -31.860 1.00 47.53 714 LEU A CA 1
ATOM 5715 C C . LEU A 1 714 ? 6.791 -26.024 -32.553 1.00 47.53 714 LEU A C 1
ATOM 5717 O O . LEU A 1 714 ? 6.470 -27.073 -33.100 1.00 47.53 714 LEU A O 1
ATOM 5721 N N . PHE A 1 715 ? 5.998 -24.963 -32.557 1.00 42.88 715 PHE A N 1
ATOM 5722 C CA . PHE A 1 715 ? 4.672 -25.023 -33.155 1.00 42.88 715 PHE A CA 1
ATOM 5723 C C . PHE A 1 715 ? 4.770 -25.006 -34.683 1.00 42.88 715 PHE A C 1
ATOM 5725 O O . PHE A 1 715 ? 4.110 -25.795 -35.346 1.00 42.88 715 PHE A O 1
ATOM 5732 N N . GLY A 1 716 ? 5.678 -24.192 -35.237 1.00 41.47 716 GLY A N 1
ATOM 5733 C CA . GLY A 1 716 ? 5.959 -24.152 -36.675 1.00 41.47 716 GLY A CA 1
ATOM 5734 C C . GLY A 1 716 ? 6.606 -25.440 -37.188 1.00 41.47 716 GLY A C 1
ATOM 5735 O O . GLY A 1 716 ? 6.130 -26.014 -38.157 1.00 41.47 716 GLY A O 1
ATOM 5736 N N . LEU A 1 717 ? 7.635 -25.954 -36.505 1.00 42.47 717 LEU A N 1
ATOM 5737 C CA . LEU A 1 717 ? 8.327 -27.178 -36.934 1.00 42.47 717 LEU A CA 1
ATOM 5738 C C . LEU A 1 717 ? 7.433 -28.424 -36.803 1.00 42.47 717 LEU A C 1
ATOM 5740 O O . LEU A 1 717 ? 7.433 -29.274 -37.689 1.00 42.47 717 LEU A O 1
ATOM 5744 N N . ALA A 1 718 ? 6.623 -28.508 -35.739 1.00 44.28 718 ALA A N 1
ATOM 5745 C CA . ALA A 1 718 ? 5.621 -29.558 -35.612 1.00 44.28 718 ALA A CA 1
ATOM 5746 C C . ALA A 1 718 ? 4.538 -29.410 -36.689 1.00 44.28 718 ALA A C 1
ATOM 5748 O O . ALA A 1 718 ? 4.165 -30.407 -37.283 1.00 44.28 718 ALA A O 1
ATOM 5749 N N . PHE A 1 719 ? 4.064 -28.198 -36.999 1.00 41.09 719 PHE A N 1
ATOM 5750 C CA . PHE A 1 719 ? 3.054 -27.972 -38.042 1.00 41.09 719 PHE A CA 1
ATOM 5751 C C . PHE A 1 719 ? 3.521 -28.418 -39.435 1.00 41.09 719 PHE A C 1
ATOM 5753 O O . PHE A 1 719 ? 2.757 -29.046 -40.162 1.00 41.09 719 PHE A O 1
ATOM 5760 N N . LEU A 1 720 ? 4.792 -28.191 -39.771 1.00 42.06 720 LEU A N 1
ATOM 5761 C CA . LEU A 1 720 ? 5.382 -28.609 -41.050 1.00 42.06 720 LEU A CA 1
ATOM 5762 C C . LEU A 1 720 ? 5.641 -30.116 -41.145 1.00 42.06 720 LEU A C 1
ATOM 5764 O O . LEU A 1 720 ? 5.449 -30.706 -42.206 1.00 42.06 720 LEU A O 1
ATOM 5768 N N . LEU A 1 721 ? 5.993 -30.755 -40.027 1.00 42.00 721 LEU A N 1
ATOM 5769 C CA . LEU A 1 721 ? 6.041 -32.216 -39.922 1.00 42.00 721 LEU A CA 1
ATOM 5770 C C . LEU A 1 721 ? 4.630 -32.842 -39.937 1.00 42.00 721 LEU A C 1
ATOM 5772 O O . LEU A 1 721 ? 4.458 -33.960 -40.415 1.00 42.00 721 LEU A O 1
ATOM 5776 N N . MET A 1 722 ? 3.615 -32.125 -39.440 1.00 41.94 722 MET A N 1
ATOM 5777 C CA . MET A 1 722 ? 2.218 -32.573 -39.344 1.00 41.94 722 MET A CA 1
ATOM 5778 C C . MET A 1 722 ? 1.443 -32.492 -40.676 1.00 41.94 722 MET A C 1
ATOM 5780 O O . MET A 1 722 ? 0.482 -33.242 -40.831 1.00 41.94 722 MET A O 1
ATOM 5784 N N . ASP A 1 723 ? 1.864 -31.664 -41.645 1.00 36.66 723 ASP A N 1
ATOM 5785 C CA . ASP A 1 723 ? 1.261 -31.585 -42.999 1.00 36.66 723 ASP A CA 1
ATOM 5786 C C . ASP A 1 723 ? 1.849 -32.614 -43.996 1.00 36.66 723 ASP A C 1
ATOM 5788 O O . ASP A 1 723 ? 1.489 -32.641 -45.170 1.00 36.66 723 ASP A O 1
ATOM 5792 N N . GLY A 1 724 ? 2.766 -33.483 -43.550 1.00 36.31 724 GLY A N 1
ATOM 5793 C CA . GLY A 1 724 ? 3.308 -34.582 -44.362 1.00 36.31 724 GLY A CA 1
ATOM 5794 C C . GLY A 1 724 ? 4.271 -34.168 -45.482 1.00 36.31 724 GLY A C 1
ATOM 5795 O O . GLY A 1 724 ? 4.565 -34.987 -46.351 1.00 36.31 724 GLY A O 1
ATOM 5796 N N . ARG A 1 725 ? 4.775 -32.927 -45.471 1.00 38.12 725 ARG A N 1
ATOM 5797 C CA . ARG A 1 725 ? 5.685 -32.398 -46.506 1.00 38.12 725 ARG A CA 1
ATOM 5798 C C . ARG A 1 725 ? 7.176 -32.671 -46.256 1.00 38.12 725 ARG A C 1
ATOM 5800 O O . ARG A 1 725 ? 7.960 -32.482 -47.172 1.00 38.12 725 ARG A O 1
ATOM 5807 N N . LEU A 1 726 ? 7.556 -33.143 -45.063 1.00 37.72 726 LEU A N 1
ATOM 5808 C CA . LEU A 1 726 ? 8.940 -33.482 -44.693 1.00 37.72 726 LEU A CA 1
ATOM 5809 C C . LEU A 1 726 ? 9.008 -34.883 -44.065 1.00 37.72 726 LEU A C 1
ATOM 5811 O O . LEU A 1 726 ? 8.321 -35.147 -43.074 1.00 37.72 726 LEU A O 1
ATOM 5815 N N . GLN A 1 727 ? 9.839 -35.780 -44.607 1.00 44.84 727 GLN A N 1
ATOM 5816 C CA . GLN A 1 727 ? 10.109 -37.107 -44.045 1.00 44.84 727 GLN A CA 1
ATOM 5817 C C . GLN A 1 727 ? 11.413 -37.144 -43.236 1.00 44.84 727 GLN A C 1
ATOM 5819 O O . GLN A 1 727 ? 12.355 -36.385 -43.450 1.00 44.84 727 GLN A O 1
ATOM 5824 N N . ALA A 1 728 ? 11.487 -38.089 -42.293 1.00 37.31 728 ALA A N 1
ATOM 5825 C CA . ALA A 1 728 ? 12.581 -38.234 -41.326 1.00 37.31 728 ALA A CA 1
ATOM 5826 C C . ALA A 1 728 ? 13.961 -38.600 -41.929 1.00 37.31 728 ALA A C 1
ATOM 5828 O O . ALA A 1 728 ? 14.904 -38.834 -41.176 1.00 37.31 728 ALA A O 1
ATOM 5829 N N . GLY A 1 729 ? 14.089 -38.658 -43.257 1.00 41.47 729 GLY A N 1
ATOM 5830 C CA . GLY A 1 729 ? 15.334 -38.948 -43.972 1.00 41.47 729 GLY A CA 1
ATOM 5831 C C . GLY A 1 729 ? 15.803 -37.842 -44.918 1.00 41.47 729 GLY A C 1
ATOM 5832 O O . GLY A 1 729 ? 16.846 -38.014 -45.543 1.00 41.47 729 GLY A O 1
ATOM 5833 N N . ASP A 1 730 ? 15.075 -36.729 -45.029 1.00 39.94 730 ASP A N 1
ATOM 5834 C CA . ASP A 1 730 ? 15.269 -35.812 -46.155 1.00 39.94 730 ASP A CA 1
ATOM 5835 C C . ASP A 1 730 ? 16.500 -34.894 -46.013 1.00 39.94 730 ASP A C 1
ATOM 5837 O O . ASP A 1 730 ? 16.968 -34.377 -47.025 1.00 39.94 730 ASP A O 1
ATOM 5841 N N . PHE A 1 731 ? 17.092 -34.727 -44.811 1.00 41.34 731 PHE A N 1
ATOM 5842 C CA . PHE A 1 731 ? 18.222 -33.796 -44.621 1.00 41.34 731 PHE A CA 1
ATOM 5843 C C . PHE A 1 731 ? 19.287 -34.188 -43.568 1.00 41.34 731 PHE A C 1
ATOM 5845 O O . PHE A 1 731 ? 18.956 -34.741 -42.512 1.00 41.34 731 PHE A O 1
ATOM 5852 N N . PRO A 1 732 ? 20.574 -33.821 -43.778 1.00 33.41 732 PRO A N 1
ATOM 5853 C CA . PRO A 1 732 ? 21.636 -33.944 -42.774 1.00 33.41 732 PRO A CA 1
ATOM 5854 C C . PRO A 1 732 ? 21.517 -32.852 -41.693 1.00 33.41 732 PRO A C 1
ATOM 5856 O O . PRO A 1 732 ? 21.464 -31.667 -42.010 1.00 33.41 732 PRO A O 1
ATOM 5859 N N . GLY A 1 733 ? 21.523 -33.234 -40.408 1.00 39.81 733 GLY A N 1
ATOM 5860 C CA . GLY A 1 733 ? 21.510 -32.295 -39.265 1.00 39.81 733 GLY A CA 1
ATOM 5861 C C . GLY A 1 733 ? 20.342 -32.457 -38.283 1.00 39.81 733 GLY A C 1
ATOM 5862 O O . GLY A 1 733 ? 20.321 -31.799 -37.242 1.00 39.81 733 GLY A O 1
ATOM 5863 N N . MET A 1 734 ? 19.406 -33.372 -38.560 1.00 41.66 734 MET A N 1
ATOM 5864 C CA . MET A 1 734 ? 18.292 -33.718 -37.661 1.00 41.66 734 MET A CA 1
ATOM 5865 C C . MET A 1 734 ? 18.780 -34.181 -36.274 1.00 41.66 734 MET A C 1
ATOM 5867 O O . MET A 1 734 ? 18.154 -33.911 -35.254 1.00 41.66 734 MET A O 1
ATOM 5871 N N . GLU A 1 735 ? 19.943 -34.828 -36.218 1.00 42.19 735 GLU A N 1
ATOM 5872 C CA . GLU A 1 735 ? 20.543 -35.346 -34.987 1.00 42.19 735 GLU A CA 1
ATOM 5873 C C . GLU A 1 735 ? 21.105 -34.230 -34.078 1.00 42.19 735 GLU A C 1
ATOM 5875 O O . GLU A 1 735 ? 20.937 -34.280 -32.859 1.00 42.19 735 GLU A O 1
ATOM 5880 N N . GLU A 1 736 ? 21.689 -33.171 -34.650 1.00 40.19 736 GLU A N 1
ATOM 5881 C CA . GLU A 1 736 ? 22.151 -31.976 -33.920 1.00 40.19 736 GLU A CA 1
ATOM 5882 C C . GLU A 1 736 ? 20.972 -31.158 -33.372 1.00 40.19 736 GLU A C 1
ATOM 5884 O O . GLU A 1 736 ? 20.998 -30.700 -32.227 1.00 40.19 736 GLU A O 1
ATOM 5889 N N . LEU A 1 737 ? 19.899 -31.036 -34.161 1.00 38.91 737 LEU A N 1
ATOM 5890 C CA . LEU A 1 737 ? 18.661 -30.365 -33.762 1.00 38.91 737 LEU A CA 1
ATOM 5891 C C . LEU A 1 737 ? 17.983 -31.111 -32.606 1.00 38.91 737 LEU A C 1
ATOM 5893 O O . LEU A 1 737 ? 17.548 -30.483 -31.642 1.00 38.91 737 LEU A O 1
ATOM 5897 N N . MET A 1 738 ? 18.003 -32.449 -32.639 1.00 42.69 738 MET A N 1
ATOM 5898 C CA . MET A 1 738 ? 17.527 -33.310 -31.551 1.00 42.69 738 MET A CA 1
ATOM 5899 C C . MET A 1 738 ? 18.389 -33.215 -30.280 1.00 42.69 738 MET A C 1
ATOM 5901 O O . MET A 1 738 ? 17.844 -33.317 -29.178 1.00 42.69 738 MET A O 1
ATOM 5905 N N . LYS A 1 739 ? 19.702 -32.959 -30.387 1.00 40.50 739 LYS A N 1
ATOM 5906 C CA . LYS A 1 739 ? 20.589 -32.701 -29.231 1.00 40.50 739 LYS A CA 1
ATOM 5907 C C . LYS A 1 739 ? 20.307 -31.347 -28.568 1.00 40.50 739 LYS A C 1
ATOM 5909 O O . LYS A 1 739 ? 20.224 -31.282 -27.343 1.00 40.50 739 LYS A O 1
ATOM 5914 N N . ILE A 1 740 ? 20.087 -30.289 -29.355 1.00 38.66 740 ILE A N 1
ATOM 5915 C CA . ILE A 1 740 ? 19.656 -28.963 -28.857 1.00 38.66 740 ILE A CA 1
ATOM 5916 C C . ILE A 1 740 ? 18.265 -29.068 -28.198 1.00 38.66 740 ILE A C 1
ATOM 5918 O O . ILE A 1 740 ? 18.012 -28.480 -27.142 1.00 38.66 740 ILE A O 1
ATOM 5922 N N . PHE A 1 741 ? 17.399 -29.916 -28.760 1.00 40.28 741 PHE A N 1
ATOM 5923 C CA . PHE A 1 741 ? 16.109 -30.311 -28.192 1.00 40.28 741 PHE A CA 1
ATOM 5924 C C . PHE A 1 741 ? 16.211 -30.989 -26.824 1.00 40.28 741 PHE A C 1
ATOM 5926 O O . PHE A 1 741 ? 15.408 -30.707 -25.942 1.00 40.28 741 PHE A O 1
ATOM 5933 N N . HIS A 1 742 ? 17.201 -31.863 -26.622 1.00 40.50 742 HIS A N 1
ATOM 5934 C CA . HIS A 1 742 ? 17.431 -32.524 -25.332 1.00 40.50 742 HIS A CA 1
ATOM 5935 C C . HIS A 1 742 ? 17.964 -31.558 -24.265 1.00 40.50 742 HIS A C 1
ATOM 5937 O O . HIS A 1 742 ? 17.624 -31.697 -23.093 1.00 40.50 742 HIS A O 1
ATOM 5943 N N . GLY A 1 743 ? 18.740 -30.541 -24.657 1.00 39.84 743 GLY A N 1
ATOM 5944 C CA . GLY A 1 743 ? 19.260 -29.522 -23.736 1.00 39.84 743 GLY A CA 1
ATOM 5945 C C . GLY A 1 743 ? 18.196 -28.575 -23.160 1.00 39.84 743 GLY A C 1
ATOM 5946 O O . GLY A 1 743 ? 18.387 -28.032 -22.077 1.00 39.84 743 GLY A O 1
ATOM 5947 N N . SER A 1 744 ? 17.060 -28.406 -23.845 1.00 38.41 744 SER A N 1
ATOM 5948 C CA . SER A 1 744 ? 15.932 -27.551 -23.431 1.00 38.41 744 SER A CA 1
ATOM 5949 C C . SER A 1 744 ? 14.838 -28.298 -22.639 1.00 38.41 744 SER A C 1
ATOM 5951 O O . SER A 1 744 ? 13.866 -27.688 -22.189 1.00 38.41 744 SER A O 1
ATOM 5953 N N . MET A 1 745 ? 15.011 -29.607 -22.394 1.00 37.84 745 MET A N 1
ATOM 5954 C CA . MET A 1 745 ? 14.034 -30.496 -21.736 1.00 37.84 745 MET A CA 1
ATOM 5955 C C . MET A 1 745 ? 13.776 -30.226 -20.244 1.00 37.84 745 MET A C 1
ATOM 5957 O O . MET A 1 745 ? 12.856 -30.810 -19.677 1.00 37.84 745 MET A O 1
ATOM 5961 N N . SER A 1 746 ? 14.528 -29.340 -19.586 1.00 38.97 746 SER A N 1
ATOM 5962 C CA . SER A 1 746 ? 14.347 -29.046 -18.155 1.00 38.97 746 SER A CA 1
ATOM 5963 C C . SER A 1 746 ? 13.259 -28.005 -17.846 1.00 38.97 746 SER A C 1
ATOM 5965 O O . SER A 1 746 ? 13.052 -27.694 -16.677 1.00 38.97 746 SER A O 1
ATOM 5967 N N . ALA A 1 747 ? 12.585 -27.442 -18.859 1.00 39.03 747 ALA A N 1
ATOM 5968 C CA . ALA A 1 747 ? 11.694 -26.288 -18.683 1.00 39.03 747 ALA A CA 1
ATOM 5969 C C . ALA A 1 747 ? 10.180 -26.606 -18.628 1.00 39.03 747 ALA A C 1
ATOM 5971 O O . ALA A 1 747 ? 9.445 -25.820 -18.036 1.00 39.03 747 ALA A O 1
ATOM 5972 N N . SER A 1 748 ? 9.680 -27.718 -19.200 1.00 47.09 748 SER A N 1
ATOM 5973 C CA . SER A 1 748 ? 8.256 -28.118 -19.069 1.00 47.09 748 SER A CA 1
ATOM 5974 C C . SER A 1 748 ? 7.968 -29.569 -19.520 1.00 47.09 748 SER A C 1
ATOM 5976 O O . SER A 1 748 ? 7.905 -29.842 -20.723 1.00 47.09 748 SER A O 1
ATOM 5978 N N . PRO A 1 749 ? 7.728 -30.512 -18.587 1.00 49.44 749 PRO A N 1
ATOM 5979 C CA . PRO A 1 749 ? 7.371 -31.904 -18.900 1.00 49.44 749 PRO A CA 1
ATOM 5980 C C . PRO A 1 749 ? 6.053 -32.071 -19.679 1.00 49.44 749 PRO A C 1
ATOM 5982 O O . PRO A 1 749 ? 5.922 -32.993 -20.483 1.00 49.44 749 PRO A O 1
ATOM 5985 N N . ALA A 1 750 ? 5.087 -31.165 -19.483 1.00 52.50 750 ALA A N 1
ATOM 5986 C CA . ALA A 1 750 ? 3.769 -31.239 -20.117 1.00 52.50 750 ALA A CA 1
ATOM 5987 C C . ALA A 1 750 ? 3.829 -30.972 -21.632 1.00 52.50 750 ALA A C 1
ATOM 5989 O O . ALA A 1 750 ? 3.232 -31.708 -22.417 1.00 52.50 750 ALA A O 1
ATOM 5990 N N . LEU A 1 751 ? 4.605 -29.969 -22.056 1.00 50.47 751 LEU A N 1
ATOM 5991 C CA . LEU A 1 751 ? 4.807 -29.655 -23.477 1.00 50.47 751 LEU A CA 1
ATOM 5992 C C . LEU A 1 751 ? 5.591 -30.765 -24.194 1.00 50.47 751 LEU A C 1
ATOM 5994 O O . LEU A 1 751 ? 5.304 -31.093 -25.345 1.00 50.47 751 LEU A O 1
ATOM 5998 N N . PHE A 1 752 ? 6.544 -31.390 -23.494 1.00 52.69 752 PHE A N 1
ATOM 5999 C CA . PHE A 1 752 ? 7.297 -32.537 -24.000 1.00 52.69 752 PHE A CA 1
ATOM 6000 C C . PHE A 1 752 ? 6.402 -33.764 -24.227 1.00 52.69 752 PHE A C 1
ATOM 6002 O O . PHE A 1 752 ? 6.458 -34.386 -25.291 1.00 52.69 752 PHE A O 1
ATOM 6009 N N . GLY A 1 753 ? 5.536 -34.083 -23.263 1.00 56.94 753 GLY A N 1
ATOM 6010 C CA . GLY A 1 753 ? 4.563 -35.165 -23.390 1.00 56.94 753 GLY A CA 1
ATOM 6011 C C . GLY A 1 753 ? 3.574 -34.944 -24.540 1.00 56.94 753 GLY A C 1
ATOM 6012 O O . GLY A 1 753 ? 3.360 -35.851 -25.345 1.00 56.94 753 GLY A O 1
ATOM 6013 N N . GLN A 1 754 ? 3.050 -33.722 -24.690 1.00 57.34 754 GLN A N 1
ATOM 6014 C CA . GLN A 1 754 ? 2.160 -33.339 -25.792 1.00 57.34 754 GLN A CA 1
ATOM 6015 C C . GLN A 1 754 ? 2.831 -33.488 -27.165 1.00 57.34 754 GLN A C 1
ATOM 6017 O O . GLN A 1 754 ? 2.253 -34.082 -28.078 1.00 57.34 754 GLN A O 1
ATOM 6022 N N . ALA A 1 755 ? 4.071 -33.012 -27.309 1.00 54.00 755 ALA A N 1
ATOM 6023 C CA . ALA A 1 755 ? 4.842 -33.151 -28.542 1.00 54.00 755 ALA A CA 1
ATOM 6024 C C . ALA A 1 755 ? 5.092 -34.627 -28.903 1.00 54.00 755 ALA A C 1
ATOM 6026 O O . ALA A 1 755 ? 4.947 -35.014 -30.063 1.00 54.00 755 ALA A O 1
ATOM 6027 N N . CYS A 1 756 ? 5.389 -35.479 -27.913 1.00 55.12 756 CYS A N 1
ATOM 6028 C CA . CYS A 1 756 ? 5.537 -36.920 -28.130 1.00 55.12 756 CYS A CA 1
ATOM 6029 C C . CYS A 1 756 ? 4.209 -37.578 -28.555 1.00 55.12 756 CYS A C 1
ATOM 6031 O O . CYS A 1 756 ? 4.205 -38.459 -29.412 1.00 55.12 756 CYS A O 1
ATOM 6033 N N . CYS A 1 757 ? 3.068 -37.136 -28.019 1.00 58.44 757 CYS A N 1
ATOM 6034 C CA . CYS A 1 757 ? 1.751 -37.639 -28.426 1.00 58.44 757 CYS A CA 1
ATOM 6035 C C . CYS A 1 757 ? 1.400 -37.288 -29.869 1.00 58.44 757 CYS A C 1
ATOM 6037 O O . CYS A 1 757 ? 0.879 -38.133 -30.596 1.00 58.44 757 CYS A O 1
ATOM 6039 N N . LEU A 1 758 ? 1.705 -36.057 -30.281 1.00 51.03 758 LEU A N 1
ATOM 6040 C CA . LEU A 1 758 ? 1.523 -35.588 -31.654 1.00 51.03 758 LEU A CA 1
ATOM 6041 C C . LEU A 1 758 ? 2.429 -36.352 -32.621 1.00 51.03 758 LEU A C 1
ATOM 6043 O O . LEU A 1 758 ? 1.961 -36.831 -33.651 1.00 51.03 758 LEU A O 1
ATOM 6047 N N . ALA A 1 759 ? 3.692 -36.566 -32.242 1.00 51.88 759 ALA A N 1
ATOM 6048 C CA . ALA A 1 759 ? 4.628 -37.376 -33.012 1.00 51.88 759 ALA A CA 1
ATOM 6049 C C . ALA A 1 759 ? 4.128 -38.822 -33.184 1.00 51.88 759 ALA A C 1
ATOM 6051 O O . ALA A 1 759 ? 4.145 -39.357 -34.291 1.00 51.88 759 ALA A O 1
ATOM 6052 N N . ARG A 1 760 ? 3.585 -39.428 -32.119 1.00 54.62 760 ARG A N 1
ATOM 6053 C CA . ARG A 1 760 ? 2.948 -40.749 -32.194 1.00 54.62 760 ARG A CA 1
ATOM 6054 C C . ARG A 1 760 ? 1.714 -40.766 -33.096 1.00 54.62 760 ARG A C 1
ATOM 6056 O O . ARG A 1 760 ? 1.528 -41.718 -33.845 1.00 54.62 760 ARG A O 1
ATOM 6063 N N . ALA A 1 761 ? 0.865 -39.741 -33.023 1.00 52.09 761 ALA A N 1
ATOM 6064 C CA . ALA A 1 761 ? -0.333 -39.625 -33.857 1.00 52.09 761 ALA A CA 1
ATOM 6065 C C . ALA A 1 761 ? -0.002 -39.403 -35.346 1.00 52.09 761 ALA A C 1
ATOM 6067 O O . ALA A 1 761 ? -0.780 -39.809 -36.206 1.00 52.09 761 ALA A O 1
ATOM 6068 N N . GLY A 1 762 ? 1.162 -38.816 -35.638 1.00 48.34 762 GLY A N 1
ATOM 6069 C CA . GLY A 1 762 ? 1.749 -38.696 -36.975 1.00 48.34 762 GLY A CA 1
ATOM 6070 C C . GLY A 1 762 ? 2.574 -39.909 -37.431 1.00 48.34 762 GLY A C 1
ATOM 6071 O O . GLY A 1 762 ? 3.295 -39.797 -38.415 1.00 48.34 762 GLY A O 1
ATOM 6072 N N . ASN A 1 763 ? 2.495 -41.055 -36.738 1.00 49.69 763 ASN A N 1
ATOM 6073 C CA . ASN A 1 763 ? 3.247 -42.290 -37.024 1.00 49.69 763 ASN A CA 1
ATOM 6074 C C . ASN A 1 763 ? 4.785 -42.159 -36.973 1.00 49.69 763 ASN A C 1
ATOM 6076 O O . ASN A 1 763 ? 5.494 -42.964 -37.581 1.00 49.69 763 ASN A O 1
ATOM 6080 N N . LEU A 1 764 ? 5.327 -41.190 -36.230 1.00 46.25 764 LEU A N 1
ATOM 6081 C CA . LEU A 1 764 ? 6.773 -41.089 -36.030 1.00 46.25 764 LEU A CA 1
ATOM 6082 C C . LEU A 1 764 ? 7.260 -42.152 -35.026 1.00 46.25 764 LEU A C 1
ATOM 6084 O O . LEU A 1 764 ? 6.638 -42.334 -33.973 1.00 46.25 764 LEU A O 1
ATOM 6088 N N . PRO A 1 765 ? 8.387 -42.837 -35.301 1.00 47.47 765 PRO A N 1
ATOM 6089 C CA . PRO A 1 765 ? 8.959 -43.802 -34.373 1.00 47.47 765 PRO A CA 1
ATOM 6090 C C . PRO A 1 765 ? 9.463 -43.091 -33.111 1.00 47.47 765 PRO A C 1
ATOM 6092 O O . PRO A 1 765 ? 10.316 -42.204 -33.166 1.00 47.47 765 PRO A O 1
ATOM 6095 N N . LEU A 1 766 ? 8.932 -43.491 -31.956 1.00 50.91 766 LEU A N 1
ATOM 6096 C CA . LEU A 1 766 ? 9.343 -42.982 -30.651 1.00 50.91 766 LEU A CA 1
ATOM 6097 C C . LEU A 1 766 ? 10.256 -43.985 -29.949 1.00 50.91 766 LEU A C 1
ATOM 6099 O O . LEU A 1 766 ? 9.984 -45.184 -29.933 1.00 50.91 766 LEU A O 1
ATOM 6103 N N . ASP A 1 767 ? 11.312 -43.490 -29.304 1.00 62.25 767 ASP A N 1
ATOM 6104 C CA . ASP A 1 767 ? 12.081 -44.305 -28.367 1.00 62.25 767 ASP A CA 1
ATOM 6105 C C . ASP A 1 767 ? 11.248 -44.627 -27.100 1.00 62.25 767 ASP A C 1
ATOM 6107 O O . ASP A 1 767 ? 10.201 -44.009 -26.854 1.00 62.25 767 ASP A O 1
ATOM 6111 N N . PRO A 1 768 ? 11.678 -45.584 -26.257 1.00 62.34 768 PRO A N 1
ATOM 6112 C CA . PRO A 1 768 ? 10.918 -45.975 -25.071 1.00 62.34 768 PRO A CA 1
ATOM 6113 C C . PRO A 1 768 ? 10.685 -44.847 -24.055 1.00 62.34 768 PRO A C 1
ATOM 6115 O O . PRO A 1 768 ? 9.692 -44.883 -23.332 1.00 62.34 768 PRO A O 1
ATOM 6118 N N . ALA A 1 769 ? 11.573 -43.853 -23.961 1.00 55.50 769 ALA A N 1
ATOM 6119 C CA . ALA A 1 769 ? 11.414 -42.735 -23.031 1.00 55.50 769 ALA A CA 1
ATOM 6120 C C . ALA A 1 769 ? 10.359 -41.738 -23.531 1.00 55.50 769 ALA A C 1
ATOM 6122 O O . ALA A 1 769 ? 9.499 -41.320 -22.756 1.00 55.50 769 ALA A O 1
ATOM 6123 N N . ARG A 1 770 ? 10.360 -41.431 -24.832 1.00 55.75 770 ARG A N 1
ATOM 6124 C CA . ARG A 1 770 ? 9.346 -40.587 -25.487 1.00 55.75 770 ARG A CA 1
ATOM 6125 C C . ARG A 1 770 ? 7.987 -41.268 -25.557 1.00 55.75 770 ARG A C 1
ATOM 6127 O O . ARG A 1 770 ? 6.965 -40.614 -25.381 1.00 55.75 770 ARG A O 1
ATOM 6134 N N . THR A 1 771 ? 7.976 -42.587 -25.739 1.00 63.09 771 THR A N 1
ATOM 6135 C CA . THR A 1 771 ? 6.751 -43.393 -25.664 1.00 63.09 771 THR A CA 1
ATOM 6136 C C . THR A 1 771 ? 6.126 -43.282 -24.272 1.00 63.09 771 THR A C 1
ATOM 6138 O O . THR A 1 771 ? 4.956 -42.930 -24.163 1.00 63.09 771 THR A O 1
ATOM 6141 N N . ARG A 1 772 ? 6.923 -43.444 -23.202 1.00 67.62 772 ARG A N 1
ATOM 6142 C CA . ARG A 1 772 ? 6.450 -43.252 -21.819 1.00 67.62 772 ARG A CA 1
ATOM 6143 C C . ARG A 1 772 ? 5.974 -41.826 -21.538 1.00 67.62 772 ARG A C 1
ATOM 6145 O O . ARG A 1 772 ? 4.977 -41.660 -20.847 1.00 67.62 772 ARG A O 1
ATOM 6152 N N . ALA A 1 773 ? 6.653 -40.809 -22.068 1.00 60.38 773 ALA A N 1
ATOM 6153 C CA . ALA A 1 773 ? 6.238 -39.415 -21.906 1.00 60.38 773 ALA A CA 1
ATOM 6154 C C . ALA A 1 773 ? 4.908 -39.116 -22.618 1.00 60.38 773 ALA A C 1
ATOM 6156 O O . ALA A 1 773 ? 4.051 -38.435 -22.055 1.00 60.38 773 ALA A O 1
ATOM 6157 N N . ALA A 1 774 ? 4.711 -39.666 -23.821 1.00 61.62 774 ALA A N 1
ATOM 6158 C CA . ALA A 1 774 ? 3.435 -39.594 -24.523 1.00 61.62 774 ALA A CA 1
ATOM 6159 C C . ALA A 1 774 ? 2.318 -40.300 -23.735 1.00 61.62 774 ALA A C 1
ATOM 6161 O O . ALA A 1 774 ? 1.231 -39.755 -23.557 1.00 61.62 774 ALA A O 1
ATOM 6162 N N . ASP A 1 775 ? 2.591 -41.499 -23.221 1.00 71.38 775 ASP A N 1
ATOM 6163 C CA . ASP A 1 775 ? 1.616 -42.261 -22.438 1.00 71.38 775 ASP A CA 1
ATOM 6164 C C . ASP A 1 775 ? 1.239 -41.567 -21.125 1.00 71.38 775 ASP A C 1
ATOM 6166 O O . ASP A 1 775 ? 0.052 -41.492 -20.808 1.00 71.38 775 ASP A O 1
ATOM 6170 N N . SER A 1 776 ? 2.212 -40.998 -20.405 1.00 71.50 776 SER A N 1
ATOM 6171 C CA . SER A 1 776 ? 1.961 -40.232 -19.173 1.00 71.50 776 SER A CA 1
ATOM 6172 C C . SER A 1 776 ? 1.084 -39.015 -19.451 1.00 71.50 776 SER A C 1
ATOM 6174 O O . SER A 1 776 ? 0.074 -38.808 -18.785 1.00 71.50 776 SER A O 1
ATOM 6176 N N . TRP A 1 777 ? 1.404 -38.247 -20.497 1.00 72.50 777 TRP A N 1
ATOM 6177 C CA . TRP A 1 777 ? 0.638 -37.051 -20.839 1.00 72.50 777 TRP A CA 1
ATOM 6178 C C . TRP A 1 777 ? -0.787 -37.369 -21.293 1.00 72.50 777 TRP A C 1
ATOM 6180 O O . TRP A 1 777 ? -1.722 -36.678 -20.887 1.00 72.50 777 TRP A O 1
ATOM 6190 N N . LEU A 1 778 ? -0.979 -38.423 -22.095 1.00 69.19 778 LEU A N 1
ATOM 6191 C CA . LEU A 1 778 ? -2.317 -38.870 -22.493 1.00 69.19 778 LEU A CA 1
ATOM 6192 C C . LEU A 1 778 ? -3.134 -39.360 -21.297 1.00 69.19 778 LEU A C 1
ATOM 6194 O O . LEU A 1 778 ? -4.333 -39.088 -21.244 1.00 69.19 778 LEU A O 1
ATOM 6198 N N . ALA A 1 779 ? -2.504 -40.038 -20.335 1.00 72.44 779 ALA A N 1
ATOM 6199 C CA . ALA A 1 779 ? -3.170 -40.476 -19.115 1.00 72.44 779 ALA A CA 1
ATOM 6200 C C . ALA A 1 779 ? -3.578 -39.286 -18.225 1.00 72.44 779 ALA A C 1
ATOM 6202 O O . ALA A 1 779 ? -4.741 -39.175 -17.842 1.00 72.44 779 ALA A O 1
ATOM 6203 N N . GLU A 1 780 ? -2.656 -38.363 -17.947 1.00 71.62 780 GLU A N 1
ATOM 6204 C CA . GLU A 1 780 ? -2.868 -37.213 -17.055 1.00 71.62 780 GLU A CA 1
ATOM 6205 C C . GLU A 1 780 ? -3.830 -36.175 -17.653 1.00 71.62 780 GLU A C 1
ATOM 6207 O O . GLU A 1 780 ? -4.788 -35.731 -17.008 1.00 71.62 780 GLU A O 1
ATOM 6212 N N . THR A 1 781 ? -3.624 -35.822 -18.923 1.00 70.00 781 THR A N 1
ATOM 6213 C CA . THR A 1 781 ? -4.453 -34.833 -19.627 1.00 70.00 781 THR A CA 1
ATOM 6214 C C . THR A 1 781 ? -5.806 -35.428 -19.993 1.00 70.00 781 THR A C 1
ATOM 6216 O O . THR A 1 781 ? -6.827 -34.748 -19.902 1.00 70.00 781 THR A O 1
ATOM 6219 N N . GLY A 1 782 ? -5.853 -36.717 -20.345 1.00 73.38 782 GLY A N 1
ATOM 6220 C CA . GLY A 1 782 ? -7.108 -37.433 -20.552 1.00 73.38 782 GLY A CA 1
ATOM 6221 C C . GLY A 1 782 ? -7.954 -37.501 -19.287 1.00 73.38 782 GLY A C 1
ATOM 6222 O O . GLY A 1 782 ? -9.147 -37.205 -19.351 1.00 73.38 782 GLY A O 1
ATOM 6223 N N . ALA A 1 783 ? -7.348 -37.793 -18.132 1.00 72.25 783 ALA A N 1
ATOM 6224 C CA . ALA A 1 783 ? -8.038 -37.729 -16.846 1.00 72.25 783 ALA A CA 1
ATOM 6225 C C . ALA A 1 783 ? -8.557 -36.313 -16.553 1.00 72.25 783 ALA A C 1
ATOM 6227 O O . ALA A 1 783 ? -9.711 -36.160 -16.162 1.00 72.25 783 ALA A O 1
ATOM 6228 N N . SER A 1 784 ? -7.755 -35.279 -16.827 1.00 72.50 784 SER A N 1
ATOM 6229 C CA . SER A 1 784 ? -8.154 -33.874 -16.656 1.00 72.50 784 SER A CA 1
ATOM 6230 C C . SER A 1 784 ? -9.345 -33.488 -17.537 1.00 72.50 784 SER A C 1
ATOM 6232 O O . SER A 1 784 ? -10.312 -32.911 -17.050 1.00 72.50 784 SER A O 1
ATOM 6234 N N . VAL A 1 785 ? -9.325 -33.859 -18.822 1.00 77.88 785 VAL A N 1
ATOM 6235 C CA . VAL A 1 785 ? -10.440 -33.612 -19.750 1.00 77.88 785 VAL A CA 1
ATOM 6236 C C . VAL A 1 785 ? -11.701 -34.351 -19.307 1.00 77.88 785 VAL A C 1
ATOM 6238 O O . VAL A 1 785 ? -12.777 -33.757 -19.301 1.00 77.88 785 VAL A O 1
ATOM 6241 N N . LEU A 1 786 ? -11.590 -35.613 -18.888 1.00 79.31 786 LEU A N 1
ATOM 6242 C CA . LEU A 1 786 ? -12.736 -36.377 -18.390 1.00 79.31 786 LEU A CA 1
ATOM 6243 C C . LEU A 1 786 ? -13.299 -35.801 -17.086 1.00 79.31 786 LEU A C 1
ATOM 6245 O O . LEU A 1 786 ? -14.516 -35.740 -16.934 1.00 79.31 786 LEU A O 1
ATOM 6249 N N . HIS A 1 787 ? -12.438 -35.320 -16.186 1.00 75.44 787 HIS A N 1
ATOM 6250 C CA . HIS A 1 787 ? -12.840 -34.705 -14.921 1.00 75.44 787 HIS A CA 1
ATOM 6251 C C . HIS A 1 787 ? -13.668 -33.428 -15.121 1.00 75.44 787 HIS A C 1
ATOM 6253 O O . HIS A 1 787 ? -14.500 -33.100 -14.281 1.00 75.44 787 HIS A O 1
ATOM 6259 N N . THR A 1 788 ? -13.496 -32.715 -16.241 1.00 77.81 788 THR A N 1
ATOM 6260 C CA . THR A 1 788 ? -14.353 -31.554 -16.542 1.00 77.81 788 THR A CA 1
ATOM 6261 C C . THR A 1 788 ? -15.814 -31.931 -16.787 1.00 77.81 788 THR A C 1
ATOM 6263 O O . THR A 1 788 ? -16.677 -31.068 -16.675 1.00 77.81 788 THR A O 1
ATOM 6266 N N . GLY A 1 789 ? -16.100 -33.180 -17.175 1.00 81.50 789 GLY A N 1
ATOM 6267 C CA . GLY A 1 789 ? -17.423 -33.601 -17.648 1.00 81.50 789 GLY A CA 1
ATOM 6268 C C . GLY A 1 789 ? -17.826 -33.007 -19.007 1.00 81.50 789 GLY A C 1
ATOM 6269 O O . GLY A 1 789 ? -18.895 -33.322 -19.524 1.00 81.50 789 GLY A O 1
ATOM 6270 N N . CYS A 1 790 ? -16.971 -32.188 -19.625 1.00 85.94 790 CYS A N 1
ATOM 6271 C CA . CYS A 1 790 ? -17.278 -31.441 -20.845 1.00 85.94 790 CYS A CA 1
ATOM 6272 C C . CYS A 1 790 ? -16.836 -32.152 -22.133 1.00 85.94 790 CYS A C 1
ATOM 6274 O O . CYS A 1 790 ? -16.925 -31.576 -23.214 1.00 85.94 790 CYS A O 1
ATOM 6276 N N . PHE A 1 791 ? -16.346 -33.390 -22.068 1.00 89.50 791 PHE A N 1
ATOM 6277 C CA . PHE A 1 791 ? -16.029 -34.177 -23.261 1.00 89.50 791 PHE A CA 1
ATOM 6278 C C . PHE A 1 791 ? -17.113 -35.225 -23.525 1.00 89.50 791 PHE A C 1
ATOM 6280 O O . PHE A 1 791 ? -17.297 -36.153 -22.737 1.00 89.50 791 PHE A O 1
ATOM 6287 N N . SER A 1 792 ? -17.812 -35.116 -24.659 1.00 88.12 792 SER A N 1
ATOM 6288 C CA . SER A 1 792 ? -18.879 -36.057 -25.018 1.00 88.12 792 SER A CA 1
ATOM 6289 C C . SER A 1 792 ? -18.375 -37.103 -26.007 1.00 88.12 792 SER A C 1
ATOM 6291 O O . SER A 1 792 ? -18.472 -36.932 -27.219 1.00 88.12 792 SER A O 1
ATOM 6293 N N . GLY A 1 793 ? -17.866 -38.231 -25.500 1.00 84.25 793 GLY A N 1
ATOM 6294 C CA . GLY A 1 793 ? -17.292 -39.288 -26.343 1.00 84.25 793 GLY A CA 1
ATOM 6295 C C . GLY A 1 793 ? -18.264 -39.866 -27.384 1.00 84.25 793 GLY A C 1
ATOM 6296 O O . GLY A 1 793 ? -17.866 -40.107 -28.522 1.00 84.25 793 GLY A O 1
ATOM 6297 N N . LYS A 1 794 ? -19.550 -40.037 -27.030 1.00 83.25 794 LYS A N 1
ATOM 6298 C CA . LYS A 1 794 ? -20.595 -40.520 -27.956 1.00 83.25 794 LYS A CA 1
ATOM 6299 C C . LYS A 1 794 ? -20.863 -39.519 -29.082 1.00 83.25 794 LYS A C 1
ATOM 6301 O O . LYS A 1 794 ? -20.918 -39.912 -30.245 1.00 83.25 794 LYS A O 1
ATOM 6306 N N . TRP A 1 795 ? -21.007 -38.237 -28.742 1.00 86.88 795 TRP A N 1
ATOM 6307 C CA . TRP A 1 795 ? -21.226 -37.181 -29.730 1.00 86.88 795 TRP A CA 1
ATOM 6308 C C . TRP A 1 795 ? -19.993 -36.982 -30.610 1.00 86.88 795 TRP A C 1
ATOM 6310 O O . TRP A 1 795 ? -20.119 -36.913 -31.827 1.00 86.88 795 TRP A O 1
ATOM 6320 N N . TYR A 1 796 ? -18.802 -36.969 -30.010 1.00 85.75 796 TYR A N 1
ATOM 6321 C CA . TYR A 1 796 ? -17.536 -36.803 -30.715 1.00 85.75 796 TYR A CA 1
ATOM 6322 C C . TYR A 1 796 ? -17.326 -37.925 -31.736 1.00 85.75 796 TYR A C 1
ATOM 6324 O O . TYR A 1 796 ? -17.049 -37.659 -32.904 1.00 85.75 796 TYR A O 1
ATOM 6332 N N . ALA A 1 797 ? -17.559 -39.181 -31.334 1.00 82.38 797 ALA A N 1
ATOM 6333 C CA . ALA A 1 797 ? -17.530 -40.315 -32.250 1.00 82.38 797 ALA A CA 1
ATOM 6334 C C . ALA A 1 797 ? -18.562 -40.151 -33.375 1.00 82.38 797 ALA A C 1
ATOM 6336 O O . ALA A 1 797 ? -18.213 -40.287 -34.539 1.00 82.38 797 ALA A O 1
ATOM 6337 N N . ALA A 1 798 ? -19.811 -39.788 -33.080 1.00 82.12 798 ALA A N 1
ATOM 6338 C CA . ALA A 1 798 ? -20.824 -39.580 -34.119 1.00 82.12 798 ALA A CA 1
ATOM 6339 C C . ALA A 1 798 ? -20.471 -38.428 -35.086 1.00 82.12 798 ALA A C 1
ATOM 6341 O O . ALA A 1 798 ? -20.711 -38.540 -36.288 1.00 82.12 798 ALA A O 1
ATOM 6342 N N . ARG A 1 799 ? -19.874 -37.341 -34.580 1.00 81.50 799 ARG A N 1
ATOM 6343 C CA . ARG A 1 799 ? -19.531 -36.132 -35.343 1.00 81.50 799 ARG A CA 1
ATOM 6344 C C . ARG A 1 799 ? -18.308 -36.318 -36.237 1.00 81.50 799 ARG A C 1
ATOM 6346 O O . ARG A 1 799 ? -18.305 -35.792 -37.350 1.00 81.50 799 ARG A O 1
ATOM 6353 N N . TYR A 1 800 ? -17.299 -37.041 -35.752 1.00 77.88 800 TYR A N 1
ATOM 6354 C CA . TYR A 1 800 ? -15.994 -37.155 -36.406 1.00 77.88 800 TYR A CA 1
ATOM 6355 C C . TYR A 1 800 ? -15.681 -38.559 -36.944 1.00 77.88 800 TYR A C 1
ATOM 6357 O O . TYR A 1 800 ? -14.728 -38.693 -37.691 1.00 77.88 800 TYR A O 1
ATOM 6365 N N . SER A 1 801 ? -16.529 -39.575 -36.722 1.00 62.81 801 SER A N 1
ATOM 6366 C CA . SER A 1 801 ? -16.365 -40.955 -37.251 1.00 62.81 801 SER A CA 1
ATOM 6367 C C . SER A 1 801 ? -16.207 -41.084 -38.772 1.00 62.81 801 SER A C 1
ATOM 6369 O O . SER A 1 801 ? -15.828 -42.149 -39.250 1.00 62.81 801 SER A O 1
ATOM 6371 N N . ARG A 1 802 ? -16.504 -40.032 -39.547 1.00 58.31 802 ARG A N 1
ATOM 6372 C CA . ARG A 1 802 ? -16.356 -39.997 -41.013 1.00 58.31 802 ARG A CA 1
ATOM 6373 C C . ARG A 1 802 ? -15.040 -39.368 -41.495 1.00 58.31 802 ARG A C 1
ATOM 6375 O O . ARG A 1 802 ? -14.852 -39.257 -42.704 1.00 58.31 802 ARG A O 1
ATOM 6382 N N . THR A 1 803 ? -14.148 -38.930 -40.601 1.00 57.03 803 THR A N 1
ATOM 6383 C CA . THR A 1 803 ? -12.803 -38.468 -40.988 1.00 57.03 803 THR A CA 1
ATOM 6384 C C . THR A 1 803 ? -11.914 -39.659 -41.394 1.00 57.03 803 THR A C 1
ATOM 6386 O O . THR A 1 803 ? -12.175 -40.786 -40.963 1.00 57.03 803 THR A O 1
ATOM 6389 N N . PRO A 1 804 ? -10.862 -39.464 -42.218 1.00 49.88 804 PRO A N 1
ATOM 6390 C CA . PRO A 1 804 ? -10.105 -40.544 -42.881 1.00 49.88 804 PRO A CA 1
ATOM 6391 C C . PRO A 1 804 ? -9.364 -41.539 -41.961 1.00 49.88 804 PRO A C 1
ATOM 6393 O O . PRO A 1 804 ? -8.664 -42.421 -42.450 1.00 49.88 804 PRO A O 1
ATOM 6396 N N . HIS A 1 805 ? -9.496 -41.417 -40.638 1.00 50.94 805 HIS A N 1
ATOM 6397 C CA . HIS A 1 805 ? -8.729 -42.155 -39.630 1.00 50.94 805 HIS A CA 1
ATOM 6398 C C . HIS A 1 805 ? -9.552 -43.216 -38.864 1.00 50.94 805 HIS A C 1
ATOM 6400 O O . HIS A 1 805 ? -9.078 -43.763 -37.869 1.00 50.94 805 HIS A O 1
ATOM 6406 N N . HIS A 1 806 ? -10.767 -43.543 -39.327 1.00 48.62 806 HIS A N 1
ATOM 6407 C CA . HIS A 1 806 ? -11.699 -44.475 -38.671 1.00 48.62 806 HIS A CA 1
ATOM 6408 C C . HIS A 1 806 ? -11.811 -45.862 -39.345 1.00 48.62 806 HIS A C 1
ATOM 6410 O O . HIS A 1 806 ? -12.904 -46.376 -39.575 1.00 48.62 806 HIS A O 1
ATOM 6416 N N . GLY A 1 807 ? -10.671 -46.488 -39.655 1.00 48.94 807 GLY A N 1
ATOM 6417 C CA . GLY A 1 807 ? -10.600 -47.909 -40.026 1.00 48.94 807 GLY A CA 1
ATOM 6418 C C . GLY A 1 807 ? -10.501 -48.848 -38.808 1.00 48.94 807 GLY A C 1
ATOM 6419 O O . GLY A 1 807 ? -10.464 -48.380 -37.665 1.00 48.94 807 GLY A O 1
ATOM 6420 N N . PRO A 1 808 ? -10.417 -50.177 -39.015 1.00 35.03 808 PRO A N 1
ATOM 6421 C CA . PRO A 1 808 ? -10.083 -51.126 -37.951 1.00 35.03 808 PRO A CA 1
ATOM 6422 C C . PRO A 1 808 ? -8.714 -50.745 -37.354 1.00 35.03 808 PRO A C 1
ATOM 6424 O O . PRO A 1 808 ? -7.698 -50.863 -38.031 1.00 35.03 808 PRO A O 1
ATOM 6427 N N . GLY A 1 809 ? -8.701 -50.216 -36.124 1.00 50.09 809 GLY A N 1
ATOM 6428 C CA . GLY A 1 809 ? -7.513 -49.615 -35.487 1.00 50.09 809 GLY A CA 1
ATOM 6429 C C . GLY A 1 809 ? -7.638 -48.129 -35.105 1.00 50.09 809 GLY A C 1
ATOM 6430 O O . GLY A 1 809 ? -6.662 -47.543 -34.643 1.00 50.09 809 GLY A O 1
ATOM 6431 N N . ALA A 1 810 ? -8.811 -47.508 -35.280 1.00 55.47 810 ALA A N 1
ATOM 6432 C CA . ALA A 1 810 ? -9.049 -46.103 -34.939 1.00 55.47 810 ALA A CA 1
ATOM 6433 C C . ALA A 1 810 ? -8.753 -45.767 -33.463 1.00 55.47 810 ALA A C 1
ATOM 6435 O O . ALA A 1 810 ? -9.142 -46.503 -32.553 1.00 55.47 810 ALA A O 1
ATOM 6436 N N . GLN A 1 811 ? -8.116 -44.613 -33.225 1.00 64.06 811 GLN A N 1
ATOM 6437 C CA . GLN A 1 811 ? -7.864 -44.113 -31.871 1.00 64.06 811 GLN A CA 1
ATOM 6438 C C . GLN A 1 811 ? -9.185 -43.871 -31.110 1.00 64.06 811 GLN A C 1
ATOM 6440 O O . GLN A 1 811 ? -10.154 -43.387 -31.705 1.00 64.06 811 GLN A O 1
ATOM 6445 N N . PRO A 1 812 ? -9.240 -44.141 -29.789 1.00 74.38 812 PRO A N 1
ATOM 6446 C CA . PRO A 1 812 ? -10.393 -43.791 -28.963 1.00 74.38 812 PRO A CA 1
ATOM 6447 C C . PRO A 1 812 ? -10.748 -42.294 -29.086 1.00 74.38 812 PRO A C 1
ATOM 6449 O O . PRO A 1 812 ? -9.829 -41.477 -29.151 1.00 74.38 812 PRO A O 1
ATOM 6452 N N . PRO A 1 813 ? -12.037 -41.893 -29.050 1.00 80.25 813 PRO A N 1
ATOM 6453 C CA . PRO A 1 813 ? -12.466 -40.502 -29.263 1.00 80.25 813 PRO A CA 1
ATOM 6454 C C . PRO A 1 813 ? -11.726 -39.461 -28.419 1.00 80.25 813 PRO A C 1
ATOM 6456 O O . PRO A 1 813 ? -11.353 -38.408 -28.923 1.00 80.25 813 PRO A O 1
ATOM 6459 N N . LEU A 1 814 ? -11.473 -39.769 -27.143 1.00 79.06 814 LEU A N 1
ATOM 6460 C CA . LEU A 1 814 ? -10.712 -38.889 -26.258 1.00 79.06 814 LEU A CA 1
ATOM 6461 C C . LEU A 1 814 ? -9.254 -38.760 -26.713 1.00 79.06 814 LEU A C 1
ATOM 6463 O O . LEU A 1 814 ? -8.730 -37.657 -26.766 1.00 79.06 814 LEU A O 1
ATOM 6467 N N . SER A 1 815 ? -8.618 -39.869 -27.096 1.00 73.62 815 SER A N 1
ATOM 6468 C CA . SER A 1 815 ? -7.258 -39.849 -27.644 1.00 73.62 815 SER A CA 1
ATOM 6469 C C . SER A 1 815 ? -7.199 -39.002 -28.912 1.00 73.62 815 SER A C 1
ATOM 6471 O O . SER A 1 815 ? -6.307 -38.174 -29.027 1.00 73.62 815 SER A O 1
ATOM 6473 N N . HIS A 1 816 ? -8.171 -39.154 -29.818 1.00 76.56 816 HIS A N 1
ATOM 6474 C CA . HIS A 1 816 ? -8.268 -38.337 -31.028 1.00 76.56 816 HIS A CA 1
ATOM 6475 C C . HIS A 1 816 ? -8.438 -36.846 -30.696 1.00 76.56 816 HIS A C 1
ATOM 6477 O O . HIS A 1 816 ? -7.764 -35.999 -31.272 1.00 76.56 816 HIS A O 1
ATOM 6483 N N . TYR A 1 817 ? -9.295 -36.507 -29.731 1.00 77.06 817 TYR A N 1
ATOM 6484 C CA . TYR A 1 817 ? -9.477 -35.126 -29.285 1.00 77.06 817 TYR A CA 1
ATOM 6485 C C . TYR A 1 817 ? -8.183 -34.523 -28.721 1.00 77.06 817 TYR A C 1
ATOM 6487 O O . TYR A 1 817 ? -7.779 -33.436 -29.134 1.00 77.06 817 TYR A O 1
ATOM 6495 N N . LEU A 1 818 ? -7.502 -35.232 -27.820 1.00 72.75 818 LEU A N 1
ATOM 6496 C CA . LEU A 1 818 ? -6.266 -34.763 -27.187 1.00 72.75 818 LEU A CA 1
ATOM 6497 C C . LEU A 1 818 ? -5.128 -34.561 -28.195 1.00 72.75 818 LEU A C 1
ATOM 6499 O O . LEU A 1 818 ? -4.318 -33.654 -28.025 1.00 72.75 818 LEU A O 1
ATOM 6503 N N . THR A 1 819 ? -5.062 -35.392 -29.237 1.00 64.25 819 THR A N 1
ATOM 6504 C CA . THR A 1 819 ? -3.968 -35.360 -30.214 1.00 64.25 819 THR A CA 1
ATOM 6505 C C . THR A 1 819 ? -4.274 -34.520 -31.446 1.00 64.25 819 THR A C 1
ATOM 6507 O O . THR A 1 819 ? -3.343 -34.070 -32.098 1.00 64.25 819 THR A O 1
ATOM 6510 N N . ARG A 1 820 ? -5.541 -34.278 -31.797 1.00 66.56 820 ARG A N 1
ATOM 6511 C CA . ARG A 1 820 ? -5.879 -33.646 -33.085 1.00 66.56 820 ARG A CA 1
ATOM 6512 C C . ARG A 1 820 ? -6.686 -32.363 -32.996 1.00 66.56 820 ARG A C 1
ATOM 6514 O O . ARG A 1 820 ? -6.819 -31.678 -34.002 1.00 66.56 820 ARG A O 1
ATOM 6521 N N . THR A 1 821 ? -7.170 -31.962 -31.822 1.00 64.00 821 THR A N 1
ATOM 6522 C CA . THR A 1 821 ? -8.042 -30.776 -31.709 1.00 64.00 821 THR A CA 1
ATOM 6523 C C . THR A 1 821 ? -7.424 -29.485 -32.216 1.00 64.00 821 THR A C 1
ATOM 6525 O O . THR A 1 821 ? -8.125 -28.704 -32.844 1.00 64.00 821 THR A O 1
ATOM 6528 N N . LEU A 1 822 ? -6.136 -29.244 -31.980 1.00 55.59 822 LEU A N 1
ATOM 6529 C CA . LEU A 1 822 ? -5.478 -28.017 -32.445 1.00 55.59 822 LEU A CA 1
ATOM 6530 C C . LEU A 1 822 ? -5.227 -28.012 -33.962 1.00 55.59 822 LEU A C 1
ATOM 6532 O O . LEU A 1 822 ? -5.098 -26.943 -34.548 1.00 55.59 822 LEU A O 1
ATOM 6536 N N . LEU A 1 823 ? -5.192 -29.194 -34.583 1.00 53.88 823 LEU A N 1
ATOM 6537 C CA . LEU A 1 823 ? -5.009 -29.378 -36.024 1.00 53.88 823 LEU A CA 1
ATOM 6538 C C . LEU A 1 823 ? -6.341 -29.310 -36.765 1.00 53.88 823 LEU A C 1
ATOM 6540 O O . LEU A 1 823 ? -6.527 -28.521 -37.685 1.00 53.88 823 LEU A O 1
ATOM 6544 N N . ASP A 1 824 ? -7.291 -30.124 -36.321 1.00 62.69 824 ASP A N 1
ATOM 6545 C CA . ASP A 1 824 ? -8.567 -30.322 -37.001 1.00 62.69 824 ASP A CA 1
ATOM 6546 C C . ASP A 1 824 ? -9.643 -29.338 -36.499 1.00 62.69 824 ASP A C 1
ATOM 6548 O O . ASP A 1 824 ? -10.761 -29.293 -37.025 1.00 62.69 824 ASP A O 1
ATOM 6552 N N . LEU A 1 825 ? -9.311 -28.540 -35.473 1.00 69.69 825 LEU A N 1
ATOM 6553 C CA . LEU A 1 825 ? -10.203 -27.615 -34.768 1.00 69.69 825 LEU A CA 1
ATOM 6554 C C . LEU A 1 825 ? -11.481 -28.315 -34.292 1.00 69.69 825 LEU A C 1
ATOM 6556 O O . LEU A 1 825 ? -12.586 -27.783 -34.408 1.00 69.69 825 LEU A O 1
ATOM 6560 N N . THR A 1 826 ? -11.335 -29.544 -33.786 1.00 77.38 826 THR A N 1
ATOM 6561 C CA . THR A 1 826 ? -12.474 -30.366 -33.374 1.00 77.38 826 THR A CA 1
ATOM 6562 C C . THR A 1 826 ? -13.047 -29.876 -32.056 1.00 77.38 826 THR A C 1
ATOM 6564 O O . THR A 1 826 ? -12.350 -29.787 -31.048 1.00 77.38 826 THR A O 1
ATOM 6567 N N . SER A 1 827 ? -14.345 -29.622 -32.041 1.00 87.81 827 SER A N 1
ATOM 6568 C CA . SER A 1 827 ? -15.115 -29.393 -30.823 1.00 87.81 827 SER A CA 1
ATOM 6569 C C . SER A 1 827 ? -15.179 -30.648 -29.937 1.00 87.81 827 SER A C 1
ATOM 6571 O O . SER A 1 827 ? -15.428 -31.728 -30.475 1.00 87.81 827 SER A O 1
ATOM 6573 N N . PRO A 1 828 ? -15.010 -30.544 -28.605 1.00 88.81 828 PRO A N 1
ATOM 6574 C CA . PRO A 1 828 ? -15.121 -31.670 -27.663 1.00 88.81 828 PRO A CA 1
ATOM 6575 C C . PRO A 1 828 ? -16.562 -32.137 -27.415 1.00 88.81 828 PRO A C 1
ATOM 6577 O O . PRO A 1 828 ? -16.791 -33.261 -26.961 1.00 88.81 828 PRO A O 1
ATOM 6580 N N . ASN A 1 829 ? -17.533 -31.257 -27.657 1.00 88.88 829 ASN A N 1
ATOM 6581 C CA . ASN A 1 829 ? -18.951 -31.449 -27.380 1.00 88.88 829 ASN A CA 1
ATOM 6582 C C . ASN A 1 829 ? -19.782 -30.450 -28.235 1.00 88.88 829 ASN A C 1
ATOM 6584 O O . ASN A 1 829 ? -19.190 -29.556 -28.841 1.00 88.88 829 ASN A O 1
ATOM 6588 N N . PRO A 1 830 ? -21.121 -30.581 -28.319 1.00 88.62 830 PRO A N 1
ATOM 6589 C CA . PRO A 1 830 ? -21.960 -29.700 -29.144 1.00 88.62 830 PRO A CA 1
ATOM 6590 C C . PRO A 1 830 ? -22.123 -28.261 -28.631 1.00 88.62 830 PRO A C 1
ATOM 6592 O O . PRO A 1 830 ? -22.575 -27.422 -29.396 1.00 88.62 830 PRO A O 1
ATOM 6595 N N . LEU A 1 831 ? -21.794 -27.986 -27.370 1.00 87.38 831 LEU A N 1
ATOM 6596 C CA . LEU A 1 831 ? -21.914 -26.675 -26.718 1.00 87.38 831 LEU A CA 1
ATOM 6597 C C . LEU A 1 831 ? -20.585 -25.895 -26.706 1.00 87.38 831 LEU A C 1
ATOM 6599 O O . LEU A 1 831 ? -20.507 -24.815 -26.130 1.00 87.38 831 LEU A O 1
ATOM 6603 N N . PHE A 1 832 ? -19.529 -26.446 -27.314 1.00 86.56 832 PHE A N 1
ATOM 6604 C CA . PHE A 1 832 ? -18.211 -25.824 -27.396 1.00 86.56 832 PHE A CA 1
ATOM 6605 C C . PHE A 1 832 ? -17.745 -25.790 -28.851 1.00 86.56 832 PHE A C 1
ATOM 6607 O O . PHE A 1 832 ? -17.427 -26.833 -29.423 1.00 86.56 832 PHE A O 1
ATOM 6614 N N . ASP A 1 833 ? -17.659 -24.610 -29.458 1.00 84.00 833 ASP A N 1
ATOM 6615 C CA . ASP A 1 833 ? -17.105 -24.409 -30.798 1.00 84.00 833 ASP A CA 1
ATOM 6616 C C . ASP A 1 833 ? -15.637 -23.973 -30.701 1.00 84.00 833 ASP A C 1
ATOM 6618 O O . ASP A 1 833 ? -15.312 -22.822 -30.408 1.00 84.00 833 ASP A O 1
ATOM 6622 N N . THR A 1 834 ? -14.727 -24.909 -30.991 1.00 72.44 834 THR A N 1
ATOM 6623 C CA . THR A 1 834 ? -13.279 -24.669 -30.924 1.00 72.44 834 THR A CA 1
ATOM 6624 C C . THR A 1 834 ? -12.819 -23.573 -31.894 1.00 72.44 834 THR A C 1
ATOM 6626 O O . THR A 1 834 ? -11.879 -22.843 -31.579 1.00 72.44 834 THR A O 1
ATOM 6629 N N . ARG A 1 835 ? -13.464 -23.412 -33.059 1.00 76.00 835 ARG A N 1
ATOM 6630 C CA . ARG A 1 835 ? -13.097 -22.370 -34.035 1.00 76.00 835 ARG A CA 1
ATOM 6631 C C . ARG A 1 835 ? -13.550 -20.999 -33.564 1.00 76.00 835 ARG A C 1
ATOM 6633 O O . ARG A 1 835 ? -12.772 -20.050 -33.624 1.00 76.00 835 ARG A O 1
ATOM 6640 N N . PHE A 1 836 ? -14.785 -20.911 -33.081 1.00 72.19 836 PHE A N 1
ATOM 6641 C CA . PHE A 1 836 ? -15.328 -19.680 -32.520 1.00 72.19 836 PHE A CA 1
ATOM 6642 C C . PHE A 1 836 ? -14.530 -19.228 -31.291 1.00 72.19 836 PHE A C 1
ATOM 6644 O O . PHE A 1 836 ? -14.121 -18.067 -31.217 1.00 72.19 836 PHE A O 1
ATOM 6651 N N . TYR A 1 837 ? -14.232 -20.154 -30.377 1.00 68.62 837 TYR A N 1
ATOM 6652 C CA . TYR A 1 837 ? -13.473 -19.865 -29.166 1.00 68.62 837 TYR A CA 1
ATOM 6653 C C . TYR A 1 837 ? -12.073 -19.325 -29.490 1.00 68.62 837 TYR A C 1
ATOM 6655 O O . TYR A 1 837 ? -11.685 -18.260 -29.017 1.00 68.62 837 TYR A O 1
ATOM 6663 N N . LEU A 1 838 ? -11.324 -20.000 -30.371 1.00 60.97 838 LEU A N 1
ATOM 6664 C CA . LEU A 1 838 ? -9.972 -19.566 -30.744 1.00 60.97 838 LEU A CA 1
ATOM 6665 C C . LEU A 1 838 ? -9.955 -18.275 -31.576 1.00 60.97 838 LEU A C 1
ATOM 6667 O O . LEU A 1 838 ? -9.003 -17.503 -31.471 1.00 60.97 838 LEU A O 1
ATOM 6671 N N . GLY A 1 839 ? -11.004 -18.005 -32.359 1.00 60.81 839 GLY A N 1
ATOM 6672 C CA . GLY A 1 839 ? -11.152 -16.746 -33.093 1.00 60.81 839 GLY A CA 1
ATOM 6673 C C . GLY A 1 839 ? -11.323 -15.528 -32.179 1.00 60.81 839 GLY A C 1
ATOM 6674 O O . GLY A 1 839 ? -10.818 -14.452 -32.495 1.00 60.81 839 GLY A O 1
ATOM 6675 N N . ASN A 1 840 ? -11.982 -15.703 -31.029 1.00 56.78 840 ASN A N 1
ATOM 6676 C CA . ASN A 1 840 ? -12.206 -14.642 -30.042 1.00 56.78 840 ASN A CA 1
ATOM 6677 C C . ASN A 1 840 ? -11.146 -14.620 -28.925 1.00 56.78 840 ASN A C 1
ATOM 6679 O O . ASN A 1 840 ? -10.908 -13.578 -28.313 1.00 56.78 840 ASN A O 1
ATOM 6683 N N . CYS A 1 841 ? -10.448 -15.736 -28.699 1.00 50.94 841 CYS A N 1
ATOM 6684 C CA . CYS A 1 841 ? -9.354 -15.865 -27.737 1.00 50.94 841 CYS A CA 1
ATOM 6685 C C . CYS A 1 841 ? -8.023 -16.274 -28.413 1.00 50.94 841 CYS A C 1
ATOM 6687 O O . CYS A 1 841 ? -7.423 -17.285 -28.037 1.00 50.94 841 CYS A O 1
ATOM 6689 N N . PRO A 1 842 ? -7.491 -15.488 -29.374 1.00 47.78 842 PRO A N 1
ATOM 6690 C CA . PRO A 1 842 ? -6.329 -15.888 -30.181 1.00 47.78 842 PRO A CA 1
ATOM 6691 C C . PRO A 1 842 ? -5.031 -16.004 -29.371 1.00 47.78 842 PRO A C 1
ATOM 6693 O O . PRO A 1 842 ? -4.115 -16.726 -29.756 1.00 47.78 842 PRO A O 1
ATOM 6696 N N . HIS A 1 843 ? -4.955 -15.330 -28.220 1.00 46.09 843 HIS A N 1
ATOM 6697 C CA . HIS A 1 843 ? -3.822 -15.412 -27.300 1.00 46.09 843 HIS A CA 1
ATOM 6698 C C . HIS A 1 843 ? -3.602 -16.836 -26.765 1.00 46.09 843 HIS A C 1
ATOM 6700 O O . HIS A 1 843 ? -2.464 -17.204 -26.504 1.00 46.09 843 HIS A O 1
ATOM 6706 N N . ILE A 1 844 ? -4.651 -17.662 -26.675 1.00 49.31 844 ILE A N 1
ATOM 6707 C CA . ILE A 1 844 ? -4.579 -19.056 -26.203 1.00 49.31 844 ILE A CA 1
ATOM 6708 C C . ILE A 1 844 ? -3.822 -19.948 -27.197 1.00 49.31 844 ILE A C 1
ATOM 6710 O O . ILE A 1 844 ? -3.131 -20.885 -26.793 1.00 49.31 844 ILE A O 1
ATOM 6714 N N . PHE A 1 845 ? -3.876 -19.614 -28.490 1.00 40.66 845 PHE A N 1
ATOM 6715 C CA . PHE A 1 845 ? -3.202 -20.363 -29.551 1.00 40.66 845 PHE A CA 1
ATOM 6716 C C . PHE A 1 845 ? -1.672 -20.328 -29.405 1.00 40.66 845 PHE A C 1
ATOM 6718 O O . PHE A 1 845 ? -0.999 -21.319 -29.676 1.00 40.66 845 PHE A O 1
ATOM 6725 N N . GLY A 1 846 ? -1.126 -19.218 -28.893 1.00 38.91 846 GLY A N 1
ATOM 6726 C CA . GLY A 1 846 ? 0.312 -19.042 -28.669 1.00 38.91 846 GLY A CA 1
ATOM 6727 C C . GLY A 1 846 ? 0.902 -19.908 -27.549 1.00 38.91 846 GLY A C 1
ATOM 6728 O O . GLY A 1 846 ? 2.121 -20.025 -27.464 1.00 38.91 846 GLY A O 1
ATOM 6729 N N . TYR A 1 847 ? 0.063 -20.532 -26.713 1.00 38.44 847 TYR A N 1
ATOM 6730 C CA . TYR A 1 847 ? 0.498 -21.326 -25.555 1.00 38.44 847 TYR A CA 1
ATOM 6731 C C . TYR A 1 847 ? 0.385 -22.846 -25.758 1.00 38.44 847 TYR A C 1
ATOM 6733 O O . TYR A 1 847 ? 0.767 -23.604 -24.870 1.00 38.44 847 TYR A O 1
ATOM 6741 N N . GLY A 1 848 ? -0.138 -23.314 -26.900 1.00 46.94 848 GLY A N 1
ATOM 6742 C CA . GLY A 1 848 ? -0.237 -24.745 -27.225 1.00 46.94 848 GLY A CA 1
ATOM 6743 C C . GLY A 1 848 ? -1.197 -25.563 -26.346 1.00 46.94 848 GLY A C 1
ATOM 6744 O O . GLY A 1 848 ? -1.186 -26.791 -26.406 1.00 46.94 848 GLY A O 1
ATOM 6745 N N . LEU A 1 849 ? -2.037 -24.912 -25.537 1.00 53.47 849 LEU A N 1
ATOM 6746 C CA . LEU A 1 849 ? -2.977 -25.574 -24.631 1.00 53.47 849 LEU A CA 1
ATOM 6747 C C . LEU A 1 849 ? -4.224 -26.088 -25.368 1.00 53.47 849 LEU A C 1
ATOM 6749 O O . LEU A 1 849 ? -4.670 -25.505 -26.355 1.00 53.47 849 LEU A O 1
ATOM 6753 N N . LEU A 1 850 ? -4.833 -27.165 -24.857 1.00 64.31 850 LEU A N 1
ATOM 6754 C CA . LEU A 1 850 ? -6.110 -27.662 -25.376 1.00 64.31 850 LEU A CA 1
ATOM 6755 C C . LEU A 1 850 ? -7.228 -26.638 -25.100 1.00 64.31 850 LEU A C 1
ATOM 6757 O O . LEU A 1 850 ? -7.426 -26.293 -23.932 1.00 64.31 850 LEU A O 1
ATOM 6761 N N . PRO A 1 851 ? -8.016 -26.214 -26.109 1.00 67.88 851 PRO A N 1
ATOM 6762 C CA . PRO A 1 851 ? -9.015 -25.148 -25.963 1.00 67.88 851 PRO A CA 1
ATOM 6763 C C . PRO A 1 851 ? -10.012 -25.377 -24.821 1.00 67.88 851 PRO A C 1
ATOM 6765 O O . PRO A 1 851 ? -10.333 -24.451 -24.086 1.00 67.88 851 PRO A O 1
ATOM 6768 N N . LEU A 1 852 ? -10.437 -26.628 -24.605 1.00 77.88 852 LEU A N 1
ATOM 6769 C CA . LEU A 1 852 ? -11.350 -26.985 -23.511 1.00 77.88 852 LEU A CA 1
ATOM 6770 C C . LEU A 1 852 ? -10.746 -26.811 -22.110 1.00 77.88 852 LEU A C 1
ATOM 6772 O O . LEU A 1 852 ? -11.475 -26.494 -21.175 1.00 77.88 852 LEU A O 1
ATOM 6776 N N . LEU A 1 853 ? -9.441 -27.051 -21.949 1.00 66.81 853 LEU A N 1
ATOM 6777 C CA . LEU A 1 853 ? -8.752 -26.907 -20.660 1.00 66.81 853 LEU A CA 1
ATOM 6778 C C . LEU A 1 853 ? -8.271 -25.472 -20.428 1.00 66.81 853 LEU A C 1
ATOM 6780 O O . LEU A 1 853 ? -8.175 -25.040 -19.287 1.00 66.81 853 LEU A O 1
ATOM 6784 N N . ALA A 1 854 ? -7.991 -24.739 -21.506 1.00 59.31 854 ALA A N 1
ATOM 6785 C CA . ALA A 1 854 ? -7.582 -23.340 -21.464 1.00 59.31 854 ALA A CA 1
ATOM 6786 C C . ALA A 1 854 ? -8.759 -22.358 -21.364 1.00 59.31 854 ALA A C 1
ATOM 6788 O O . ALA A 1 854 ? -8.525 -21.151 -21.330 1.00 59.31 854 ALA A O 1
ATOM 6789 N N . ARG A 1 855 ? -10.007 -22.854 -21.345 1.00 66.44 855 ARG A N 1
ATOM 6790 C CA . ARG A 1 855 ? -11.203 -22.009 -21.313 1.00 66.44 855 ARG A CA 1
ATOM 6791 C C . ARG A 1 855 ? -11.193 -21.108 -20.070 1.00 66.44 855 ARG A C 1
ATOM 6793 O O . ARG A 1 855 ? -11.337 -21.586 -18.949 1.00 66.44 855 ARG A O 1
ATOM 6800 N N . SER A 1 856 ? -10.981 -19.811 -20.271 1.00 58.34 856 SER A N 1
ATOM 6801 C CA . SER A 1 856 ? -10.962 -18.800 -19.202 1.00 58.34 856 SER A CA 1
ATOM 6802 C C . SER A 1 856 ? -12.174 -17.869 -19.266 1.00 58.34 856 SER A C 1
ATOM 6804 O O . SER A 1 856 ? -12.736 -17.531 -18.230 1.00 58.34 856 SER A O 1
ATOM 6806 N N . ASP A 1 857 ? -12.612 -17.513 -20.477 1.00 62.06 857 ASP A N 1
ATOM 6807 C CA . ASP A 1 857 ? -13.853 -16.779 -20.728 1.00 62.06 857 ASP A CA 1
ATOM 6808 C C . ASP A 1 857 ? -14.971 -17.747 -21.139 1.00 62.06 857 ASP A C 1
ATOM 6810 O O . ASP A 1 857 ? -15.040 -18.225 -22.276 1.00 62.06 857 ASP A O 1
ATOM 6814 N N . THR A 1 858 ? -15.833 -18.080 -20.181 1.00 63.91 858 THR A N 1
ATOM 6815 C CA . THR A 1 858 ? -16.886 -19.087 -20.349 1.00 63.91 858 THR A CA 1
ATOM 6816 C C . THR A 1 858 ? -18.058 -18.597 -21.212 1.00 63.91 858 THR A C 1
ATOM 6818 O O . THR A 1 858 ? -18.881 -19.414 -21.632 1.00 63.91 858 THR A O 1
ATOM 6821 N N . ARG A 1 859 ? -18.096 -17.296 -21.546 1.00 56.19 859 ARG A N 1
ATOM 6822 C CA . ARG A 1 859 ? -19.097 -16.670 -22.432 1.00 56.19 859 ARG A CA 1
ATOM 6823 C C . ARG A 1 859 ? -18.789 -16.852 -23.916 1.00 56.19 859 ARG A C 1
ATOM 6825 O O . ARG A 1 859 ? -19.642 -16.611 -24.761 1.00 56.19 859 ARG A O 1
ATOM 6832 N N . LEU A 1 860 ? -17.560 -17.249 -24.247 1.00 65.44 860 LEU A N 1
ATOM 6833 C CA . LEU A 1 860 ? -17.082 -17.360 -25.629 1.00 65.44 860 LEU A CA 1
ATOM 6834 C C . LEU A 1 860 ? -16.997 -18.810 -26.117 1.00 65.44 860 LEU A C 1
ATOM 6836 O O . LEU A 1 860 ? -16.406 -19.072 -27.163 1.00 65.44 860 LEU A O 1
ATOM 6840 N N . THR A 1 861 ? -17.557 -19.763 -25.367 1.00 69.62 861 THR A N 1
ATOM 6841 C CA . THR A 1 861 ? -17.403 -21.203 -25.633 1.00 69.62 861 THR A CA 1
ATOM 6842 C C . THR A 1 861 ? -18.111 -21.655 -26.908 1.00 69.62 861 THR A C 1
ATOM 6844 O O . THR A 1 861 ? -17.566 -22.483 -27.636 1.00 69.62 861 THR A O 1
ATOM 6847 N N . SER A 1 862 ? -19.268 -21.082 -27.236 1.00 75.88 862 SER A N 1
ATOM 6848 C CA . SER A 1 862 ? -19.899 -21.158 -28.559 1.00 75.88 862 SER A CA 1
ATOM 6849 C C . SER A 1 862 ? -20.849 -19.967 -28.766 1.00 75.88 862 SER A C 1
ATOM 6851 O O . SER A 1 862 ? -21.207 -19.311 -27.789 1.00 75.88 862 SER A O 1
ATOM 6853 N N . PRO A 1 863 ? -21.276 -19.667 -30.005 1.00 68.69 863 PRO A N 1
ATOM 6854 C CA . PRO A 1 863 ? -22.296 -18.644 -30.250 1.00 68.69 863 PRO A CA 1
ATOM 6855 C C . PRO A 1 863 ? -23.659 -18.961 -29.611 1.00 68.69 863 PRO A C 1
ATOM 6857 O O . PRO A 1 863 ? -24.419 -18.046 -29.304 1.00 68.69 863 PRO A O 1
ATOM 6860 N N . GLU A 1 864 ? -23.989 -20.244 -29.442 1.00 68.88 864 GLU A N 1
ATOM 6861 C CA . GLU A 1 864 ? -25.317 -20.711 -29.027 1.00 68.88 864 GLU A CA 1
ATOM 6862 C C . GLU A 1 864 ? -25.409 -21.116 -27.547 1.00 68.88 864 GLU A C 1
ATOM 6864 O O . GLU A 1 864 ? -26.503 -21.417 -27.064 1.00 68.88 864 GLU A O 1
ATOM 6869 N N . PHE A 1 865 ? -24.289 -21.143 -26.820 1.00 74.69 865 PHE A N 1
ATOM 6870 C CA . PHE A 1 865 ? -24.248 -21.541 -25.416 1.00 74.69 865 PHE A CA 1
ATOM 6871 C C . PHE A 1 865 ? -23.308 -20.646 -24.605 1.00 74.69 865 PHE A C 1
ATOM 6873 O O . PHE A 1 865 ? -22.098 -20.632 -24.822 1.00 74.69 865 PHE A O 1
ATOM 6880 N N . ASP A 1 866 ? -23.891 -19.944 -23.633 1.00 75.81 866 ASP A N 1
ATOM 6881 C CA . ASP A 1 866 ? -23.192 -19.138 -22.636 1.00 75.81 866 ASP A CA 1
ATOM 6882 C C . ASP A 1 866 ? -23.303 -19.821 -21.265 1.00 75.81 866 ASP A C 1
ATOM 6884 O O . ASP A 1 866 ? -24.387 -19.920 -20.682 1.00 75.81 866 ASP A O 1
ATOM 6888 N N . GLU A 1 867 ? -22.170 -20.304 -20.750 1.00 72.94 867 GLU A N 1
ATOM 6889 C CA . GLU A 1 867 ? -22.097 -20.986 -19.453 1.00 72.94 867 GLU A CA 1
ATOM 6890 C C . GLU A 1 867 ? -22.520 -20.085 -18.283 1.00 72.94 867 GLU A C 1
ATOM 6892 O O . GLU A 1 867 ? -23.010 -20.603 -17.278 1.00 72.94 867 GLU A O 1
ATOM 6897 N N . GLU A 1 868 ? -22.340 -18.764 -18.385 1.00 75.69 868 GLU A N 1
ATOM 6898 C CA . GLU A 1 868 ? -22.706 -17.831 -17.315 1.00 75.69 868 GLU A CA 1
ATOM 6899 C C . GLU A 1 868 ? -24.222 -17.632 -17.270 1.00 75.69 868 GLU A C 1
ATOM 6901 O O . GLU A 1 868 ? -24.836 -17.873 -16.229 1.00 75.69 868 GLU A O 1
ATOM 6906 N N . SER A 1 869 ? -24.836 -17.358 -18.425 1.00 72.75 869 SER A N 1
ATOM 6907 C CA . SER A 1 869 ? -26.297 -17.330 -18.573 1.00 72.75 869 SER A CA 1
ATOM 6908 C C . SER A 1 869 ? -26.950 -18.660 -18.164 1.00 72.75 869 SER A C 1
ATOM 6910 O O . SER A 1 869 ? -27.987 -18.678 -17.500 1.00 72.75 869 SER A O 1
ATOM 6912 N N . TYR A 1 870 ? -26.342 -19.803 -18.506 1.00 76.06 870 TYR A N 1
ATOM 6913 C CA . TYR A 1 870 ? -26.853 -21.118 -18.104 1.00 76.06 870 TYR A CA 1
ATOM 6914 C C . TYR A 1 870 ? -26.758 -21.335 -16.584 1.00 76.06 870 TYR A C 1
ATOM 6916 O O . TYR A 1 870 ? -27.686 -21.856 -15.966 1.00 76.06 870 TYR A O 1
ATOM 6924 N N . LYS A 1 871 ? -25.668 -20.900 -15.940 1.00 76.06 871 LYS A N 1
ATOM 6925 C CA . LYS A 1 871 ? -25.507 -21.003 -14.482 1.00 76.06 871 LYS A CA 1
ATOM 6926 C C . LYS A 1 871 ? -26.532 -20.156 -13.719 1.00 76.06 871 LYS A C 1
ATOM 6928 O O . LYS A 1 871 ? -27.021 -20.604 -12.684 1.00 76.06 871 LYS A O 1
ATOM 6933 N N . GLU A 1 872 ? -26.885 -18.976 -14.227 1.00 72.81 872 GLU A N 1
ATOM 6934 C CA . GLU A 1 872 ? -27.917 -18.113 -13.630 1.00 72.81 872 GLU A CA 1
ATOM 6935 C C . GLU A 1 872 ? -29.312 -18.756 -13.657 1.00 72.81 872 GLU A C 1
ATOM 6937 O O . GLU A 1 872 ? -30.087 -18.613 -12.710 1.00 72.81 872 GLU A O 1
ATOM 6942 N N . LEU A 1 873 ? -29.618 -19.518 -14.709 1.00 69.69 873 LEU A N 1
ATOM 6943 C CA . LEU A 1 873 ? -30.909 -20.191 -14.882 1.00 69.69 873 LEU A CA 1
ATOM 6944 C C . LEU A 1 873 ? -31.029 -21.503 -14.087 1.00 69.69 873 LEU A C 1
ATOM 6946 O O . LEU A 1 873 ? -32.140 -21.969 -13.832 1.00 69.69 873 LEU A O 1
ATOM 6950 N N . HIS A 1 874 ? -29.910 -22.094 -13.662 1.00 65.12 874 HIS A N 1
ATOM 6951 C CA . HIS A 1 874 ? -29.864 -23.389 -12.981 1.00 65.12 874 HIS A CA 1
ATOM 6952 C C . HIS A 1 874 ? -29.276 -23.251 -11.570 1.00 65.12 874 HIS A C 1
ATOM 6954 O O . HIS A 1 874 ? -28.119 -23.576 -11.312 1.00 65.12 874 HIS A O 1
ATOM 6960 N N . ALA A 1 875 ? -30.117 -22.811 -10.626 1.00 67.06 875 ALA A N 1
ATOM 6961 C CA . ALA A 1 875 ? -29.743 -22.508 -9.238 1.00 67.06 875 ALA A CA 1
ATOM 6962 C C . ALA A 1 875 ? -29.011 -23.647 -8.493 1.00 67.06 875 ALA A C 1
ATOM 6964 O O . ALA A 1 875 ? -28.228 -23.381 -7.581 1.00 67.06 875 ALA A O 1
ATOM 6965 N N . CYS A 1 876 ? -29.214 -24.910 -8.891 1.00 63.97 876 CYS A N 1
ATOM 6966 C CA . CYS A 1 876 ? -28.484 -26.063 -8.351 1.00 63.97 876 CYS A CA 1
ATOM 6967 C C . CYS A 1 876 ? -26.964 -25.984 -8.583 1.00 63.97 876 CYS A C 1
ATOM 6969 O O . CYS A 1 876 ? -26.199 -26.547 -7.803 1.00 63.97 876 CYS A O 1
ATOM 6971 N N . LEU A 1 877 ? -26.521 -25.233 -9.595 1.00 70.50 877 LEU A N 1
ATOM 6972 C CA . LEU A 1 877 ? -25.112 -25.040 -9.932 1.00 70.50 877 LEU A CA 1
ATOM 6973 C C . LEU A 1 877 ? -24.433 -23.915 -9.141 1.00 70.50 877 LEU A C 1
ATOM 6975 O O . LEU A 1 877 ? -23.208 -23.800 -9.181 1.00 70.50 877 LEU A O 1
ATOM 6979 N N . LEU A 1 878 ? -25.184 -23.096 -8.393 1.00 55.09 878 LEU A N 1
ATOM 6980 C CA . LEU A 1 878 ? -24.626 -21.989 -7.598 1.00 55.09 878 LEU A CA 1
ATOM 6981 C C . LEU A 1 878 ? -23.751 -22.472 -6.431 1.00 55.09 878 LEU A C 1
ATOM 6983 O O . LEU A 1 878 ? -22.864 -21.745 -5.993 1.00 55.09 878 LEU A O 1
ATOM 6987 N N . TYR A 1 879 ? -23.977 -23.703 -5.966 1.00 51.53 879 TYR A N 1
ATOM 6988 C CA . TYR A 1 879 ? -23.283 -24.310 -4.824 1.00 51.53 879 TYR A CA 1
ATOM 6989 C C . TYR A 1 879 ? -22.569 -25.621 -5.176 1.00 51.53 879 TYR A C 1
ATOM 6991 O O . TYR A 1 879 ? -22.111 -26.334 -4.284 1.00 51.53 879 TYR A O 1
ATOM 6999 N N . SER A 1 880 ? -22.489 -25.959 -6.465 1.00 60.09 880 SER A N 1
ATOM 7000 C CA . SER A 1 880 ? -21.848 -27.183 -6.943 1.00 60.09 880 SER A CA 1
ATOM 7001 C C . SER A 1 880 ? -20.490 -26.877 -7.575 1.00 60.09 880 SER A C 1
ATOM 7003 O O . SER A 1 880 ? -20.320 -25.837 -8.208 1.00 60.09 880 SER A O 1
ATOM 7005 N N . ASN A 1 881 ? -19.559 -27.825 -7.480 1.00 60.28 881 ASN A N 1
ATOM 7006 C CA . ASN A 1 881 ? -18.318 -27.807 -8.262 1.00 60.28 881 ASN A CA 1
ATOM 7007 C C . ASN A 1 881 ? -18.510 -28.386 -9.683 1.00 60.28 881 ASN A C 1
ATOM 7009 O O . ASN A 1 881 ? -17.527 -28.649 -10.373 1.00 60.28 881 ASN A O 1
ATOM 7013 N N . GLU A 1 882 ? -19.752 -28.632 -10.116 1.00 74.56 882 GLU A N 1
ATOM 7014 C CA . GLU A 1 882 ? -20.060 -29.150 -11.449 1.00 74.56 882 GLU A CA 1
ATOM 7015 C C . GLU A 1 882 ? -19.963 -28.033 -12.503 1.00 74.56 882 GLU A C 1
ATOM 7017 O O . GLU A 1 882 ? -20.400 -26.902 -12.281 1.00 74.56 882 GLU A O 1
ATOM 7022 N N . SER A 1 883 ? -19.376 -28.334 -13.667 1.00 78.12 883 SER A N 1
ATOM 7023 C CA . SER A 1 883 ? -19.314 -27.371 -14.773 1.00 78.12 883 SER A CA 1
ATOM 7024 C C . SER A 1 883 ? -20.715 -27.131 -15.359 1.00 78.12 883 SER A C 1
ATOM 7026 O O . SER A 1 883 ? -21.400 -28.107 -15.672 1.00 78.12 883 SER A O 1
ATOM 7028 N N . PRO A 1 884 ? -21.125 -25.869 -15.611 1.00 83.69 884 PRO A N 1
ATOM 7029 C CA . PRO A 1 884 ? -22.397 -25.560 -16.270 1.00 83.69 884 PRO A CA 1
ATOM 7030 C C . PRO A 1 884 ? -22.572 -26.274 -17.612 1.00 83.69 884 PRO A C 1
ATOM 7032 O O . PRO A 1 884 ? -23.636 -26.812 -17.903 1.00 83.69 884 PRO A O 1
ATOM 7035 N N . MET A 1 885 ? -21.498 -26.365 -18.397 1.00 85.88 885 MET A N 1
ATOM 7036 C CA . MET A 1 885 ? -21.478 -27.119 -19.648 1.00 85.88 885 MET A CA 1
ATOM 7037 C C . MET A 1 885 ? -21.635 -28.628 -19.429 1.00 85.88 885 MET A C 1
ATOM 7039 O O . MET A 1 885 ? -22.388 -29.268 -20.156 1.00 85.88 885 MET A O 1
ATOM 7043 N N . ALA A 1 886 ? -20.973 -29.208 -18.423 1.00 85.00 886 ALA A N 1
ATOM 7044 C CA . ALA A 1 886 ? -21.136 -30.626 -18.091 1.00 85.00 886 ALA A CA 1
ATOM 7045 C C . ALA A 1 886 ? -22.574 -30.950 -17.657 1.00 85.00 886 ALA A C 1
ATOM 7047 O O . ALA A 1 886 ? -23.137 -31.954 -18.098 1.00 85.00 886 ALA A O 1
ATOM 7048 N N . HIS A 1 887 ? -23.188 -30.069 -16.866 1.00 84.69 887 HIS A N 1
ATOM 7049 C CA . HIS A 1 887 ? -24.589 -30.176 -16.471 1.00 84.69 887 HIS A CA 1
ATOM 7050 C C . HIS A 1 887 ? -25.531 -30.052 -17.681 1.00 84.69 887 HIS A C 1
ATOM 7052 O O . HIS A 1 887 ? -26.438 -30.870 -17.850 1.00 84.69 887 HIS A O 1
ATOM 7058 N N . ALA A 1 888 ? -25.287 -29.092 -18.581 1.00 83.56 888 ALA A N 1
ATOM 7059 C CA . ALA A 1 888 ? -26.062 -28.906 -19.810 1.00 83.56 888 ALA A CA 1
ATOM 7060 C C . ALA A 1 888 ? -25.951 -30.089 -20.782 1.00 83.56 888 ALA A C 1
ATOM 7062 O O . ALA A 1 888 ? -26.927 -30.451 -21.438 1.00 83.56 888 ALA A O 1
ATOM 7063 N N . LEU A 1 889 ? -24.788 -30.742 -20.854 1.00 86.19 889 LEU A N 1
ATOM 7064 C CA . LEU A 1 889 ? -24.603 -31.952 -21.661 1.00 86.19 889 LEU A CA 1
ATOM 7065 C C . LEU A 1 889 ? -25.390 -33.154 -21.119 1.00 86.19 889 LEU A C 1
ATOM 7067 O O . LEU A 1 889 ? -25.751 -34.036 -21.899 1.00 86.19 889 LEU A O 1
ATOM 7071 N N . GLN A 1 890 ? -25.654 -33.197 -19.809 1.00 82.44 890 GLN A N 1
ATOM 7072 C CA . GLN A 1 890 ? -26.428 -34.263 -19.165 1.00 82.44 890 GLN A CA 1
ATOM 7073 C C . GLN A 1 890 ? -27.938 -34.000 -19.197 1.00 82.44 890 GLN A C 1
ATOM 7075 O O . GLN A 1 890 ? -28.718 -34.927 -19.405 1.00 82.44 890 GLN A O 1
ATOM 7080 N N . THR A 1 891 ? -28.349 -32.747 -18.993 1.00 78.94 891 THR A N 1
ATOM 7081 C CA . THR A 1 891 ? -29.757 -32.361 -18.784 1.00 78.94 891 THR A CA 1
ATOM 7082 C C . THR A 1 891 ? -30.412 -31.707 -20.004 1.00 78.94 891 THR A C 1
ATOM 7084 O O . THR A 1 891 ? -31.638 -31.628 -20.076 1.00 78.94 891 THR A O 1
ATOM 7087 N N . GLY A 1 892 ? -29.614 -31.307 -20.999 1.00 76.50 892 GLY A N 1
ATOM 7088 C CA . GLY A 1 892 ? -30.037 -30.543 -22.171 1.00 76.50 892 GLY A CA 1
ATOM 7089 C C . GLY A 1 892 ? -29.865 -29.023 -21.979 1.00 76.50 892 GLY A C 1
ATOM 7090 O O . GLY A 1 892 ? -29.955 -28.527 -20.857 1.00 76.50 892 GLY A O 1
ATOM 7091 N N . PRO A 1 893 ? -29.641 -28.249 -23.059 1.00 65.56 893 PRO A N 1
ATOM 7092 C CA . PRO A 1 893 ? -29.353 -26.810 -22.978 1.00 65.56 893 PRO A CA 1
ATOM 7093 C C . PRO A 1 893 ? -30.599 -25.905 -22.813 1.00 65.56 893 PRO A C 1
ATOM 7095 O O . PRO A 1 893 ? -30.508 -24.704 -23.044 1.00 65.56 893 PRO A O 1
ATOM 7098 N N . CYS A 1 894 ? -31.778 -26.445 -22.474 1.00 55.62 894 CYS A N 1
ATOM 7099 C CA . CYS A 1 894 ? -33.045 -25.688 -22.431 1.00 55.62 894 CYS A CA 1
ATOM 7100 C C . CYS A 1 894 ? -33.330 -25.070 -21.042 1.00 55.62 894 CYS A C 1
ATOM 7102 O O . CYS A 1 894 ? -32.922 -25.658 -20.042 1.00 55.62 894 CYS A O 1
ATOM 7104 N N . PRO A 1 895 ? -34.069 -23.939 -20.959 1.00 49.66 895 PRO A N 1
ATOM 7105 C CA . PRO A 1 895 ? -34.379 -23.269 -19.693 1.00 49.66 895 PRO A CA 1
ATOM 7106 C C . PRO A 1 895 ? -35.245 -24.141 -18.762 1.00 49.66 895 PRO A C 1
ATOM 7108 O O . PRO A 1 895 ? -35.949 -25.038 -19.241 1.00 49.66 895 PRO A O 1
ATOM 7111 N N . PRO A 1 896 ? -35.224 -23.889 -17.436 1.00 44.53 896 PRO A N 1
ATOM 7112 C CA . PRO A 1 896 ? -35.994 -24.665 -16.467 1.00 44.53 896 PRO A CA 1
ATOM 7113 C C . PRO A 1 896 ? -37.489 -24.642 -16.810 1.00 44.53 896 PRO A C 1
ATOM 7115 O O . PRO A 1 896 ? -38.063 -23.582 -17.058 1.00 44.53 896 PRO A O 1
ATOM 7118 N N . GLN A 1 897 ? -38.132 -25.816 -16.818 1.00 42.31 897 GLN A N 1
ATOM 7119 C CA . GLN A 1 897 ? -39.591 -25.899 -16.904 1.00 42.31 897 GLN A CA 1
ATOM 7120 C C . GLN A 1 897 ? -40.198 -25.119 -15.731 1.00 42.31 897 GLN A C 1
ATOM 7122 O O . GLN A 1 897 ? -39.798 -25.329 -14.583 1.00 42.31 897 GLN A O 1
ATOM 7127 N N . GLU A 1 898 ? -41.155 -24.227 -16.017 1.00 39.69 898 GLU A N 1
ATOM 7128 C CA . GLU A 1 898 ? -41.944 -23.569 -14.975 1.00 39.69 898 GLU A CA 1
ATOM 7129 C C . GLU A 1 898 ? -42.480 -24.625 -13.996 1.00 39.69 898 GLU A C 1
ATOM 7131 O O . GLU A 1 898 ? -42.950 -25.682 -14.437 1.00 39.69 898 GLU A O 1
ATOM 7136 N N . PRO A 1 899 ? -42.442 -24.369 -12.676 1.00 35.81 899 PRO A N 1
ATOM 7137 C CA . PRO A 1 899 ? -43.042 -25.278 -11.719 1.00 35.81 899 PRO A CA 1
ATOM 7138 C C . PRO A 1 899 ? -44.527 -25.374 -12.055 1.00 35.81 899 PRO A C 1
ATOM 7140 O O . PRO A 1 899 ? -45.268 -24.400 -11.919 1.00 35.81 899 PRO A O 1
ATOM 7143 N N . SER A 1 900 ? -44.963 -26.546 -12.520 1.00 35.19 900 SER A N 1
ATOM 7144 C CA . SER A 1 900 ? -46.366 -26.815 -12.798 1.00 35.19 900 SER A CA 1
ATOM 7145 C C . SER A 1 900 ? -47.146 -26.705 -11.491 1.00 35.19 900 SER A C 1
ATOM 7147 O O . SER A 1 900 ? -47.277 -27.660 -10.724 1.00 35.19 900 SER A O 1
ATOM 7149 N N . GLY A 1 901 ? -47.655 -25.513 -11.209 1.00 38.56 901 GLY A N 1
ATOM 7150 C CA . GLY A 1 901 ? -48.653 -25.318 -10.185 1.00 38.56 901 GLY A CA 1
ATOM 7151 C C . GLY A 1 901 ? -49.924 -26.041 -10.610 1.00 38.56 901 GLY A C 1
ATOM 7152 O O . GLY A 1 901 ? -50.553 -25.632 -11.584 1.00 38.56 901 GLY A O 1
ATOM 7153 N N . LYS A 1 902 ? -50.298 -27.097 -9.875 1.00 35.28 902 LYS A N 1
ATOM 7154 C CA . LYS A 1 902 ? -51.662 -27.330 -9.358 1.00 35.28 902 LYS A CA 1
ATOM 7155 C C . LYS A 1 902 ? -51.791 -28.665 -8.603 1.00 35.28 902 LYS A C 1
ATOM 7157 O O . LYS A 1 902 ? -51.746 -29.735 -9.193 1.00 35.28 902 LYS A O 1
ATOM 7162 N N . THR A 1 903 ? -52.068 -28.521 -7.302 1.00 34.66 903 THR A N 1
ATOM 7163 C CA . THR A 1 903 ? -53.036 -29.279 -6.476 1.00 34.66 903 THR A CA 1
ATOM 7164 C C . THR A 1 903 ? -52.960 -30.814 -6.424 1.00 34.66 903 THR A C 1
ATOM 7166 O O . THR A 1 903 ? -53.472 -31.478 -7.323 1.00 34.66 903 THR A O 1
ATOM 7169 N N . ARG A 1 904 ? -52.591 -31.371 -5.262 1.00 31.42 904 ARG A N 1
ATOM 7170 C CA . ARG A 1 904 ? -53.556 -31.799 -4.228 1.00 31.42 904 ARG A CA 1
ATOM 7171 C C . ARG A 1 904 ? -52.889 -31.984 -2.872 1.00 31.42 904 ARG A C 1
ATOM 7173 O O . ARG A 1 904 ? -51.735 -32.457 -2.866 1.00 31.42 904 ARG A O 1
#

Secondary structure (DSSP, 8-state):
-HHHHHHHHHHHHHHHHHHHHHHHHH-GGGS-HHHHHHHHHHHHHHHHHHHHHHHT-TTS-HHHHHHHHHHHHHHHSHHHHHHH--SHHHHHHHHHHHHHHHHHHHHHHTTHHHHHHHHHHHHHHHHHHHHHTTSPP--SS---TTS--S-PPPPS----EEEEEEET-B-HHHHHHHHS---HHHHHHHHHTTPEE--S-B-SSSSHHHHHHHHHH-SS-TTS--HHHHHHHHTT-EEEEEESSHHHHHHTGGG--S-BTTB-HHHHHHHHHHHHHHHT-HHHHHHTT---TT-SS--S--HHHHHHHHHHHHHS--SS-EEEEEEEES--SS-TTTSTTS-THHHHHHHHHHHHHHHHHHHHHHHHHHHTT---EEEEEESS---TTTTTT-SSS-HHHHHHHTT--GGGHHHHHHBB-EEEE-TTSPPPS---SBHHHHHHHHHHHHTT-SS-SSPPPP-EEEETTTEEEEETTEEEEEEEE---TT--SS-EEEE-----SSS----EEE---GGGGGGHHHHHHHHHT-TT-EEES-HHHHHHHHHHTT-HHHHHHHHHHHHHH-TT-HHHHHHHHHHHHHTT-HHHHHHTTTT--TT--HHHHHHHHHHHHHTT-HHHHHHHHHHHHHT-S-S-HHHHHHHHHHHHHHHHHTTPPPPHHHHHHHHHHHHH-TT---HHHHHHHHHHHH--STTHHHHHHHHHHHSSSSHHHHHHHHTT---TTS-TTHHHHHHHHHHTTTS-HHHHHHHHHHHHHTTPPPPHHHHHHHHHHHHHHHHHHHHTS---HHHHHHHHTTSTT-STTPPPHHHHHHHHHHHH---SSTT--HHHHHHH-GGGGGGT--TTTS---GGGS-SS--HHHHHHH-GGGGG--S-HHHHHHHH-SSPPPP------

pLDDT: mean 72.52, std 18.91, range [24.28, 98.5]